Protein 6KZ9 (pdb70)

InterPro domains:
  IPR000008 C2 domain [PF00168] (45-127)
  IPR000008 C2 domain [PS50004] (1-126)
  IPR000008 C2 domain [SM00239] (9-125)
  IPR001736 Phospholipase D/Transphosphatidylase [PF00614] (328-366)
  IPR001736 Phospholipase D/Transphosphatidylase [PF00614] (658-683)
  IPR001736 Phospholipase D/Transphosphatidylase [PS50035] (327-366)
  IPR001736 Phospholipase D/Transphosphatidylase [PS50035] (656-683)
  IPR001736 Phospholipase D/Transphosphatidylase [SM00155] (327-366)
  IPR001736 Phospholipase D/Transphosphatidylase [SM00155] (656-683)
  IPR011402 Phospholipase D, plant [PIRSF036470] (2-810)
  IPR015679 Phospholipase D family [PTHR18896] (5-800)
  IPR024632 Phospholipase D, C-terminal [PF12357] (728-800)
  IPR035892 C2 domain superfamily [G3DSA:2.60.40.150] (7-161)
  IPR035892 C2 domain superfamily [SSF49562] (6-151)

Organism: Arabidopsis thaliana (NCBI:txid3702)

Structure (mmCIF, N/CA/C/O backbone):
data_6KZ9
#
_entry.id   6KZ9
#
_cell.length_a   118.885
_cell.length_b   127.444
_cell.length_c   55.363
_cell.angle_alpha   90.000
_cell.angle_beta   95.470
_cell.angle_gamma   90.000
#
_symmetry.space_group_name_H-M   'C 1 2 1'
#
loop_
_entity.id
_entity.type
_entity.pdbx_description
1 polymer 'Phospholipase D alpha 1'
2 non-polymer 'CALCIUM ION'
3 water water
#
loop_
_atom_site.group_PDB
_atom_site.id
_atom_site.type_symbol
_atom_site.label_atom_id
_atom_site.label_alt_id
_atom_site.label_comp_id
_atom_site.label_asym_id
_atom_site.label_entity_id
_atom_site.label_seq_id
_atom_site.pdbx_PDB_ins_code
_atom_site.Cartn_x
_atom_site.Cartn_y
_atom_site.Cartn_z
_atom_site.occupancy
_atom_site.B_iso_or_equiv
_atom_site.auth_seq_id
_atom_site.auth_comp_id
_atom_site.auth_asym_id
_atom_site.auth_atom_id
_atom_site.pdbx_PDB_model_num
ATOM 1 N N . ALA A 1 2 ? 115.462 22.655 108.978 1.00 20.11 2 ALA A N 1
ATOM 2 C CA . ALA A 1 2 ? 115.889 21.825 107.849 1.00 23.45 2 ALA A CA 1
ATOM 3 C C . ALA A 1 2 ? 115.621 22.498 106.506 1.00 23.08 2 ALA A C 1
ATOM 4 O O . ALA A 1 2 ? 114.473 22.619 106.089 1.00 37.64 2 ALA A O 1
ATOM 6 N N . GLN A 1 3 ? 116.678 22.918 105.817 1.00 21.70 3 GLN A N 1
ATOM 7 C CA . GLN A 1 3 ? 116.510 23.572 104.522 1.00 24.00 3 GLN A CA 1
ATOM 8 C C . GLN A 1 3 ? 117.689 22.959 103.780 1.00 26.66 3 GLN A C 1
ATOM 9 O O . GLN A 1 3 ? 117.528 21.945 103.095 1.00 32.10 3 GLN A O 1
ATOM 15 N N . HIS A 1 4 ? 118.899 23.096 104.251 1.00 29.21 4 HIS A N 1
ATOM 16 C CA . HIS A 1 4 ? 120.263 23.466 103.905 1.00 16.43 4 HIS A CA 1
ATOM 17 C C . HIS A 1 4 ? 121.002 22.333 104.589 1.00 14.09 4 HIS A C 1
ATOM 18 O O . HIS A 1 4 ? 120.954 22.215 105.816 1.00 12.84 4 HIS A O 1
ATOM 25 N N . LEU A 1 5 ? 121.706 21.527 103.798 1.00 12.19 5 LEU A N 1
ATOM 26 C CA . LEU A 1 5 ? 122.614 20.519 104.347 1.00 11.30 5 LEU A CA 1
ATOM 27 C C . LEU A 1 5 ? 123.966 21.164 104.621 1.00 10.13 5 LEU A C 1
ATOM 28 O O . LEU A 1 5 ? 124.658 21.598 103.693 1.00 11.57 5 LEU A O 1
ATOM 33 N N . LEU A 1 6 ? 124.333 21.267 105.895 1.00 9.14 6 LEU A N 1
ATOM 34 C CA . LEU A 1 6 ? 125.683 21.671 106.268 1.00 7.11 6 LEU A CA 1
ATOM 35 C C . LEU A 1 6 ? 126.490 20.392 106.428 1.00 10.97 6 LEU A C 1
ATOM 36 O O . LEU A 1 6 ? 126.377 19.702 107.442 1.00 10.63 6 LEU A O 1
ATOM 41 N N . HIS A 1 7 ? 127.272 20.047 105.405 1.00 9.65 7 HIS A N 1
ATOM 42 C CA . HIS A 1 7 ? 128.182 18.909 105.462 1.00 8.27 7 HIS A CA 1
ATOM 43 C C . HIS A 1 7 ? 129.592 19.445 105.263 1.00 7.53 7 HIS A C 1
ATOM 44 O O . HIS A 1 7 ? 129.966 19.815 104.146 1.00 10.09 7 HIS A O 1
ATOM 51 N N . GLY A 1 8 ? 130.369 19.503 106.341 1.00 9.26 8 GLY A N 1
ATOM 52 C CA . GLY A 1 8 ? 131.667 20.140 106.276 1.00 6.82 8 GLY A CA 1
ATOM 53 C C . GLY A 1 8 ? 132.146 20.519 107.659 1.00 8.71 8 GLY A C 1
ATOM 54 O O . GLY A 1 8 ? 131.944 19.773 108.620 1.00 8.49 8 GLY A O 1
ATOM 55 N N . THR A 1 9 ? 132.766 21.688 107.781 1.00 7.81 9 THR A N 1
ATOM 56 C CA . THR A 1 9 ? 133.303 22.133 109.053 1.00 7.32 9 THR A CA 1
ATOM 57 C C . THR A 1 9 ? 132.845 23.564 109.279 1.00 8.89 9 THR A C 1
ATOM 58 O O . THR A 1 9 ? 132.905 24.382 108.362 1.00 10.11 9 THR A O 1
ATOM 62 N N . LEU A 1 10 ? 132.357 23.848 110.480 1.00 8.60 10 LEU A N 1
ATOM 63 C CA . LEU A 1 10 ? 131.893 25.177 110.851 1.00 8.02 10 LEU A CA 1
ATOM 64 C C . LEU A 1 10 ? 132.848 25.730 111.899 1.00 9.18 10 LEU A C 1
ATOM 65 O O . LEU A 1 10 ? 132.830 25.286 113.055 1.00 12.14 10 LEU A O 1
ATOM 70 N N . HIS A 1 11 ? 133.687 26.678 111.494 1.00 7.90 11 HIS A N 1
ATOM 71 C CA . HIS A 1 11 ? 134.530 27.397 112.438 1.00 9.98 11 HIS A CA 1
ATOM 72 C C . HIS A 1 11 ? 133.706 28.461 113.140 1.00 9.37 11 HIS A C 1
ATOM 73 O O . HIS A 1 11 ? 133.065 29.284 112.485 1.00 11.23 11 HIS A O 1
ATOM 80 N N . ALA A 1 12 ? 133.746 28.466 114.468 1.00 9.57 12 ALA A N 1
ATOM 81 C CA . ALA A 1 12 ? 132.943 29.402 115.236 1.00 10.26 12 ALA A CA 1
ATOM 82 C C . ALA A 1 12 ? 133.777 29.977 116.367 1.00 12.07 12 ALA A C 1
ATOM 83 O O . ALA A 1 12 ? 134.632 29.297 116.939 1.00 15.45 12 ALA A O 1
ATOM 85 N N . THR A 1 13 ? 133.504 31.232 116.696 1.00 10.74 13 THR A N 1
ATOM 86 C CA . THR A 1 13 ? 134.004 31.841 117.913 1.00 9.99 13 THR A CA 1
ATOM 87 C C . THR A 1 13 ? 132.818 32.483 118.612 1.00 10.91 13 THR A C 1
ATOM 88 O O . THR A 1 13 ? 132.052 33.220 117.986 1.00 11.96 13 THR A O 1
ATOM 92 N N . ILE A 1 14 ? 132.641 32.174 119.888 1.00 10.93 14 ILE A N 1
ATOM 93 C CA . ILE A 1 14 ? 131.658 32.858 120.707 1.00 8.19 14 ILE A CA 1
ATOM 94 C C . ILE A 1 14 ? 132.438 33.775 121.631 1.00 12.11 14 ILE A C 1
ATOM 95 O O . ILE A 1 14 ? 133.179 33.306 122.508 1.00 13.04 14 ILE A O 1
ATOM 100 N N . TYR A 1 15 ? 132.306 35.083 121.398 1.00 10.74 15 TYR A N 1
ATOM 101 C CA . TYR A 1 15 ? 133.125 36.061 122.103 1.00 10.80 15 TYR A CA 1
ATOM 102 C C . TYR A 1 15 ? 132.541 36.392 123.468 1.00 11.53 15 TYR A C 1
ATOM 103 O O . TYR A 1 15 ? 133.165 36.133 124.503 1.00 13.47 15 TYR A O 1
ATOM 112 N N . GLU A 1 16 ? 131.348 36.966 123.488 1.00 11.46 16 GLU A N 1
ATOM 113 C CA . GLU A 1 16 ? 130.809 37.497 124.730 1.00 12.06 16 GLU A CA 1
ATOM 114 C C . GLU A 1 16 ? 129.353 37.876 124.514 1.00 12.02 16 GLU A C 1
ATOM 115 O O . GLU A 1 16 ? 128.873 37.964 123.383 1.00 12.75 16 GLU A O 1
ATOM 121 N N . VAL A 1 17 ? 128.663 38.107 125.628 1.00 12.79 17 VAL A N 1
ATOM 122 C CA . VAL A 1 17 ? 127.424 38.873 125.662 1.00 14.31 17 VAL A CA 1
ATOM 123 C C . VAL A 1 17 ? 127.774 40.260 126.174 1.00 16.28 17 VAL A C 1
ATOM 124 O O . VAL A 1 17 ? 128.450 40.388 127.202 1.00 16.05 17 VAL A O 1
ATOM 128 N N . ASP A 1 18 ? 127.329 41.299 125.466 1.00 14.36 18 ASP A N 1
ATOM 129 C CA . ASP A 1 18 ? 127.809 42.637 125.802 1.00 17.58 18 ASP A CA 1
ATOM 130 C C . ASP A 1 18 ? 127.348 43.065 127.194 1.00 16.41 18 ASP A C 1
ATOM 131 O O . ASP A 1 18 ? 128.151 43.557 127.995 1.00 19.27 18 ASP A O 1
ATOM 136 N N . ALA A 1 19 ? 126.077 42.856 127.521 1.00 15.45 19 ALA A N 1
ATOM 137 C CA . ALA A 1 19 ? 125.586 43.254 128.838 1.00 22.46 19 ALA A CA 1
ATOM 138 C C . ALA A 1 19 ? 124.287 42.525 129.118 1.00 20.50 19 ALA A C 1
ATOM 139 O O . ALA A 1 19 ? 123.343 42.626 128.331 1.00 24.05 19 ALA A O 1
ATOM 141 N N . LEU A 1 20 ? 124.239 41.798 130.230 1.00 18.26 20 LEU A N 1
ATOM 142 C CA . LEU A 1 20 ? 123.010 41.190 130.716 1.00 22.37 20 LEU A CA 1
ATOM 143 C C . LEU A 1 20 ? 122.400 42.124 131.749 1.00 30.29 20 LEU A C 1
ATOM 144 O O . LEU A 1 20 ? 123.035 42.432 132.763 1.00 29.39 20 LEU A O 1
ATOM 149 N N . HIS A 1 21 ? 121.188 42.591 131.477 1.00 26.38 21 HIS A N 1
ATOM 150 C CA . HIS A 1 21 ? 120.515 43.530 132.361 1.00 31.57 21 HIS A CA 1
ATOM 151 C C . HIS A 1 21 ? 119.446 42.823 133.177 1.00 32.82 21 HIS A C 1
ATOM 152 O O . HIS A 1 21 ? 118.683 42.020 132.643 1.00 34.91 21 HIS A O 1
ATOM 159 N N . GLU A 1 47 ? 125.403 31.223 142.851 1.00 37.76 47 GLU A N 1
ATOM 160 C CA . GLU A 1 47 ? 126.607 31.423 142.027 1.00 35.89 47 GLU A CA 1
ATOM 161 C C . GLU A 1 47 ? 126.354 31.352 140.522 1.00 31.58 47 GLU A C 1
ATOM 162 O O . GLU A 1 47 ? 126.175 30.265 139.965 1.00 30.58 47 GLU A O 1
ATOM 168 N N . THR A 1 48 ? 126.426 32.501 139.855 1.00 31.22 48 THR A N 1
ATOM 169 C CA . THR A 1 48 ? 126.151 32.529 138.426 1.00 32.07 48 THR A CA 1
ATOM 170 C C . THR A 1 48 ? 127.282 31.874 137.644 1.00 29.22 48 THR A C 1
ATOM 171 O O . THR A 1 48 ? 128.464 32.136 137.889 1.00 23.86 48 THR A O 1
ATOM 175 N N . GLN A 1 49 ? 126.905 31.022 136.690 1.00 24.83 49 GLN A N 1
ATOM 176 C CA . GLN A 1 49 ? 127.829 30.249 135.870 1.00 23.69 49 GLN A CA 1
ATOM 177 C C . GLN A 1 49 ? 127.322 30.344 134.435 1.00 19.13 49 GLN A C 1
ATOM 178 O O . GLN A 1 49 ? 126.542 29.497 134.000 1.00 19.43 49 GLN A O 1
ATOM 184 N N . LEU A 1 50 ? 127.768 31.357 133.706 1.00 17.69 50 LEU A N 1
ATOM 185 C CA . LEU A 1 50 ? 127.205 31.654 132.397 1.00 17.63 50 LEU A CA 1
ATOM 186 C C . LEU A 1 50 ? 127.927 30.882 131.297 1.00 15.05 50 LEU A C 1
ATOM 187 O O . LEU A 1 50 ? 129.162 30.819 131.275 1.00 16.05 50 LEU A O 1
ATOM 192 N N . TYR A 1 51 ? 127.153 30.280 130.399 1.00 14.98 51 TYR A N 1
ATOM 193 C CA . TYR A 1 51 ? 127.719 29.613 129.237 1.00 12.75 51 TYR A CA 1
ATOM 194 C C . TYR A 1 51 ? 126.741 29.751 128.079 1.00 11.84 51 TYR A C 1
ATOM 195 O O . TYR A 1 51 ? 125.596 30.178 128.248 1.00 14.72 51 TYR A O 1
ATOM 204 N N . ALA A 1 52 ? 127.214 29.393 126.894 1.00 11.70 52 ALA A N 1
ATOM 205 C CA . ALA A 1 52 ? 126.419 29.450 125.678 1.00 9.75 52 ALA A CA 1
ATOM 206 C C . ALA A 1 52 ? 126.543 28.126 124.943 1.00 14.75 52 ALA A C 1
ATOM 207 O O . ALA A 1 52 ? 127.623 27.531 124.912 1.00 15.06 52 ALA A O 1
ATOM 209 N N . THR A 1 53 ? 125.440 27.671 124.358 1.00 12.24 53 THR A N 1
ATOM 210 C CA . THR A 1 53 ? 125.430 26.467 123.539 1.00 12.22 53 THR A CA 1
ATOM 211 C C . THR A 1 53 ? 125.207 26.839 122.081 1.00 10.85 53 THR A C 1
ATOM 212 O O . THR A 1 53 ? 124.628 27.883 121.774 1.00 12.17 53 THR A O 1
ATOM 216 N N . ILE A 1 54 ? 125.678 25.967 121.188 1.00 9.85 54 ILE A N 1
ATOM 217 C CA . ILE A 1 54 ? 125.473 26.101 119.749 1.00 10.57 54 ILE A CA 1
ATOM 218 C C . ILE A 1 54 ? 124.665 24.905 119.284 1.00 9.93 54 ILE A C 1
ATOM 219 O O . ILE A 1 54 ? 125.068 23.760 119.524 1.00 11.13 54 ILE A O 1
ATOM 224 N N . ASP A 1 55 ? 123.554 25.166 118.597 1.00 9.06 55 ASP A N 1
ATOM 225 C CA . ASP A 1 55 ? 122.747 24.129 117.965 1.00 8.35 55 ASP A CA 1
ATOM 226 C C . ASP A 1 55 ? 122.663 24.393 116.470 1.00 9.46 55 ASP A C 1
ATOM 227 O O . ASP A 1 55 ? 122.604 25.547 116.037 1.00 9.45 55 ASP A O 1
ATOM 232 N N . LEU A 1 56 ? 122.630 23.324 115.686 1.00 9.36 56 LEU A N 1
ATOM 233 C CA . LEU A 1 56 ? 122.241 23.408 114.280 1.00 8.40 56 LEU A CA 1
ATOM 234 C C . LEU A 1 56 ? 120.799 22.927 114.234 1.00 8.76 56 LEU A C 1
ATOM 235 O O . LEU A 1 56 ? 120.540 21.729 114.328 1.00 9.51 56 LEU A O 1
ATOM 240 N N . GLN A 1 57 ? 119.860 23.871 114.119 1.00 10.25 57 GLN A N 1
ATOM 241 C CA . GLN A 1 57 ? 118.431 23.605 114.309 1.00 10.16 57 GLN A CA 1
ATOM 242 C C . GLN A 1 57 ? 118.272 23.009 115.702 1.00 9.19 57 GLN A C 1
ATOM 243 O O . GLN A 1 57 ? 118.631 23.685 116.680 1.00 11.96 57 GLN A O 1
ATOM 249 N N . LYS A 1 58 ? 117.808 21.787 115.820 1.00 10.55 58 LYS A N 1
ATOM 250 C CA . LYS A 1 58 ? 117.580 21.191 117.129 1.00 10.88 58 LYS A CA 1
ATOM 251 C C . LYS A 1 58 ? 118.754 20.369 117.651 1.00 13.36 58 LYS A C 1
ATOM 252 O O . LYS A 1 58 ? 118.721 19.863 118.744 1.00 14.70 58 LYS A O 1
ATOM 258 N N . ALA A 1 59 ? 119.802 20.287 116.861 1.00 10.50 59 ALA A N 1
ATOM 259 C CA . ALA A 1 59 ? 120.909 19.377 117.133 1.00 8.14 59 ALA A CA 1
ATOM 260 C C . ALA A 1 59 ? 122.045 20.117 117.833 1.00 11.64 59 ALA A C 1
ATOM 261 O O . ALA A 1 59 ? 122.642 21.024 117.253 1.00 10.85 59 ALA A O 1
ATOM 263 N N . ARG A 1 60 ? 122.357 19.722 119.068 1.00 9.44 60 ARG A N 1
ATOM 264 C CA . ARG A 1 60 ? 123.442 20.363 119.806 1.00 9.76 60 ARG A CA 1
ATOM 265 C C . ARG A 1 60 ? 124.798 20.043 119.174 1.00 10.47 60 ARG A C 1
ATOM 266 O O . ARG A 1 60 ? 125.084 18.880 118.866 1.00 9.92 60 ARG A O 1
ATOM 274 N N . VAL A 1 61 ? 125.646 21.063 118.988 1.00 9.79 61 VAL A N 1
ATOM 275 C CA . VAL A 1 61 ? 126.972 20.813 118.417 1.00 9.32 61 VAL A CA 1
ATOM 276 C C . VAL A 1 61 ? 128.123 21.409 119.215 1.00 12.30 61 VAL A C 1
ATOM 277 O O . VAL A 1 61 ? 129.287 21.143 118.899 1.00 13.65 61 VAL A O 1
ATOM 281 N N . GLY A 1 62 ? 127.844 22.204 120.241 1.00 10.51 62 GLY A N 1
ATOM 282 C CA . GLY A 1 62 ? 128.939 22.687 121.068 1.00 11.60 62 GLY A CA 1
ATOM 283 C C . GLY A 1 62 ? 128.421 23.519 122.219 1.00 11.46 62 GLY A C 1
ATOM 284 O O . GLY A 1 62 ? 127.256 23.922 122.251 1.00 13.75 62 GLY A O 1
ATOM 285 N N . ARG A 1 63 ? 129.314 23.775 123.172 1.00 10.45 63 ARG A N 1
ATOM 286 C CA . ARG A 1 63 ? 128.988 24.682 124.266 1.00 13.72 63 ARG A CA 1
ATOM 287 C C . ARG A 1 63 ? 130.272 25.327 124.760 1.00 11.96 63 ARG A C 1
ATOM 288 O O . ARG A 1 63 ? 131.363 24.792 124.556 1.00 12.47 63 ARG A O 1
ATOM 296 N N . THR A 1 64 ? 130.140 26.504 125.371 1.00 12.46 64 THR A N 1
ATOM 297 C CA . THR A 1 64 ? 131.305 27.132 125.974 1.00 10.96 64 THR A CA 1
ATOM 298 C C . THR A 1 64 ? 131.494 26.602 127.388 1.00 12.04 64 THR A C 1
ATOM 299 O O . THR A 1 64 ? 130.625 25.945 127.958 1.00 13.13 64 THR A O 1
ATOM 303 N N . ARG A 1 65 ? 132.639 26.927 127.966 1.00 12.06 65 ARG A N 1
ATOM 304 C CA . ARG A 1 65 ? 132.802 26.696 129.387 1.00 13.33 65 ARG A CA 1
ATOM 305 C C . ARG A 1 65 ? 131.925 27.673 130.173 1.00 15.86 65 ARG A C 1
ATOM 306 O O . ARG A 1 65 ? 131.376 28.637 129.629 1.00 13.02 65 ARG A O 1
ATOM 314 N N . LYS A 1 66 ? 131.790 27.414 131.471 1.00 16.75 66 LYS A N 1
ATOM 315 C CA . LYS A 1 66 ? 131.044 28.295 132.364 1.00 17.17 66 LYS A CA 1
ATOM 316 C C . LYS A 1 66 ? 131.951 29.407 132.876 1.00 16.77 66 LYS A C 1
ATOM 317 O O . LYS A 1 66 ? 133.090 29.145 133.273 1.00 19.85 66 LYS A O 1
ATOM 323 N N . ILE A 1 67 ? 131.452 30.643 132.867 1.00 17.99 67 ILE A N 1
ATOM 324 C CA . ILE A 1 67 ? 132.189 31.797 133.374 1.00 18.51 67 ILE A CA 1
ATOM 325 C C . ILE A 1 67 ? 131.567 32.241 134.689 1.00 20.21 67 ILE A C 1
ATOM 326 O O . ILE A 1 67 ? 130.352 32.464 134.769 1.00 16.40 67 ILE A O 1
ATOM 331 N N . LYS A 1 68 ? 132.404 32.398 135.708 1.00 22.67 68 LYS A N 1
ATOM 332 C CA . LYS A 1 68 ? 131.994 32.940 136.991 1.00 23.14 68 LYS A CA 1
ATOM 333 C C . LYS A 1 68 ? 132.577 34.339 137.167 1.00 22.66 68 LYS A C 1
ATOM 334 O O . LYS A 1 68 ? 133.487 34.754 136.444 1.00 22.59 68 LYS A O 1
ATOM 340 N N . ASN A 1 69 ? 132.023 35.076 138.124 1.00 21.98 69 ASN A N 1
ATOM 341 C CA . ASN A 1 69 ? 132.506 36.409 138.480 1.00 23.52 69 ASN A CA 1
ATOM 342 C C . ASN A 1 69 ? 132.400 37.399 137.329 1.00 23.74 69 ASN A C 1
ATOM 343 O O . ASN A 1 69 ? 133.083 38.423 137.331 1.00 25.16 69 ASN A O 1
ATOM 348 N N . GLU A 1 70 ? 131.579 37.106 136.324 1.00 20.39 70 GLU A N 1
ATOM 349 C CA . GLU A 1 70 ? 131.261 38.066 135.264 1.00 24.99 70 GLU A CA 1
ATOM 350 C C . GLU A 1 70 ? 129.765 37.998 134.971 1.00 20.16 70 GLU A C 1
ATOM 351 O O . GLU A 1 70 ? 129.344 37.597 133.884 1.00 25.75 70 GLU A O 1
ATOM 357 N N . PRO A 1 71 ? 128.927 38.383 135.934 1.00 21.18 71 PRO A N 1
ATOM 358 C CA . PRO A 1 71 ? 127.476 38.214 135.742 1.00 25.61 71 PRO A CA 1
ATOM 359 C C . PRO A 1 71 ? 126.878 39.107 134.664 1.00 22.97 71 PRO A C 1
ATOM 360 O O . PRO A 1 71 ? 125.835 38.751 134.099 1.00 24.92 71 PRO A O 1
ATOM 364 N N . LYS A 1 72 ? 127.483 40.253 134.359 1.00 20.37 72 LYS A N 1
ATOM 365 C CA . LYS A 1 72 ? 126.883 41.173 133.400 1.00 22.10 72 LYS A CA 1
ATOM 366 C C . LYS A 1 72 ? 127.487 41.074 132.004 1.00 20.03 72 LYS A C 1
ATOM 367 O O . LYS A 1 72 ? 126.762 41.234 131.016 1.00 21.59 72 LYS A O 1
ATOM 373 N N . ASN A 1 73 ? 128.778 40.779 131.891 1.00 19.77 73 ASN A N 1
ATOM 374 C CA . ASN A 1 73 ? 129.481 40.767 130.610 1.00 19.89 73 ASN A CA 1
ATOM 375 C C . ASN A 1 73 ? 130.352 39.518 130.530 1.00 19.13 73 ASN A C 1
ATOM 376 O O . ASN A 1 73 ? 131.585 39.594 130.599 1.00 19.19 73 ASN A O 1
ATOM 381 N N . PRO A 1 74 ? 129.733 38.340 130.386 1.00 18.01 74 PRO A N 1
ATOM 382 C CA . PRO A 1 74 ? 130.519 37.105 130.267 1.00 19.74 74 PRO A CA 1
ATOM 383 C C . PRO A 1 74 ? 131.308 37.100 128.968 1.00 14.95 74 PRO A C 1
ATOM 384 O O . PRO A 1 74 ? 130.769 37.388 127.897 1.00 17.45 74 PRO A O 1
ATOM 388 N N . LYS A 1 75 ? 132.591 36.780 129.075 1.00 14.86 75 LYS A N 1
ATOM 389 C CA . LYS A 1 75 ? 133.503 36.767 127.938 1.00 15.52 75 LYS A CA 1
ATOM 390 C C . LYS A 1 75 ? 134.120 35.379 127.865 1.00 18.46 75 LYS A C 1
ATOM 391 O O . LYS A 1 75 ? 134.897 34.987 128.743 1.00 22.18 75 LYS A O 1
ATOM 397 N N . TRP A 1 76 ? 133.746 34.622 126.845 1.00 14.98 76 TRP A N 1
ATOM 398 C CA . TRP A 1 76 ? 134.299 33.289 126.672 1.00 15.49 76 TRP A CA 1
ATOM 399 C C . TRP A 1 76 ? 135.498 33.285 125.735 1.00 18.18 76 TRP A C 1
ATOM 400 O O . TRP A 1 76 ? 136.464 32.558 125.981 1.00 18.03 76 TRP A O 1
ATOM 411 N N . TYR A 1 77 ? 135.451 34.089 124.672 1.00 14.37 77 TYR A N 1
ATOM 412 C CA . TYR A 1 77 ? 136.476 34.101 123.621 1.00 12.24 77 TYR A CA 1
ATOM 413 C C . TYR A 1 77 ? 136.887 32.689 123.231 1.00 12.81 77 TYR A C 1
ATOM 414 O O . TYR A 1 77 ? 138.070 32.354 123.136 1.00 14.32 77 TYR A O 1
ATOM 423 N N . GLU A 1 78 ? 135.885 31.850 122.992 1.00 10.98 78 GLU A N 1
ATOM 424 C CA . GLU A 1 78 ? 136.076 30.427 1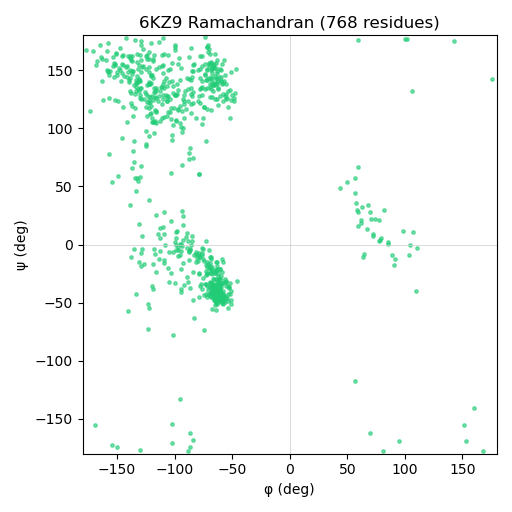22.796 1.00 14.32 78 GLU A CA 1
ATOM 425 C C . GLU A 1 78 ? 135.834 30.045 121.342 1.00 11.37 78 GLU A C 1
ATOM 426 O O . GLU A 1 78 ? 134.842 30.457 120.738 1.00 11.35 78 GLU A O 1
ATOM 432 N N . SER A 1 79 ? 136.721 29.236 120.786 1.00 11.13 79 SER A N 1
ATOM 433 C CA . SER A 1 79 ? 136.611 28.871 119.382 1.00 15.09 79 SER A CA 1
ATOM 434 C C . SER A 1 79 ? 136.309 27.392 119.215 1.00 15.72 79 SER A C 1
ATOM 435 O O . SER A 1 79 ? 136.660 26.560 120.055 1.00 13.55 79 SER A O 1
ATOM 438 N N . PHE A 1 80 ? 135.657 27.075 118.096 1.00 10.58 80 PHE A N 1
ATOM 439 C CA . PHE A 1 80 ? 135.185 25.738 117.791 1.00 11.61 80 PHE A CA 1
ATOM 440 C C . PHE A 1 80 ? 135.509 25.414 116.345 1.00 12.00 80 PHE A C 1
ATOM 441 O O . PHE A 1 80 ? 135.529 26.300 115.493 1.00 12.14 80 PHE A O 1
ATOM 449 N N . HIS A 1 81 ? 135.736 24.133 116.076 1.00 10.90 81 HIS A N 1
ATOM 450 C CA . HIS A 1 81 ? 135.805 23.604 114.713 1.00 9.08 81 HIS A CA 1
ATOM 451 C C . HIS A 1 81 ? 134.780 22.484 114.661 1.00 9.66 81 HIS A C 1
ATOM 452 O O . HIS A 1 81 ? 135.088 21.317 114.920 1.00 13.93 81 HIS A O 1
ATOM 459 N N . ILE A 1 82 ? 133.548 22.849 114.364 1.00 9.21 82 ILE A N 1
ATOM 460 C CA . ILE A 1 82 ? 132.420 21.943 114.493 1.00 8.25 82 ILE A CA 1
ATOM 461 C C . ILE A 1 82 ? 132.292 21.127 113.220 1.00 8.28 82 ILE A C 1
ATOM 462 O O . ILE A 1 82 ? 132.242 21.686 112.119 1.00 11.21 82 ILE A O 1
ATOM 467 N N . TYR A 1 83 ? 132.205 19.810 113.371 1.00 6.93 83 TYR A N 1
ATOM 468 C CA . TYR A 1 83 ? 131.967 18.939 112.232 1.00 7.02 83 TYR A CA 1
ATOM 469 C C . TYR A 1 83 ? 130.467 18.866 111.960 1.00 7.87 83 TYR A C 1
ATOM 470 O O . TYR A 1 83 ? 129.677 18.517 112.845 1.00 11.18 83 TYR A O 1
ATOM 479 N N . CYS A 1 84 ? 130.074 19.254 110.744 1.00 5.48 84 CYS A N 1
ATOM 480 C CA . CYS A 1 84 ? 128.685 19.382 110.343 1.00 7.21 84 CYS A CA 1
ATOM 481 C C . CYS A 1 84 ? 128.295 18.254 109.407 1.00 7.97 84 CYS A C 1
ATOM 482 O O . CYS A 1 84 ? 129.036 17.930 108.472 1.00 6.43 84 CYS A O 1
ATOM 485 N N . ALA A 1 85 ? 127.118 17.694 109.647 1.00 7.57 85 ALA A N 1
ATOM 486 C CA . ALA A 1 85 ? 126.486 16.772 108.712 1.00 6.26 85 ALA A CA 1
ATOM 487 C C . ALA A 1 85 ? 124.979 16.826 108.947 1.00 8.36 85 ALA A C 1
ATOM 488 O O . ALA A 1 85 ? 124.316 15.800 109.117 1.00 10.07 85 ALA A O 1
ATOM 490 N N . HIS A 1 86 ? 124.419 18.045 108.898 1.00 8.88 86 HIS A N 1
ATOM 491 C CA . HIS A 1 86 ? 123.140 18.385 109.508 1.00 8.70 86 HIS A CA 1
ATOM 492 C C . HIS A 1 86 ? 122.249 19.151 108.545 1.00 7.93 86 HIS A C 1
ATOM 493 O O . HIS A 1 86 ? 122.713 20.076 107.876 1.00 11.85 86 HIS A O 1
ATOM 500 N N . LEU A 1 87 ? 120.956 18.835 108.547 1.00 11.11 87 LEU A N 1
ATOM 501 C CA . LEU A 1 87 ? 119.965 19.714 107.929 1.00 11.19 87 LEU A CA 1
ATOM 502 C C . LEU A 1 87 ? 119.570 20.805 108.921 1.00 11.07 87 LEU A C 1
ATOM 503 O O . LEU A 1 87 ? 119.271 20.522 110.087 1.00 14.41 87 LEU A O 1
ATOM 508 N N . ALA A 1 88 ? 119.587 22.058 108.472 1.00 15.07 88 ALA A N 1
ATOM 509 C CA . ALA A 1 88 ? 119.306 23.144 109.396 1.00 13.85 88 ALA A CA 1
ATOM 510 C C . ALA A 1 88 ? 118.843 24.372 108.634 1.00 13.38 88 ALA A C 1
ATOM 511 O O . ALA A 1 88 ? 119.269 24.623 107.506 1.00 15.04 88 ALA A O 1
ATOM 513 N N . SER A 1 89 ? 117.973 25.136 109.281 1.00 12.86 89 SER A N 1
ATOM 514 C CA . SER A 1 89 ? 117.591 26.459 108.809 1.00 15.85 89 SER A CA 1
ATOM 515 C C . SER A 1 89 ? 118.226 27.573 109.624 1.00 12.64 89 SER A C 1
ATOM 516 O O . SER A 1 89 ? 118.520 28.637 109.076 1.00 12.58 89 SER A O 1
ATOM 519 N N . ASP A 1 90 ? 118.440 27.343 110.917 1.00 10.69 90 ASP A N 1
ATOM 520 C CA . ASP A 1 90 ? 119.000 28.330 111.824 1.00 9.79 90 ASP A CA 1
ATOM 521 C C . ASP A 1 90 ? 120.139 27.720 112.626 1.00 12.29 90 ASP A C 1
ATOM 522 O O . ASP A 1 90 ? 120.072 26.559 113.038 1.00 13.19 90 ASP A O 1
ATOM 527 N N . ILE A 1 91 ? 121.186 28.512 112.833 1.00 11.91 91 ILE A N 1
ATOM 528 C CA . ILE A 1 91 ? 122.198 28.228 113.838 1.00 9.27 91 ILE A CA 1
ATOM 529 C C . ILE A 1 91 ? 121.766 28.968 115.098 1.00 11.99 91 ILE A C 1
ATOM 530 O O . ILE A 1 91 ? 121.509 30.175 115.058 1.00 11.46 91 ILE A O 1
ATOM 535 N N . ILE A 1 92 ? 121.638 28.247 116.208 1.00 9.00 92 ILE A N 1
ATOM 536 C CA . ILE A 1 92 ? 120.986 28.786 117.394 1.00 8.62 92 ILE A CA 1
ATOM 537 C C . ILE A 1 92 ? 121.974 28.804 118.548 1.00 10.28 92 ILE A C 1
ATOM 538 O O . ILE A 1 92 ? 122.532 27.760 118.912 1.00 11.43 92 ILE A O 1
ATOM 543 N N . PHE A 1 93 ? 122.162 29.982 119.135 1.00 9.45 93 PHE A N 1
ATOM 544 C CA . PHE A 1 93 ? 123.009 30.185 120.302 1.00 9.15 93 PHE A CA 1
ATOM 545 C C . PHE A 1 93 ? 122.111 30.417 121.506 1.00 13.46 93 PHE A C 1
ATOM 546 O O . PHE A 1 93 ? 121.292 31.341 121.498 1.00 15.53 93 PHE A O 1
ATOM 554 N N . THR A 1 94 ? 122.271 29.597 122.539 1.00 12.82 94 THR A N 1
ATOM 555 C CA . THR A 1 94 ? 121.464 29.704 123.744 1.00 11.29 94 THR A CA 1
ATOM 556 C C . THR A 1 94 ? 122.374 30.068 124.903 1.00 14.35 94 THR A C 1
ATOM 557 O O . THR A 1 94 ? 123.360 29.370 125.163 1.00 14.74 94 THR A O 1
ATOM 561 N N . VAL A 1 95 ? 122.036 31.143 125.598 1.00 13.16 95 VAL A N 1
ATOM 562 C CA . VAL A 1 95 ? 122.780 31.590 126.766 1.00 13.60 95 VAL A CA 1
ATOM 563 C C . VAL A 1 95 ? 122.061 31.077 128.000 1.00 14.61 95 VAL A C 1
ATOM 564 O O . VAL A 1 95 ? 120.842 31.235 128.127 1.00 17.20 95 VAL A O 1
ATOM 568 N N . LYS A 1 96 ? 122.808 30.439 128.892 1.00 12.25 96 LYS A N 1
ATOM 569 C CA . LYS A 1 96 ? 122.213 29.805 130.056 1.00 19.23 96 LYS A CA 1
ATOM 570 C C . LYS A 1 96 ? 123.080 30.085 131.275 1.00 18.42 96 LYS A C 1
ATOM 571 O O . LYS A 1 96 ? 124.260 30.418 131.161 1.00 16.04 96 LYS A O 1
ATOM 577 N N . ASP A 1 97 ? 122.466 29.968 132.449 1.00 19.10 97 ASP A N 1
ATOM 578 C CA . ASP A 1 97 ? 123.153 30.112 133.726 1.00 23.79 97 ASP A CA 1
ATOM 579 C C . ASP A 1 97 ? 122.972 28.798 134.468 1.00 25.90 97 ASP A C 1
ATOM 580 O O . ASP A 1 97 ? 121.839 28.378 134.719 1.00 26.68 97 ASP A O 1
ATOM 585 N N . ASP A 1 98 ? 124.082 28.130 134.780 1.00 23.15 98 ASP A N 1
ATOM 586 C CA . ASP A 1 98 ? 124.036 26.821 135.419 1.00 29.45 98 ASP A CA 1
ATOM 587 C C . ASP A 1 98 ? 124.113 26.906 136.940 1.00 30.57 98 ASP A C 1
ATOM 588 O O . ASP A 1 98 ? 124.611 25.972 137.584 1.00 33.79 98 ASP A O 1
ATOM 593 N N . ASN A 1 99 ? 123.639 28.003 137.516 1.00 28.88 99 ASN A N 1
ATOM 594 C CA . ASN A 1 99 ? 123.678 28.259 138.948 1.00 34.60 99 ASN A CA 1
ATOM 595 C C . ASN A 1 99 ? 123.159 27.050 139.726 1.00 35.81 99 ASN A C 1
ATOM 596 O O . ASN A 1 99 ? 122.026 26.607 139.483 1.00 35.14 99 ASN A O 1
ATOM 601 N N . PRO A 1 100 ? 123.947 26.487 140.648 1.00 36.98 100 PRO A N 1
ATOM 602 C CA . PRO A 1 100 ? 123.464 25.317 141.407 1.00 37.76 100 PRO A CA 1
ATOM 603 C C . PRO A 1 100 ? 122.181 25.575 142.182 1.00 36.66 100 PRO A C 1
ATOM 604 O O . PRO A 1 100 ? 121.374 24.647 142.332 1.00 40.84 100 PRO A O 1
ATOM 608 N N . ILE A 1 101 ? 121.968 26.800 142.683 1.00 37.12 101 ILE A N 1
ATOM 609 C CA . ILE A 1 101 ? 120.733 27.120 143.402 1.00 39.27 101 ILE A CA 1
ATOM 610 C C . ILE A 1 101 ? 119.548 27.114 142.443 1.00 39.82 101 ILE A C 1
ATOM 611 O O . ILE A 1 101 ? 118.398 26.945 142.861 1.00 39.37 101 ILE A O 1
ATOM 616 N N . GLY A 1 102 ? 119.810 27.257 141.148 1.00 38.29 102 GLY A N 1
ATOM 617 C CA . GLY A 1 102 ? 118.758 27.153 140.157 1.00 36.37 102 GLY A CA 1
ATOM 618 C C . GLY A 1 102 ? 119.452 27.481 138.852 1.00 35.28 102 GLY A C 1
ATOM 619 O O . GLY A 1 102 ? 120.330 28.349 138.812 1.00 38.40 102 GLY A O 1
ATOM 620 N N . ALA A 1 103 ? 119.068 26.792 137.781 1.00 35.42 103 ALA A N 1
ATOM 621 C CA . ALA A 1 103 ? 119.658 27.035 136.476 1.00 30.94 103 ALA A CA 1
ATOM 622 C C . ALA A 1 103 ? 118.565 27.859 135.798 1.00 33.29 103 ALA A C 1
ATOM 623 O O . ALA A 1 103 ? 117.388 27.801 136.162 1.00 34.69 103 ALA A O 1
ATOM 625 N N . THR A 1 104 ? 118.968 28.639 134.796 1.00 31.42 104 THR A N 1
ATOM 626 C CA . THR A 1 104 ? 118.011 29.459 134.073 1.00 27.62 104 THR A CA 1
ATOM 627 C C . THR A 1 104 ? 118.434 29.612 132.619 1.00 27.70 104 THR A C 1
ATOM 628 O O . THR A 1 104 ? 119.619 29.550 132.282 1.00 22.96 104 THR A O 1
ATOM 632 N N . LEU A 1 105 ? 117.438 29.798 131.763 1.00 26.14 105 LEU A N 1
ATOM 633 C CA . LEU A 1 105 ? 117.644 30.127 130.361 1.00 23.72 105 LEU A CA 1
ATOM 634 C C . LEU A 1 105 ? 117.643 31.643 130.219 1.00 21.68 105 LEU A C 1
ATOM 635 O O . LEU A 1 105 ? 116.690 32.308 130.641 1.00 25.79 105 LEU A O 1
ATOM 640 N N . ILE A 1 106 ? 118.719 32.197 129.660 1.00 18.52 106 ILE A N 1
ATOM 641 C CA . ILE A 1 106 ? 118.777 33.643 129.463 1.00 18.86 106 ILE A CA 1
ATOM 642 C C . ILE A 1 106 ? 118.075 34.039 128.169 1.00 18.77 106 ILE A C 1
ATOM 643 O O . ILE A 1 106 ? 117.263 34.970 128.150 1.00 19.44 106 ILE A O 1
ATOM 648 N N . GLY A 1 107 ? 118.371 33.348 127.078 1.00 17.80 107 GLY A N 1
ATOM 649 C CA . GLY A 1 107 ? 117.720 33.629 125.816 1.00 15.48 107 GLY A CA 1
ATOM 650 C C . GLY A 1 107 ? 118.434 32.931 124.679 1.00 15.72 107 GLY A C 1
ATOM 651 O O . GLY A 1 107 ? 119.404 32.197 124.877 1.00 16.54 107 GLY A O 1
ATOM 652 N N . ARG A 1 108 ? 117.927 33.171 123.475 1.00 13.91 108 ARG A N 1
ATOM 653 C CA . ARG A 1 108 ? 118.441 32.519 122.282 1.00 12.40 108 ARG A CA 1
ATOM 654 C C . ARG A 1 108 ? 118.703 33.548 121.194 1.00 12.61 108 ARG A C 1
ATOM 655 O O . ARG A 1 108 ? 117.936 34.496 121.028 1.00 13.77 108 ARG A O 1
ATOM 663 N N . ALA A 1 109 ? 119.777 33.341 120.444 1.00 11.97 109 ALA A N 1
ATOM 664 C CA . ALA A 1 109 ? 120.125 34.189 119.315 1.00 11.91 109 ALA A CA 1
ATOM 665 C C . ALA A 1 109 ? 120.210 33.329 118.066 1.00 12.49 109 ALA A C 1
ATOM 666 O O . ALA A 1 109 ? 120.725 32.210 118.116 1.00 13.97 109 ALA A O 1
ATOM 668 N N . TYR A 1 110 ? 119.717 33.853 116.948 1.00 9.86 110 TYR A N 1
ATOM 669 C CA . TYR A 1 110 ? 119.537 33.069 115.733 1.00 13.58 110 TYR A CA 1
ATOM 670 C C . TYR A 1 110 ? 120.325 33.661 114.578 1.00 14.89 110 TYR A C 1
ATOM 671 O O . TYR A 1 110 ? 120.149 34.837 114.248 1.00 14.38 110 TYR A O 1
ATOM 680 N N . ILE A 1 111 ? 121.139 32.837 113.931 1.00 12.47 111 ILE A N 1
ATOM 681 C CA . ILE A 1 111 ? 121.774 33.191 112.670 1.00 11.18 111 ILE A CA 1
ATOM 682 C C . ILE A 1 111 ? 121.252 32.240 111.598 1.00 12.18 111 ILE A C 1
ATOM 683 O O . ILE A 1 111 ? 121.510 31.036 111.667 1.00 13.35 111 ILE A O 1
ATOM 688 N N . PRO A 1 112 ? 120.515 32.719 110.595 1.00 12.39 112 PRO A N 1
ATOM 689 C CA . PRO A 1 112 ? 120.040 31.813 109.544 1.00 11.99 112 PRO A CA 1
ATOM 690 C C . PRO A 1 112 ? 121.206 31.173 108.801 1.00 12.41 112 PRO A C 1
ATOM 691 O O . PRO A 1 112 ? 122.248 31.793 108.581 1.00 10.22 112 PRO A O 1
ATOM 695 N N . VAL A 1 113 ? 121.017 29.909 108.418 1.00 12.82 113 VAL A N 1
ATOM 696 C CA . VAL A 1 113 ? 122.055 29.194 107.688 1.00 11.87 113 VAL A CA 1
ATOM 697 C C . VAL A 1 113 ? 122.356 29.886 106.366 1.00 12.95 113 VAL A C 1
ATOM 698 O O . VAL A 1 113 ? 123.495 29.839 105.882 1.00 13.13 113 VAL A O 1
ATOM 702 N N . ASP A 1 114 ? 121.354 30.556 105.775 1.00 13.17 114 ASP A N 1
ATOM 703 C CA . ASP A 1 114 ? 121.564 31.404 104.600 1.00 15.52 114 ASP A CA 1
ATOM 704 C C . ASP A 1 114 ? 122.772 32.320 104.750 1.00 13.86 114 ASP A C 1
ATOM 705 O O . ASP A 1 114 ? 123.422 32.666 103.756 1.00 12.65 114 ASP A O 1
ATOM 710 N N . GLN A 1 115 ? 123.067 32.744 105.977 1.00 13.04 115 GLN A N 1
ATOM 711 C CA . GLN A 1 115 ? 124.155 33.681 106.209 1.00 13.13 115 GLN A CA 1
ATOM 712 C C . GLN A 1 115 ? 125.531 33.054 106.018 1.00 12.40 115 GLN A C 1
ATOM 713 O O . GLN A 1 115 ? 126.482 33.780 105.710 1.00 15.02 115 GLN A O 1
ATOM 719 N N . VAL A 1 116 ? 125.662 31.735 106.180 1.00 11.15 116 VAL A N 1
ATOM 720 C CA . VAL A 1 116 ? 126.963 31.073 106.129 1.00 12.79 116 VAL A CA 1
ATOM 721 C C . VAL A 1 116 ? 127.115 30.137 104.942 1.00 15.73 116 VAL A C 1
ATOM 722 O O . VAL A 1 116 ? 128.247 29.703 104.658 1.00 13.25 116 VAL A O 1
ATOM 726 N N . ILE A 1 117 ? 126.025 29.810 104.241 1.00 12.22 117 ILE A N 1
ATOM 727 C CA . ILE A 1 117 ? 126.048 28.678 103.319 1.00 13.81 117 ILE A CA 1
ATOM 728 C C . ILE A 1 117 ? 127.028 28.905 102.169 1.00 17.23 117 ILE A C 1
ATOM 729 O O . ILE A 1 117 ? 127.617 27.946 101.655 1.00 19.13 117 ILE A O 1
ATOM 734 N N . ASN A 1 118 ? 127.245 30.162 101.772 1.00 13.73 118 ASN A N 1
ATOM 735 C CA . ASN A 1 118 ? 128.151 30.524 100.685 1.00 18.60 118 ASN A CA 1
ATOM 736 C C . ASN A 1 118 ? 129.616 30.453 101.081 1.00 18.71 118 ASN A C 1
ATOM 737 O O . ASN A 1 118 ? 130.482 30.691 100.236 1.00 18.01 118 ASN A O 1
ATOM 742 N N . GLY A 1 119 ? 129.919 30.148 102.341 1.00 19.16 119 GLY A N 1
ATOM 743 C CA . GLY A 1 119 ? 131.288 30.007 102.779 1.00 16.35 119 GLY A CA 1
ATOM 744 C C . GLY A 1 119 ? 131.987 31.289 103.183 1.00 15.98 119 GLY A C 1
ATOM 745 O O . GLY A 1 119 ? 133.168 31.242 103.539 1.00 19.17 119 GLY A O 1
ATOM 746 N N . GLU A 1 120 ? 131.308 32.427 103.155 1.00 15.22 120 GLU A N 1
ATOM 747 C CA . GLU A 1 120 ? 131.970 33.656 103.559 1.00 20.62 120 GLU A CA 1
ATOM 748 C C . GLU A 1 120 ? 131.903 33.832 105.076 1.00 16.28 120 GLU A C 1
ATOM 749 O O . GLU A 1 120 ? 130.977 33.361 105.745 1.00 12.91 120 GLU A O 1
ATOM 755 N N . GLU A 1 121 ? 132.931 34.479 105.617 1.00 13.12 121 GLU A N 1
ATOM 756 C CA . GLU A 1 121 ? 133.002 34.716 107.052 1.00 13.75 121 GLU A CA 1
ATOM 757 C C . GLU A 1 121 ? 131.843 35.600 107.499 1.00 14.16 121 GLU A C 1
ATOM 758 O O . GLU A 1 121 ? 131.482 36.573 106.829 1.00 14.53 121 GLU A O 1
ATOM 764 N N . VAL A 1 122 ? 131.258 35.248 108.636 1.00 11.09 122 VAL A N 1
ATOM 765 C CA . VAL A 1 122 ? 130.188 36.006 109.274 1.00 11.52 122 VAL A CA 1
ATOM 766 C C . VAL A 1 122 ? 130.697 36.462 110.637 1.00 11.13 122 VAL A C 1
ATOM 767 O O . VAL A 1 122 ? 131.262 35.660 111.388 1.00 11.14 122 VAL A O 1
ATOM 771 N N . ASP A 1 123 ? 130.523 37.743 110.951 1.00 8.55 123 ASP A N 1
ATOM 772 C CA . ASP A 1 123 ? 130.971 38.262 112.245 1.00 10.21 123 ASP A CA 1
ATOM 773 C C . ASP A 1 123 ? 129.915 39.258 112.702 1.00 11.14 123 ASP A C 1
ATOM 774 O O . ASP A 1 123 ? 129.841 40.365 112.168 1.00 10.45 123 ASP A O 1
ATOM 779 N N . GLN A 1 124 ? 129.105 38.865 113.682 1.00 10.85 124 GLN A N 1
ATOM 780 C CA . GLN A 1 124 ? 127.872 39.585 113.960 1.00 8.35 124 GLN A CA 1
ATOM 781 C C . GLN A 1 124 ? 127.641 39.741 115.454 1.00 11.92 124 GLN A C 1
ATOM 782 O O . GLN A 1 124 ? 128.054 38.905 116.263 1.00 10.80 124 GLN A O 1
ATOM 788 N N . TRP A 1 125 ? 126.970 40.833 115.791 1.00 8.02 125 TRP A N 1
ATOM 789 C CA . TRP A 1 125 ? 126.359 41.042 117.090 1.00 11.90 125 TRP A CA 1
ATOM 790 C C . TRP A 1 125 ? 124.864 40.832 116.906 1.00 10.73 125 TRP A C 1
ATOM 791 O O . TRP A 1 125 ? 124.219 41.591 116.176 1.00 11.93 125 TRP A O 1
ATOM 802 N N . VAL A 1 126 ? 124.316 39.792 117.534 1.00 10.47 126 VAL A N 1
ATOM 803 C CA . VAL A 1 126 ? 122.939 39.403 117.264 1.00 12.67 126 VAL A CA 1
ATOM 804 C C . VAL A 1 126 ? 122.123 39.462 118.547 1.00 11.52 126 VAL A C 1
ATOM 805 O O . VAL A 1 126 ? 122.623 39.203 119.646 1.00 12.10 126 VAL A O 1
ATOM 809 N N . GLU A 1 127 ? 120.853 39.831 118.394 1.00 13.29 127 GLU A N 1
ATOM 810 C CA . GLU A 1 127 ? 119.968 40.007 119.535 1.00 14.12 127 GLU A CA 1
ATOM 811 C C . GLU A 1 127 ? 119.681 38.675 120.205 1.00 10.73 127 GLU A C 1
ATOM 812 O O . GLU A 1 127 ? 119.443 37.669 119.538 1.00 15.52 127 GLU A O 1
ATOM 818 N N . ILE A 1 128 ? 119.674 38.689 121.529 1.00 13.60 128 ILE A N 1
ATOM 819 C CA . ILE A 1 128 ? 119.225 37.555 122.323 1.00 12.52 128 ILE A CA 1
ATOM 820 C C . ILE A 1 128 ? 117.734 37.725 122.598 1.00 16.19 128 ILE A C 1
ATOM 821 O O . ILE A 1 128 ? 117.282 38.810 122.991 1.00 17.26 128 ILE A O 1
ATOM 826 N N . LEU A 1 129 ? 116.967 36.659 122.379 1.00 16.41 129 LEU A N 1
ATOM 827 C CA . LEU A 1 129 ? 115.512 36.717 122.342 1.00 18.15 129 LEU A CA 1
ATOM 828 C C . LEU A 1 129 ? 114.908 35.776 123.376 1.00 21.96 129 LEU A C 1
ATOM 829 O O . LEU A 1 129 ? 115.504 34.758 123.736 1.00 17.40 129 LEU A O 1
ATOM 834 N N . ASP A 1 130 ? 113.702 36.107 123.837 1.00 20.87 130 ASP A N 1
ATOM 835 C CA . ASP A 1 130 ? 112.992 35.246 124.772 1.00 22.09 130 ASP A CA 1
ATOM 836 C C . ASP A 1 130 ? 112.187 34.202 123.993 1.00 23.58 130 ASP A C 1
ATOM 837 O O . ASP A 1 130 ? 112.252 34.131 122.765 1.00 23.65 130 ASP A O 1
ATOM 842 N N . ASN A 1 131 ? 111.382 33.401 124.701 1.00 24.61 131 ASN A N 1
ATOM 843 C CA . ASN A 1 131 ? 110.676 32.295 124.054 1.00 29.67 131 ASN A CA 1
ATOM 844 C C . ASN A 1 131 ? 109.705 32.776 122.983 1.00 28.22 131 ASN A C 1
ATOM 845 O O . ASN A 1 131 ? 109.384 32.023 122.057 1.00 31.67 131 ASN A O 1
ATOM 850 N N . ASP A 1 132 ? 109.231 34.014 123.082 1.00 26.08 132 ASP A N 1
ATOM 851 C CA . ASP A 1 132 ? 108.377 34.605 122.061 1.00 28.81 132 ASP A CA 1
ATOM 852 C C . ASP A 1 132 ? 109.165 35.394 121.024 1.00 28.42 132 ASP A C 1
ATOM 853 O O . ASP A 1 132 ? 108.578 36.199 120.292 1.00 30.12 132 ASP A O 1
ATOM 858 N N . ARG A 1 133 ? 110.479 35.181 120.952 1.00 27.45 133 ARG A N 1
ATOM 859 C CA . ARG A 1 133 ? 111.345 35.814 119.957 1.00 24.02 133 ARG A CA 1
ATOM 860 C C . ARG A 1 133 ? 111.294 37.334 120.028 1.00 22.72 133 ARG A C 1
ATOM 861 O O . ARG A 1 133 ? 111.469 38.021 119.022 1.00 23.87 133 ARG A O 1
ATOM 869 N N . ASN A 1 134 ? 111.053 37.871 121.208 1.00 22.65 134 ASN A N 1
ATOM 870 C CA . ASN A 1 134 ? 111.229 39.286 121.446 1.00 27.42 134 ASN A CA 1
ATOM 871 C C . ASN A 1 134 ? 112.511 39.516 122.240 1.00 23.15 134 ASN A C 1
ATOM 872 O O . ASN A 1 134 ? 112.924 38.647 123.011 1.00 20.95 134 ASN A O 1
ATOM 877 N N . PRO A 1 135 ? 113.159 40.666 122.080 1.00 23.67 135 PRO A N 1
ATOM 878 C CA . PRO A 1 135 ? 114.415 40.911 122.801 1.00 22.66 135 PRO A CA 1
ATOM 879 C C . PRO A 1 135 ? 114.256 40.748 124.306 1.00 24.93 135 PRO A C 1
ATOM 880 O O . PRO A 1 135 ? 113.268 41.188 124.899 1.00 26.32 135 PRO A O 1
ATOM 884 N N . ILE A 1 136 ? 115.249 40.109 124.930 1.00 21.31 136 ILE A N 1
ATOM 885 C CA . ILE A 1 136 ? 115.247 40.001 126.386 1.00 23.98 136 ILE A CA 1
ATOM 886 C C . ILE A 1 136 ? 115.501 41.374 127.007 1.00 24.01 136 ILE A C 1
ATOM 887 O O . ILE A 1 136 ? 115.952 42.319 126.348 1.00 25.58 136 ILE A O 1
ATOM 892 N N . GLN A 1 137 ? 115.203 41.475 128.303 1.00 23.34 137 GLN A N 1
ATOM 893 C CA . GLN A 1 137 ? 115.294 42.735 129.031 1.00 28.27 137 GLN A CA 1
ATOM 894 C C . GLN A 1 137 ? 116.644 43.403 128.817 1.00 24.05 137 GLN A C 1
ATOM 895 O O . GLN A 1 137 ? 117.690 42.797 129.055 1.00 25.62 137 GLN A O 1
ATOM 901 N N . GLY A 1 138 ? 116.615 44.652 128.358 1.00 23.36 138 GLY A N 1
ATOM 902 C CA . GLY A 1 138 ? 117.820 45.428 128.172 1.00 23.45 138 GLY A CA 1
ATOM 903 C C . GLY A 1 138 ? 118.449 45.347 126.796 1.00 25.44 138 GLY A C 1
ATOM 904 O O . GLY A 1 138 ? 119.349 46.145 126.498 1.00 28.06 138 GLY A O 1
ATOM 905 N N . GLY A 1 139 ? 118.029 44.406 125.956 1.00 22.80 139 GLY A N 1
ATOM 906 C CA . GLY A 1 139 ? 118.511 44.352 124.588 1.00 20.96 139 GLY A CA 1
ATOM 907 C C . GLY A 1 139 ? 119.854 43.685 124.383 1.00 21.01 139 GLY A C 1
ATOM 908 O O . GLY A 1 139 ? 120.566 44.029 123.433 1.00 18.40 139 GLY A O 1
ATOM 909 N N . SER A 1 140 ? 120.210 42.720 125.231 1.00 18.57 140 SER A N 1
ATOM 910 C CA . SER A 1 140 ? 121.523 42.092 125.176 1.00 18.45 140 SER A CA 1
ATOM 911 C C . SER A 1 140 ? 121.790 41.495 123.798 1.00 13.89 140 SER A C 1
ATOM 912 O O . SER A 1 140 ? 120.888 40.991 123.126 1.00 15.50 140 SER A O 1
ATOM 915 N N . LYS A 1 141 ? 123.054 41.546 123.386 1.00 13.34 141 LYS A N 1
ATOM 916 C CA . LYS A 1 141 ? 123.501 40.939 122.142 1.00 14.06 141 LYS A CA 1
ATOM 917 C C . LYS A 1 141 ? 124.715 40.062 122.402 1.00 10.61 141 LYS A C 1
ATOM 918 O O . LYS A 1 141 ? 125.530 40.350 123.282 1.00 14.22 141 LYS A O 1
ATOM 924 N N . ILE A 1 142 ? 124.833 39.002 121.609 1.00 12.09 142 ILE A N 1
ATOM 925 C CA . ILE A 1 142 ? 125.964 38.085 121.670 1.00 9.87 142 ILE A CA 1
ATOM 926 C C . ILE A 1 142 ? 126.804 38.284 120.414 1.00 9.52 142 ILE A C 1
ATOM 927 O O . ILE A 1 142 ? 126.270 38.534 119.327 1.00 13.47 142 ILE A O 1
ATOM 932 N N . HIS A 1 143 ? 128.118 38.230 120.574 1.00 11.51 143 HIS A N 1
ATOM 933 C CA . HIS A 1 143 ? 129.053 38.437 119.472 1.00 9.15 143 HIS A CA 1
ATOM 934 C C . HIS A 1 143 ? 129.589 37.084 119.041 1.00 10.24 143 HIS A C 1
ATOM 935 O O . HIS A 1 143 ? 130.241 36.394 119.829 1.00 10.75 143 HIS A O 1
ATOM 942 N N . VAL A 1 144 ? 129.319 36.703 117.796 1.00 9.63 144 VAL A N 1
ATOM 943 C CA . VAL A 1 144 ? 129.777 35.418 117.293 1.00 8.56 144 VAL A CA 1
ATOM 944 C C . VAL A 1 144 ? 130.446 35.620 115.940 1.00 11.79 144 VAL A C 1
ATOM 945 O O . VAL A 1 144 ? 130.119 36.547 115.192 1.00 11.82 144 VAL A O 1
ATOM 949 N N . LYS A 1 145 ? 131.393 34.745 115.638 1.00 9.13 145 LYS A N 1
ATOM 950 C CA . LYS A 1 145 ? 131.994 34.657 114.315 1.00 9.75 145 LYS A CA 1
ATOM 951 C C . LYS A 1 145 ? 131.799 33.243 113.783 1.00 11.28 145 LYS A C 1
ATOM 952 O O . LYS A 1 145 ? 131.947 32.269 114.527 1.00 12.63 145 LYS A O 1
ATOM 958 N N . LEU A 1 146 ? 131.464 33.129 112.499 1.00 9.34 146 LEU A N 1
ATOM 959 C CA . LEU A 1 146 ? 131.161 31.838 111.896 1.00 10.63 146 LEU A CA 1
ATOM 960 C C . LEU A 1 146 ? 131.731 31.792 110.490 1.00 11.26 146 LEU A C 1
ATOM 961 O O . LEU A 1 146 ? 131.702 32.797 109.776 1.00 11.48 146 LEU A O 1
ATOM 966 N N . GLN A 1 147 ? 132.215 30.621 110.089 1.00 10.19 147 GLN A N 1
ATOM 967 C CA . GLN A 1 147 ? 132.603 30.398 108.702 1.00 10.54 147 GLN A CA 1
ATOM 968 C C . GLN A 1 147 ? 132.436 28.922 108.392 1.00 9.41 147 GLN A C 1
ATOM 969 O O . GLN A 1 147 ? 133.005 28.073 109.085 1.00 10.91 147 GLN A O 1
ATOM 975 N N . TYR A 1 148 ? 131.649 28.636 107.361 1.00 9.26 148 TYR A N 1
ATOM 976 C CA . TYR A 1 148 ? 131.312 27.282 106.952 1.00 9.05 148 TYR A CA 1
ATOM 977 C C . TYR A 1 148 ? 132.198 26.862 105.791 1.00 10.46 148 TYR A C 1
ATOM 978 O O . TYR A 1 148 ? 132.332 27.601 104.809 1.00 12.89 148 TYR A O 1
ATOM 987 N N . PHE A 1 149 ? 132.821 25.692 105.926 1.00 7.59 149 PHE A N 1
ATOM 988 C CA . PHE A 1 149 ? 133.630 25.077 104.882 1.00 9.04 149 PHE A CA 1
ATOM 989 C C . PHE A 1 149 ? 132.982 23.756 104.469 1.00 9.83 149 PHE A C 1
ATOM 990 O O . PHE A 1 149 ? 133.064 22.769 105.206 1.00 10.29 149 PHE A O 1
ATOM 998 N N . HIS A 1 150 ? 132.358 23.735 103.290 1.00 9.35 150 HIS A N 1
ATOM 999 C CA . HIS A 1 150 ? 131.790 22.505 102.752 1.00 10.74 150 HIS A CA 1
ATOM 1000 C C . HIS A 1 150 ? 132.876 21.450 102.567 1.00 10.34 150 HIS A C 1
ATOM 1001 O O . HIS A 1 150 ? 134.041 21.778 102.354 1.00 9.99 150 HIS A O 1
ATOM 1008 N N . VAL A 1 151 ? 132.490 20.176 102.695 1.00 11.07 151 VAL A N 1
ATOM 1009 C CA . VAL A 1 151 ? 133.490 19.110 102.667 1.00 10.45 151 VAL A CA 1
ATOM 1010 C C . VAL A 1 151 ? 134.416 19.148 101.462 1.00 13.64 151 VAL A C 1
ATOM 1011 O O . VAL A 1 151 ? 135.551 18.859 101.581 1.00 12.60 151 VAL A O 1
ATOM 1015 N N . GLU A 1 152 ? 133.888 19.522 100.300 1.00 11.85 152 GLU A N 1
ATOM 1016 C CA . GLU A 1 152 ? 134.730 19.617 99.086 1.00 13.63 152 GLU A CA 1
ATOM 1017 C C . GLU A 1 152 ? 135.786 20.746 99.055 1.00 15.74 152 GLU A C 1
ATOM 1018 O O . GLU A 1 152 ? 136.645 20.713 98.251 1.00 15.67 152 GLU A O 1
ATOM 1024 N N . GLU A 1 153 ? 135.716 21.695 99.979 1.00 13.68 153 GLU A N 1
ATOM 1025 C CA . GLU A 1 153 ? 136.756 22.675 100.225 1.00 16.87 153 GLU A CA 1
ATOM 1026 C C . GLU A 1 153 ? 138.068 22.056 100.807 1.00 16.80 153 GLU A C 1
ATOM 1027 O O . GLU A 1 153 ? 139.112 22.584 100.630 1.00 15.75 153 GLU A O 1
ATOM 1033 N N . ASP A 1 154 ? 137.990 20.888 101.431 1.00 15.62 154 ASP A N 1
ATOM 1034 C CA . ASP A 1 154 ? 139.165 20.214 101.959 1.00 14.82 154 ASP A CA 1
ATOM 1035 C C . ASP A 1 154 ? 139.975 19.567 100.867 1.00 14.57 154 ASP A C 1
ATOM 1036 O O . ASP A 1 154 ? 139.469 18.863 100.063 1.00 11.67 154 ASP A O 1
ATOM 1041 N N . ARG A 1 155 ? 141.280 19.722 100.911 1.00 11.78 155 ARG A N 1
ATOM 1042 C CA . ARG A 1 155 ? 142.117 19.243 99.843 1.00 15.59 155 ARG A CA 1
ATOM 1043 C C . ARG A 1 155 ? 142.253 17.722 99.748 1.00 16.30 155 ARG A C 1
ATOM 1044 O O . ARG A 1 155 ? 142.700 17.211 98.743 1.00 17.96 155 ARG A O 1
ATOM 1052 N N . ASN A 1 156 ? 141.897 17.005 100.800 1.00 13.23 156 ASN A N 1
ATOM 1053 C CA . ASN A 1 156 ? 141.850 15.565 100.758 1.00 13.85 156 ASN A CA 1
ATOM 1054 C C . ASN A 1 156 ? 140.454 14.939 100.497 1.00 10.25 156 ASN A C 1
ATOM 1055 O O . ASN A 1 156 ? 140.358 13.763 100.407 1.00 9.57 156 ASN A O 1
ATOM 1060 N N . TRP A 1 157 ? 139.424 15.774 100.382 1.00 9.30 157 TRP A N 1
ATOM 1061 C CA . TRP A 1 157 ? 138.066 15.279 100.122 1.00 8.50 157 TRP A CA 1
ATOM 1062 C C . TRP A 1 157 ? 138.049 14.386 98.887 1.00 10.59 157 TRP A C 1
ATOM 1063 O O . TRP A 1 157 ? 138.388 14.814 97.827 1.00 10.40 157 TRP A O 1
ATOM 1074 N N . ASN A 1 158 ? 137.685 13.139 99.066 1.00 8.58 158 ASN A N 1
ATOM 1075 C CA . ASN A 1 158 ? 137.607 12.214 97.940 1.00 8.49 158 ASN A CA 1
ATOM 1076 C C . ASN A 1 158 ? 138.955 12.064 97.235 1.00 10.25 158 ASN A C 1
ATOM 1077 O O . ASN A 1 158 ? 139.008 11.798 96.031 1.00 14.97 158 ASN A O 1
ATOM 1082 N N . MET A 1 159 ? 140.055 12.247 97.965 1.00 10.36 159 MET A N 1
ATOM 1083 C CA . MET A 1 159 ? 141.387 12.131 97.374 1.00 11.60 159 MET A CA 1
ATOM 1084 C C . MET A 1 159 ? 142.295 11.187 98.146 1.00 10.36 159 MET A C 1
ATOM 1085 O O . MET A 1 159 ? 143.420 10.939 97.697 1.00 10.90 159 MET A O 1
ATOM 1090 N N . GLY A 1 160 ? 141.842 10.654 99.270 1.00 9.74 160 GLY A N 1
ATOM 1091 C CA . GLY A 1 160 ? 142.681 9.838 100.114 1.00 9.25 160 GLY A CA 1
ATOM 1092 C C . GLY A 1 160 ? 143.767 10.659 100.797 1.00 8.18 160 GLY A C 1
ATOM 1093 O O . GLY A 1 160 ? 143.693 11.887 100.909 1.00 9.68 160 GLY A O 1
ATOM 1094 N N . ILE A 1 161 ? 144.786 9.937 101.280 1.00 7.13 161 ILE A N 1
ATOM 1095 C CA . ILE A 1 161 ? 145.929 10.586 101.919 1.00 9.15 161 ILE A CA 1
ATOM 1096 C C . ILE A 1 161 ? 146.692 11.422 100.901 1.00 10.71 161 ILE A C 1
ATOM 1097 O O . ILE A 1 161 ? 147.202 12.505 101.216 1.00 12.75 161 ILE A O 1
ATOM 1102 N N . LYS A 1 162 ? 146.798 10.911 99.678 1.00 8.77 162 LYS A N 1
ATOM 1103 C CA . LYS A 1 162 ? 147.205 11.639 98.474 1.00 15.21 162 LYS A CA 1
ATOM 1104 C C . LYS A 1 162 ? 148.600 12.235 98.332 1.00 21.23 162 LYS A C 1
ATOM 1105 O O . LYS A 1 162 ? 148.944 12.732 97.252 1.00 31.93 162 LYS A O 1
ATOM 1111 N N . SER A 1 163 ? 149.414 12.226 99.386 1.00 14.25 163 SER A N 1
ATOM 1112 C CA . SER A 1 163 ? 150.853 12.388 99.234 1.00 18.76 163 SER A CA 1
ATOM 1113 C C . SER A 1 163 ? 151.569 12.065 100.536 1.00 15.16 163 SER A C 1
ATOM 1114 O O . SER A 1 163 ? 151.006 12.176 101.627 1.00 11.17 163 SER A O 1
ATOM 1117 N N . ALA A 1 164 ? 152.830 11.671 100.393 1.00 13.44 164 ALA A N 1
ATOM 1118 C CA . ALA A 1 164 ? 153.700 11.407 101.527 1.00 16.00 164 ALA A CA 1
ATOM 1119 C C . ALA A 1 164 ? 153.871 12.615 102.435 1.00 14.10 164 ALA A C 1
ATOM 1120 O O . ALA A 1 164 ? 154.391 12.459 103.540 1.00 18.07 164 ALA A O 1
ATOM 1122 N N . LYS A 1 165 ? 153.450 13.807 102.013 1.00 13.30 165 LYS A N 1
ATOM 1123 C CA . LYS A 1 165 ? 153.574 14.997 102.845 1.00 14.17 165 LYS A CA 1
ATOM 1124 C C . LYS A 1 165 ? 152.282 15.343 103.578 1.00 11.45 165 LYS A C 1
ATOM 1125 O O . LYS A 1 165 ? 152.172 16.436 104.141 1.00 12.95 165 LYS A O 1
ATOM 1131 N N . PHE A 1 166 ? 151.300 14.451 103.559 1.00 10.59 166 PHE A N 1
ATOM 1132 C CA . PHE A 1 166 ? 150.073 14.661 104.310 1.00 8.72 166 PHE A CA 1
ATOM 1133 C C . PHE A 1 166 ? 150.397 15.042 105.756 1.00 9.30 166 PHE A C 1
ATOM 1134 O O . PHE A 1 166 ? 151.193 14.352 106.403 1.00 10.86 166 PHE A O 1
ATOM 1142 N N . PRO A 1 167 ? 149.834 16.129 106.285 1.00 8.92 167 PRO A N 1
ATOM 1143 C CA . PRO A 1 167 ? 150.281 16.651 107.585 1.00 12.29 167 PRO A CA 1
ATOM 1144 C C . PRO A 1 167 ? 149.614 16.043 108.809 1.00 8.36 167 PRO A C 1
ATOM 1145 O O . PRO A 1 167 ? 149.990 16.409 109.934 1.00 12.99 167 PRO A O 1
ATOM 1149 N N . GLY A 1 168 ? 148.641 15.165 108.638 1.00 10.61 168 GLY A N 1
ATOM 1150 C CA . GLY A 1 168 ? 147.912 14.622 109.767 1.00 7.92 168 GLY A CA 1
ATOM 1151 C C . GLY A 1 168 ? 146.555 15.276 109.937 1.00 9.86 168 GLY A C 1
ATOM 1152 O O . GLY A 1 168 ? 146.170 16.204 109.222 1.00 11.27 168 GLY A O 1
ATOM 1153 N N . VAL A 1 169 ? 145.821 14.763 110.911 1.00 8.81 169 VAL A N 1
ATOM 1154 C CA . VAL A 1 169 ? 144.493 15.289 111.233 1.00 6.03 169 VAL A CA 1
ATOM 1155 C C . VAL A 1 169 ? 144.661 16.600 111.997 1.00 8.26 169 VAL A C 1
ATOM 1156 O O . VAL A 1 169 ? 145.382 16.625 112.998 1.00 8.85 169 VAL A O 1
ATOM 1160 N N . PRO A 1 170 ? 144.004 17.677 111.586 1.00 9.46 170 PRO A N 1
ATOM 1161 C CA . PRO A 1 170 ? 144.192 18.961 112.263 1.00 7.69 170 PRO A CA 1
ATOM 1162 C C . PRO A 1 170 ? 143.426 19.033 113.576 1.00 7.59 170 PRO A C 1
ATOM 1163 O O . PRO A 1 170 ? 142.490 18.275 113.826 1.00 10.92 170 PRO A O 1
ATOM 1167 N N . TYR A 1 171 ? 143.835 19.994 114.414 1.00 8.94 171 TYR A N 1
ATOM 1168 C CA . TYR A 1 171 ? 143.136 20.305 115.666 1.00 10.11 171 TYR A CA 1
ATOM 1169 C C . TYR A 1 171 ? 143.037 19.071 116.565 1.00 7.38 171 TYR A C 1
ATOM 1170 O O . TYR A 1 171 ? 141.950 18.633 116.952 1.00 7.19 171 TYR A O 1
ATOM 1179 N N . THR A 1 172 ? 144.194 18.506 116.878 1.00 6.16 172 THR A N 1
ATOM 1180 C CA . THR A 1 172 ? 144.256 17.402 117.821 1.00 6.43 172 THR A CA 1
ATOM 1181 C C . THR A 1 172 ? 145.368 17.666 118.822 1.00 7.61 172 THR A C 1
ATOM 1182 O O . THR A 1 172 ? 146.310 18.412 118.555 1.00 8.26 172 THR A O 1
ATOM 1186 N N . PHE A 1 173 ? 145.255 17.026 119.979 1.00 5.48 173 PHE A N 1
ATOM 1187 C CA . PHE A 1 173 ? 146.248 17.236 121.019 1.00 8.81 173 PHE A CA 1
ATOM 1188 C C . PHE A 1 173 ? 147.597 16.649 120.627 1.00 8.96 173 PHE A C 1
ATOM 1189 O O . PHE A 1 173 ? 148.639 17.265 120.877 1.00 9.75 173 PHE A O 1
ATOM 1197 N N . PHE A 1 174 ? 147.597 15.462 120.029 1.00 7.74 174 PHE A N 1
ATOM 1198 C CA . PHE A 1 174 ? 148.813 14.815 119.547 1.00 5.47 174 PHE A CA 1
ATOM 1199 C C . PHE A 1 174 ? 148.956 15.030 118.047 1.00 6.22 174 PHE A C 1
ATOM 1200 O O . PHE A 1 174 ? 148.027 14.743 117.288 1.00 7.30 174 PHE A O 1
ATOM 1208 N N . SER A 1 175 ? 150.127 15.499 117.628 1.00 7.48 175 SER A N 1
ATOM 1209 C CA . SER A 1 175 ? 150.435 15.683 116.217 1.00 8.91 175 SER A CA 1
ATOM 1210 C C . SER A 1 175 ? 150.900 14.379 115.583 1.00 4.56 175 SER A C 1
ATOM 1211 O O . SER A 1 175 ? 151.420 13.483 116.246 1.00 5.00 175 SER A O 1
ATOM 1214 N N . GLN A 1 176 ? 150.719 14.294 114.268 1.00 6.37 176 GLN A N 1
ATOM 1215 C CA . GLN A 1 176 ? 151.209 13.148 113.516 1.00 4.51 176 GLN A CA 1
ATOM 1216 C C . GLN A 1 176 ? 152.717 12.994 113.671 1.00 4.95 176 GLN A C 1
ATOM 1217 O O . GLN A 1 176 ? 153.464 13.975 113.621 1.00 6.82 176 GLN A O 1
ATOM 1223 N N . ARG A 1 177 ? 153.171 11.749 113.842 1.00 3.98 177 ARG A N 1
ATOM 1224 C CA . ARG A 1 177 ? 154.589 11.432 113.986 1.00 5.96 177 ARG A CA 1
ATOM 1225 C C . ARG A 1 177 ? 155.122 10.755 112.733 1.00 5.96 177 ARG A C 1
ATOM 1226 O O . ARG A 1 177 ? 154.428 9.944 112.120 1.00 7.43 177 ARG A O 1
ATOM 1234 N N . GLN A 1 178 ? 156.363 11.068 112.370 1.00 6.15 178 GLN A N 1
ATOM 1235 C CA . GLN A 1 178 ? 157.055 10.402 111.275 1.00 7.18 178 GLN A CA 1
ATOM 1236 C C . GLN A 1 178 ? 158.013 9.344 111.817 1.00 7.04 178 GLN A C 1
ATOM 1237 O O . GLN A 1 178 ? 158.329 9.313 113.002 1.00 7.60 178 GLN A O 1
ATOM 1243 N N . GLY A 1 179 ? 158.511 8.496 110.918 1.00 8.35 179 GLY A N 1
ATOM 1244 C CA . GLY A 1 179 ? 159.554 7.565 111.308 1.00 6.29 179 GLY A CA 1
ATOM 1245 C C . GLY A 1 179 ? 159.097 6.463 112.236 1.00 5.57 179 GLY A C 1
ATOM 1246 O O . GLY A 1 179 ? 159.905 5.941 113.014 1.00 8.77 179 GLY A O 1
ATOM 1247 N N . CYS A 1 180 ? 157.829 6.082 112.161 1.00 4.28 180 CYS A N 1
ATOM 1248 C CA . CYS A 1 180 ? 157.235 5.098 113.052 1.00 5.91 180 CYS A CA 1
ATOM 1249 C C . CYS A 1 180 ? 157.166 3.724 112.395 1.00 7.27 180 CYS A C 1
ATOM 1250 O O . CYS A 1 180 ? 157.406 3.554 111.199 1.00 5.15 180 CYS A O 1
ATOM 1253 N N . LYS A 1 181 ? 156.799 2.736 113.210 1.00 7.57 181 LYS A N 1
ATOM 1254 C CA . LYS A 1 181 ? 156.499 1.398 112.725 1.00 6.36 181 LYS A CA 1
ATOM 1255 C C . LYS A 1 181 ? 155.282 0.889 113.481 1.00 6.03 181 LYS A C 1
ATOM 1256 O O . LYS A 1 181 ? 155.216 1.014 114.704 1.00 5.22 181 LYS A O 1
ATOM 1262 N N . VAL A 1 182 ? 154.315 0.346 112.748 1.00 5.18 182 VAL A N 1
ATOM 1263 C CA . VAL A 1 182 ? 153.134 -0.263 113.338 1.00 5.22 182 VAL A CA 1
ATOM 1264 C C . VAL A 1 182 ? 153.133 -1.738 112.986 1.00 6.59 182 VAL A C 1
ATOM 1265 O O . VAL A 1 182 ? 153.343 -2.095 111.818 1.00 6.35 182 VAL A O 1
ATOM 1269 N N . SER A 1 183 ? 152.892 -2.588 113.982 1.00 4.03 183 SER A N 1
ATOM 1270 C CA . SER A 1 183 ? 152.599 -4.002 113.766 1.00 3.46 183 SER A CA 1
ATOM 1271 C C . SER A 1 183 ? 151.112 -4.219 113.996 1.00 5.91 183 SER A C 1
ATOM 1272 O O . SER A 1 183 ? 150.572 -3.818 115.033 1.00 4.22 183 SER A O 1
ATOM 1275 N N . LEU A 1 184 ? 150.448 -4.829 113.050 1.00 3.46 184 LEU A N 1
ATOM 1276 C CA . LEU A 1 184 ? 149.036 -5.006 113.068 1.00 2.94 184 LEU A CA 1
ATOM 1277 C C . LEU A 1 184 ? 148.681 -6.408 113.532 1.00 4.30 184 LEU A C 1
ATOM 1278 O O . LEU A 1 184 ? 149.171 -7.344 113.007 1.00 5.84 184 LEU A O 1
ATOM 1283 N N . TYR A 1 185 ? 147.811 -6.527 114.512 1.00 3.36 185 TYR A N 1
ATOM 1284 C CA . TYR A 1 185 ? 147.515 -7.800 115.072 1.00 2.50 185 TYR A CA 1
ATOM 1285 C C . TYR A 1 185 ? 146.079 -8.266 114.838 1.00 3.87 185 TYR A C 1
ATOM 1286 O O . TYR A 1 185 ? 145.182 -7.644 115.256 1.00 3.31 185 TYR A O 1
ATOM 1295 N N . GLN A 1 186 ? 145.974 -9.420 114.234 1.00 4.25 186 GLN A N 1
ATOM 1296 C CA . GLN A 1 186 ? 144.753 -10.075 113.930 1.00 2.98 186 GLN A CA 1
ATOM 1297 C C . GLN A 1 186 ? 144.554 -11.201 114.938 1.00 4.91 186 GLN A C 1
ATOM 1298 O O . GLN A 1 186 ? 145.317 -12.132 114.942 1.00 4.11 186 GLN A O 1
ATOM 1304 N N . ASP A 1 187 ? 143.594 -11.012 115.865 1.00 2.01 187 ASP A N 1
ATOM 1305 C CA . ASP A 1 187 ? 143.434 -11.777 117.080 1.00 5.16 187 ASP A CA 1
ATOM 1306 C C . ASP A 1 187 ? 144.625 -11.772 118.081 1.00 3.70 187 ASP A C 1
ATOM 1307 O O . ASP A 1 187 ? 145.635 -11.201 117.869 1.00 3.22 187 ASP A O 1
ATOM 1312 N N . ALA A 1 188 ? 144.414 -12.423 119.226 1.00 3.05 188 ALA A N 1
ATOM 1313 C CA . ALA A 1 188 ? 145.485 -12.521 120.193 1.00 3.83 188 ALA A CA 1
ATOM 1314 C C . ALA A 1 188 ? 146.674 -13.386 119.683 1.00 5.17 188 ALA A C 1
ATOM 1315 O O . ALA A 1 188 ? 147.779 -13.161 120.051 1.00 4.49 188 ALA A O 1
ATOM 1317 N N . HIS A 1 189 ? 146.379 -14.361 118.837 1.00 4.96 189 HIS A N 1
ATOM 1318 C CA . HIS A 1 189 ? 147.346 -15.340 118.386 1.00 4.76 189 HIS A CA 1
ATOM 1319 C C . HIS A 1 189 ? 146.977 -15.815 116.962 1.00 5.83 189 HIS A C 1
ATOM 1320 O O . HIS A 1 189 ? 145.847 -15.836 116.595 1.00 7.35 189 HIS A O 1
ATOM 1327 N N . ILE A 1 190 ? 147.990 -16.157 116.188 1.00 7.57 190 ILE A N 1
ATOM 1328 C CA . ILE A 1 190 ? 147.807 -16.788 114.908 1.00 5.76 190 ILE A CA 1
ATOM 1329 C C . ILE A 1 190 ? 148.710 -18.026 114.803 1.00 6.85 190 ILE A C 1
ATOM 1330 O O . ILE A 1 190 ? 149.850 -17.947 115.079 1.00 8.75 190 ILE A O 1
ATOM 1335 N N . PRO A 1 191 ? 148.172 -19.149 114.382 1.00 7.56 191 PRO A N 1
ATOM 1336 C CA . PRO A 1 191 ? 148.991 -20.356 114.280 1.00 8.90 191 PRO A CA 1
ATOM 1337 C C . PRO A 1 191 ? 149.994 -20.316 113.136 1.00 9.26 191 PRO A C 1
ATOM 1338 O O . PRO A 1 191 ? 149.954 -19.485 112.309 1.00 8.86 191 PRO A O 1
ATOM 1342 N N . ASP A 1 192 ? 150.893 -21.280 113.111 1.00 8.03 192 ASP A N 1
ATOM 1343 C CA . ASP A 1 192 ? 151.906 -21.344 112.076 1.00 10.54 192 ASP A CA 1
ATOM 1344 C C . ASP A 1 192 ? 151.285 -21.412 110.678 1.00 10.08 192 ASP A C 1
ATOM 1345 O O . ASP A 1 192 ? 150.348 -22.091 110.497 1.00 10.71 192 ASP A O 1
ATOM 1350 N N . ASN A 1 193 ? 151.846 -20.692 109.717 1.00 7.37 193 ASN A N 1
ATOM 1351 C CA . ASN A 1 193 ? 151.541 -20.836 108.298 1.00 10.08 193 ASN A CA 1
ATOM 1352 C C . ASN A 1 193 ? 150.071 -20.646 107.958 1.00 11.98 193 ASN A C 1
ATOM 1353 O O . ASN A 1 193 ? 149.545 -21.296 107.095 1.00 11.84 193 ASN A O 1
ATOM 1358 N N . PHE A 1 194 ? 149.424 -19.736 108.655 1.00 9.58 194 PHE A N 1
ATOM 1359 C CA . PHE A 1 194 ? 148.011 -19.528 108.517 1.00 9.34 194 PHE A CA 1
ATOM 1360 C C . PHE A 1 194 ? 147.690 -18.844 107.202 1.00 10.33 194 PHE A C 1
ATOM 1361 O O . PHE A 1 194 ? 146.791 -19.224 106.549 1.00 10.67 194 PHE A O 1
ATOM 1369 N N . VAL A 1 195 ? 148.484 -17.854 106.845 1.00 9.11 195 VAL A N 1
ATOM 1370 C CA . VAL A 1 195 ? 148.076 -16.913 105.809 1.00 11.10 195 VAL A CA 1
ATOM 1371 C C . VAL A 1 195 ? 148.459 -17.400 104.415 1.00 11.39 195 VAL A C 1
ATOM 1372 O O . VAL A 1 195 ? 149.518 -18.033 104.226 1.00 11.09 195 VAL A O 1
ATOM 1376 N N . PRO A 1 196 ? 147.617 -17.168 103.410 1.00 11.67 196 PRO A N 1
ATOM 1377 C CA . PRO A 1 196 ? 148.038 -17.413 102.032 1.00 12.74 196 PRO A CA 1
ATOM 1378 C C . PRO A 1 196 ? 149.052 -16.361 101.611 1.00 8.18 196 PRO A C 1
ATOM 1379 O O . PRO A 1 196 ? 149.320 -15.390 102.320 1.00 9.51 196 PRO A O 1
ATOM 1383 N N . ARG A 1 197 ? 149.625 -16.587 100.440 1.00 9.36 197 ARG A N 1
ATOM 1384 C CA . ARG A 1 197 ? 150.556 -15.643 99.842 1.00 9.37 197 ARG A CA 1
ATOM 1385 C C . ARG A 1 197 ? 149.802 -14.383 99.427 1.00 10.63 197 ARG A C 1
ATOM 1386 O O . ARG A 1 197 ? 148.921 -14.432 98.560 1.00 12.06 197 ARG A O 1
ATOM 1394 N N . ILE A 1 198 ? 150.138 -13.263 100.059 1.00 9.75 198 ILE A N 1
ATOM 1395 C CA . ILE A 1 198 ? 149.552 -11.961 99.767 1.00 7.86 198 ILE A CA 1
ATOM 1396 C C . ILE A 1 198 ? 150.712 -11.051 99.388 1.00 10.35 198 ILE A C 1
ATOM 1397 O O . ILE A 1 198 ? 151.355 -10.479 100.279 1.00 10.85 198 ILE A O 1
ATOM 1402 N N . PRO A 1 199 ? 151.036 -10.917 98.106 1.00 11.36 199 PRO A N 1
ATOM 1403 C CA . PRO A 1 199 ? 152.245 -10.180 97.723 1.00 9.96 199 PRO A CA 1
ATOM 1404 C C . PRO A 1 199 ? 152.076 -8.684 97.915 1.00 7.41 199 PRO A C 1
ATOM 1405 O O . PRO A 1 199 ? 151.016 -8.112 97.645 1.00 8.64 199 PRO A O 1
ATOM 1409 N N . LEU A 1 200 ? 153.149 -8.052 98.366 1.00 10.09 200 LEU A N 1
ATOM 1410 C CA . LEU A 1 200 ? 153.142 -6.646 98.725 1.00 10.88 200 LEU A CA 1
ATOM 1411 C C . LEU A 1 200 ? 154.117 -5.881 97.839 1.00 12.68 200 LEU A C 1
ATOM 1412 O O . LEU A 1 200 ? 155.039 -6.454 97.264 1.00 13.81 200 LEU A O 1
ATOM 1417 N N . ALA A 1 201 ? 153.906 -4.564 97.765 1.00 10.23 201 ALA A N 1
ATOM 1418 C CA . ALA A 1 201 ? 154.687 -3.704 96.883 1.00 13.44 201 ALA A CA 1
ATOM 1419 C C . ALA A 1 201 ? 156.197 -3.858 97.040 1.00 21.06 201 ALA A C 1
ATOM 1420 O O . ALA A 1 201 ? 156.935 -3.712 96.061 1.00 23.88 201 ALA A O 1
ATOM 1422 N N . GLY A 1 202 ? 156.690 -4.136 98.242 1.00 16.65 202 GLY A N 1
ATOM 1423 C CA . GLY A 1 202 ? 158.148 -4.199 98.347 1.00 22.98 202 GLY A CA 1
ATOM 1424 C C . GLY A 1 202 ? 158.776 -5.460 97.787 1.00 16.71 202 GLY A C 1
ATOM 1425 O O . GLY A 1 202 ? 160.008 -5.543 97.729 1.00 21.23 202 GLY A O 1
ATOM 1426 N N . GLY A 1 203 ? 157.975 -6.443 97.392 1.00 18.43 203 GLY A N 1
ATOM 1427 C CA . GLY A 1 203 ? 158.506 -7.683 96.860 1.00 19.97 203 GLY A CA 1
ATOM 1428 C C . GLY A 1 203 ? 158.455 -8.876 97.794 1.00 14.52 203 GLY A C 1
ATOM 1429 O O . GLY A 1 203 ? 158.873 -9.965 97.390 1.00 18.54 203 GLY A O 1
ATOM 1430 N N . LYS A 1 204 ? 157.953 -8.727 99.015 1.00 14.48 204 LYS A N 1
ATOM 1431 C CA . LYS A 1 204 ? 157.734 -9.882 99.868 1.00 12.64 204 LYS A CA 1
ATOM 1432 C C . LYS A 1 204 ? 156.236 -10.072 100.111 1.00 11.58 204 LYS A C 1
ATOM 1433 O O . LYS A 1 204 ? 155.390 -9.272 99.695 1.00 11.97 204 LYS A O 1
ATOM 1439 N N . ASN A 1 205 ? 155.921 -11.171 100.779 1.00 11.55 205 ASN A N 1
ATOM 1440 C CA . ASN A 1 205 ? 154.551 -11.502 101.115 1.00 9.49 205 ASN A CA 1
ATOM 1441 C C . ASN A 1 205 ? 154.214 -11.000 102.506 1.00 9.45 205 ASN A C 1
ATOM 1442 O O . ASN A 1 205 ? 155.083 -10.877 103.375 1.00 12.64 205 ASN A O 1
ATOM 1447 N N . TYR A 1 206 ? 152.937 -10.710 102.710 1.00 8.42 206 TYR A N 1
ATOM 1448 C CA . TYR A 1 206 ? 152.493 -10.268 104.022 1.00 8.39 206 TYR A CA 1
ATOM 1449 C C . TYR A 1 206 ? 152.745 -11.360 105.051 1.00 8.72 206 TYR A C 1
ATOM 1450 O O . TYR A 1 206 ? 152.427 -12.528 104.827 1.00 10.61 206 TYR A O 1
ATOM 1459 N N . GLU A 1 207 ? 153.305 -10.972 106.195 1.00 9.21 207 GLU A N 1
ATOM 1460 C CA . GLU A 1 207 ? 153.609 -11.910 107.278 1.00 10.32 207 GLU A CA 1
ATOM 1461 C C . GLU A 1 207 ? 152.884 -11.501 108.555 1.00 8.91 207 GLU A C 1
ATOM 1462 O O . GLU A 1 207 ? 153.210 -10.456 109.140 1.00 10.62 207 GLU A O 1
ATOM 1468 N N . PRO A 1 208 ? 151.913 -12.284 109.021 1.00 9.97 208 PRO A N 1
ATOM 1469 C CA . PRO A 1 208 ? 151.173 -11.912 110.231 1.00 7.51 208 PRO A CA 1
ATOM 1470 C C . PRO A 1 208 ? 152.052 -11.935 111.469 1.00 9.03 208 PRO A C 1
ATOM 1471 O O . PRO A 1 208 ? 152.858 -12.848 111.664 1.00 7.64 208 PRO A O 1
ATOM 1475 N N . GLN A 1 209 ? 151.890 -10.919 112.307 1.00 6.47 209 GLN A N 1
ATOM 1476 C CA . GLN A 1 209 ? 152.537 -10.869 113.615 1.00 6.01 209 GLN A CA 1
ATOM 1477 C C . GLN A 1 209 ? 151.577 -11.369 114.691 1.00 4.93 209 GLN A C 1
ATOM 1478 O O . GLN A 1 209 ? 150.363 -11.400 114.498 1.00 5.77 209 GLN A O 1
ATOM 1484 N N . ARG A 1 210 ? 152.136 -11.755 115.845 1.00 4.60 210 ARG A N 1
ATOM 1485 C CA . ARG A 1 210 ? 151.363 -12.429 116.890 1.00 2.99 210 ARG A CA 1
ATOM 1486 C C . ARG A 1 210 ? 151.323 -11.575 118.154 1.00 4.52 210 ARG A C 1
ATOM 1487 O O . ARG A 1 210 ? 152.350 -11.378 118.811 1.00 6.38 210 ARG A O 1
ATOM 1495 N N . CYS A 1 211 ? 150.120 -11.131 118.519 1.00 3.51 211 CYS A N 1
ATOM 1496 C CA . CYS A 1 211 ? 149.957 -10.078 119.515 1.00 3.04 211 CYS A CA 1
ATOM 1497 C C . CYS A 1 211 ? 150.462 -10.503 120.889 1.00 3.90 211 CYS A C 1
ATOM 1498 O O . CYS A 1 211 ? 151.292 -9.820 121.501 1.00 4.70 211 CYS A O 1
ATOM 1501 N N . TRP A 1 212 ? 149.936 -11.600 121.422 1.00 3.89 212 TRP A N 1
ATOM 1502 C CA . TRP A 1 212 ? 150.283 -11.889 122.810 1.00 5.10 212 TRP A CA 1
ATOM 1503 C C . TRP A 1 212 ? 151.675 -12.507 122.937 1.00 5.37 212 TRP A C 1
ATOM 1504 O O . TRP A 1 212 ? 152.307 -12.359 123.984 1.00 5.62 212 TRP A O 1
ATOM 1515 N N . GLU A 1 213 ? 152.200 -13.153 121.895 1.00 5.27 213 GLU A N 1
ATOM 1516 C CA . GLU A 1 213 ? 153.629 -13.468 121.913 1.00 8.34 213 GLU A CA 1
ATOM 1517 C C . GLU A 1 213 ? 154.452 -12.188 122.038 1.00 6.15 213 GLU A C 1
ATOM 1518 O O . GLU A 1 213 ? 155.387 -12.109 122.846 1.00 5.24 213 GLU A O 1
ATOM 1524 N N . ASP A 1 214 ? 154.098 -11.168 121.248 1.00 4.67 214 ASP A N 1
ATOM 1525 C CA . ASP A 1 214 ? 154.848 -9.915 121.260 1.00 5.96 214 ASP A CA 1
ATOM 1526 C C . ASP A 1 214 ? 154.695 -9.181 122.585 1.00 4.32 214 ASP A C 1
ATOM 1527 O O . ASP A 1 214 ? 155.661 -8.602 123.095 1.00 6.35 214 ASP A O 1
ATOM 1532 N N . ILE A 1 215 ? 153.488 -9.173 123.155 1.00 4.82 215 ILE A N 1
ATOM 1533 C CA . ILE A 1 215 ? 153.317 -8.510 124.447 1.00 7.23 215 ILE A CA 1
ATOM 1534 C C . ILE A 1 215 ? 154.074 -9.260 125.538 1.00 5.53 215 ILE A C 1
ATOM 1535 O O . ILE A 1 215 ? 154.707 -8.645 126.405 1.00 5.48 215 ILE A O 1
ATOM 1540 N N . PHE A 1 216 ? 154.006 -10.594 125.528 1.00 5.97 216 PHE A N 1
ATOM 1541 C CA . PHE A 1 216 ? 154.796 -11.386 126.471 1.00 6.16 216 PHE A CA 1
ATOM 1542 C C . PHE A 1 216 ? 156.272 -11.015 126.392 1.00 7.40 216 PHE A C 1
ATOM 1543 O O . PHE A 1 216 ? 156.936 -10.788 127.418 1.00 7.63 216 PHE A O 1
ATOM 1551 N N . ASP A 1 217 ? 156.807 -10.962 125.173 1.00 5.23 217 ASP A N 1
ATOM 1552 C CA . ASP A 1 217 ? 158.210 -10.591 125.007 1.00 7.96 217 ASP A CA 1
ATOM 1553 C C . ASP A 1 217 ? 158.472 -9.185 125.531 1.00 6.75 217 ASP A C 1
ATOM 1554 O O . ASP A 1 217 ? 159.455 -8.959 126.251 1.00 7.65 217 ASP A O 1
ATOM 1559 N N . ALA A 1 218 ? 157.588 -8.237 125.200 1.00 5.50 218 ALA A N 1
ATOM 1560 C CA . ALA A 1 218 ? 157.752 -6.854 125.649 1.00 5.74 218 ALA A CA 1
ATOM 1561 C C . ALA A 1 218 ? 157.787 -6.763 127.168 1.00 6.85 218 ALA A C 1
ATOM 1562 O O . ALA A 1 218 ? 158.663 -6.107 127.741 1.00 8.53 218 ALA A O 1
ATOM 1564 N N . ILE A 1 219 ? 156.809 -7.374 127.837 1.00 5.89 219 ILE A N 1
ATOM 1565 C CA . ILE A 1 219 ? 156.766 -7.308 129.296 1.00 7.30 219 ILE A CA 1
ATOM 1566 C C . ILE A 1 219 ? 157.969 -8.030 129.901 1.00 8.01 219 ILE A C 1
ATOM 1567 O O . ILE A 1 219 ? 158.634 -7.505 130.807 1.00 8.37 219 ILE A O 1
ATOM 1572 N N . SER A 1 220 ? 158.295 -9.219 129.379 1.00 6.90 220 SER A N 1
ATOM 1573 C CA . SER A 1 220 ? 159.386 -10.018 129.949 1.00 8.36 220 SER A CA 1
ATOM 1574 C C . SER A 1 220 ? 160.733 -9.312 129.844 1.00 7.26 220 SER A C 1
ATOM 1575 O O . SER A 1 220 ? 161.604 -9.506 130.700 1.00 8.45 220 SER A O 1
ATOM 1578 N N . ASN A 1 221 ? 160.935 -8.520 128.794 1.00 7.54 221 ASN A N 1
ATOM 1579 C CA . ASN A 1 221 ? 162.240 -7.944 128.507 1.00 7.00 221 ASN A CA 1
ATOM 1580 C C . ASN A 1 221 ? 162.384 -6.500 128.962 1.00 5.55 221 ASN A C 1
ATOM 1581 O O . ASN A 1 221 ? 163.446 -5.906 128.755 1.00 6.51 221 ASN A O 1
ATOM 1586 N N . ALA A 1 222 ? 161.368 -5.921 129.593 1.00 5.81 222 ALA A N 1
ATOM 1587 C CA . ALA A 1 222 ? 161.496 -4.544 130.043 1.00 5.46 222 ALA A CA 1
ATOM 1588 C C . ALA A 1 222 ? 162.513 -4.445 131.175 1.00 7.08 222 ALA A C 1
ATOM 1589 O O . ALA A 1 222 ? 162.622 -5.341 132.013 1.00 8.64 222 ALA A O 1
ATOM 1591 N N . LYS A 1 223 ? 163.261 -3.344 131.201 1.00 5.54 223 LYS A N 1
ATOM 1592 C CA . LYS A 1 223 ? 164.235 -3.135 132.265 1.00 7.47 223 LYS A CA 1
ATOM 1593 C C . LYS A 1 223 ? 163.947 -1.927 133.133 1.00 9.12 223 LYS A C 1
ATOM 1594 O O . LYS A 1 223 ? 164.607 -1.767 134.166 1.00 9.80 223 LYS A O 1
ATOM 1600 N N . HIS A 1 224 ? 162.979 -1.092 132.768 1.00 8.53 224 HIS A N 1
ATOM 1601 C CA . HIS A 1 224 ? 162.743 0.144 133.512 1.00 7.30 224 HIS A CA 1
ATOM 1602 C C . HIS A 1 224 ? 161.282 0.399 133.836 1.00 7.09 224 HIS A C 1
ATOM 1603 O O . HIS A 1 224 ? 160.980 0.825 134.953 1.00 5.30 224 HIS A O 1
ATOM 1610 N N . LEU A 1 225 ? 160.367 0.170 132.891 1.00 6.98 225 LEU A N 1
ATOM 1611 C CA . LEU A 1 225 ? 158.972 0.478 133.153 1.00 5.36 225 LEU A CA 1
ATOM 1612 C C . LEU A 1 225 ? 158.065 -0.466 132.378 1.00 7.18 225 LEU A C 1
ATOM 1613 O O . LEU A 1 225 ? 158.398 -0.897 131.271 1.00 3.84 225 LEU A O 1
ATOM 1618 N N . ILE A 1 226 ? 156.929 -0.786 132.998 1.00 4.07 226 ILE A N 1
ATOM 1619 C CA . ILE A 1 226 ? 155.806 -1.467 132.370 1.00 5.14 226 ILE A CA 1
ATOM 1620 C C . ILE A 1 226 ? 154.571 -0.715 132.849 1.00 5.18 226 ILE A C 1
ATOM 1621 O O . ILE A 1 226 ? 154.243 -0.762 134.039 1.00 5.03 226 ILE A O 1
ATOM 1626 N N . TYR A 1 227 ? 153.913 0.010 131.943 1.00 4.73 227 TYR A N 1
ATOM 1627 C CA . TYR A 1 227 ? 152.683 0.742 132.237 1.00 4.07 227 TYR A CA 1
ATOM 1628 C C . TYR A 1 227 ? 151.524 0.062 131.519 1.00 6.10 227 TYR A C 1
ATOM 1629 O O . TYR A 1 227 ? 151.594 -0.148 130.309 1.00 5.04 227 TYR A O 1
ATOM 1638 N N . ILE A 1 228 ? 150.449 -0.246 132.247 1.00 5.09 228 ILE A N 1
ATOM 1639 C CA . ILE A 1 228 ? 149.303 -0.946 131.676 1.00 3.66 228 ILE A CA 1
ATOM 1640 C C . ILE A 1 228 ? 148.017 -0.243 132.096 1.00 5.71 228 ILE A C 1
ATOM 1641 O O . ILE A 1 228 ? 147.861 0.128 133.264 1.00 5.74 228 ILE A O 1
ATOM 1646 N N . THR A 1 229 ? 147.098 -0.045 131.145 1.00 4.01 229 THR A N 1
ATOM 1647 C CA . THR A 1 229 ? 145.724 0.310 131.482 1.00 4.55 229 THR A CA 1
ATOM 1648 C C . THR A 1 229 ? 144.792 -0.734 130.887 1.00 6.40 229 THR A C 1
ATOM 1649 O O . THR A 1 229 ? 145.071 -1.324 129.841 1.00 4.56 229 THR A O 1
ATOM 1653 N N . GLY A 1 230 ? 143.676 -0.974 131.555 1.00 6.71 230 GLY A N 1
ATOM 1654 C CA . GLY A 1 230 ? 142.729 -1.920 131.005 1.00 6.85 230 GLY A CA 1
ATOM 1655 C C . GLY A 1 230 ? 141.345 -1.652 131.532 1.00 6.13 230 GLY A C 1
ATOM 1656 O O . GLY A 1 230 ? 141.172 -1.168 132.652 1.00 7.84 230 GLY A O 1
ATOM 1657 N N . TRP A 1 231 ? 140.356 -1.960 130.699 1.00 7.08 231 TRP A N 1
ATOM 1658 C CA . TRP A 1 231 ? 138.979 -2.021 131.162 1.00 8.23 231 TRP A CA 1
ATOM 1659 C C . TRP A 1 231 ? 138.803 -3.188 132.119 1.00 9.31 231 TRP A C 1
ATOM 1660 O O . TRP A 1 231 ? 138.045 -3.106 133.092 1.00 7.89 231 TRP A O 1
ATOM 1671 N N . SER A 1 232 ? 139.504 -4.288 131.849 1.00 8.70 232 SER A N 1
ATOM 1672 C CA . SER A 1 232 ? 139.567 -5.428 132.751 1.00 10.57 232 SER A CA 1
ATOM 1673 C C . SER A 1 232 ? 140.947 -6.049 132.608 1.00 9.96 232 SER A C 1
ATOM 1674 O O . SER A 1 232 ? 141.498 -6.103 131.507 1.00 12.98 232 SER A O 1
ATOM 1677 N N . VAL A 1 233 ? 141.506 -6.478 133.728 1.00 10.81 233 VAL A N 1
ATOM 1678 C CA . VAL A 1 233 ? 142.726 -7.269 133.755 1.00 9.13 233 VAL A CA 1
ATOM 1679 C C . VAL A 1 233 ? 142.444 -8.478 134.630 1.00 14.24 233 VAL A C 1
ATOM 1680 O O . VAL A 1 233 ? 141.828 -8.347 135.693 1.00 17.59 233 VAL A O 1
ATOM 1684 N N . TYR A 1 234 ? 142.857 -9.658 134.170 1.00 13.83 234 TYR A N 1
ATOM 1685 C CA . TYR A 1 234 ? 142.707 -10.895 134.926 1.00 10.47 234 TYR A CA 1
ATOM 1686 C C . TYR A 1 234 ? 144.104 -11.469 135.128 1.00 12.07 234 TYR A C 1
ATOM 1687 O O . TYR A 1 234 ? 144.761 -11.864 134.160 1.00 12.77 234 TYR A O 1
ATOM 1696 N N . ALA A 1 235 ? 144.553 -11.495 136.384 1.00 13.61 235 ALA A N 1
ATOM 1697 C CA . ALA A 1 235 ? 145.926 -11.872 136.703 1.00 11.29 235 ALA A CA 1
ATOM 1698 C C . ALA A 1 235 ? 146.255 -13.315 136.356 1.00 10.73 235 ALA A C 1
ATOM 1699 O O . ALA A 1 235 ? 147.436 -13.656 136.232 1.00 12.27 235 ALA A O 1
ATOM 1701 N N . GLU A 1 236 ? 145.255 -14.180 136.243 1.00 10.51 236 GLU A N 1
ATOM 1702 C CA . GLU A 1 236 ? 145.505 -15.609 136.146 1.00 13.03 236 GLU A CA 1
ATOM 1703 C C . GLU A 1 236 ? 145.616 -16.123 134.717 1.00 11.33 236 GLU A C 1
ATOM 1704 O O . GLU A 1 236 ? 145.744 -17.337 134.538 1.00 16.74 236 GLU A O 1
ATOM 1710 N N . ILE A 1 237 ? 145.557 -15.261 133.691 1.00 11.24 237 ILE A N 1
ATOM 1711 C CA . ILE A 1 237 ? 145.687 -15.761 132.327 1.00 10.41 237 ILE A CA 1
ATOM 1712 C C . ILE A 1 237 ? 147.161 -15.893 131.982 1.00 8.33 237 ILE A C 1
ATOM 1713 O O . ILE A 1 237 ? 148.006 -15.135 132.466 1.00 8.89 237 ILE A O 1
ATOM 1718 N N . ALA A 1 238 ? 147.458 -16.865 131.130 1.00 9.60 238 ALA A N 1
ATOM 1719 C CA . ALA A 1 238 ? 148.744 -16.976 130.453 1.00 10.25 238 ALA A CA 1
ATOM 1720 C C . ALA A 1 238 ? 148.647 -16.340 129.072 1.00 8.17 238 ALA A C 1
ATOM 1721 O O . ALA A 1 238 ? 147.634 -16.484 128.380 1.00 8.81 238 ALA A O 1
ATOM 1723 N N . LEU A 1 239 ? 149.712 -15.654 128.659 1.00 7.50 239 LEU A N 1
ATOM 1724 C CA . LEU A 1 239 ? 149.730 -15.007 127.353 1.00 9.21 239 LEU A CA 1
ATOM 1725 C C . LEU A 1 239 ? 150.119 -15.944 126.223 1.00 8.35 239 LEU A C 1
ATOM 1726 O O . LEU A 1 239 ? 149.783 -15.666 125.064 1.00 10.77 239 LEU A O 1
ATOM 1731 N N . VAL A 1 240 ? 150.837 -17.021 126.522 1.00 9.42 240 VAL A N 1
ATOM 1732 C CA . VAL A 1 240 ? 151.353 -17.933 125.508 1.00 7.59 240 VAL A CA 1
ATOM 1733 C C . VAL A 1 240 ? 150.851 -19.334 125.824 1.00 9.75 240 VAL A C 1
ATOM 1734 O O . VAL A 1 240 ? 151.106 -19.848 126.919 1.00 10.31 240 VAL A O 1
ATOM 1738 N N . ARG A 1 241 ? 150.146 -19.953 124.862 1.00 8.26 241 ARG A N 1
ATOM 1739 C CA . ARG A 1 241 ? 149.445 -21.220 125.088 1.00 9.73 241 ARG A CA 1
ATOM 1740 C C . ARG A 1 241 ? 149.569 -22.224 123.953 1.00 10.73 241 ARG A C 1
ATOM 1741 O O . ARG A 1 241 ? 149.125 -23.366 124.121 1.00 12.49 241 ARG A O 1
ATOM 1749 N N . ASP A 1 242 ? 150.089 -21.830 122.797 1.00 12.70 242 ASP A N 1
ATOM 1750 C CA . ASP A 1 242 ? 150.190 -22.701 121.627 1.00 15.12 242 ASP A CA 1
ATOM 1751 C C . ASP A 1 242 ? 151.338 -23.679 121.846 1.00 14.11 242 ASP A C 1
ATOM 1752 O O . ASP A 1 242 ? 152.507 -23.284 121.820 1.00 12.96 242 ASP A O 1
ATOM 1757 N N . SER A 1 243 ? 151.015 -24.962 122.079 1.00 15.71 243 SER A N 1
ATOM 1758 C CA . SER A 1 243 ? 152.060 -25.950 122.338 1.00 20.14 243 SER A CA 1
ATOM 1759 C C . SER A 1 243 ? 152.988 -26.136 121.144 1.00 17.75 243 SER A C 1
ATOM 1760 O O . SER A 1 243 ? 154.125 -26.591 121.315 1.00 17.61 243 SER A O 1
ATOM 1763 N N . ARG A 1 244 ? 152.536 -25.789 119.942 1.00 17.22 244 ARG A N 1
ATOM 1764 C CA . ARG A 1 244 ? 153.395 -25.865 118.770 1.00 14.37 244 ARG A CA 1
ATOM 1765 C C . ARG A 1 244 ? 154.336 -24.676 118.652 1.00 15.71 244 ARG A C 1
ATOM 1766 O O . ARG A 1 244 ? 155.267 -24.720 117.841 1.00 14.44 244 ARG A O 1
ATOM 1774 N N . ARG A 1 245 ? 154.128 -23.626 119.448 1.00 17.25 245 ARG A N 1
ATOM 1775 C CA . ARG A 1 245 ? 154.977 -22.435 119.432 1.00 12.89 245 ARG A CA 1
ATOM 1776 C C . ARG A 1 245 ? 155.338 -22.049 120.859 1.00 15.47 245 ARG A C 1
ATOM 1777 O O . ARG A 1 245 ? 155.050 -20.934 121.304 1.00 14.19 245 ARG A O 1
ATOM 1785 N N . PRO A 1 246 ? 155.954 -22.952 121.616 1.00 16.90 246 PRO A N 1
ATOM 1786 C CA . PRO A 1 246 ? 156.225 -22.642 123.021 1.00 15.89 246 PRO A CA 1
ATOM 1787 C C . PRO A 1 246 ? 157.253 -21.532 123.122 1.00 16.76 246 PRO A C 1
ATOM 1788 O O . PRO A 1 246 ? 158.097 -21.351 122.244 1.00 18.06 246 PRO A O 1
ATOM 1792 N N . LYS A 1 247 ? 157.163 -20.769 124.202 1.00 15.85 247 LYS A N 1
ATOM 1793 C CA . LYS A 1 247 ? 158.178 -19.776 124.477 1.00 14.97 247 LYS A CA 1
ATOM 1794 C C . LYS A 1 247 ? 158.629 -19.962 125.916 1.00 15.45 247 LYS A C 1
ATOM 1795 O O . LYS A 1 247 ? 157.805 -20.267 126.785 1.00 18.26 247 LYS A O 1
ATOM 1801 N N . PRO A 1 248 ? 159.922 -19.826 126.192 1.00 18.27 248 PRO A N 1
ATOM 1802 C CA . PRO A 1 248 ? 160.412 -20.086 127.552 1.00 19.28 248 PRO A CA 1
ATOM 1803 C C . PRO A 1 248 ? 159.747 -19.152 128.552 1.00 16.62 248 PRO A C 1
ATOM 1804 O O . PRO A 1 248 ? 159.724 -17.930 128.375 1.00 17.17 248 PRO A O 1
ATOM 1808 N N . GLY A 1 249 ? 159.191 -19.747 129.601 1.00 17.25 249 GLY A N 1
ATOM 1809 C CA . GLY A 1 249 ? 158.429 -19.016 130.591 1.00 19.92 249 GLY A CA 1
ATOM 1810 C C . GLY A 1 249 ? 157.071 -18.544 130.131 1.00 17.96 249 GLY A C 1
ATOM 1811 O O . GLY A 1 249 ? 156.410 -17.811 130.869 1.00 15.96 249 GLY A O 1
ATOM 1812 N N . GLY A 1 250 ? 156.621 -18.956 128.942 1.00 14.61 250 GLY A N 1
ATOM 1813 C CA . GLY A 1 250 ? 155.384 -18.433 128.388 1.00 18.61 250 GLY A CA 1
ATOM 1814 C C . GLY A 1 250 ? 154.135 -18.869 129.123 1.00 14.90 250 GLY A C 1
ATOM 1815 O O . GLY A 1 250 ? 153.083 -18.241 128.968 1.00 17.02 250 GLY A O 1
ATOM 1816 N N . ASP A 1 251 ? 154.227 -19.927 129.914 1.00 12.89 251 ASP A N 1
ATOM 1817 C CA . ASP A 1 251 ? 153.096 -20.449 130.670 1.00 16.72 251 ASP A CA 1
ATOM 1818 C C . ASP A 1 251 ? 152.865 -19.719 131.989 1.00 15.62 251 ASP A C 1
ATOM 1819 O O . ASP A 1 251 ? 151.858 -19.989 132.656 1.00 16.88 251 ASP A O 1
ATOM 1824 N N . VAL A 1 252 ? 153.784 -18.839 132.399 1.00 14.11 252 VAL A N 1
ATOM 1825 C CA . VAL A 1 252 ? 153.581 -18.044 133.605 1.00 12.72 252 VAL A CA 1
ATOM 1826 C C . VAL A 1 252 ? 152.362 -17.146 133.412 1.00 11.91 252 VAL A C 1
ATOM 1827 O O . VAL A 1 252 ? 152.104 -16.649 132.310 1.00 14.31 252 VAL A O 1
ATOM 1831 N N . THR A 1 253 ? 151.577 -16.970 134.475 1.00 10.99 253 THR A N 1
ATOM 1832 C CA . THR A 1 253 ? 150.438 -16.071 134.376 1.00 9.77 253 THR A CA 1
ATOM 1833 C C . THR A 1 253 ? 150.923 -14.636 134.272 1.00 9.44 253 THR A C 1
ATOM 1834 O O . THR A 1 253 ? 152.014 -14.295 134.737 1.00 9.70 253 THR A O 1
ATOM 1838 N N . ILE A 1 254 ? 150.089 -13.781 133.675 1.00 9.68 254 ILE A N 1
ATOM 1839 C CA . ILE A 1 254 ? 150.470 -12.376 133.573 1.00 8.48 254 ILE A CA 1
ATOM 1840 C C . ILE A 1 254 ? 150.685 -11.781 134.964 1.00 7.89 254 ILE A C 1
ATOM 1841 O O . ILE A 1 254 ? 151.579 -10.952 135.159 1.00 7.54 254 ILE A O 1
ATOM 1846 N N . GLY A 1 255 ? 149.913 -12.228 135.957 1.00 9.48 255 GLY A N 1
ATOM 1847 C CA . GLY A 1 255 ? 150.096 -11.722 137.308 1.00 8.55 255 GLY A CA 1
ATOM 1848 C C . GLY A 1 255 ? 151.443 -12.100 137.895 1.00 9.25 255 GLY A C 1
ATOM 1849 O O . GLY A 1 255 ? 152.128 -11.270 138.498 1.00 9.57 255 GLY A O 1
ATOM 1850 N N . GLU A 1 256 ? 151.838 -13.366 137.746 1.00 8.20 256 GLU A N 1
ATOM 1851 C CA . GLU A 1 256 ? 153.130 -13.759 138.291 1.00 8.62 256 GLU A CA 1
ATOM 1852 C C . GLU A 1 256 ? 154.266 -13.096 137.526 1.00 8.47 256 GLU A C 1
ATOM 1853 O O . GLU A 1 256 ? 155.285 -12.733 138.121 1.00 8.45 256 GLU A O 1
ATOM 1859 N N . LEU A 1 257 ? 154.082 -12.883 136.227 1.00 7.55 257 LEU A N 1
ATOM 1860 C CA . LEU A 1 257 ? 155.104 -12.211 135.435 1.00 7.51 257 LEU A CA 1
ATOM 1861 C C . LEU A 1 257 ? 155.297 -10.774 135.907 1.00 6.47 257 LEU A C 1
ATOM 1862 O O . LEU A 1 257 ? 156.425 -10.338 136.159 1.00 7.91 257 LEU A O 1
ATOM 1867 N N . LEU A 1 258 ? 154.194 -10.033 136.063 1.00 7.61 258 LEU A N 1
ATOM 1868 C CA . LEU A 1 258 ? 154.295 -8.650 136.518 1.00 7.29 258 LEU A CA 1
ATOM 1869 C C . LEU A 1 258 ? 154.873 -8.563 137.930 1.00 7.51 258 LEU A C 1
ATOM 1870 O O . LEU A 1 258 ? 155.687 -7.682 138.216 1.00 8.03 258 LEU A O 1
ATOM 1875 N N . LYS A 1 259 ? 154.457 -9.453 138.835 1.00 7.04 259 LYS A N 1
ATOM 1876 C CA . LYS A 1 259 ? 155.034 -9.420 140.177 1.00 7.92 259 LYS A CA 1
ATOM 1877 C C . LYS A 1 259 ? 156.530 -9.713 140.148 1.00 6.82 259 LYS A C 1
ATOM 1878 O O . LYS A 1 259 ? 157.306 -9.088 140.880 1.00 7.42 259 LYS A O 1
ATOM 1884 N N . LYS A 1 260 ? 156.958 -10.643 139.294 1.00 6.47 260 LYS A N 1
ATOM 1885 C CA . LYS A 1 260 ? 158.382 -10.938 139.191 1.00 6.58 260 LYS A CA 1
ATOM 1886 C C . LYS A 1 260 ? 159.153 -9.720 138.691 1.00 8.04 260 LYS A C 1
ATOM 1887 O O . LYS A 1 260 ? 160.178 -9.342 139.265 1.00 7.67 260 LYS A O 1
ATOM 1893 N N . LYS A 1 261 ? 158.675 -9.100 137.605 1.00 7.34 261 LYS A N 1
ATOM 1894 C CA . LYS A 1 261 ? 159.374 -7.938 137.063 1.00 7.07 261 LYS A CA 1
ATOM 1895 C C . LYS A 1 261 ? 159.450 -6.814 138.088 1.00 5.54 261 LYS A C 1
ATOM 1896 O O . LYS A 1 261 ? 160.499 -6.181 138.253 1.00 7.51 261 LYS A O 1
ATOM 1902 N N . ALA A 1 262 ? 158.350 -6.553 138.793 1.00 6.56 262 ALA A N 1
ATOM 1903 C CA . ALA A 1 262 ? 158.373 -5.490 139.791 1.00 7.92 262 ALA A CA 1
ATOM 1904 C C . ALA A 1 262 ? 159.302 -5.835 140.949 1.00 6.62 262 ALA A C 1
ATOM 1905 O O . ALA A 1 262 ? 159.983 -4.953 141.486 1.00 9.24 262 ALA A O 1
ATOM 1907 N N . SER A 1 263 ? 159.348 -7.108 141.346 1.00 6.71 263 SER A N 1
ATOM 1908 C CA . SER A 1 263 ? 160.250 -7.498 142.429 1.00 8.31 263 SER A CA 1
ATOM 1909 C C . SER A 1 263 ? 161.712 -7.314 142.046 1.00 8.09 263 SER A C 1
ATOM 1910 O O . SER A 1 263 ? 162.570 -7.168 142.928 1.00 11.16 263 SER A O 1
ATOM 1913 N N . GLU A 1 264 ? 162.008 -7.307 140.754 1.00 9.16 264 GLU A N 1
ATOM 1914 C CA . GLU A 1 264 ? 163.361 -7.099 140.265 1.00 8.72 264 GLU A CA 1
ATOM 1915 C C . GLU A 1 264 ? 163.703 -5.627 140.100 1.00 4.53 264 GLU A C 1
ATOM 1916 O O . GLU A 1 264 ? 164.856 -5.305 139.792 1.00 9.74 2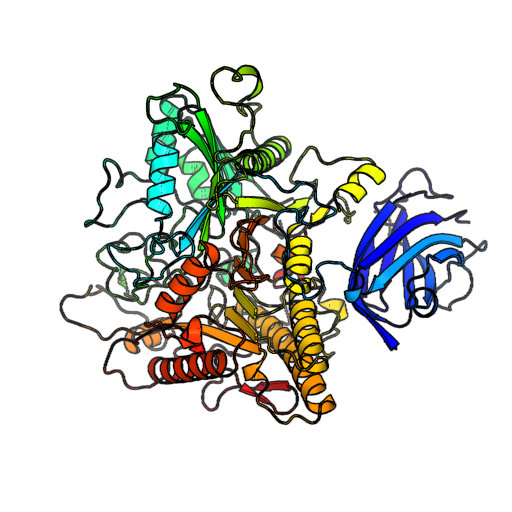64 GLU A O 1
ATOM 1922 N N . GLY A 1 265 ? 162.737 -4.733 140.313 1.00 6.94 265 GLY A N 1
ATOM 1923 C CA . GLY A 1 265 ? 162.973 -3.303 140.273 1.00 7.92 265 GLY A CA 1
ATOM 1924 C C . GLY A 1 265 ? 162.341 -2.569 139.107 1.00 6.46 265 GLY A C 1
ATOM 1925 O O . GLY A 1 265 ? 162.460 -1.344 139.038 1.00 8.21 265 GLY A O 1
ATOM 1926 N N . VAL A 1 266 ? 161.685 -3.264 138.184 1.00 6.59 266 VAL A N 1
ATOM 1927 C CA . VAL A 1 266 ? 161.006 -2.569 137.097 1.00 4.65 266 VAL A CA 1
ATOM 1928 C C . VAL A 1 266 ? 159.809 -1.814 137.657 1.00 7.36 266 VAL A C 1
ATOM 1929 O O . VAL A 1 266 ? 159.093 -2.312 138.532 1.00 8.55 266 VAL A O 1
ATOM 1933 N N . ARG A 1 267 ? 159.605 -0.586 137.179 1.00 6.19 267 ARG A N 1
ATOM 1934 C CA . ARG A 1 267 ? 158.481 0.234 137.627 1.00 5.66 267 ARG A CA 1
ATOM 1935 C C . ARG A 1 267 ? 157.232 -0.297 136.935 1.00 6.83 267 ARG A C 1
ATOM 1936 O O . ARG A 1 267 ? 157.019 -0.048 135.744 1.00 7.99 267 ARG A O 1
ATOM 1944 N N . VAL A 1 268 ? 156.403 -1.038 137.669 1.00 6.17 268 VAL A N 1
ATOM 1945 C CA . VAL A 1 268 ? 155.207 -1.659 137.102 1.00 6.79 268 VAL A CA 1
ATOM 1946 C C . VAL A 1 268 ? 153.994 -0.929 137.656 1.00 6.38 268 VAL A C 1
ATOM 1947 O O . VAL A 1 268 ? 153.659 -1.064 138.839 1.00 8.66 268 VAL A O 1
ATOM 1951 N N . LEU A 1 269 ? 153.324 -0.171 136.795 1.00 5.71 269 LEU A N 1
ATOM 1952 C CA . LEU A 1 269 ? 152.203 0.667 137.186 1.00 6.28 269 LEU A CA 1
ATOM 1953 C C . LEU A 1 269 ? 150.988 0.283 136.360 1.00 7.46 269 LEU A C 1
ATOM 1954 O O . LEU A 1 269 ? 151.061 0.264 135.134 1.00 5.66 269 LEU A O 1
ATOM 1959 N N . LEU A 1 270 ? 149.872 0.018 137.030 1.00 5.42 270 LEU A N 1
ATOM 1960 C CA . LEU A 1 270 ? 148.629 -0.327 136.356 1.00 6.27 270 LEU A CA 1
ATOM 1961 C C . LEU A 1 270 ? 147.541 0.658 136.751 1.00 6.73 270 LEU A C 1
ATOM 1962 O O . LEU A 1 270 ? 147.414 1.009 137.929 1.00 8.35 270 LEU A O 1
ATOM 1967 N N . LEU A 1 271 ? 146.747 1.076 135.771 1.00 4.80 271 LEU A N 1
ATOM 1968 C CA . LEU A 1 271 ? 145.497 1.795 136.000 1.00 7.37 271 LEU A CA 1
ATOM 1969 C C . LEU A 1 271 ? 144.386 0.930 135.433 1.00 9.24 271 LEU A C 1
ATOM 1970 O O . LEU A 1 271 ? 144.246 0.828 134.213 1.00 9.63 271 LEU A O 1
ATOM 1975 N N . VAL A 1 272 ? 143.620 0.274 136.302 1.00 8.64 272 VAL A N 1
ATOM 1976 C CA . VAL A 1 272 ? 142.552 -0.617 135.865 1.00 7.10 272 VAL A CA 1
ATOM 1977 C C . VAL A 1 272 ? 141.228 0.037 136.237 1.00 10.02 272 VAL A C 1
ATOM 1978 O O . VAL A 1 272 ? 141.106 0.603 137.324 1.00 11.67 272 VAL A O 1
ATOM 1982 N N . TRP A 1 273 ? 140.263 0.024 135.315 1.00 7.65 273 TRP A N 1
ATOM 1983 C CA . TRP A 1 273 ? 138.978 0.651 135.605 1.00 9.55 273 TRP A CA 1
ATOM 1984 C C . TRP A 1 273 ? 138.410 0.096 136.901 1.00 12.83 273 TRP A C 1
ATOM 1985 O O . TRP A 1 273 ? 138.392 -1.116 137.113 1.00 14.07 273 TRP A O 1
ATOM 1996 N N . ASP A 1 274 ? 137.958 0.991 137.773 1.00 12.03 274 ASP A N 1
ATOM 1997 C CA . ASP A 1 274 ? 137.405 0.565 139.050 1.00 12.13 274 ASP A CA 1
ATOM 1998 C C . ASP A 1 274 ? 136.044 -0.057 138.800 1.00 14.61 274 ASP A C 1
ATOM 1999 O O . ASP A 1 274 ? 135.020 0.634 138.826 1.00 15.53 274 ASP A O 1
ATOM 2004 N N . ASP A 1 275 ? 136.023 -1.337 138.550 1.00 13.36 275 ASP A N 1
ATOM 2005 C CA . ASP A 1 275 ? 134.778 -2.009 138.271 1.00 16.96 275 ASP A CA 1
ATOM 2006 C C . ASP A 1 275 ? 133.869 -2.213 139.443 1.00 22.62 275 ASP A C 1
ATOM 2007 O O . ASP A 1 275 ? 132.808 -2.710 139.300 1.00 19.96 275 ASP A O 1
ATOM 2012 N N . ARG A 1 276 ? 134.296 -1.688 140.587 1.00 18.10 276 ARG A N 1
ATOM 2013 C CA . ARG A 1 276 ? 133.405 -1.524 141.719 1.00 23.43 276 ARG A CA 1
ATOM 2014 C C . ARG A 1 276 ? 132.311 -0.462 141.472 1.00 22.53 276 ARG A C 1
ATOM 2015 O O . ARG A 1 276 ? 131.284 -0.519 142.059 1.00 20.75 276 ARG A O 1
ATOM 2023 N N . THR A 1 277 ? 132.549 0.471 140.571 1.00 18.92 277 THR A N 1
ATOM 2024 C CA . THR A 1 277 ? 131.616 1.521 140.263 1.00 24.50 277 THR A CA 1
ATOM 2025 C C . THR A 1 277 ? 130.640 1.161 139.168 1.00 26.69 277 THR A C 1
ATOM 2026 O O . THR A 1 277 ? 129.909 2.007 138.729 1.00 30.61 277 THR A O 1
ATOM 2030 N N . SER A 1 278 ? 130.602 -0.093 138.757 1.00 20.89 278 SER A N 1
ATOM 2031 C CA . SER A 1 278 ? 129.755 -0.479 137.607 1.00 24.57 278 SER A CA 1
ATOM 2032 C C . SER A 1 278 ? 128.302 -0.126 137.825 1.00 32.82 278 SER A C 1
ATOM 2033 O O . SER A 1 278 ? 127.859 0.009 138.947 1.00 32.60 278 SER A O 1
ATOM 2036 N N . VAL A 1 279 ? 127.554 -0.012 136.733 1.00 29.86 279 VAL A N 1
ATOM 2037 C CA . VAL A 1 279 ? 126.132 0.238 136.801 1.00 27.50 279 VAL A CA 1
ATOM 2038 C C . VAL A 1 279 ? 125.447 -1.072 136.891 1.00 32.16 279 VAL A C 1
ATOM 2039 O O . VAL A 1 279 ? 125.659 -1.929 136.064 1.00 31.92 279 VAL A O 1
ATOM 2043 N N . ASP A 1 280 ? 124.655 -1.247 137.930 1.00 31.22 280 ASP A N 1
ATOM 2044 C CA . ASP A 1 280 ? 124.150 -2.567 138.297 1.00 31.30 280 ASP A CA 1
ATOM 2045 C C . ASP A 1 280 ? 123.377 -3.173 137.182 1.00 28.91 280 ASP A C 1
ATOM 2046 O O . ASP A 1 280 ? 123.578 -4.301 136.837 1.00 29.33 280 ASP A O 1
ATOM 2051 N N . VAL A 1 281 ? 122.502 -2.398 136.599 1.00 28.44 281 VAL A N 1
ATOM 2052 C CA . VAL A 1 281 ? 121.653 -2.908 135.554 1.00 30.54 281 VAL A CA 1
ATOM 2053 C C . VAL A 1 281 ? 122.445 -3.395 134.336 1.00 28.44 281 VAL A C 1
ATOM 2054 O O . VAL A 1 281 ? 122.069 -4.355 133.722 1.00 30.09 281 VAL A O 1
ATOM 2058 N N . LEU A 1 282 ? 123.532 -2.725 133.977 1.00 28.35 282 LEU A N 1
ATOM 2059 C CA . LEU A 1 282 ? 124.327 -3.172 132.848 1.00 29.66 282 LEU A CA 1
ATOM 2060 C C . LEU A 1 282 ? 125.083 -4.446 133.226 1.00 30.24 282 LEU A C 1
ATOM 2061 O O . LEU A 1 282 ? 125.118 -5.398 132.495 1.00 26.63 282 LEU A O 1
ATOM 2066 N N . LYS A 1 283 ? 125.680 -4.445 134.396 1.00 28.83 283 LYS A N 1
ATOM 2067 C CA . LYS A 1 283 ? 126.286 -5.668 134.945 1.00 28.69 283 LYS A CA 1
ATOM 2068 C C . LYS A 1 283 ? 125.374 -6.887 134.959 1.00 28.91 283 LYS A C 1
ATOM 2069 O O . LYS A 1 283 ? 125.721 -7.942 134.493 1.00 27.06 283 LYS A O 1
ATOM 2075 N N . LYS A 1 284 ? 124.184 -6.713 135.506 1.00 26.62 284 LYS A N 1
ATOM 2076 C CA . LYS A 1 284 ? 123.192 -7.787 135.509 1.00 28.45 284 LYS A CA 1
ATOM 2077 C C . LYS A 1 284 ? 122.746 -8.327 134.136 1.00 30.97 284 LYS A C 1
ATOM 2078 O O . LYS A 1 284 ? 122.397 -9.487 133.989 1.00 22.76 284 LYS A O 1
ATOM 2084 N N . ASP A 1 285 ? 122.772 -7.457 133.151 1.00 25.75 285 ASP A N 1
ATOM 2085 C CA . ASP A 1 285 ? 122.437 -7.824 131.805 1.00 24.98 285 ASP A CA 1
ATOM 2086 C C . ASP A 1 285 ? 123.597 -8.489 131.069 1.00 24.31 285 ASP A C 1
ATOM 2087 O O . ASP A 1 285 ? 123.411 -9.121 130.059 1.00 21.04 285 ASP A O 1
ATOM 2092 N N . GLY A 1 286 ? 124.795 -8.354 131.617 1.00 25.99 286 GLY A N 1
ATOM 2093 C CA . GLY A 1 286 ? 125.934 -9.071 131.102 1.00 24.10 286 GLY A CA 1
ATOM 2094 C C . GLY A 1 286 ? 126.937 -8.232 130.340 1.00 24.90 286 GLY A C 1
ATOM 2095 O O . GLY A 1 286 ? 127.863 -8.797 129.745 1.00 21.38 286 GLY A O 1
ATOM 2096 N N . LEU A 1 287 ? 126.777 -6.905 130.411 1.00 22.05 287 LEU A N 1
ATOM 2097 C CA . LEU A 1 287 ? 127.585 -5.971 129.647 1.00 25.33 287 LEU A CA 1
ATOM 2098 C C . LEU A 1 287 ? 128.889 -5.486 130.291 1.00 29.71 287 LEU A C 1
ATOM 2099 O O . LEU A 1 287 ? 129.629 -4.715 129.690 1.00 28.38 287 LEU A O 1
ATOM 2104 N N . MET A 1 288 ? 129.148 -5.906 131.510 1.00 24.88 288 MET A N 1
ATOM 2105 C CA . MET A 1 288 ? 130.314 -5.439 132.241 1.00 24.24 288 MET A CA 1
ATOM 2106 C C . MET A 1 288 ? 131.055 -6.615 132.914 1.00 24.45 288 MET A C 1
ATOM 2107 O O . MET A 1 288 ? 131.220 -6.625 134.107 1.00 21.50 288 MET A O 1
ATOM 2112 N N . ALA A 1 289 ? 131.469 -7.612 132.133 1.00 22.94 289 ALA A N 1
ATOM 2113 C CA . ALA A 1 289 ? 132.095 -8.789 132.718 1.00 21.26 289 ALA A CA 1
ATOM 2114 C C . ALA A 1 289 ? 133.600 -8.617 132.917 1.00 23.41 289 ALA A C 1
ATOM 2115 O O . ALA A 1 289 ? 134.378 -9.010 132.064 1.00 23.47 289 ALA A O 1
ATOM 2117 N N . THR A 1 290 ? 133.965 -7.989 134.016 1.00 17.21 290 THR A N 1
ATOM 2118 C CA . THR A 1 290 ? 135.307 -7.492 134.277 1.00 24.34 290 THR A CA 1
ATOM 2119 C C . THR A 1 290 ? 135.894 -8.106 135.564 1.00 23.16 290 THR A C 1
ATOM 2120 O O . THR A 1 290 ? 135.183 -8.707 136.312 1.00 25.14 290 THR A O 1
ATOM 2124 N N . HIS A 1 291 ? 137.197 -7.988 135.775 1.00 18.61 291 HIS A N 1
ATOM 2125 C CA . HIS A 1 291 ? 137.845 -8.549 136.951 1.00 21.11 291 HIS A CA 1
ATOM 2126 C C . HIS A 1 291 ? 138.882 -7.582 137.521 1.00 20.67 291 HIS A C 1
ATOM 2127 O O . HIS A 1 291 ? 139.915 -8.009 138.011 1.00 19.63 291 HIS A O 1
ATOM 2134 N N . ASP A 1 292 ? 138.627 -6.290 137.427 1.00 20.36 292 ASP A N 1
ATOM 2135 C CA . ASP A 1 292 ? 139.584 -5.305 137.925 1.00 17.00 292 ASP A CA 1
ATOM 2136 C C . ASP A 1 292 ? 139.816 -5.344 139.440 1.00 20.99 292 ASP A C 1
ATOM 2137 O O . ASP A 1 292 ? 140.933 -5.339 139.905 1.00 17.12 292 ASP A O 1
ATOM 2142 N N . GLU A 1 293 ? 138.744 -5.399 140.214 1.00 20.74 293 GLU A N 1
ATOM 2143 C CA . GLU A 1 293 ? 138.900 -5.441 141.666 1.00 16.48 293 GLU A CA 1
ATOM 2144 C C . GLU A 1 293 ? 139.704 -6.633 142.106 1.00 20.08 293 GLU A C 1
ATOM 2145 O O . GLU A 1 293 ? 140.521 -6.539 142.983 1.00 21.85 293 GLU A O 1
ATOM 2151 N N . GLU A 1 294 ? 139.445 -7.788 141.499 1.00 18.60 294 GLU A N 1
ATOM 2152 C CA . GLU A 1 294 ? 140.122 -9.015 141.861 1.00 24.23 294 GLU A CA 1
ATOM 2153 C C . GLU A 1 294 ? 141.636 -8.863 141.613 1.00 18.78 294 GLU A C 1
ATOM 2154 O O . GLU A 1 294 ? 142.448 -9.296 142.400 1.00 16.59 294 GLU A O 1
ATOM 2160 N N . THR A 1 295 ? 141.971 -8.267 140.489 1.00 16.82 295 THR A N 1
ATOM 2161 C CA . THR A 1 295 ? 143.327 -7.950 140.143 1.00 19.75 295 THR A CA 1
ATOM 2162 C C . THR A 1 295 ? 144.007 -7.034 141.193 1.00 18.70 295 THR A C 1
ATOM 2163 O O . THR A 1 295 ? 145.114 -7.228 141.565 1.00 15.83 295 THR A O 1
ATOM 2167 N N . GLU A 1 296 ? 143.321 -6.029 141.662 1.00 17.64 296 GLU A N 1
ATOM 2168 C CA . GLU A 1 296 ? 143.955 -5.151 142.647 1.00 19.15 296 GLU A CA 1
ATOM 2169 C C . GLU A 1 296 ? 144.321 -5.915 143.909 1.00 16.84 296 GLU A C 1
ATOM 2170 O O . GLU A 1 296 ? 145.381 -5.678 144.505 1.00 13.36 296 GLU A O 1
ATOM 2176 N N . ASN A 1 297 ? 143.449 -6.829 144.344 1.00 16.62 297 ASN A N 1
ATOM 2177 C CA . ASN A 1 297 ? 143.750 -7.659 145.498 1.00 19.96 297 ASN A CA 1
ATOM 2178 C C . ASN A 1 297 ? 144.922 -8.591 145.214 1.00 16.10 297 ASN A C 1
ATOM 2179 O O . ASN A 1 297 ? 145.715 -8.898 146.106 1.00 14.83 297 ASN A O 1
ATOM 2184 N N . PHE A 1 298 ? 145.021 -9.072 143.983 1.00 16.52 298 PHE A N 1
ATOM 2185 C CA . PHE A 1 298 ? 146.119 -9.954 143.624 1.00 16.23 298 PHE A CA 1
ATOM 2186 C C . PHE A 1 298 ? 147.464 -9.250 143.777 1.00 12.17 298 PHE A C 1
ATOM 2187 O O . PHE A 1 298 ? 148.451 -9.865 144.195 1.00 15.34 298 PHE A O 1
ATOM 2195 N N . PHE A 1 299 ? 147.524 -7.961 143.446 1.00 12.01 299 PHE A N 1
ATOM 2196 C CA . PHE A 1 299 ? 148.799 -7.256 143.416 1.00 12.69 299 PHE A CA 1
ATOM 2197 C C . PHE A 1 299 ? 149.145 -6.504 144.695 1.00 16.28 299 PHE A C 1
ATOM 2198 O O . PHE A 1 299 ? 150.319 -6.188 144.891 1.00 15.81 299 PHE A O 1
ATOM 2206 N N . ARG A 1 300 ? 148.174 -6.176 145.550 1.00 14.60 300 ARG A N 1
ATOM 2207 C CA . ARG A 1 300 ? 148.491 -5.384 146.732 1.00 19.09 300 ARG A CA 1
ATOM 2208 C C . ARG A 1 300 ? 149.411 -6.180 147.653 1.00 14.95 300 ARG A C 1
ATOM 2209 O O . ARG A 1 300 ? 149.244 -7.386 147.842 1.00 21.56 300 ARG A O 1
ATOM 2217 N N . GLY A 1 301 ? 150.413 -5.512 148.196 1.00 18.98 301 GLY A N 1
ATOM 2218 C CA . GLY A 1 301 ? 151.472 -6.199 148.902 1.00 18.37 301 GLY A CA 1
ATOM 2219 C C . GLY A 1 301 ? 152.646 -6.601 148.029 1.00 17.18 301 GLY A C 1
ATOM 2220 O O . GLY A 1 301 ? 153.731 -6.865 148.556 1.00 18.80 301 GLY A O 1
ATOM 2221 N N . SER A 1 302 ? 152.469 -6.639 146.713 1.00 14.64 302 SER A N 1
ATOM 2222 C CA . SER A 1 302 ? 153.588 -6.872 145.811 1.00 12.80 302 SER A CA 1
ATOM 2223 C C . SER A 1 302 ? 154.238 -5.540 145.466 1.00 15.89 302 SER A C 1
ATOM 2224 O O . SER A 1 302 ? 153.829 -4.478 145.939 1.00 13.86 302 SER A O 1
ATOM 2227 N N . ASP A 1 303 ? 155.251 -5.582 144.607 1.00 10.55 303 ASP A N 1
ATOM 2228 C CA . ASP A 1 303 ? 155.847 -4.346 144.124 1.00 12.03 303 ASP A CA 1
ATOM 2229 C C . ASP A 1 303 ? 155.111 -3.774 142.918 1.00 10.68 303 ASP A C 1
ATOM 2230 O O . ASP A 1 303 ? 155.505 -2.718 142.411 1.00 11.48 303 ASP A O 1
ATOM 2235 N N . VAL A 1 304 ? 154.057 -4.435 142.453 1.00 12.59 304 VAL A N 1
ATOM 2236 C CA . VAL A 1 304 ? 153.220 -3.883 141.393 1.00 8.48 304 VAL A CA 1
ATOM 2237 C C . VAL A 1 304 ? 152.304 -2.829 141.994 1.00 12.17 304 VAL A C 1
ATOM 2238 O O . VAL A 1 304 ? 151.680 -3.056 143.034 1.00 12.90 304 VAL A O 1
ATOM 2242 N N . HIS A 1 305 ? 152.209 -1.678 141.334 1.00 8.55 305 HIS A N 1
ATOM 2243 C CA . HIS A 1 305 ? 151.348 -0.588 141.791 1.00 8.96 305 HIS A CA 1
ATOM 2244 C C . HIS A 1 305 ? 150.094 -0.581 140.933 1.00 9.15 305 HIS A C 1
ATOM 2245 O O . HIS A 1 305 ? 150.059 0.018 139.862 1.00 10.87 305 HIS A O 1
ATOM 2252 N N . CYS A 1 306 ? 149.052 -1.249 141.413 1.00 9.07 306 CYS A N 1
ATOM 2253 C CA . CYS A 1 306 ? 147.808 -1.400 140.667 1.00 8.32 306 CYS A CA 1
ATOM 2254 C C . CYS A 1 306 ? 146.763 -0.482 141.287 1.00 9.84 306 CYS A C 1
ATOM 2255 O O . CYS A 1 306 ? 146.371 -0.684 142.437 1.00 10.41 306 CYS A O 1
ATOM 2258 N N . ILE A 1 307 ? 146.323 0.526 140.538 1.00 7.80 307 ILE A N 1
ATOM 2259 C CA . ILE A 1 307 ? 145.359 1.512 141.020 1.00 10.58 307 ILE A CA 1
ATOM 2260 C C . ILE A 1 307 ? 144.016 1.247 140.357 1.00 10.84 307 ILE A C 1
ATOM 2261 O O . ILE A 1 307 ? 143.931 1.155 139.122 1.00 10.72 307 ILE A O 1
ATOM 2266 N N . LEU A 1 308 ? 142.975 1.122 141.162 1.00 10.06 308 LEU A N 1
ATOM 2267 C CA . LEU A 1 308 ? 141.616 1.105 140.658 1.00 11.13 308 LEU A CA 1
ATOM 2268 C C . LEU A 1 308 ? 141.128 2.495 140.323 1.00 14.09 308 LEU A C 1
ATOM 2269 O O . LEU A 1 308 ? 141.083 3.342 141.169 1.00 13.45 308 LEU A O 1
ATOM 2274 N N . CYS A 1 309 ? 140.740 2.704 139.091 1.00 10.15 309 CYS A N 1
ATOM 2275 C CA . CYS A 1 309 ? 140.541 4.020 138.579 1.00 12.14 309 CYS A CA 1
ATOM 2276 C C . CYS A 1 309 ? 139.058 4.222 138.205 1.00 12.60 309 CYS A C 1
ATOM 2277 O O . CYS A 1 309 ? 138.625 3.768 137.208 1.00 11.53 309 CYS A O 1
ATOM 2280 N N . PRO A 1 310 ? 138.305 4.959 139.011 1.00 15.06 310 PRO A N 1
ATOM 2281 C CA . PRO A 1 310 ? 136.970 5.365 138.608 1.00 14.98 310 PRO A CA 1
ATOM 2282 C C . PRO A 1 310 ? 137.005 6.371 137.448 1.00 13.68 310 PRO A C 1
ATOM 2283 O O . PRO A 1 310 ? 137.941 7.069 137.249 1.00 14.64 310 PRO A O 1
ATOM 2287 N N . ARG A 1 311 ? 135.914 6.426 136.728 1.00 10.88 311 ARG A N 1
ATOM 2288 C CA . ARG A 1 311 ? 135.862 7.251 135.563 1.00 15.23 311 ARG A CA 1
ATOM 2289 C C . ARG A 1 311 ? 136.039 8.715 135.937 1.00 23.27 311 ARG A C 1
ATOM 2290 O O . ARG A 1 311 ? 136.929 9.401 135.398 1.00 24.95 311 ARG A O 1
ATOM 2298 N N . ASN A 1 312 ? 135.229 9.129 136.904 1.00 20.09 312 ASN A N 1
ATOM 2299 C CA . ASN A 1 312 ? 134.916 10.520 137.257 1.00 25.64 312 ASN A CA 1
ATOM 2300 C C . ASN A 1 312 ? 134.290 11.371 136.142 1.00 29.71 312 ASN A C 1
ATOM 2301 O O . ASN A 1 312 ? 134.880 12.342 135.705 1.00 31.80 312 ASN A O 1
ATOM 2306 N N . THR A 1 327 ? 131.368 7.088 138.241 1.00 27.75 327 THR A N 1
ATOM 2307 C CA . THR A 1 327 ? 130.719 6.376 137.164 1.00 21.19 327 THR A CA 1
ATOM 2308 C C . THR A 1 327 ? 129.350 6.788 136.993 1.00 25.20 327 THR A C 1
ATOM 2309 O O . THR A 1 327 ? 128.586 6.847 137.923 1.00 32.94 327 THR A O 1
ATOM 2313 N N . MET A 1 328 ? 129.011 7.025 135.750 1.00 28.11 328 MET A N 1
ATOM 2314 C CA . MET A 1 328 ? 128.212 6.159 134.956 1.00 20.36 328 MET A CA 1
ATOM 2315 C C . MET A 1 328 ? 129.070 5.422 133.913 1.00 19.85 328 MET A C 1
ATOM 2316 O O . MET A 1 328 ? 128.659 4.471 133.353 1.00 21.96 328 MET A O 1
ATOM 2321 N N . PHE A 1 329 ? 130.233 5.952 133.626 1.00 20.23 329 PHE A N 1
ATOM 2322 C CA . PHE A 1 329 ? 131.034 5.496 132.517 1.00 17.71 329 PHE A CA 1
ATOM 2323 C C . PHE A 1 329 ? 132.288 4.776 132.972 1.00 13.75 329 PHE A C 1
ATOM 2324 O O . PHE A 1 329 ? 132.513 4.643 134.116 1.00 11.18 329 PHE A O 1
ATOM 2332 N N . THR A 1 330 ? 133.058 4.282 132.007 1.00 10.28 330 THR A N 1
ATOM 2333 C CA . THR A 1 330 ? 134.208 3.458 132.287 1.00 10.99 330 THR A CA 1
ATOM 2334 C C . THR A 1 330 ? 135.487 4.010 131.667 1.00 9.54 330 THR A C 1
ATOM 2335 O O . THR A 1 330 ? 135.452 4.780 130.799 1.00 7.10 330 THR A O 1
ATOM 2339 N N . HIS A 1 331 ? 136.595 3.533 132.182 1.00 8.09 331 HIS A N 1
ATOM 2340 C CA . HIS A 1 331 ? 137.887 3.699 131.563 1.00 8.03 331 HIS A CA 1
ATOM 2341 C C . HIS A 1 331 ? 138.125 2.493 130.659 1.00 7.88 331 HIS A C 1
ATOM 2342 O O . HIS A 1 331 ? 138.341 1.423 131.119 1.00 9.10 331 HIS A O 1
ATOM 2349 N N . HIS A 1 332 ? 138.073 2.747 129.361 1.00 4.87 332 HIS A N 1
ATOM 2350 C CA . HIS A 1 332 ? 138.042 1.676 128.371 1.00 4.30 332 HIS A CA 1
ATOM 2351 C C . HIS A 1 332 ? 139.347 1.534 127.588 1.00 5.21 332 HIS A C 1
ATOM 2352 O O . HIS A 1 332 ? 139.449 0.634 126.741 1.00 5.98 332 HIS A O 1
ATOM 2359 N N . GLN A 1 333 ? 140.351 2.374 127.854 1.00 4.17 333 GLN A N 1
ATOM 2360 C CA . GLN A 1 333 ? 141.628 2.277 127.150 1.00 4.37 333 GLN A CA 1
ATOM 2361 C C . GLN A 1 333 ? 142.350 0.977 127.485 1.00 5.31 333 GLN A C 1
ATOM 2362 O O . GLN A 1 333 ? 142.430 0.577 128.647 1.00 4.71 333 GLN A O 1
ATOM 2368 N N . LYS A 1 334 ? 142.948 0.355 126.467 1.00 5.19 334 LYS A N 1
ATOM 2369 C CA . LYS A 1 334 ? 143.710 -0.885 126.631 1.00 3.68 334 LYS A CA 1
ATOM 2370 C C . LYS A 1 334 ? 145.137 -0.606 126.181 1.00 4.99 334 LYS A C 1
ATOM 2371 O O . LYS A 1 334 ? 145.398 -0.504 124.981 1.00 4.86 334 LYS A O 1
ATOM 2377 N N . ILE A 1 335 ? 146.060 -0.486 127.130 1.00 4.55 335 ILE A N 1
ATOM 2378 C CA . ILE A 1 335 ? 147.384 0.058 126.851 1.00 2.28 335 ILE A CA 1
ATOM 2379 C C . ILE A 1 335 ? 148.448 -0.804 127.514 1.00 4.52 335 ILE A C 1
ATOM 2380 O O . ILE A 1 335 ? 148.300 -1.192 128.674 1.00 3.77 335 ILE A O 1
ATOM 2385 N N . VAL A 1 336 ? 149.537 -1.074 126.785 1.00 3.30 336 VAL A N 1
ATOM 2386 C CA . VAL A 1 336 ? 150.776 -1.595 127.356 1.00 3.42 336 VAL A CA 1
ATOM 2387 C C . VAL A 1 336 ? 151.923 -0.728 126.853 1.00 3.97 336 VAL A C 1
ATOM 2388 O O . VAL A 1 336 ? 152.063 -0.531 125.641 1.00 5.42 336 VAL A O 1
ATOM 2392 N N . VAL A 1 337 ? 152.727 -0.196 127.774 1.00 3.95 337 VAL A N 1
ATOM 2393 C CA . VAL A 1 337 ? 153.901 0.610 127.446 1.00 4.55 337 VAL A CA 1
ATOM 2394 C C . VAL A 1 337 ? 155.104 -0.005 128.142 1.00 4.52 337 VAL A C 1
ATOM 2395 O O . VAL A 1 337 ? 155.048 -0.263 129.348 1.00 3.59 337 VAL A O 1
ATOM 2399 N N . VAL A 1 338 ? 156.193 -0.212 127.396 1.00 4.87 338 VAL A N 1
ATOM 2400 C CA . VAL A 1 338 ? 157.427 -0.746 127.959 1.00 4.37 338 VAL A CA 1
ATOM 2401 C C . VAL A 1 338 ? 158.629 -0.003 127.378 1.00 5.92 338 VAL A C 1
ATOM 2402 O O . VAL A 1 338 ? 158.553 0.632 126.324 1.00 5.87 338 VAL A O 1
ATOM 2406 N N . ASP A 1 339 ? 159.750 -0.107 128.084 1.00 4.54 339 ASP A N 1
ATOM 2407 C CA . ASP A 1 339 ? 161.029 0.155 127.456 1.00 5.28 339 ASP A CA 1
ATOM 2408 C C . ASP A 1 339 ? 161.493 -1.118 126.774 1.00 5.61 339 ASP A C 1
ATOM 2409 O O . ASP A 1 339 ? 161.256 -2.226 127.259 1.00 7.23 339 ASP A O 1
ATOM 2414 N N . SER A 1 340 ? 162.150 -0.954 125.629 1.00 6.80 340 SER A N 1
ATOM 2415 C CA . SER A 1 340 ? 162.574 -2.087 124.830 1.00 6.32 340 SER A CA 1
ATOM 2416 C C . SER A 1 340 ? 163.946 -1.772 124.248 1.00 8.66 340 SER A C 1
ATOM 2417 O O . SER A 1 340 ? 164.313 -0.604 124.092 1.00 12.11 340 SER A O 1
ATOM 2420 N N . GLU A 1 341 ? 164.709 -2.814 123.959 1.00 7.15 341 GLU A N 1
ATOM 2421 C CA . GLU A 1 341 ? 166.046 -2.591 123.423 1.00 13.11 341 GLU A CA 1
ATOM 2422 C C . GLU A 1 341 ? 165.954 -1.808 122.115 1.00 16.34 341 GLU A C 1
ATOM 2423 O O . GLU A 1 341 ? 165.025 -1.990 121.323 1.00 12.79 341 GLU A O 1
ATOM 2429 N N . MET A 1 342 ? 166.888 -0.889 121.925 1.00 15.06 342 MET A N 1
ATOM 2430 C CA . MET A 1 342 ? 166.899 -0.098 120.708 1.00 16.93 342 MET A CA 1
ATOM 2431 C C . MET A 1 342 ? 167.378 -0.967 119.546 1.00 22.06 342 MET A C 1
ATOM 2432 O O . MET A 1 342 ? 168.371 -1.690 119.687 1.00 22.34 342 MET A O 1
ATOM 2437 N N . PRO A 1 343 ? 166.696 -0.927 118.399 1.00 19.29 343 PRO A N 1
ATOM 2438 C CA . PRO A 1 343 ? 167.146 -1.705 117.238 1.00 24.68 343 PRO A CA 1
ATOM 2439 C C . PRO A 1 343 ? 168.582 -1.350 116.892 1.00 23.87 343 PRO A C 1
ATOM 2440 O O . PRO A 1 343 ? 168.932 -0.184 116.692 1.00 22.73 343 PRO A O 1
ATOM 2444 N N . SER A 1 344 ? 169.413 -2.374 116.837 1.00 20.94 344 SER A N 1
ATOM 2445 C CA . SER A 1 344 ? 170.839 -2.202 116.639 1.00 23.78 344 SER A CA 1
ATOM 2446 C C . SER A 1 344 ? 171.430 -3.585 116.468 1.00 24.48 344 SER A C 1
ATOM 2447 O O . SER A 1 344 ? 171.379 -4.406 117.393 1.00 26.13 344 SER A O 1
ATOM 2450 N N . ARG A 1 345 ? 171.965 -3.864 115.281 1.00 22.87 345 ARG A N 1
ATOM 2451 C CA . ARG A 1 345 ? 172.442 -5.214 115.014 1.00 22.90 345 ARG A CA 1
ATOM 2452 C C . ARG A 1 345 ? 173.567 -5.592 115.962 1.00 24.22 345 ARG A C 1
ATOM 2453 O O . ARG A 1 345 ? 173.563 -6.691 116.529 1.00 24.15 345 ARG A O 1
ATOM 2461 N N . GLY A 1 346 ? 174.531 -4.690 116.163 1.00 22.94 346 GLY A N 1
ATOM 2462 C CA . GLY A 1 346 ? 175.598 -4.942 117.115 1.00 23.99 346 GLY A CA 1
ATOM 2463 C C . GLY A 1 346 ? 175.227 -4.713 118.566 1.00 26.88 346 GLY A C 1
ATOM 2464 O O . GLY A 1 346 ? 175.842 -5.314 119.453 1.00 23.35 346 GLY A O 1
ATOM 2465 N N . GLY A 1 347 ? 174.238 -3.865 118.832 1.00 24.94 347 GLY A N 1
ATOM 2466 C CA . GLY A 1 347 ? 173.884 -3.561 120.203 1.00 22.31 347 GLY A CA 1
ATOM 2467 C C . GLY A 1 347 ? 174.326 -2.176 120.627 1.00 25.57 347 GLY A C 1
ATOM 2468 O O . GLY A 1 347 ? 175.475 -1.774 120.397 1.00 20.01 347 GLY A O 1
ATOM 2469 N N . SER A 1 348 ? 173.411 -1.434 121.252 1.00 21.94 348 SER A N 1
ATOM 2470 C CA . SER A 1 348 ? 173.671 -0.068 121.684 1.00 21.48 348 SER A CA 1
ATOM 2471 C C . SER A 1 348 ? 173.572 0.134 123.193 1.00 24.08 348 SER A C 1
ATOM 2472 O O . SER A 1 348 ? 173.821 1.254 123.658 1.00 25.28 348 SER A O 1
ATOM 2475 N N . GLU A 1 349 ? 173.184 -0.892 123.965 1.00 21.82 349 GLU A N 1
ATOM 2476 C CA . GLU A 1 349 ? 172.920 -0.774 125.404 1.00 24.73 349 GLU A CA 1
ATOM 2477 C C . GLU A 1 349 ? 171.742 0.155 125.698 1.00 24.62 349 GLU A C 1
ATOM 2478 O O . GLU A 1 349 ? 171.242 0.196 126.827 1.00 26.70 349 GLU A O 1
ATOM 2484 N N . MET A 1 350 ? 171.274 0.878 124.689 1.00 18.69 350 MET A N 1
ATOM 2485 C CA . MET A 1 350 ? 170.248 1.893 124.858 1.00 23.70 350 MET A CA 1
ATOM 2486 C C . MET A 1 350 ? 168.859 1.281 124.749 1.00 15.83 350 MET A C 1
ATOM 2487 O O . MET A 1 350 ? 168.677 0.184 124.219 1.00 15.90 350 MET A O 1
ATOM 2492 N N . ARG A 1 351 ? 167.876 2.019 125.258 1.00 13.33 351 ARG A N 1
ATOM 2493 C CA . ARG A 1 351 ? 166.486 1.600 125.236 1.00 11.48 351 ARG A CA 1
ATOM 2494 C C . ARG A 1 351 ? 165.631 2.655 124.545 1.00 10.77 351 ARG A C 1
ATOM 2495 O O . ARG A 1 351 ? 166.005 3.826 124.443 1.00 12.05 351 ARG A O 1
ATOM 2503 N N . ARG A 1 352 ? 164.459 2.222 124.094 1.00 8.74 352 ARG A N 1
ATOM 2504 C CA . ARG A 1 352 ? 163.438 3.070 123.497 1.00 6.91 352 ARG A CA 1
ATOM 2505 C C . ARG A 1 352 ? 162.111 2.674 124.130 1.00 5.98 352 ARG A C 1
ATOM 2506 O O . ARG A 1 352 ? 162.055 1.732 124.918 1.00 9.50 352 ARG A O 1
ATOM 2514 N N . ILE A 1 353 ? 161.042 3.386 123.784 1.00 6.16 353 ILE A N 1
ATOM 2515 C CA . ILE A 1 353 ? 159.701 3.077 124.279 1.00 4.53 353 ILE A CA 1
ATOM 2516 C C . ILE A 1 353 ? 158.925 2.362 123.181 1.00 5.82 353 ILE A C 1
ATOM 2517 O O . ILE A 1 353 ? 159.032 2.713 121.994 1.00 6.00 353 ILE A O 1
ATOM 2522 N N . VAL A 1 354 ? 158.134 1.364 123.577 1.00 3.48 354 VAL A N 1
ATOM 2523 C CA . VAL A 1 354 ? 157.246 0.624 122.679 1.00 4.81 354 VAL A CA 1
ATOM 2524 C C . VAL A 1 354 ? 155.875 0.532 123.344 1.00 5.90 354 VAL A C 1
ATOM 2525 O O . VAL A 1 354 ? 155.786 0.311 124.557 1.00 4.75 354 VAL A O 1
ATOM 2529 N N . SER A 1 355 ? 154.809 0.706 122.562 1.00 2.99 355 SER A N 1
ATOM 2530 C CA . SER A 1 355 ? 153.471 0.789 123.142 1.00 3.23 355 SER A CA 1
ATOM 2531 C C . SER A 1 355 ? 152.483 -0.022 122.320 1.00 4.47 355 SER A C 1
ATOM 2532 O O . SER A 1 355 ? 152.630 -0.155 121.105 1.00 6.77 355 SER A O 1
ATOM 2535 N N . PHE A 1 356 ? 151.468 -0.549 122.992 1.00 3.41 356 PHE A N 1
ATOM 2536 C CA . PHE A 1 356 ? 150.415 -1.319 122.352 1.00 3.43 356 PHE A CA 1
ATOM 2537 C C . PHE A 1 356 ? 149.077 -0.639 122.611 1.00 5.70 356 PHE A C 1
ATOM 2538 O O . PHE A 1 356 ? 148.815 -0.184 123.726 1.00 3.79 356 PHE A O 1
ATOM 2546 N N . VAL A 1 357 ? 148.227 -0.593 121.576 1.00 3.07 357 VAL A N 1
ATOM 2547 C CA . VAL A 1 357 ? 146.887 -0.020 121.661 1.00 4.78 357 VAL A CA 1
ATOM 2548 C C . VAL A 1 357 ? 145.968 -0.893 120.815 1.00 4.36 357 VAL A C 1
ATOM 2549 O O . VAL A 1 357 ? 146.415 -1.530 119.862 1.00 3.51 357 VAL A O 1
ATOM 2553 N N . GLY A 1 358 ? 144.685 -0.931 121.158 1.00 5.14 358 GLY A N 1
ATOM 2554 C CA . GLY A 1 358 ? 143.751 -1.713 120.373 1.00 3.33 358 GLY A CA 1
ATOM 2555 C C . GLY A 1 358 ? 142.602 -2.198 121.232 1.00 5.08 358 GLY A C 1
ATOM 2556 O O . GLY A 1 358 ? 142.262 -1.585 122.234 1.00 2.78 358 GLY A O 1
ATOM 2557 N N . GLY A 1 359 ? 141.994 -3.298 120.798 1.00 2.92 359 GLY A N 1
ATOM 2558 C CA . GLY A 1 359 ? 140.795 -3.757 121.464 1.00 4.38 359 GLY A CA 1
ATOM 2559 C C . GLY A 1 359 ? 140.986 -4.810 122.529 1.00 5.19 359 GLY A C 1
ATOM 2560 O O . GLY A 1 359 ? 140.032 -5.108 123.250 1.00 3.27 359 GLY A O 1
ATOM 2561 N N . ILE A 1 360 ? 142.182 -5.378 122.657 1.00 3.96 360 ILE A N 1
ATOM 2562 C CA . ILE A 1 360 ? 142.366 -6.618 123.402 1.00 4.03 360 ILE A CA 1
ATOM 2563 C C . ILE A 1 360 ? 142.864 -6.288 124.806 1.00 3.88 360 ILE A C 1
ATOM 2564 O O . ILE A 1 360 ? 144.016 -5.897 124.987 1.00 4.67 360 ILE A O 1
ATOM 2569 N N . ASP A 1 361 ? 141.995 -6.445 125.797 1.00 4.36 361 ASP A N 1
ATOM 2570 C CA . ASP A 1 361 ? 142.405 -6.378 127.197 1.00 5.28 361 ASP A CA 1
ATOM 2571 C C . ASP A 1 361 ? 143.172 -7.638 127.594 1.00 5.77 361 ASP A C 1
ATOM 2572 O O . ASP A 1 361 ? 142.969 -8.719 127.035 1.00 4.32 361 ASP A O 1
ATOM 2577 N N . LEU A 1 362 ? 144.014 -7.510 128.618 1.00 4.90 362 LEU A N 1
ATOM 2578 C CA . LEU A 1 362 ? 144.740 -8.658 129.148 1.00 4.94 362 LEU A CA 1
ATOM 2579 C C . LEU A 1 362 ? 143.874 -9.344 130.203 1.00 7.19 362 LEU A C 1
ATOM 2580 O O . LEU A 1 362 ? 144.113 -9.242 131.404 1.00 9.64 362 LEU A O 1
ATOM 2585 N N . CYS A 1 363 ? 142.840 -10.042 129.741 1.00 6.75 363 CYS A N 1
ATOM 2586 C CA . CYS A 1 363 ? 141.930 -10.662 130.693 1.00 6.38 363 CYS A CA 1
ATOM 2587 C C . CYS A 1 363 ? 141.318 -11.929 130.097 1.00 7.64 363 CYS A C 1
ATOM 2588 O O . CYS A 1 363 ? 141.694 -12.389 129.012 1.00 7.57 363 CYS A O 1
ATOM 2591 N N . ASP A 1 364 ? 140.387 -12.507 130.849 1.00 7.24 364 ASP A N 1
ATOM 2592 C CA . ASP A 1 364 ? 139.757 -13.753 130.452 1.00 8.78 364 ASP A CA 1
ATOM 2593 C C . ASP A 1 364 ? 138.939 -13.575 129.183 1.00 7.64 364 ASP A C 1
ATOM 2594 O O . ASP A 1 364 ? 138.306 -12.539 128.972 1.00 7.23 364 ASP A O 1
ATOM 2599 N N . GLY A 1 365 ? 138.933 -14.618 128.350 1.00 7.29 365 GLY A N 1
ATOM 2600 C CA . GLY A 1 365 ? 138.099 -14.658 127.171 1.00 7.21 365 GLY A CA 1
ATOM 2601 C C . GLY A 1 365 ? 138.715 -14.069 125.926 1.00 5.91 365 GLY A C 1
ATOM 2602 O O . GLY A 1 365 ? 138.139 -14.220 124.847 1.00 9.32 365 GLY A O 1
ATOM 2603 N N . ARG A 1 366 ? 139.866 -13.410 126.038 1.00 6.06 366 ARG A N 1
ATOM 2604 C CA . ARG A 1 366 ? 140.439 -12.697 124.903 1.00 5.93 366 ARG A CA 1
ATOM 2605 C C . ARG A 1 366 ? 141.366 -13.562 124.059 1.00 5.83 366 ARG A C 1
ATOM 2606 O O . ARG A 1 366 ? 141.501 -13.319 122.855 1.00 6.12 366 ARG A O 1
ATOM 2614 N N . TYR A 1 367 ? 142.011 -14.566 124.645 1.00 5.69 367 TYR A N 1
ATOM 2615 C CA . TYR A 1 367 ? 142.912 -15.402 123.858 1.00 5.13 367 TYR A CA 1
ATOM 2616 C C . TYR A 1 367 ? 142.122 -16.173 122.811 1.00 4.88 367 TYR A C 1
ATOM 2617 O O . TYR A 1 367 ? 141.175 -16.877 123.147 1.00 6.97 367 TYR A O 1
ATOM 2626 N N . ASP A 1 368 ? 142.519 -16.047 121.549 1.00 4.76 368 ASP A N 1
ATOM 2627 C CA . ASP A 1 368 ? 141.898 -16.815 120.474 1.00 5.60 368 ASP A CA 1
ATOM 2628 C C . ASP A 1 368 ? 142.795 -16.737 119.253 1.00 4.26 368 ASP A C 1
ATOM 2629 O O . ASP A 1 368 ? 143.766 -15.979 119.226 1.00 4.85 368 ASP A O 1
ATOM 2634 N N . THR A 1 369 ? 142.445 -17.526 118.242 1.00 4.44 369 THR A N 1
ATOM 2635 C CA . THR A 1 369 ? 143.091 -17.534 116.938 1.00 4.69 369 THR A CA 1
ATOM 2636 C C . THR A 1 369 ? 142.006 -17.376 115.886 1.00 6.05 369 THR A C 1
ATOM 2637 O O . THR A 1 369 ? 140.813 -17.489 116.189 1.00 4.89 369 THR A O 1
ATOM 2641 N N . PRO A 1 370 ? 142.382 -17.125 114.630 1.00 5.55 370 PRO A N 1
ATOM 2642 C CA . PRO A 1 370 ? 141.367 -17.051 113.567 1.00 6.03 370 PRO A CA 1
ATOM 2643 C C . PRO A 1 370 ? 140.525 -18.300 113.416 1.00 5.90 370 PRO A C 1
ATOM 2644 O O . PRO A 1 370 ? 139.504 -18.232 112.724 1.00 7.00 370 PRO A O 1
ATOM 2648 N N . PHE A 1 371 ? 140.925 -19.436 114.000 1.00 5.02 371 PHE A N 1
ATOM 2649 C CA . PHE A 1 371 ? 140.076 -20.624 113.953 1.00 6.85 371 PHE A CA 1
ATOM 2650 C C . PHE A 1 371 ? 138.816 -20.448 114.795 1.00 6.73 371 PHE A C 1
ATOM 2651 O O . PHE A 1 371 ? 137.778 -21.033 114.473 1.00 7.41 371 PHE A O 1
ATOM 2659 N N . HIS A 1 372 ? 138.900 -19.706 115.899 1.00 7.32 372 HIS A N 1
ATOM 2660 C CA . HIS A 1 372 ? 137.718 -19.323 116.681 1.00 5.53 372 HIS A CA 1
ATOM 2661 C C . HIS A 1 372 ? 136.819 -20.517 117.004 1.00 7.06 372 HIS A C 1
ATOM 2662 O O . HIS A 1 372 ? 135.616 -20.511 116.736 1.00 5.52 372 HIS A O 1
ATOM 2669 N N . SER A 1 373 ? 137.407 -21.554 117.592 1.00 7.23 373 SER A N 1
ATOM 2670 C CA . SER A 1 373 ? 136.663 -22.789 117.797 1.00 10.13 373 SER A CA 1
ATOM 2671 C C . SER A 1 373 ? 135.585 -22.650 118.875 1.00 8.52 373 SER A C 1
ATOM 2672 O O . SER A 1 373 ? 135.778 -21.983 119.897 1.00 7.55 373 SER A O 1
ATOM 2675 N N . LEU A 1 374 ? 134.447 -23.321 118.655 1.00 9.13 374 LEU A N 1
ATOM 2676 C CA . LEU A 1 374 ? 133.355 -23.339 119.628 1.00 7.69 374 LEU A CA 1
ATOM 2677 C C . LEU A 1 374 ? 133.520 -24.432 120.677 1.00 9.10 374 LEU A C 1
ATOM 2678 O O . LEU A 1 374 ? 133.126 -24.250 121.832 1.00 9.79 374 LEU A O 1
ATOM 2683 N N . PHE A 1 375 ? 134.026 -25.590 120.268 1.00 9.82 375 PHE A N 1
ATOM 2684 C CA . PHE A 1 375 ? 134.077 -26.765 121.129 1.00 11.22 375 PHE A CA 1
ATOM 2685 C C . PHE A 1 375 ? 135.441 -27.427 121.212 1.00 11.75 375 PHE A C 1
ATOM 2686 O O . PHE A 1 375 ? 135.666 -28.208 122.148 1.00 15.20 375 PHE A O 1
ATOM 2694 N N . ARG A 1 376 ? 136.344 -27.171 120.279 1.00 11.26 376 ARG A N 1
ATOM 2695 C CA . ARG A 1 376 ? 137.517 -28.020 120.119 1.00 11.81 376 ARG A CA 1
ATOM 2696 C C . ARG A 1 376 ? 138.742 -27.519 120.863 1.00 13.50 376 ARG A C 1
ATOM 2697 O O . ARG A 1 376 ? 139.798 -28.157 120.799 1.00 14.73 376 ARG A O 1
ATOM 2705 N N . THR A 1 377 ? 138.632 -26.405 121.568 1.00 12.45 377 THR A N 1
ATOM 2706 C CA . THR A 1 377 ? 139.697 -25.939 122.429 1.00 11.83 377 THR A CA 1
ATOM 2707 C C . THR A 1 377 ? 139.307 -26.013 123.891 1.00 12.02 377 THR A C 1
ATOM 2708 O O . THR A 1 377 ? 140.078 -25.567 124.743 1.00 13.85 377 THR A O 1
ATOM 2712 N N . LEU A 1 378 ? 138.138 -26.577 124.200 1.00 11.56 378 LEU A N 1
ATOM 2713 C CA . LEU A 1 378 ? 137.675 -26.613 125.577 1.00 14.80 378 LEU A CA 1
ATOM 2714 C C . LEU A 1 378 ? 138.531 -27.516 126.449 1.00 16.15 378 LEU A C 1
ATOM 2715 O O . LEU A 1 378 ? 138.493 -27.383 127.673 1.00 16.34 378 LEU A O 1
ATOM 2720 N N . ASP A 1 379 ? 139.290 -28.437 125.864 1.00 11.68 379 ASP A N 1
ATOM 2721 C CA . ASP A 1 379 ? 140.249 -29.200 126.651 1.00 18.92 379 ASP A CA 1
ATOM 2722 C C . ASP A 1 379 ? 141.693 -28.828 126.323 1.00 19.42 379 ASP A C 1
ATOM 2723 O O . ASP A 1 379 ? 142.615 -29.570 126.670 1.00 18.95 379 ASP A O 1
ATOM 2728 N N . THR A 1 380 ? 141.906 -27.698 125.649 1.00 16.50 380 THR A N 1
ATOM 2729 C CA . THR A 1 380 ? 143.257 -27.176 125.477 1.00 15.02 380 THR A CA 1
ATOM 2730 C C . THR A 1 380 ? 143.661 -25.777 125.936 1.00 19.18 380 THR A C 1
ATOM 2731 O O . THR A 1 380 ? 144.369 -25.633 126.939 1.00 28.20 380 THR A O 1
ATOM 2735 N N . VAL A 1 381 ? 143.211 -24.741 125.228 1.00 16.57 381 VAL A N 1
ATOM 2736 C CA . VAL A 1 381 ? 143.781 -23.414 125.441 1.00 11.96 381 VAL A CA 1
ATOM 2737 C C . VAL A 1 381 ? 142.640 -22.680 126.125 1.00 10.54 381 VAL A C 1
ATOM 2738 O O . VAL A 1 381 ? 142.864 -21.602 126.693 1.00 13.15 381 VAL A O 1
ATOM 2742 N N . HIS A 1 382 ? 141.428 -23.224 126.110 1.00 10.24 382 HIS A N 1
ATOM 2743 C CA . HIS A 1 382 ? 140.324 -22.584 126.808 1.00 9.55 382 HIS A CA 1
ATOM 2744 C C . HIS A 1 382 ? 139.810 -23.412 127.977 1.00 12.88 382 HIS A C 1
ATOM 2745 O O . HIS A 1 382 ? 138.792 -23.055 128.572 1.00 12.84 382 HIS A O 1
ATOM 2752 N N . HIS A 1 383 ? 140.511 -24.484 128.339 1.00 12.06 383 HIS A N 1
ATOM 2753 C CA . HIS A 1 383 ? 140.067 -25.302 129.463 1.00 15.94 383 HIS A CA 1
ATOM 2754 C C . HIS A 1 383 ? 139.958 -24.473 130.733 1.00 17.75 383 HIS A C 1
ATOM 2755 O O . HIS A 1 383 ? 138.972 -24.579 131.470 1.00 19.56 383 HIS A O 1
ATOM 2762 N N . ASP A 1 384 ? 140.955 -23.630 130.993 1.00 14.27 384 ASP A N 1
ATOM 2763 C CA . ASP A 1 384 ? 140.946 -22.725 132.136 1.00 15.96 384 ASP A CA 1
ATOM 2764 C C . ASP A 1 384 ? 140.622 -21.288 131.742 1.00 15.27 384 ASP A C 1
ATOM 2765 O O . ASP A 1 384 ? 140.933 -20.362 132.495 1.00 16.15 384 ASP A O 1
ATOM 2770 N N . ASP A 1 385 ? 140.012 -21.081 130.585 1.00 14.63 385 ASP A N 1
ATOM 2771 C CA . ASP A 1 385 ? 139.708 -19.750 130.098 1.00 9.46 385 ASP A CA 1
ATOM 2772 C C . ASP A 1 385 ? 138.440 -19.847 129.253 1.00 10.84 385 ASP A C 1
ATOM 2773 O O . ASP A 1 385 ? 138.419 -19.553 128.061 1.00 10.62 385 ASP A O 1
ATOM 2778 N N . PHE A 1 386 ? 137.364 -20.311 129.892 1.00 11.90 386 PHE A N 1
ATOM 2779 C CA . PHE A 1 386 ? 136.083 -20.510 129.237 1.00 11.06 386 PHE A CA 1
ATOM 2780 C C . PHE A 1 386 ? 135.229 -19.266 129.437 1.00 12.08 386 PHE A C 1
ATOM 2781 O O . PHE A 1 386 ? 134.857 -18.944 130.569 1.00 11.39 386 PHE A O 1
ATOM 2789 N N . HIS A 1 387 ? 134.917 -18.572 128.347 1.00 8.50 387 HIS A N 1
ATOM 2790 C CA . HIS A 1 387 ? 134.213 -17.292 128.400 1.00 8.46 387 HIS A CA 1
ATOM 2791 C C . HIS A 1 387 ? 132.936 -17.402 127.579 1.00 8.89 387 HIS A C 1
ATOM 2792 O O . HIS A 1 387 ? 132.991 -17.630 126.367 1.00 8.97 387 HIS A O 1
ATOM 2799 N N . GLN A 1 388 ? 131.781 -17.239 128.245 1.00 9.79 388 GLN A N 1
ATOM 2800 C CA . GLN A 1 388 ? 130.490 -17.354 127.584 1.00 9.12 388 GLN A CA 1
ATOM 2801 C C . GLN A 1 388 ? 129.440 -16.592 128.387 1.00 10.50 388 GLN A C 1
ATOM 2802 O O . GLN A 1 388 ? 128.656 -17.192 129.131 1.00 10.51 388 GLN A O 1
ATOM 2808 N N . PRO A 1 389 ? 129.404 -15.267 128.272 1.00 9.18 389 PRO A N 1
ATOM 2809 C CA . PRO A 1 389 ? 128.480 -14.462 129.084 1.00 12.29 389 PRO A CA 1
ATOM 2810 C C . PRO A 1 389 ? 127.078 -14.330 128.509 1.00 10.81 389 PRO A C 1
ATOM 2811 O O . PRO A 1 389 ? 126.272 -13.593 129.083 1.00 13.93 389 PRO A O 1
ATOM 2815 N N . ASN A 1 390 ? 126.761 -15.054 127.432 1.00 10.61 390 ASN A N 1
ATOM 2816 C CA . ASN A 1 390 ? 125.478 -14.930 126.757 1.00 9.21 390 ASN A CA 1
ATOM 2817 C C . ASN A 1 390 ? 124.438 -15.945 127.208 1.00 12.35 390 ASN A C 1
ATOM 2818 O O . ASN A 1 390 ? 123.291 -15.871 126.748 1.00 14.96 390 ASN A O 1
ATOM 2823 N N . PHE A 1 391 ? 124.803 -16.896 128.068 1.00 11.93 391 PHE A N 1
ATOM 2824 C CA . PHE A 1 391 ? 123.884 -17.860 128.651 1.00 14.91 391 PHE A CA 1
ATOM 2825 C C . PHE A 1 391 ? 123.940 -17.733 130.165 1.00 15.49 391 PHE A C 1
ATOM 2826 O O . PHE A 1 391 ? 125.026 -17.608 130.738 1.00 18.02 391 PHE A O 1
ATOM 2834 N N . THR A 1 392 ? 122.782 -17.787 130.812 1.00 17.73 392 THR A N 1
ATOM 2835 C CA . THR A 1 392 ? 122.771 -17.862 132.268 1.00 18.39 392 THR A CA 1
ATOM 2836 C C . THR A 1 392 ? 123.440 -19.155 132.712 1.00 13.83 392 THR A C 1
ATOM 2837 O O . THR A 1 392 ? 123.062 -20.242 132.271 1.00 16.70 392 THR A O 1
ATOM 2841 N N . GLY A 1 393 ? 124.444 -19.041 133.571 1.00 15.77 393 GLY A N 1
ATOM 2842 C CA . GLY A 1 393 ? 125.025 -20.232 134.158 1.00 20.39 393 GLY A CA 1
ATOM 2843 C C . GLY A 1 393 ? 125.959 -21.009 133.261 1.00 19.64 393 GLY A C 1
ATOM 2844 O O . GLY A 1 393 ? 126.187 -22.197 133.506 1.00 18.20 393 GLY A O 1
ATOM 2845 N N . ALA A 1 394 ? 126.518 -20.379 132.233 1.00 17.17 394 ALA A N 1
ATOM 2846 C CA . ALA A 1 394 ? 127.475 -21.076 131.383 1.00 14.65 394 ALA A CA 1
ATOM 2847 C C . ALA A 1 394 ? 128.710 -21.453 132.186 1.00 15.59 394 ALA A C 1
ATOM 2848 O O . ALA A 1 394 ? 129.203 -20.668 133.000 1.00 16.97 394 ALA A O 1
ATOM 2850 N N . ALA A 1 395 ? 129.215 -22.661 131.946 1.00 15.73 395 ALA A N 1
ATOM 2851 C CA . ALA A 1 395 ? 130.389 -23.152 132.649 1.00 19.47 395 ALA A CA 1
ATOM 2852 C C . ALA A 1 395 ? 131.041 -24.248 131.820 1.00 12.54 395 ALA A C 1
ATOM 2853 O O . ALA A 1 395 ? 130.361 -24.988 131.106 1.00 15.40 395 ALA A O 1
ATOM 2855 N N . ILE A 1 396 ? 132.364 -24.352 131.948 1.00 14.46 396 ILE A N 1
ATOM 2856 C CA . ILE A 1 396 ? 133.104 -25.386 131.231 1.00 14.95 396 ILE A CA 1
ATOM 2857 C C . ILE A 1 396 ? 132.500 -26.760 131.492 1.00 15.74 396 ILE A C 1
ATOM 2858 O O . ILE A 1 396 ? 132.399 -27.589 130.584 1.00 15.79 396 ILE A O 1
ATOM 2863 N N . THR A 1 397 ? 132.039 -27.002 132.722 1.00 19.63 397 THR A N 1
ATOM 2864 C CA . THR A 1 397 ? 131.524 -28.316 133.089 1.00 17.79 397 THR A CA 1
ATOM 2865 C C . THR A 1 397 ? 130.181 -28.629 132.448 1.00 17.10 397 THR A C 1
ATOM 2866 O O . THR A 1 397 ? 129.765 -29.788 132.466 1.00 16.17 397 THR A O 1
ATOM 2870 N N . LYS A 1 398 ? 129.484 -27.628 131.909 1.00 15.18 398 LYS A N 1
ATOM 2871 C CA . LYS A 1 398 ? 128.238 -27.859 131.197 1.00 15.93 398 LYS A CA 1
ATOM 2872 C C . LYS A 1 398 ? 128.414 -27.820 129.691 1.00 14.29 398 LYS A C 1
ATOM 2873 O O . LYS A 1 398 ? 127.465 -28.126 128.968 1.00 17.89 398 LYS A O 1
ATOM 2879 N N . GLY A 1 399 ? 129.603 -27.465 129.213 1.00 15.66 399 GLY A N 1
ATOM 2880 C CA . GLY A 1 399 ? 129.946 -27.595 127.813 1.00 13.14 399 GLY A CA 1
ATOM 2881 C C . GLY A 1 399 ? 129.821 -26.284 127.071 1.00 15.27 399 GLY A C 1
ATOM 2882 O O . GLY A 1 399 ? 129.419 -25.249 127.612 1.00 15.47 399 GLY A O 1
ATOM 2883 N N . GLY A 1 400 ? 130.193 -26.345 125.799 1.00 13.69 400 GLY A N 1
ATOM 2884 C CA . GLY A 1 400 ? 130.157 -25.170 124.955 1.00 13.79 400 GLY A CA 1
ATOM 2885 C C . GLY A 1 400 ? 128.795 -24.908 124.348 1.00 10.01 400 GLY A C 1
ATOM 2886 O O . GLY A 1 400 ? 127.792 -25.515 124.757 1.00 12.75 400 GLY A O 1
ATOM 2887 N N . PRO A 1 401 ? 128.738 -24.000 123.367 1.00 10.76 401 PRO A N 1
ATOM 2888 C CA . PRO A 1 401 ? 129.874 -23.280 122.785 1.00 8.35 401 PRO A CA 1
ATOM 2889 C C . PRO A 1 401 ? 130.467 -22.226 123.716 1.00 8.66 401 PRO A C 1
ATOM 2890 O O . PRO A 1 401 ? 129.725 -21.554 124.436 1.00 11.08 401 PRO A O 1
ATOM 2894 N N . ARG A 1 402 ? 131.784 -22.085 123.718 1.00 7.98 402 ARG A N 1
ATOM 2895 C CA . ARG A 1 402 ? 132.337 -20.848 124.247 1.00 8.48 402 ARG A CA 1
ATOM 2896 C C . ARG A 1 402 ? 132.057 -19.718 123.256 1.00 6.12 402 ARG A C 1
ATOM 2897 O O . ARG A 1 402 ? 131.597 -19.944 122.130 1.00 7.63 402 ARG A O 1
ATOM 2905 N N . GLU A 1 403 ? 132.315 -18.484 123.692 1.00 7.56 403 GLU A N 1
ATOM 2906 C CA . GLU A 1 403 ? 132.175 -17.327 122.818 1.00 7.16 403 GLU A CA 1
ATOM 2907 C C . GLU A 1 403 ? 133.531 -16.998 122.207 1.00 4.71 403 GLU A C 1
ATOM 2908 O O . GLU A 1 403 ? 134.386 -16.435 122.904 1.00 8.34 403 GLU A O 1
ATOM 2914 N N . PRO A 1 404 ? 133.775 -17.313 120.935 1.00 5.78 404 PRO A N 1
ATOM 2915 C CA . PRO A 1 404 ? 135.064 -16.956 120.332 1.00 4.87 404 PRO A CA 1
ATOM 2916 C C . PRO A 1 404 ? 135.232 -15.439 120.284 1.00 6.23 404 PRO A C 1
ATOM 2917 O O . PRO A 1 404 ? 134.260 -14.681 120.277 1.00 6.00 404 PRO A O 1
ATOM 2921 N N . TRP A 1 405 ? 136.490 -15.000 120.238 1.00 5.70 405 TRP A N 1
ATOM 2922 C CA . TRP A 1 405 ? 136.848 -13.596 120.446 1.00 3.94 405 TRP A CA 1
ATOM 2923 C C . TRP A 1 405 ? 137.650 -13.088 119.250 1.00 5.06 405 TRP A C 1
ATOM 2924 O O . TRP A 1 405 ? 138.861 -13.306 119.187 1.00 3.07 405 TRP A O 1
ATOM 2935 N N . HIS A 1 406 ? 136.983 -12.409 118.308 1.00 4.02 406 HIS A N 1
ATOM 2936 C CA . HIS A 1 406 ? 137.685 -11.776 117.198 1.00 3.96 406 HIS A CA 1
ATOM 2937 C C . HIS A 1 406 ? 138.012 -10.335 117.573 1.00 3.63 406 HIS A C 1
ATOM 2938 O O . HIS A 1 406 ? 137.135 -9.584 118.008 1.00 4.63 406 HIS A O 1
ATOM 2945 N N . ASP A 1 407 ? 139.266 -9.948 117.410 1.00 2.94 407 ASP A N 1
ATOM 2946 C CA . ASP A 1 407 ? 139.648 -8.620 117.871 1.00 4.15 407 ASP A CA 1
ATOM 2947 C C . ASP A 1 407 ? 140.906 -8.215 117.121 1.00 2.76 407 ASP A C 1
ATOM 2948 O O . ASP A 1 407 ? 141.554 -9.042 116.474 1.00 2.94 407 ASP A O 1
ATOM 2953 N N . ILE A 1 408 ? 141.240 -6.927 117.210 1.00 2.55 408 ILE A N 1
ATOM 2954 C CA . ILE A 1 408 ? 142.381 -6.352 116.503 1.00 3.57 408 ILE A CA 1
ATOM 2955 C C . ILE A 1 408 ? 143.179 -5.486 117.466 1.00 3.31 408 ILE A C 1
ATOM 2956 O O . ILE A 1 408 ? 142.606 -4.757 118.276 1.00 3.40 408 ILE A O 1
ATOM 2961 N N . HIS A 1 409 ? 144.498 -5.530 117.342 1.00 2.44 409 HIS A N 1
ATOM 2962 C CA . HIS A 1 409 ? 145.376 -4.787 118.228 1.00 2.95 409 HIS A CA 1
ATOM 2963 C C . HIS A 1 409 ? 146.548 -4.265 117.405 1.00 3.32 409 HIS A C 1
ATOM 2964 O O . HIS A 1 409 ? 146.648 -4.528 116.206 1.00 2.64 409 HIS A O 1
ATOM 2971 N N . SER A 1 410 ? 147.434 -3.509 118.055 1.00 2.79 410 SER A N 1
ATOM 2972 C CA . SER A 1 410 ? 148.586 -2.960 117.350 1.00 2.13 410 SER A CA 1
ATOM 2973 C C . SER A 1 410 ? 149.746 -2.740 118.313 1.00 5.52 410 SER A C 1
ATOM 2974 O O . SER A 1 410 ? 149.560 -2.548 119.519 1.00 4.52 410 SER A O 1
ATOM 2977 N N . ARG A 1 411 ? 150.953 -2.731 117.742 1.00 3.62 411 ARG A N 1
ATOM 2978 C CA . ARG A 1 411 ? 152.168 -2.328 118.426 1.00 5.67 411 ARG A CA 1
ATOM 2979 C C . ARG A 1 411 ? 152.747 -1.116 117.715 1.00 4.97 411 ARG A C 1
ATOM 2980 O O . ARG A 1 411 ? 152.853 -1.116 116.481 1.00 5.77 411 ARG A O 1
ATOM 2988 N N . LEU A 1 412 ? 153.154 -0.116 118.491 1.00 2.70 412 LEU A N 1
ATOM 2989 C CA . LEU A 1 412 ? 153.567 1.185 117.985 1.00 3.97 412 LEU A CA 1
ATOM 2990 C C . LEU A 1 412 ? 155.012 1.453 118.379 1.00 6.72 412 LEU A C 1
ATOM 2991 O O . LEU A 1 412 ? 155.380 1.331 119.557 1.00 5.98 412 LEU A O 1
ATOM 2996 N N . GLU A 1 413 ? 155.823 1.800 117.391 1.00 5.69 413 GLU A N 1
ATOM 2997 C CA . GLU A 1 413 ? 157.238 2.071 117.576 1.00 6.24 413 GLU A CA 1
ATOM 2998 C C . GLU A 1 413 ? 157.567 3.420 116.949 1.00 6.12 413 GLU A C 1
ATOM 2999 O O . GLU A 1 413 ? 156.910 3.847 116.000 1.00 4.37 413 GLU A O 1
ATOM 3005 N N . GLY A 1 414 ? 158.606 4.075 117.476 1.00 6.33 414 GLY A N 1
ATOM 3006 C CA . GLY A 1 414 ? 158.947 5.413 117.043 1.00 5.84 414 GLY A CA 1
ATOM 3007 C C . GLY A 1 414 ? 158.307 6.438 117.962 1.00 6.97 414 GLY A C 1
ATOM 3008 O O . GLY A 1 414 ? 157.797 6.090 119.029 1.00 5.84 414 GLY A O 1
ATOM 3009 N N . PRO A 1 415 ? 158.324 7.719 117.582 1.00 6.48 415 PRO A N 1
ATOM 3010 C CA . PRO A 1 415 ? 157.863 8.758 118.519 1.00 5.76 415 PRO A CA 1
ATOM 3011 C C . PRO A 1 415 ? 156.446 8.543 119.035 1.00 5.36 415 PRO A C 1
ATOM 3012 O O . PRO A 1 415 ? 156.156 8.904 120.179 1.00 4.47 415 PRO A O 1
ATOM 3016 N N . ILE A 1 416 ? 155.578 7.912 118.239 1.00 5.34 416 ILE A N 1
ATOM 3017 C CA . ILE A 1 416 ? 154.196 7.650 118.641 1.00 4.53 416 ILE A CA 1
ATOM 3018 C C . ILE A 1 416 ? 154.131 6.866 119.952 1.00 4.97 416 ILE A C 1
ATOM 3019 O O . ILE A 1 416 ? 153.186 7.031 120.741 1.00 4.40 416 ILE A O 1
ATOM 3024 N N . ALA A 1 417 ? 155.112 5.995 120.202 1.00 4.82 417 ALA A N 1
ATOM 3025 C CA . ALA A 1 417 ? 155.073 5.178 121.412 1.00 5.21 417 ALA A CA 1
ATOM 3026 C C . ALA A 1 417 ? 155.131 6.055 122.653 1.00 4.55 417 ALA A C 1
ATOM 3027 O O . ALA A 1 417 ? 154.523 5.732 123.680 1.00 4.11 417 ALA A O 1
ATOM 3029 N N . TRP A 1 418 ? 155.847 7.179 122.565 1.00 3.94 418 TRP A N 1
ATOM 3030 C CA . TRP A 1 418 ? 155.926 8.101 123.690 1.00 5.15 418 TRP A CA 1
ATOM 3031 C C . TRP A 1 418 ? 154.614 8.859 123.889 1.00 5.23 418 TRP A C 1
ATOM 3032 O O . TRP A 1 418 ? 154.315 9.310 125.005 1.00 5.04 418 TRP A O 1
ATOM 3043 N N . ASP A 1 419 ? 153.825 9.027 122.827 1.00 3.30 419 ASP A N 1
ATOM 3044 C CA . ASP A 1 419 ? 152.530 9.675 122.985 1.00 5.34 419 ASP A CA 1
ATOM 3045 C C . ASP A 1 419 ? 151.590 8.813 123.812 1.00 4.92 419 ASP A C 1
ATOM 3046 O O . ASP A 1 419 ? 150.838 9.330 124.649 1.00 4.03 419 ASP A O 1
ATOM 3051 N N . VAL A 1 420 ? 151.606 7.500 123.574 1.00 3.42 420 VAL A N 1
ATOM 3052 C CA . VAL A 1 420 ? 150.818 6.592 124.408 1.00 3.87 420 VAL A CA 1
ATOM 3053 C C . VAL A 1 420 ? 151.293 6.671 125.850 1.00 5.12 420 VAL A C 1
ATOM 3054 O O . VAL A 1 420 ? 150.485 6.720 126.785 1.00 5.36 420 VAL A O 1
ATOM 3058 N N . MET A 1 421 ? 152.611 6.692 126.050 1.00 2.99 421 MET A N 1
ATOM 3059 C CA . MET A 1 421 ? 153.149 6.840 127.396 1.00 5.39 421 MET A CA 1
ATOM 3060 C C . MET A 1 421 ? 152.712 8.154 128.021 1.00 4.80 421 MET A C 1
ATOM 3061 O O . MET A 1 421 ? 152.380 8.204 129.214 1.00 5.44 421 MET A O 1
ATOM 3066 N N . TYR A 1 422 ? 152.685 9.230 127.230 1.00 5.31 422 TYR A N 1
ATOM 3067 C CA . TYR A 1 422 ? 152.242 10.506 127.779 1.00 5.99 422 TYR A CA 1
ATOM 3068 C C . TYR A 1 422 ? 150.788 10.435 128.241 1.00 5.87 422 TYR A C 1
ATOM 3069 O O . TYR A 1 422 ? 150.434 10.988 129.288 1.00 5.07 422 TYR A O 1
ATOM 3078 N N . ASN A 1 423 ? 149.933 9.737 127.490 1.00 4.84 423 ASN A N 1
ATOM 3079 C CA . ASN A 1 423 ? 148.571 9.510 127.968 1.00 4.45 423 ASN A CA 1
ATOM 3080 C C . ASN A 1 423 ? 148.572 8.838 129.337 1.00 4.52 423 ASN A C 1
ATOM 3081 O O . ASN A 1 423 ? 147.838 9.247 130.246 1.00 5.67 423 ASN A O 1
ATOM 3086 N N . PHE A 1 424 ? 149.380 7.793 129.500 1.00 4.69 424 PHE A N 1
ATOM 3087 C CA . PHE A 1 424 ? 149.455 7.149 130.813 1.00 4.71 424 PHE A CA 1
ATOM 3088 C C . PHE A 1 424 ? 149.911 8.133 131.884 1.00 5.72 424 PHE A C 1
ATOM 3089 O O . PHE A 1 424 ? 149.347 8.171 132.991 1.00 5.96 424 PHE A O 1
ATOM 3097 N N . GLU A 1 425 ? 150.925 8.942 131.573 1.00 5.16 425 GLU A N 1
ATOM 3098 C CA . GLU A 1 425 ? 151.429 9.913 132.545 1.00 5.90 425 GLU A CA 1
ATOM 3099 C C . GLU A 1 425 ? 150.357 10.925 132.935 1.00 7.41 425 GLU A C 1
ATOM 3100 O O . GLU A 1 425 ? 150.231 11.286 134.114 1.00 7.00 425 GLU A O 1
ATOM 3106 N N . GLN A 1 426 ? 149.595 11.416 131.955 1.00 7.74 426 GLN A N 1
ATOM 3107 C CA . GLN A 1 426 ? 148.512 12.351 132.252 1.00 6.10 426 GLN A CA 1
ATOM 3108 C C . GLN A 1 426 ? 147.465 11.725 133.164 1.00 7.50 426 GLN A C 1
ATOM 3109 O O . GLN A 1 426 ? 146.915 12.394 134.046 1.00 8.73 426 GLN A O 1
ATOM 3115 N N . ARG A 1 427 ? 147.135 10.453 132.932 1.00 7.25 427 ARG A N 1
ATOM 3116 C CA . ARG A 1 427 ? 146.113 9.806 133.744 1.00 7.60 427 ARG A CA 1
ATOM 3117 C C . ARG A 1 427 ? 146.638 9.476 135.137 1.00 6.83 427 ARG A C 1
ATOM 3118 O O . ARG A 1 427 ? 145.947 9.706 136.135 1.00 8.86 427 ARG A O 1
ATOM 3126 N N . TRP A 1 428 ? 147.861 8.955 135.218 1.00 7.03 428 TRP A N 1
ATOM 3127 C CA . TRP A 1 428 ? 148.478 8.679 136.514 1.00 8.31 428 TRP A CA 1
ATOM 3128 C C . TRP A 1 428 ? 148.587 9.941 137.357 1.00 8.75 428 TRP A C 1
ATOM 3129 O O . TRP A 1 428 ? 148.336 9.921 138.569 1.00 10.28 428 TRP A O 1
ATOM 3140 N N . SER A 1 429 ? 148.985 11.046 136.735 1.00 7.69 429 SER A N 1
ATOM 3141 C CA . SER A 1 429 ? 149.096 12.299 137.475 1.00 10.48 429 SER A CA 1
ATOM 3142 C C . SER A 1 429 ? 147.754 12.731 138.051 1.00 12.71 429 SER A C 1
ATOM 3143 O O . SER A 1 429 ? 147.707 13.390 139.096 1.00 15.16 429 SER A O 1
ATOM 3146 N N . LYS A 1 430 ? 146.653 12.363 137.399 1.00 10.39 430 LYS A N 1
ATOM 3147 C CA . LYS A 1 430 ? 145.330 12.808 137.819 1.00 11.71 430 LYS A CA 1
ATOM 3148 C C . LYS A 1 430 ? 144.648 11.804 138.736 1.00 13.20 430 LYS A C 1
ATOM 3149 O O . LYS A 1 430 ? 144.001 12.193 139.719 1.00 13.91 430 LYS A O 1
ATOM 3155 N N . GLN A 1 431 ? 144.768 10.514 138.435 1.00 10.43 431 GLN A N 1
ATOM 3156 C CA . GLN A 1 431 ? 144.032 9.496 139.171 1.00 12.37 431 GLN A CA 1
ATOM 3157 C C . GLN A 1 431 ? 144.912 8.369 139.698 1.00 14.99 431 GLN A C 1
ATOM 3158 O O . GLN A 1 431 ? 144.382 7.385 140.224 1.00 13.19 431 GLN A O 1
ATOM 3164 N N . GLY A 1 432 ? 146.228 8.474 139.577 1.00 13.67 432 GLY A N 1
ATOM 3165 C CA . GLY A 1 432 ? 147.124 7.405 139.964 1.00 12.91 432 GLY A CA 1
ATOM 3166 C C . GLY A 1 432 ? 147.505 7.447 141.428 1.00 13.97 432 GLY A C 1
ATOM 3167 O O . GLY A 1 432 ? 146.847 8.078 142.260 1.00 16.95 432 GLY A O 1
ATOM 3168 N N . GLY A 1 433 ? 148.585 6.738 141.744 1.00 12.94 433 GLY A N 1
ATOM 3169 C CA . GLY A 1 433 ? 149.087 6.658 143.096 1.00 19.42 433 GLY A CA 1
ATOM 3170 C C . GLY A 1 433 ? 150.177 7.670 143.355 1.00 16.59 433 GLY A C 1
ATOM 3171 O O . GLY A 1 433 ? 150.043 8.841 142.988 1.00 17.20 433 GLY A O 1
ATOM 3172 N N . LYS A 1 434 ? 151.275 7.229 143.962 1.00 13.63 434 LYS A N 1
ATOM 3173 C CA . LYS A 1 434 ? 152.322 8.159 144.361 1.00 19.45 434 LYS A CA 1
ATOM 3174 C C . LYS A 1 434 ? 153.117 8.647 143.151 1.00 17.23 434 LYS A C 1
ATOM 3175 O O . LYS A 1 434 ? 152.876 8.257 142.002 1.00 15.33 434 LYS A O 1
ATOM 3181 N N . ASP A 1 435 ? 154.084 9.526 143.419 1.00 15.06 435 ASP A N 1
ATOM 3182 C CA . ASP A 1 435 ? 154.867 10.194 142.377 1.00 15.70 435 ASP A CA 1
ATOM 3183 C C . ASP A 1 435 ? 156.017 9.276 141.954 1.00 15.65 435 ASP A C 1
ATOM 3184 O O . ASP A 1 435 ? 157.185 9.467 142.306 1.00 16.72 435 ASP A O 1
ATOM 3189 N N . ILE A 1 436 ? 155.657 8.239 141.192 1.00 12.03 436 ILE A N 1
ATOM 3190 C CA . ILE A 1 436 ? 156.619 7.191 140.865 1.00 13.23 436 ILE A CA 1
ATOM 3191 C C . ILE A 1 436 ? 156.640 6.873 139.373 1.00 11.40 436 ILE A C 1
ATOM 3192 O O . ILE A 1 436 ? 157.146 5.826 138.966 1.00 11.02 436 ILE A O 1
ATOM 3197 N N . LEU A 1 437 ? 156.114 7.772 138.545 1.00 10.89 437 LEU A N 1
ATOM 3198 C CA . LEU A 1 437 ? 156.384 7.665 137.119 1.00 9.76 437 LEU A CA 1
ATOM 3199 C C . LEU A 1 437 ? 157.887 7.759 136.880 1.00 10.93 437 LEU A C 1
ATOM 3200 O O . LEU A 1 437 ? 158.588 8.534 137.535 1.00 12.43 437 LEU A O 1
ATOM 3205 N N . VAL A 1 438 ? 158.387 6.953 135.944 1.00 11.11 438 VAL A N 1
ATOM 3206 C CA . VAL A 1 438 ? 159.785 7.077 135.551 1.00 11.19 438 VAL A CA 1
ATOM 3207 C C . VAL A 1 438 ? 160.028 8.460 134.947 1.00 16.29 438 VAL A C 1
ATOM 3208 O O . VAL A 1 438 ? 159.251 8.944 134.110 1.00 14.73 438 VAL A O 1
ATOM 3212 N N . LYS A 1 439 ? 161.119 9.108 135.368 1.00 14.07 439 LYS A N 1
ATOM 3213 C CA . LYS A 1 439 ? 161.461 10.455 134.901 1.00 18.29 439 LYS A CA 1
ATOM 3214 C C . LYS A 1 439 ? 162.426 10.324 133.726 1.00 18.90 439 LYS A C 1
ATOM 3215 O O . LYS A 1 439 ? 163.619 10.096 133.914 1.00 20.97 439 LYS A O 1
ATOM 3221 N N . LEU A 1 440 ? 161.907 10.479 132.504 1.00 18.99 440 LEU A N 1
ATOM 3222 C CA . LEU A 1 440 ? 162.708 10.195 131.315 1.00 22.36 440 LEU A CA 1
ATOM 3223 C C . LEU A 1 440 ? 163.912 11.124 131.142 1.00 22.40 440 LEU A C 1
ATOM 3224 O O . LEU A 1 440 ? 164.888 10.723 130.501 1.00 23.24 440 LEU A O 1
ATOM 3229 N N . ARG A 1 441 ? 163.895 12.337 131.708 1.00 23.52 441 ARG A N 1
ATOM 3230 C CA . ARG A 1 441 ? 165.078 13.203 131.592 1.00 22.11 441 ARG A CA 1
ATOM 3231 C C . ARG A 1 441 ? 166.212 12.764 132.498 1.00 23.69 441 ARG A C 1
ATOM 3232 O O . ARG A 1 441 ? 167.381 12.995 132.169 1.00 28.45 441 ARG A O 1
ATOM 3240 N N . ASP A 1 442 ? 165.919 12.137 133.633 1.00 22.59 442 ASP A N 1
ATOM 3241 C CA . ASP A 1 442 ? 167.013 11.554 134.400 1.00 27.87 442 ASP A CA 1
ATOM 3242 C C . ASP A 1 442 ? 167.632 10.352 133.702 1.00 27.56 442 ASP A C 1
ATOM 3243 O O . ASP A 1 442 ? 168.702 9.888 134.124 1.00 26.51 442 ASP A O 1
ATOM 3247 N N . LEU A 1 443 ? 166.992 9.848 132.644 1.00 30.93 443 LEU A N 1
ATOM 3248 C CA . LEU A 1 443 ? 167.449 8.659 131.944 1.00 22.49 443 LEU A CA 1
ATOM 3249 C C . LEU A 1 443 ? 167.861 8.959 130.506 1.00 18.93 443 LEU A C 1
ATOM 3250 O O . LEU A 1 443 ? 167.816 8.074 129.661 1.00 14.10 443 LEU A O 1
ATOM 3255 N N . SER A 1 444 ? 168.264 10.199 130.218 1.00 18.49 444 SER A N 1
ATOM 3256 C CA . SER A 1 444 ? 168.652 10.569 128.861 1.00 18.53 444 SER A CA 1
ATOM 3257 C C . SER A 1 444 ? 169.750 9.671 128.300 1.00 18.48 444 SER A C 1
ATOM 3258 O O . SER A 1 444 ? 169.790 9.430 127.089 1.00 19.48 444 SER A O 1
ATOM 3261 N N . ASP A 1 445 ? 170.653 9.171 129.149 1.00 16.40 445 ASP A N 1
ATOM 3262 C CA . ASP A 1 445 ? 171.728 8.297 128.694 1.00 15.10 445 ASP A CA 1
ATOM 3263 C C . ASP A 1 445 ? 171.348 6.823 128.718 1.00 15.81 445 ASP A C 1
ATOM 3264 O O . ASP A 1 445 ? 172.206 5.971 128.460 1.00 17.94 445 ASP A O 1
ATOM 3269 N N . ILE A 1 446 ? 170.088 6.507 129.010 1.00 14.10 446 ILE A N 1
ATOM 3270 C CA . ILE A 1 446 ? 169.603 5.135 129.108 1.00 13.97 446 ILE A CA 1
ATOM 3271 C C . ILE A 1 446 ? 168.439 4.886 128.154 1.00 13.64 446 ILE A C 1
ATOM 3272 O O . ILE A 1 446 ? 168.438 3.910 127.398 1.00 17.07 446 ILE A O 1
ATOM 3277 N N . ILE A 1 447 ? 167.430 5.748 128.192 1.00 15.31 447 ILE A N 1
ATOM 3278 C CA . ILE A 1 447 ? 166.286 5.683 127.288 1.00 11.47 447 ILE A CA 1
ATOM 3279 C C . ILE A 1 447 ? 166.386 6.869 126.337 1.00 11.34 447 ILE A C 1
ATOM 3280 O O . ILE A 1 447 ? 166.465 8.020 126.777 1.00 14.57 447 ILE A O 1
ATOM 3285 N N . ILE A 1 448 ? 166.367 6.596 125.031 1.00 11.55 448 ILE A N 1
ATOM 3286 C CA . ILE A 1 448 ? 166.597 7.684 124.087 1.00 11.31 448 ILE A CA 1
ATOM 3287 C C . ILE A 1 448 ? 165.432 8.664 124.102 1.00 9.19 448 ILE A C 1
ATOM 3288 O O . ILE A 1 448 ? 164.302 8.343 124.476 1.00 12.61 448 ILE A O 1
ATOM 3293 N N . THR A 1 449 ? 165.730 9.893 123.686 1.00 9.53 449 THR A N 1
ATOM 3294 C CA . THR A 1 449 ? 164.692 10.858 123.390 1.00 10.97 449 THR A CA 1
ATOM 3295 C C . THR A 1 449 ? 163.799 10.283 122.285 1.00 8.11 449 THR A C 1
ATOM 3296 O O . THR A 1 449 ? 164.224 9.393 121.547 1.00 10.22 449 THR A O 1
ATOM 3300 N N . PRO A 1 450 ? 162.542 10.723 122.184 1.00 10.52 450 PRO A N 1
ATOM 3301 C CA . PRO A 1 450 ? 161.635 10.139 121.181 1.00 8.97 450 PRO A CA 1
ATOM 3302 C C . PRO A 1 450 ? 162.248 10.222 119.792 1.00 8.72 450 PRO A C 1
ATOM 3303 O O . PRO A 1 450 ? 162.681 11.286 119.351 1.00 10.13 450 PRO A O 1
ATOM 3307 N N . SER A 1 451 ? 162.317 9.077 119.120 1.00 8.92 451 SER A N 1
ATOM 3308 C CA . SER A 1 451 ? 163.187 8.927 117.962 1.00 7.91 451 SER A CA 1
ATOM 3309 C C . SER A 1 451 ? 162.547 7.998 116.947 1.00 6.80 451 SER A C 1
ATOM 3310 O O . SER A 1 451 ? 161.886 7.022 117.324 1.00 7.66 451 SER A O 1
ATOM 3313 N N . PRO A 1 452 ? 162.791 8.229 115.661 1.00 7.75 452 PRO A N 1
ATOM 3314 C CA . PRO A 1 452 ? 162.282 7.317 114.639 1.00 7.25 452 PRO A CA 1
ATOM 3315 C C . PRO A 1 452 ? 163.010 5.982 114.678 1.00 8.99 452 PRO A C 1
ATOM 3316 O O . PRO A 1 452 ? 164.156 5.882 115.131 1.00 8.75 452 PRO A O 1
ATOM 3320 N N . VAL A 1 453 ? 162.333 4.947 114.170 1.00 7.05 453 VAL A N 1
ATOM 3321 C CA . VAL A 1 453 ? 162.937 3.627 114.005 1.00 8.94 453 VAL A CA 1
ATOM 3322 C C . VAL A 1 453 ? 163.281 3.318 112.559 1.00 10.82 453 VAL A C 1
ATOM 3323 O O . VAL A 1 453 ? 163.903 2.275 112.291 1.00 9.48 453 VAL A O 1
ATOM 3327 N N . MET A 1 454 ? 162.898 4.178 111.625 1.00 9.63 454 MET A N 1
ATOM 3328 C CA . MET A 1 454 ? 163.243 4.042 110.222 1.00 9.64 454 MET A CA 1
ATOM 3329 C C . MET A 1 454 ? 163.466 5.421 109.628 1.00 7.64 454 MET A C 1
ATOM 3330 O O . MET A 1 454 ? 162.921 6.415 110.116 1.00 9.95 454 MET A O 1
ATOM 3335 N N . PHE A 1 455 ? 164.271 5.474 108.568 1.00 11.36 455 PHE A N 1
ATOM 3336 C CA . PHE A 1 455 ? 164.372 6.682 107.765 1.00 9.01 455 PHE A CA 1
ATOM 3337 C C . PHE A 1 455 ? 163.053 6.932 107.041 1.00 11.40 455 PHE A C 1
ATOM 3338 O O . PHE A 1 455 ? 162.315 6.002 106.727 1.00 10.97 455 PHE A O 1
ATOM 3346 N N . GLN A 1 456 ? 162.772 8.205 106.755 1.00 11.62 456 GLN A N 1
ATOM 3347 C CA . GLN A 1 456 ? 161.536 8.560 106.063 1.00 12.45 456 GLN A CA 1
ATOM 3348 C C . GLN A 1 456 ? 161.529 8.084 104.615 1.00 10.16 456 GLN A C 1
ATOM 3349 O O . GLN A 1 456 ? 160.452 7.938 104.031 1.00 9.86 456 GLN A O 1
ATOM 3355 N N . GLU A 1 457 ? 162.697 7.811 104.035 1.00 11.76 457 GLU A N 1
ATOM 3356 C CA . GLU A 1 457 ? 162.804 7.267 102.686 1.00 13.72 457 GLU A CA 1
ATOM 3357 C C . GLU A 1 457 ? 162.601 5.758 102.626 1.00 10.00 457 GLU A C 1
ATOM 3358 O O . GLU A 1 457 ? 162.554 5.196 101.526 1.00 13.38 457 GLU A O 1
ATOM 3364 N N . ASP A 1 458 ? 162.513 5.091 103.769 1.00 9.42 458 ASP A N 1
ATOM 3365 C CA . ASP A 1 458 ? 162.322 3.649 103.824 1.00 13.69 458 ASP A CA 1
ATOM 3366 C C . ASP A 1 458 ? 160.849 3.339 103.575 1.00 11.23 458 ASP A C 1
ATOM 3367 O O . ASP A 1 458 ? 159.973 3.819 104.307 1.00 9.18 458 ASP A O 1
ATOM 3372 N N . HIS A 1 459 ? 160.569 2.514 102.561 1.00 10.61 459 HIS A N 1
ATOM 3373 C CA . HIS A 1 459 ? 159.169 2.289 102.222 1.00 10.94 459 HIS A CA 1
ATOM 3374 C C . HIS A 1 459 ? 158.411 1.507 103.285 1.00 8.65 459 HIS A C 1
ATOM 3375 O O . HIS A 1 459 ? 157.185 1.437 103.212 1.00 10.32 459 HIS A O 1
ATOM 3382 N N . ASP A 1 460 ? 159.093 0.922 104.272 1.00 9.59 460 ASP A N 1
ATOM 3383 C CA . ASP A 1 460 ? 158.375 0.322 105.390 1.00 7.76 460 ASP A CA 1
ATOM 3384 C C . ASP A 1 460 ? 157.898 1.353 106.409 1.00 7.95 460 ASP A C 1
ATOM 3385 O O . ASP A 1 460 ? 157.141 0.992 107.322 1.00 7.65 460 ASP A O 1
ATOM 3390 N N . VAL A 1 461 ? 158.290 2.624 106.274 1.00 7.49 461 VAL A N 1
ATOM 3391 C CA . VAL A 1 461 ? 158.038 3.579 107.352 1.00 7.43 461 VAL A CA 1
ATOM 3392 C C . VAL A 1 461 ? 156.546 3.886 107.454 1.00 7.45 461 VAL A C 1
ATOM 3393 O O . VAL A 1 461 ? 155.793 3.792 106.472 1.00 7.12 461 VAL A O 1
ATOM 3397 N N . TRP A 1 462 ? 156.121 4.264 108.664 1.00 5.18 462 TRP A N 1
ATOM 3398 C CA . TRP A 1 462 ? 154.760 4.679 108.949 1.00 5.23 462 TRP A CA 1
ATOM 3399 C C . TRP A 1 462 ? 154.732 6.109 109.479 1.00 6.03 462 TRP A C 1
ATOM 3400 O O . TRP A 1 462 ? 155.634 6.526 110.213 1.00 6.08 462 TRP A O 1
ATOM 3411 N N . ASN A 1 463 ? 153.673 6.841 109.126 1.00 4.02 463 ASN A N 1
ATOM 3412 C CA . ASN A 1 463 ? 153.297 8.084 109.797 1.00 4.86 463 ASN A CA 1
ATOM 3413 C C . ASN A 1 463 ? 152.060 7.775 110.631 1.00 5.71 463 ASN A C 1
ATOM 3414 O O . ASN A 1 463 ? 151.057 7.287 110.099 1.00 6.07 463 ASN A O 1
ATOM 3419 N N . VAL A 1 464 ? 152.141 8.038 111.928 1.00 5.07 464 VAL A N 1
ATOM 3420 C CA . VAL A 1 464 ? 151.122 7.605 112.871 1.00 3.06 464 VAL A CA 1
ATOM 3421 C C . VAL A 1 464 ? 150.742 8.763 113.779 1.00 5.37 464 VAL A C 1
ATOM 3422 O O . VAL A 1 464 ? 151.589 9.576 114.159 1.00 5.38 464 VAL A O 1
ATOM 3426 N N . GLN A 1 465 ? 149.460 8.821 114.149 1.00 3.69 465 GLN A N 1
ATOM 3427 C CA . GLN A 1 465 ? 148.933 9.881 114.998 1.00 3.44 465 GLN A CA 1
ATOM 3428 C C . GLN A 1 465 ? 148.072 9.249 116.080 1.00 3.06 465 GLN A C 1
ATOM 3429 O O . GLN A 1 465 ? 147.328 8.310 115.801 1.00 4.09 465 GLN A O 1
ATOM 3435 N N . LEU A 1 466 ? 148.179 9.757 117.305 1.00 2.72 466 LEU A N 1
ATOM 3436 C CA . LEU A 1 466 ? 147.396 9.244 118.423 1.00 4.41 466 LEU A CA 1
ATOM 3437 C C . LEU A 1 466 ? 146.165 10.109 118.668 1.00 3.33 466 LEU A C 1
ATOM 3438 O O . LEU A 1 466 ? 146.241 11.339 118.622 1.00 4.38 466 LEU A O 1
ATOM 3443 N N . PHE A 1 467 ? 145.038 9.448 118.941 1.00 3.15 467 PHE A N 1
ATOM 3444 C CA . PHE A 1 467 ? 143.744 10.075 119.170 1.00 3.95 467 PHE A CA 1
ATOM 3445 C C . PHE A 1 467 ? 143.144 9.502 120.449 1.00 4.17 467 PHE A C 1
ATOM 3446 O O . PHE A 1 467 ? 143.463 8.381 120.845 1.00 4.05 467 PHE A O 1
ATOM 3454 N N . ARG A 1 468 ? 142.274 10.275 121.090 1.00 4.49 468 ARG A N 1
ATOM 3455 C CA . ARG A 1 468 ? 141.688 9.854 122.350 1.00 4.10 468 ARG A CA 1
ATOM 3456 C C . ARG A 1 468 ? 140.253 10.349 122.460 1.00 4.82 468 ARG A C 1
ATOM 3457 O O . ARG A 1 468 ? 139.817 11.248 121.733 1.00 4.43 468 ARG A O 1
ATOM 3465 N N . SER A 1 469 ? 139.518 9.721 123.376 1.00 4.21 469 SER A N 1
ATOM 3466 C CA . SER A 1 469 ? 138.315 10.289 123.974 1.00 4.39 469 SER A CA 1
ATOM 3467 C C . SER A 1 469 ? 138.626 10.350 125.460 1.00 5.48 469 SER A C 1
ATOM 3468 O O . SER A 1 469 ? 138.759 9.309 126.110 1.00 3.60 469 SER A O 1
ATOM 3471 N N . ILE A 1 470 ? 138.829 11.549 126.000 1.00 6.03 470 ILE A N 1
ATOM 3472 C CA . ILE A 1 470 ? 139.126 11.678 127.421 1.00 4.76 470 ILE A CA 1
ATOM 3473 C C . ILE A 1 470 ? 138.900 13.122 127.816 1.00 8.52 470 ILE A C 1
ATOM 3474 O O . ILE A 1 470 ? 138.896 14.015 126.964 1.00 8.63 470 ILE A O 1
ATOM 3479 N N . ASP A 1 471 ? 138.708 13.358 129.107 1.00 7.89 471 ASP A N 1
ATOM 3480 C CA . ASP A 1 471 ? 138.483 14.728 129.543 1.00 10.55 471 ASP A CA 1
ATOM 3481 C C . ASP A 1 471 ? 139.416 15.073 130.697 1.00 13.46 471 ASP A C 1
ATOM 3482 O O . ASP A 1 471 ? 140.120 14.217 131.247 1.00 11.09 471 ASP A O 1
ATOM 3487 N N . GLY A 1 472 ? 139.406 16.359 131.056 1.00 13.45 472 GLY A N 1
ATOM 3488 C CA . GLY A 1 472 ? 140.279 16.881 132.095 1.00 14.88 472 GLY A CA 1
ATOM 3489 C C . GLY A 1 472 ? 140.023 16.316 133.470 1.00 16.12 472 GLY A C 1
ATOM 3490 O O . GLY A 1 472 ? 140.871 16.482 134.352 1.00 21.74 472 GLY A O 1
ATOM 3491 N N . GLY A 1 473 ? 138.879 15.669 133.686 1.00 14.84 473 GLY A N 1
ATOM 3492 C CA . GLY A 1 473 ? 138.691 14.970 134.944 1.00 19.01 473 GLY A CA 1
ATOM 3493 C C . GLY A 1 473 ? 139.571 13.748 135.093 1.00 19.37 473 GLY A C 1
ATOM 3494 O O . GLY A 1 473 ? 139.868 13.347 136.223 1.00 21.88 473 GLY A O 1
ATOM 3495 N N . ALA A 1 474 ? 140.003 13.155 133.977 1.00 16.21 474 ALA A N 1
ATOM 3496 C CA . ALA A 1 474 ? 140.785 11.930 133.986 1.00 16.48 474 ALA A CA 1
ATOM 3497 C C . ALA A 1 474 ? 142.239 12.130 133.593 1.00 11.51 474 ALA A C 1
ATOM 3498 O O . ALA A 1 474 ? 143.052 11.245 133.847 1.00 11.90 474 ALA A O 1
ATOM 3500 N N . ALA A 1 475 ? 142.590 13.260 132.993 1.00 12.86 475 ALA A N 1
ATOM 3501 C CA . ALA A 1 475 ? 143.927 13.447 132.444 1.00 13.25 475 ALA A CA 1
ATOM 3502 C C . ALA A 1 475 ? 144.402 14.845 132.796 1.00 10.97 475 ALA A C 1
ATOM 3503 O O . ALA A 1 475 ? 143.739 15.825 132.446 1.00 15.14 475 ALA A O 1
ATOM 3505 N N . ALA A 1 476 ? 145.524 14.931 133.501 1.00 10.78 476 ALA A N 1
ATOM 3506 C CA . ALA A 1 476 ? 146.089 16.219 133.878 1.00 14.12 476 ALA A CA 1
ATOM 3507 C C . ALA A 1 476 ? 146.940 16.771 132.742 1.00 13.12 476 ALA A C 1
ATOM 3508 O O . ALA A 1 476 ? 147.445 16.023 131.908 1.00 12.08 476 ALA A O 1
ATOM 3510 N N . GLY A 1 477 ? 147.086 18.092 132.698 1.00 13.05 477 GLY A N 1
ATOM 3511 C CA . GLY A 1 477 ? 148.006 18.704 131.759 1.00 15.92 477 GLY A CA 1
ATOM 3512 C C . GLY A 1 477 ? 147.416 19.240 130.473 1.00 16.06 477 GLY A C 1
ATOM 3513 O O . GLY A 1 477 ? 148.180 19.569 129.554 1.00 18.17 477 GLY A O 1
ATOM 3514 N N . PHE A 1 478 ? 146.106 19.343 130.370 1.00 13.52 478 PHE A N 1
ATOM 3515 C CA . PHE A 1 478 ? 145.543 19.977 129.190 1.00 15.38 478 PHE A CA 1
ATOM 3516 C C . PHE A 1 478 ? 145.660 21.497 129.308 1.00 20.01 478 PHE A C 1
ATOM 3517 O O . PHE A 1 478 ? 145.650 22.040 130.414 1.00 20.71 478 PHE A O 1
ATOM 3525 N N . PRO A 1 479 ? 145.766 22.212 128.189 1.00 16.33 479 PRO A N 1
ATOM 3526 C CA . PRO A 1 479 ? 145.888 23.672 128.273 1.00 21.59 479 PRO A CA 1
ATOM 3527 C C . PRO A 1 479 ? 144.612 24.316 128.796 1.00 24.96 479 PRO A C 1
ATOM 3528 O O . PRO A 1 479 ? 143.502 23.887 128.473 1.00 23.21 479 PRO A O 1
ATOM 3532 N N . GLU A 1 480 ? 144.786 25.369 129.606 1.00 22.82 480 GLU A N 1
ATOM 3533 C CA . GLU A 1 480 ? 143.669 26.076 130.224 1.00 28.30 480 GLU A CA 1
ATOM 3534 C C . GLU A 1 480 ? 143.110 27.201 129.360 1.00 24.56 480 GLU A C 1
ATOM 3535 O O . GLU A 1 480 ? 141.903 27.461 129.407 1.00 27.01 480 GLU A O 1
ATOM 3541 N N . SER A 1 481 ? 143.941 27.863 128.573 1.00 23.87 481 SER A N 1
ATOM 3542 C CA . SER A 1 481 ? 143.448 29.021 127.840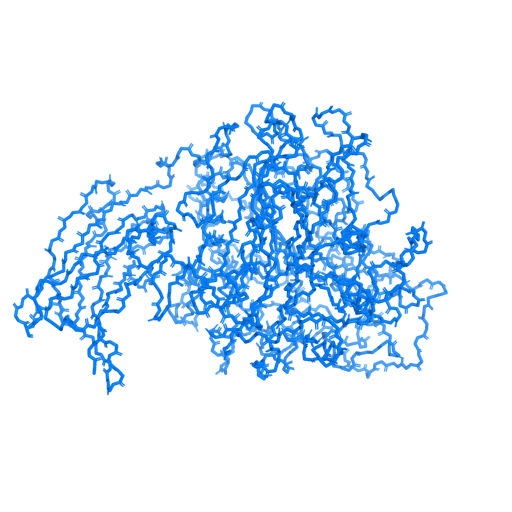 1.00 24.62 481 SER A CA 1
ATOM 3543 C C . SER A 1 481 ? 142.650 28.581 126.612 1.00 23.30 481 SER A C 1
ATOM 3544 O O . SER A 1 481 ? 143.001 27.590 125.962 1.00 21.45 481 SER A O 1
ATOM 3547 N N . PRO A 1 482 ? 141.573 29.295 126.275 1.00 22.90 482 PRO A N 1
ATOM 3548 C CA . PRO A 1 482 ? 140.757 28.871 125.124 1.00 20.29 482 PRO A CA 1
ATOM 3549 C C . PRO A 1 482 ? 141.516 28.853 123.808 1.00 20.78 482 PRO A C 1
ATOM 3550 O O . PRO A 1 482 ? 141.255 27.974 122.977 1.00 17.23 482 PRO A O 1
ATOM 3554 N N . GLU A 1 483 ? 142.472 29.762 123.602 1.00 21.73 483 GLU A N 1
ATOM 3555 C CA . GLU A 1 483 ? 143.216 29.761 122.345 1.00 25.06 483 GLU A CA 1
ATOM 3556 C C . GLU A 1 483 ? 144.032 28.484 122.189 1.00 20.02 483 GLU A C 1
ATOM 3557 O O . GLU A 1 483 ? 144.037 27.864 121.120 1.00 18.45 483 GLU A O 1
ATOM 3563 N N . ALA A 1 484 ? 144.755 28.094 123.240 1.00 19.42 484 ALA A N 1
ATOM 3564 C CA . ALA A 1 484 ? 145.532 26.860 123.185 1.00 24.68 484 ALA A CA 1
ATOM 3565 C C . ALA A 1 484 ? 144.625 25.639 123.074 1.00 17.29 484 ALA A C 1
ATOM 3566 O O . ALA A 1 484 ? 144.923 24.704 122.323 1.00 19.17 484 ALA A O 1
ATOM 3568 N N . ALA A 1 485 ? 143.513 25.625 123.811 1.00 16.31 485 ALA A N 1
ATOM 3569 C CA . ALA A 1 485 ? 142.586 24.501 123.707 1.00 15.63 485 ALA A CA 1
ATOM 3570 C C . ALA A 1 485 ? 142.084 24.334 122.276 1.00 16.87 485 ALA A C 1
ATOM 3571 O O . ALA A 1 485 ? 142.102 23.226 121.724 1.00 14.32 485 ALA A O 1
ATOM 3573 N N . ALA A 1 486 ? 141.641 25.430 121.652 1.00 14.47 486 ALA A N 1
ATOM 3574 C CA . ALA A 1 486 ? 141.086 25.329 120.306 1.00 15.97 486 ALA A CA 1
ATOM 3575 C C . ALA A 1 486 ? 142.126 24.852 119.308 1.00 14.92 486 ALA A C 1
ATOM 3576 O O . ALA A 1 486 ? 141.790 24.131 118.365 1.00 15.13 486 ALA A O 1
ATOM 3578 N N . GLU A 1 487 ? 143.386 25.250 119.485 1.00 12.91 487 GLU A N 1
ATOM 3579 C CA . GLU A 1 487 ? 144.420 24.801 118.560 1.00 16.28 487 GLU A CA 1
ATOM 3580 C C . GLU A 1 487 ? 144.567 23.288 118.597 1.00 12.38 487 GLU A C 1
ATOM 3581 O O . GLU A 1 487 ? 144.966 22.682 117.598 1.00 12.70 487 GLU A O 1
ATOM 3587 N N . ALA A 1 488 ? 144.235 22.668 119.733 1.00 12.11 488 ALA A N 1
ATOM 3588 C CA . ALA A 1 488 ? 144.272 21.222 119.907 1.00 12.09 488 ALA A CA 1
ATOM 3589 C C . ALA A 1 488 ? 142.906 20.567 119.726 1.00 10.19 488 ALA A C 1
ATOM 3590 O O . ALA A 1 488 ? 142.760 19.380 120.037 1.00 9.89 488 ALA A O 1
ATOM 3592 N N . GLY A 1 489 ? 141.911 21.300 119.217 1.00 11.04 489 GLY A N 1
ATOM 3593 C CA . GLY A 1 489 ? 140.585 20.727 119.011 1.00 9.51 489 GLY A CA 1
ATOM 3594 C C . GLY A 1 489 ? 139.852 20.368 120.286 1.00 11.48 489 GLY A C 1
ATOM 3595 O O . GLY A 1 489 ? 138.842 19.651 120.236 1.00 12.56 489 GLY A O 1
ATOM 3596 N N . LEU A 1 490 ? 140.334 20.838 121.432 1.00 11.96 490 LEU A N 1
ATOM 3597 C CA . LEU A 1 490 ? 139.682 20.547 122.697 1.00 10.43 490 LEU A CA 1
ATOM 3598 C C . LEU A 1 490 ? 138.431 21.407 122.839 1.00 12.55 490 LEU A C 1
ATOM 3599 O O . LEU A 1 490 ? 138.418 22.575 122.447 1.00 14.69 490 LEU A O 1
ATOM 3604 N N . VAL A 1 491 ? 137.372 20.813 123.378 1.00 9.79 491 VAL A N 1
ATOM 3605 C CA . VAL A 1 491 ? 136.073 21.465 123.475 1.00 11.28 491 VAL A CA 1
ATOM 3606 C C . VAL A 1 491 ? 135.618 21.447 124.928 1.00 13.39 491 VAL A C 1
ATOM 3607 O O . VAL A 1 491 ? 135.996 20.573 125.715 1.00 13.42 491 VAL A O 1
ATOM 3611 N N . SER A 1 492 ? 134.832 22.451 125.291 1.00 11.69 492 SER A N 1
ATOM 3612 C CA . SER A 1 492 ? 134.348 22.568 126.653 1.00 12.76 492 SER A CA 1
ATOM 3613 C C . SER A 1 492 ? 133.209 21.588 126.873 1.00 18.85 492 SER A C 1
ATOM 3614 O O . SER A 1 492 ? 132.314 21.462 126.030 1.00 20.55 492 SER A O 1
ATOM 3617 N N . GLY A 1 493 ? 133.258 20.879 127.998 1.00 15.93 493 GLY A N 1
ATOM 3618 C CA . GLY A 1 493 ? 132.131 20.118 128.480 1.00 17.96 493 GLY A CA 1
ATOM 3619 C C . GLY A 1 493 ? 131.435 20.846 129.611 1.00 23.95 493 GLY A C 1
ATOM 3620 O O . GLY A 1 493 ? 131.740 21.999 129.927 1.00 22.09 493 GLY A O 1
ATOM 3621 N N . LYS A 1 494 ? 130.494 20.141 130.245 1.00 20.15 494 LYS A N 1
ATOM 3622 C CA . LYS A 1 494 ? 129.763 20.742 131.353 1.00 26.64 494 LYS A CA 1
ATOM 3623 C C . LYS A 1 494 ? 130.712 21.206 132.447 1.00 29.36 494 LYS A C 1
ATOM 3624 O O . LYS A 1 494 ? 130.553 22.306 132.986 1.00 31.36 494 LYS A O 1
ATOM 3630 N N . ASP A 1 495 ? 131.716 20.396 132.787 1.00 24.29 495 ASP A N 1
ATOM 3631 C CA . ASP A 1 495 ? 132.650 20.850 133.809 1.00 26.50 495 ASP A CA 1
ATOM 3632 C C . ASP A 1 495 ? 134.116 20.607 133.500 1.00 24.52 495 ASP A C 1
ATOM 3633 O O . ASP A 1 495 ? 134.963 21.052 134.283 1.00 24.25 495 ASP A O 1
ATOM 3638 N N . ASN A 1 496 ? 134.457 19.942 132.402 1.00 21.46 496 ASN A N 1
ATOM 3639 C CA . ASN A 1 496 ? 135.847 19.664 132.091 1.00 19.29 496 ASN A CA 1
ATOM 3640 C C . ASN A 1 496 ? 136.096 19.909 130.616 1.00 14.34 496 ASN A C 1
ATOM 3641 O O . ASN A 1 496 ? 135.180 19.867 129.791 1.00 16.03 496 ASN A O 1
ATOM 3646 N N . ILE A 1 497 ? 137.368 20.133 130.302 1.00 11.21 497 ILE A N 1
ATOM 3647 C CA . ILE A 1 497 ? 137.808 20.200 128.918 1.00 10.92 497 ILE A CA 1
ATOM 3648 C C . ILE A 1 497 ? 137.812 18.791 128.330 1.00 11.41 497 ILE A C 1
ATOM 3649 O O . ILE A 1 497 ? 138.085 17.807 129.030 1.00 10.99 497 ILE A O 1
ATOM 3654 N N . ILE A 1 498 ? 137.491 18.679 127.039 1.00 8.93 498 ILE A N 1
ATOM 3655 C CA . ILE A 1 498 ? 137.243 17.385 126.404 1.00 9.48 498 ILE A CA 1
ATOM 3656 C C . ILE A 1 498 ? 138.140 17.204 125.184 1.00 9.06 498 ILE A C 1
ATOM 3657 O O . ILE A 1 498 ? 138.196 18.077 124.308 1.00 9.18 498 ILE A O 1
ATOM 3662 N N . ASP A 1 499 ? 138.817 16.056 125.125 1.00 4.94 499 ASP A N 1
ATOM 3663 C CA . ASP A 1 499 ? 139.541 15.573 123.950 1.00 5.43 499 ASP A CA 1
ATOM 3664 C C . ASP A 1 499 ? 138.612 14.602 123.221 1.00 5.63 499 ASP A C 1
ATOM 3665 O O . ASP A 1 499 ? 138.240 13.565 123.775 1.00 5.54 499 ASP A O 1
ATOM 3670 N N . ARG A 1 500 ? 138.212 14.953 122.002 1.00 5.24 500 ARG A N 1
ATOM 3671 C CA . ARG A 1 500 ? 137.381 14.102 121.156 1.00 4.19 500 ARG A CA 1
ATOM 3672 C C . ARG A 1 500 ? 138.078 13.829 119.836 1.00 4.87 500 ARG A C 1
ATOM 3673 O O . ARG A 1 500 ? 137.448 13.779 118.773 1.00 3.95 500 ARG A O 1
ATOM 3681 N N . SER A 1 501 ? 139.394 13.648 119.886 1.00 5.88 501 SER A N 1
ATOM 3682 C CA . SER A 1 501 ? 140.155 13.494 118.662 1.00 4.97 501 SER A CA 1
ATOM 3683 C C . SER A 1 501 ? 139.919 12.143 117.985 1.00 4.34 501 SER A C 1
ATOM 3684 O O . SER A 1 501 ? 140.187 12.022 116.788 1.00 1.91 501 SER A O 1
ATOM 3687 N N . ILE A 1 502 ? 139.416 11.123 118.700 1.00 3.49 502 ILE A N 1
ATOM 3688 C CA . ILE A 1 502 ? 139.063 9.877 118.012 1.00 4.13 502 ILE A CA 1
ATOM 3689 C C . ILE A 1 502 ? 137.926 10.121 117.028 1.00 3.76 502 ILE A C 1
ATOM 3690 O O . ILE A 1 502 ? 138.012 9.739 115.860 1.00 2.46 502 ILE A O 1
ATOM 3695 N N . GLN A 1 503 ? 136.845 10.770 117.483 1.00 2.84 503 GLN A N 1
ATOM 3696 C CA . GLN A 1 503 ? 135.736 11.028 116.563 1.00 3.18 503 GLN A CA 1
ATOM 3697 C C . GLN A 1 503 ? 136.204 11.883 115.394 1.00 3.50 503 GLN A C 1
ATOM 3698 O O . GLN A 1 503 ? 135.854 11.618 114.234 1.00 3.19 503 GLN A O 1
ATOM 3704 N N . ASP A 1 504 ? 137.033 12.889 115.680 1.00 4.41 504 ASP A N 1
ATOM 3705 C CA . ASP A 1 504 ? 137.573 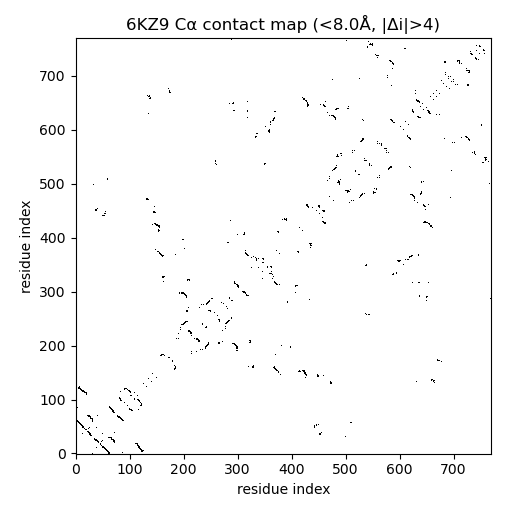13.734 114.619 1.00 3.40 504 ASP A CA 1
ATOM 3706 C C . ASP A 1 504 ? 138.382 12.917 113.609 1.00 3.24 504 ASP A C 1
ATOM 3707 O O . ASP A 1 504 ? 138.250 13.113 112.397 1.00 2.71 504 ASP A O 1
ATOM 3712 N N . ALA A 1 505 ? 139.233 12.002 114.093 1.00 3.36 505 ALA A N 1
ATOM 3713 C CA . ALA A 1 505 ? 140.022 11.173 113.182 1.00 2.98 505 ALA A CA 1
ATOM 3714 C C . ALA A 1 505 ? 139.134 10.292 112.301 1.00 3.91 505 ALA A C 1
ATOM 3715 O O . ALA A 1 505 ? 139.416 10.110 111.109 1.00 2.45 505 ALA A O 1
ATOM 3717 N N . TYR A 1 506 ? 138.062 9.728 112.874 1.00 2.79 506 TYR A N 1
ATOM 3718 C CA . TYR A 1 506 ? 137.122 8.945 112.073 1.00 3.42 506 TYR A CA 1
ATOM 3719 C C . TYR A 1 506 ? 136.466 9.805 111.001 1.00 3.14 506 TYR A C 1
ATOM 3720 O O . TYR A 1 506 ? 136.349 9.400 109.835 1.00 3.16 506 TYR A O 1
ATOM 3729 N N . ILE A 1 507 ? 135.981 10.982 111.398 1.00 3.29 507 ILE A N 1
ATOM 3730 C CA . ILE A 1 507 ? 135.336 11.886 110.451 1.00 4.03 507 ILE A CA 1
ATOM 3731 C C . ILE A 1 507 ? 136.277 12.190 109.299 1.00 4.87 507 ILE A C 1
ATOM 3732 O O . ILE A 1 507 ? 135.911 12.061 108.126 1.00 4.30 507 ILE A O 1
ATOM 3737 N N . HIS A 1 508 ? 137.518 12.563 109.615 1.00 3.31 508 HIS A N 1
ATOM 3738 C CA . HIS A 1 508 ? 138.477 12.883 108.559 1.00 3.53 508 HIS A CA 1
ATOM 3739 C C . HIS A 1 508 ? 138.782 11.672 107.689 1.00 4.72 508 HIS A C 1
ATOM 3740 O O . HIS A 1 508 ? 138.888 11.799 106.470 1.00 4.43 508 HIS A O 1
ATOM 3747 N N . ALA A 1 509 ? 138.941 10.492 108.299 1.00 3.30 509 ALA A N 1
ATOM 3748 C CA . ALA A 1 509 ? 139.255 9.294 107.519 1.00 4.26 509 ALA A CA 1
ATOM 3749 C C . ALA A 1 509 ? 138.130 8.951 106.556 1.00 4.65 509 ALA A C 1
ATOM 3750 O O . ALA A 1 509 ? 138.379 8.477 105.443 1.00 4.86 509 ALA A O 1
ATOM 3752 N N . ILE A 1 510 ? 136.884 9.162 106.973 1.00 3.30 510 ILE A N 1
ATOM 3753 C CA . ILE A 1 510 ? 135.765 8.879 106.083 1.00 4.89 510 ILE A CA 1
ATOM 3754 C C . ILE A 1 510 ? 135.719 9.893 104.946 1.00 5.01 510 ILE A C 1
ATOM 3755 O O . ILE A 1 510 ? 135.504 9.533 103.785 1.00 6.55 510 ILE A O 1
ATOM 3760 N N . ARG A 1 511 ? 135.927 11.175 105.259 1.00 4.94 511 ARG A N 1
ATOM 3761 C CA . ARG A 1 511 ? 135.762 12.215 104.248 1.00 5.55 511 ARG A CA 1
ATOM 3762 C C . ARG A 1 511 ? 136.808 12.116 103.142 1.00 7.26 511 ARG A C 1
ATOM 3763 O O . ARG A 1 511 ? 136.502 12.409 101.980 1.00 6.86 511 ARG A O 1
ATOM 3771 N N . ARG A 1 512 ? 138.032 11.706 103.463 1.00 5.84 512 ARG A N 1
ATOM 3772 C CA . ARG A 1 512 ? 139.019 11.599 102.390 1.00 4.84 512 ARG A CA 1
ATOM 3773 C C . ARG A 1 512 ? 138.859 10.325 101.560 1.00 6.28 512 ARG A C 1
ATOM 3774 O O . ARG A 1 512 ? 139.473 10.224 100.494 1.00 8.35 512 ARG A O 1
ATOM 3782 N N . ALA A 1 513 ? 138.026 9.383 102.005 1.00 5.96 513 ALA A N 1
ATOM 3783 C CA . ALA A 1 513 ? 137.878 8.096 101.337 1.00 5.68 513 ALA A CA 1
ATOM 3784 C C . ALA A 1 513 ? 137.461 8.268 99.883 1.00 8.19 513 ALA A C 1
ATOM 3785 O O . ALA A 1 513 ? 136.620 9.108 99.555 1.00 7.25 513 ALA A O 1
ATOM 3787 N N . LYS A 1 514 ? 138.028 7.443 99.012 1.00 6.01 514 LYS A N 1
ATOM 3788 C CA . LYS A 1 514 ? 137.679 7.513 97.599 1.00 6.14 514 LYS A CA 1
ATOM 3789 C C . LYS A 1 514 ? 137.345 6.167 96.965 1.00 8.56 514 LYS A C 1
ATOM 3790 O O . LYS A 1 514 ? 136.756 6.157 95.873 1.00 9.61 514 LYS A O 1
ATOM 3796 N N . ASP A 1 515 ? 137.675 5.041 97.605 1.00 5.90 515 ASP A N 1
ATOM 3797 C CA . ASP A 1 515 ? 137.444 3.723 97.015 1.00 5.84 515 ASP A CA 1
ATOM 3798 C C . ASP A 1 515 ? 136.563 2.840 97.889 1.00 5.34 515 ASP A C 1
ATOM 3799 O O . ASP A 1 515 ? 135.571 2.298 97.402 1.00 5.92 515 ASP A O 1
ATOM 3804 N N . PHE A 1 516 ? 136.913 2.638 99.155 1.00 3.54 516 PHE A N 1
ATOM 3805 C CA . PHE A 1 516 ? 136.087 1.783 99.993 1.00 4.84 516 PHE A CA 1
ATOM 3806 C C . PHE A 1 516 ? 136.440 2.015 101.450 1.00 4.21 516 PHE A C 1
ATOM 3807 O O . PHE A 1 516 ? 137.514 2.528 101.782 1.00 3.86 516 PHE A O 1
ATOM 3815 N N . ILE A 1 517 ? 135.521 1.597 102.312 1.00 2.53 517 ILE A N 1
ATOM 3816 C CA . ILE A 1 517 ? 135.721 1.612 103.751 1.00 3.60 517 ILE A CA 1
ATOM 3817 C C . ILE A 1 517 ? 135.346 0.231 104.269 1.00 4.31 517 ILE A C 1
ATOM 3818 O O . ILE A 1 517 ? 134.319 -0.324 103.865 1.00 4.66 517 ILE A O 1
ATOM 3823 N N . TYR A 1 518 ? 136.183 -0.318 105.147 1.00 2.59 518 TYR A N 1
ATOM 3824 C CA . TYR A 1 518 ? 135.950 -1.606 105.785 1.00 3.87 518 TYR A CA 1
ATOM 3825 C C . TYR A 1 518 ? 136.022 -1.383 107.289 1.00 3.25 518 TYR A C 1
ATOM 3826 O O . TYR A 1 518 ? 137.058 -0.948 107.795 1.00 3.62 518 TYR A O 1
ATOM 3835 N N . VAL A 1 519 ? 134.916 -1.643 107.983 1.00 3.53 519 VAL A N 1
ATOM 3836 C CA . VAL A 1 519 ? 134.782 -1.424 109.421 1.00 3.02 519 VAL A CA 1
ATOM 3837 C C . VAL A 1 519 ? 134.559 -2.767 110.104 1.00 2.55 519 VAL A C 1
ATOM 3838 O O . VAL A 1 519 ? 133.748 -3.567 109.641 1.00 4.33 519 VAL A O 1
ATOM 3842 N N . GLU A 1 520 ? 135.262 -3.009 111.205 1.00 3.01 520 GLU A N 1
ATOM 3843 C CA . GLU A 1 520 ? 134.862 -4.033 112.166 1.00 3.27 520 GLU A CA 1
ATOM 3844 C C . GLU A 1 520 ? 134.682 -3.328 113.499 1.00 3.69 520 GLU A C 1
ATOM 3845 O O . GLU A 1 520 ? 135.617 -2.677 113.972 1.00 2.13 520 GLU A O 1
ATOM 3851 N N . ASN A 1 521 ? 133.502 -3.459 114.115 1.00 3.91 521 ASN A N 1
ATOM 3852 C CA . ASN A 1 521 ? 133.309 -2.765 115.379 1.00 3.21 521 ASN A CA 1
ATOM 3853 C C . ASN A 1 521 ? 132.293 -3.482 116.257 1.00 2.58 521 ASN A C 1
ATOM 3854 O O . ASN A 1 521 ? 131.303 -4.021 115.766 1.00 4.29 521 ASN A O 1
ATOM 3859 N N . GLN A 1 522 ? 132.549 -3.457 117.566 1.00 3.75 522 GLN A N 1
ATOM 3860 C CA . GLN A 1 522 ? 131.628 -4.042 118.536 1.00 3.75 522 GLN A CA 1
ATOM 3861 C C . GLN A 1 522 ? 130.247 -3.396 118.482 1.00 6.02 522 GLN A C 1
ATOM 3862 O O . GLN A 1 522 ? 129.249 -4.074 118.733 1.00 2.66 522 GLN A O 1
ATOM 3868 N N . TYR A 1 523 ? 130.171 -2.085 118.198 1.00 4.09 523 TYR A N 1
ATOM 3869 C CA . TYR A 1 523 ? 128.895 -1.379 118.099 1.00 4.17 523 TYR A CA 1
ATOM 3870 C C . TYR A 1 523 ? 128.817 -0.628 116.782 1.00 6.10 523 TYR A C 1
ATOM 3871 O O . TYR A 1 523 ? 129.844 -0.232 116.216 1.00 4.63 523 TYR A O 1
ATOM 3880 N N . PHE A 1 524 ? 127.586 -0.402 116.312 1.00 3.29 524 PHE A N 1
ATOM 3881 C CA . PHE A 1 524 ? 127.385 0.497 115.171 1.00 5.97 524 PHE A CA 1
ATOM 3882 C C . PHE A 1 524 ? 126.047 1.224 115.365 1.00 4.46 524 PHE A C 1
ATOM 3883 O O . PHE A 1 524 ? 124.991 0.739 114.953 1.00 6.08 524 PHE A O 1
ATOM 3891 N N . LEU A 1 525 ? 126.108 2.395 115.996 1.00 5.96 525 LEU A N 1
ATOM 3892 C CA . LEU A 1 525 ? 124.906 3.183 116.232 1.00 3.62 525 LEU A CA 1
ATOM 3893 C C . LEU A 1 525 ? 125.322 4.632 116.431 1.00 4.42 525 LEU A C 1
ATOM 3894 O O . LEU A 1 525 ? 126.382 4.890 116.997 1.00 5.55 525 LEU A O 1
ATOM 3899 N N . GLY A 1 526 ? 124.498 5.566 115.978 1.00 4.95 526 GLY A N 1
ATOM 3900 C CA . GLY A 1 526 ? 124.772 6.969 116.232 1.00 6.80 526 GLY A CA 1
ATOM 3901 C C . GLY A 1 526 ? 124.171 7.865 115.167 1.00 5.62 526 GLY A C 1
ATOM 3902 O O . GLY A 1 526 ? 123.386 7.426 114.336 1.00 6.19 526 GLY A O 1
ATOM 3903 N N . SER A 1 527 ? 124.587 9.136 115.222 1.00 6.84 527 SER A N 1
ATOM 3904 C CA . SER A 1 527 ? 124.035 10.218 114.403 1.00 4.12 527 SER A CA 1
ATOM 3905 C C . SER A 1 527 ? 122.529 10.346 114.618 1.00 6.02 527 SER A C 1
ATOM 3906 O O . SER A 1 527 ? 121.755 10.532 113.677 1.00 8.18 527 SER A O 1
ATOM 3909 N N . SER A 1 528 ? 122.117 10.278 115.886 1.00 7.35 528 SER A N 1
ATOM 3910 C CA . SER A 1 528 ? 120.694 10.209 116.190 1.00 6.97 528 SER A CA 1
ATOM 3911 C C . SER A 1 528 ? 119.970 11.510 115.877 1.00 9.29 528 SER A C 1
ATOM 3912 O O . SER A 1 528 ? 118.741 11.514 115.812 1.00 11.10 528 SER A O 1
ATOM 3915 N N . PHE A 1 529 ? 120.695 12.613 115.686 1.00 7.86 529 PHE A N 1
ATOM 3916 C CA . PHE A 1 529 ? 120.028 13.832 115.229 1.00 8.50 529 PHE A CA 1
ATOM 3917 C C . PHE A 1 529 ? 119.353 13.641 113.879 1.00 10.63 529 PHE A C 1
ATOM 3918 O O . PHE A 1 529 ? 118.457 14.415 113.530 1.00 12.46 529 PHE A O 1
ATOM 3926 N N . ALA A 1 530 ? 119.769 12.647 113.101 1.00 9.40 530 ALA A N 1
ATOM 3927 C CA . ALA A 1 530 ? 119.209 12.417 111.777 1.00 10.12 530 ALA A CA 1
ATOM 3928 C C . ALA A 1 530 ? 118.335 11.169 111.708 1.00 9.92 530 ALA A C 1
ATOM 3929 O O . ALA A 1 530 ? 117.941 10.764 110.610 1.00 11.62 530 ALA A O 1
ATOM 3931 N N . TRP A 1 531 ? 118.026 10.550 112.847 1.00 9.26 531 TRP A N 1
ATOM 3932 C CA . TRP A 1 531 ? 117.093 9.431 112.874 1.00 8.31 531 TRP A CA 1
ATOM 3933 C C . TRP A 1 531 ? 115.666 9.904 112.631 1.00 13.36 531 TRP A C 1
ATOM 3934 O O . TRP A 1 531 ? 115.290 11.021 112.992 1.00 13.84 531 TRP A O 1
ATOM 3945 N N . ALA A 1 532 ? 114.862 9.024 112.044 1.00 14.80 532 ALA A N 1
ATOM 3946 C CA . ALA A 1 532 ? 113.433 9.283 111.918 1.00 18.83 532 ALA A CA 1
ATOM 3947 C C . ALA A 1 532 ? 112.782 9.358 113.294 1.00 19.46 532 ALA A C 1
ATOM 3948 O O . ALA A 1 532 ? 113.157 8.632 114.216 1.00 15.28 532 ALA A O 1
ATOM 3950 N N . ALA A 1 533 ? 111.801 10.255 113.430 1.00 18.54 533 ALA A N 1
ATOM 3951 C CA . ALA A 1 533 ? 111.010 10.372 114.654 1.00 18.16 533 ALA A CA 1
ATOM 3952 C C . ALA A 1 533 ? 109.946 9.274 114.686 1.00 26.78 533 ALA A C 1
ATOM 3953 O O . ALA A 1 533 ? 108.741 9.521 114.720 1.00 30.15 533 ALA A O 1
ATOM 3955 N N . ASP A 1 534 ? 110.426 8.037 114.669 1.00 22.09 534 ASP A N 1
ATOM 3956 C CA . ASP A 1 534 ? 109.585 6.852 114.532 1.00 26.06 534 ASP A CA 1
ATOM 3957 C C . ASP A 1 534 ? 109.431 6.234 115.916 1.00 24.20 534 ASP A C 1
ATOM 3958 O O . ASP A 1 534 ? 110.216 5.378 116.322 1.00 23.59 534 ASP A O 1
ATOM 3963 N N . GLY A 1 535 ? 108.398 6.667 116.640 1.00 29.17 535 GLY A N 1
ATOM 3964 C CA . GLY A 1 535 ? 108.1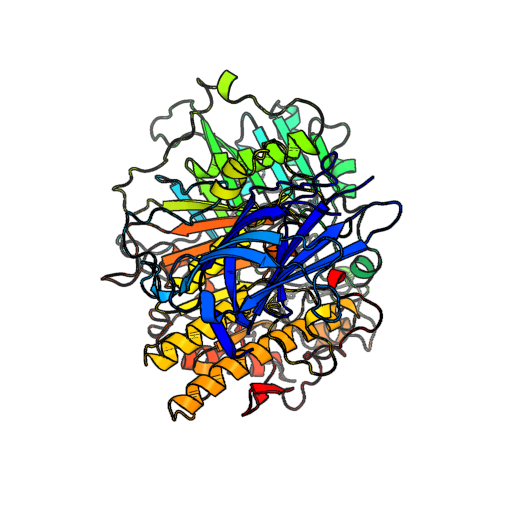87 6.234 118.002 1.00 23.47 535 GLY A CA 1
ATOM 3965 C C . GLY A 1 535 ? 109.154 6.800 119.018 1.00 23.84 535 GLY A C 1
ATOM 3966 O O . GLY A 1 535 ? 109.156 6.341 120.164 1.00 22.92 535 GLY A O 1
ATOM 3967 N N . ILE A 1 536 ? 109.989 7.768 118.632 1.00 21.53 536 ILE A N 1
ATOM 3968 C CA . ILE A 1 536 ? 110.943 8.424 119.518 1.00 22.28 536 ILE A CA 1
ATOM 3969 C C . ILE A 1 536 ? 110.941 9.911 119.199 1.00 19.98 536 ILE A C 1
ATOM 3970 O O . ILE A 1 536 ? 110.495 10.339 118.133 1.00 21.46 536 ILE A O 1
ATOM 3975 N N . THR A 1 537 ? 111.461 10.700 120.140 1.00 21.79 537 THR A N 1
ATOM 3976 C CA . THR A 1 537 ? 111.848 12.077 119.863 1.00 25.12 537 THR A CA 1
ATOM 3977 C C . THR A 1 537 ? 113.351 12.089 119.634 1.00 20.74 537 THR A C 1
ATOM 3978 O O . THR A 1 537 ? 114.110 11.942 120.604 1.00 20.46 537 THR A O 1
ATOM 3982 N N . PRO A 1 538 ? 113.836 12.244 118.397 1.00 23.23 538 PRO A N 1
ATOM 3983 C CA . PRO A 1 538 ? 115.277 12.029 118.164 1.00 19.92 538 PRO A CA 1
ATOM 3984 C C . PRO A 1 538 ? 116.178 12.870 119.053 1.00 21.01 538 PRO A C 1
ATOM 3985 O O . PRO A 1 538 ? 117.222 12.380 119.495 1.00 18.93 538 PRO A O 1
ATOM 3989 N N . GLU A 1 539 ? 115.787 14.109 119.365 1.00 18.22 539 GLU A N 1
ATOM 3990 C CA . GLU A 1 539 ? 116.638 14.975 120.176 1.00 17.56 539 GLU A CA 1
ATOM 3991 C C . GLU A 1 539 ? 116.859 14.426 121.582 1.00 19.47 539 GLU A C 1
ATOM 3992 O O . GLU A 1 539 ? 117.786 14.863 122.273 1.00 20.47 539 GLU A O 1
ATOM 3998 N N . ASP A 1 540 ? 116.010 13.501 122.032 1.00 19.07 540 ASP A N 1
ATOM 3999 C CA . ASP A 1 540 ? 116.173 12.921 123.352 1.00 16.39 540 ASP A CA 1
ATOM 4000 C C . ASP A 1 540 ? 117.238 11.841 123.392 1.00 16.10 540 ASP A C 1
ATOM 4001 O O . ASP A 1 540 ? 117.650 11.444 124.486 1.00 18.98 540 ASP A O 1
ATOM 4006 N N . ILE A 1 541 ? 117.687 11.349 122.237 1.00 16.00 541 ILE A N 1
ATOM 4007 C CA . ILE A 1 541 ? 118.588 10.201 122.234 1.00 14.69 541 ILE A CA 1
ATOM 4008 C C . ILE A 1 541 ? 120.012 10.626 122.567 1.00 11.63 541 ILE A C 1
ATOM 4009 O O . ILE A 1 541 ? 120.683 9.976 123.375 1.00 13.48 541 ILE A O 1
ATOM 4014 N N . ASN A 1 542 ? 120.496 11.708 121.954 1.00 11.78 542 ASN A N 1
ATOM 4015 C CA . ASN A 1 542 ? 121.786 12.319 122.282 1.00 10.50 542 ASN A CA 1
ATOM 4016 C C . ASN A 1 542 ? 122.985 11.473 121.849 1.00 10.33 542 ASN A C 1
ATOM 4017 O O . ASN A 1 542 ? 124.092 11.647 122.377 1.00 11.33 542 ASN A O 1
ATOM 4022 N N . ALA A 1 543 ? 122.803 10.574 120.887 1.00 9.64 543 ALA A N 1
ATOM 4023 C CA . ALA A 1 543 ? 123.929 9.863 120.280 1.00 8.06 543 ALA A CA 1
ATOM 4024 C C . ALA A 1 543 ? 124.368 10.634 119.033 1.00 5.74 543 ALA A C 1
ATOM 4025 O O . ALA A 1 543 ? 124.209 10.201 117.891 1.00 6.75 543 ALA A O 1
ATOM 4027 N N . LEU A 1 544 ? 124.922 11.816 119.293 1.00 5.17 544 LEU A N 1
ATOM 4028 C CA . LEU A 1 544 ? 125.122 12.842 118.279 1.00 7.47 544 LEU A CA 1
ATOM 4029 C C . LEU A 1 544 ? 126.361 12.643 117.415 1.00 6.04 544 LEU A C 1
ATOM 4030 O O . LEU A 1 544 ? 126.529 13.400 116.449 1.00 5.25 544 LEU A O 1
ATOM 4035 N N . HIS A 1 545 ? 127.232 11.666 117.705 1.00 5.93 545 HIS A N 1
ATOM 4036 C CA . HIS A 1 545 ? 128.462 11.566 116.916 1.00 4.04 545 HIS A CA 1
ATOM 4037 C C . HIS A 1 545 ? 128.140 11.271 115.453 1.00 4.08 545 HIS A C 1
ATOM 4038 O O . HIS A 1 545 ? 127.064 10.782 115.108 1.00 5.16 545 HIS A O 1
ATOM 4045 N N . LEU A 1 546 ? 129.093 11.589 114.578 1.00 2.72 546 LEU A N 1
ATOM 4046 C CA . LEU A 1 546 ? 128.793 11.735 113.158 1.00 4.07 546 LEU A CA 1
ATOM 4047 C C . LEU A 1 546 ? 129.094 10.509 112.301 1.00 5.74 546 LEU A C 1
ATOM 4048 O O . LEU A 1 546 ? 128.815 10.546 111.096 1.00 4.70 546 LEU A O 1
ATOM 4053 N N . ILE A 1 547 ? 129.676 9.443 112.853 1.00 3.80 547 ILE A N 1
ATOM 4054 C CA . ILE A 1 547 ? 130.270 8.421 111.992 1.00 4.00 547 ILE A CA 1
ATOM 4055 C C . ILE A 1 547 ? 129.239 7.799 111.035 1.00 4.70 547 ILE A C 1
ATOM 4056 O O . ILE A 1 547 ? 129.499 7.766 109.828 1.00 4.02 547 ILE A O 1
ATOM 4061 N N . PRO A 1 548 ? 128.054 7.363 111.495 1.00 3.84 548 PRO A N 1
ATOM 4062 C CA . PRO A 1 548 ? 127.103 6.773 110.527 1.00 4.93 548 PRO A CA 1
ATOM 4063 C C . PRO A 1 548 ? 126.633 7.744 109.451 1.00 4.91 548 PRO A C 1
ATOM 4064 O O . PRO A 1 548 ? 126.522 7.353 108.285 1.00 5.35 548 PRO A O 1
ATOM 4068 N N . LYS A 1 549 ? 126.354 9.003 109.802 1.00 5.67 549 LYS A N 1
ATOM 4069 C CA . LYS A 1 549 ? 125.900 9.953 108.786 1.00 5.15 549 LYS A CA 1
ATOM 4070 C C . LYS A 1 549 ? 127.028 10.323 107.824 1.00 5.09 549 LYS A C 1
ATOM 4071 O O . LYS A 1 549 ? 126.790 10.503 106.626 1.00 5.48 549 LYS A O 1
ATOM 4077 N N . GLU A 1 550 ? 128.261 10.441 108.323 1.00 3.13 550 GLU A N 1
ATOM 4078 C CA . GLU A 1 550 ? 129.380 10.695 107.411 1.00 4.53 550 GLU A CA 1
ATOM 4079 C C . GLU A 1 550 ? 129.539 9.556 106.413 1.00 5.18 550 GLU A C 1
ATOM 4080 O O . GLU A 1 550 ? 129.815 9.786 105.228 1.00 5.88 550 GLU A O 1
ATOM 4086 N N . LEU A 1 551 ? 129.387 8.316 106.883 1.00 4.34 551 LEU A N 1
ATOM 4087 C CA . LEU A 1 551 ? 129.433 7.179 105.979 1.00 3.84 551 LEU A CA 1
ATOM 4088 C C . LEU A 1 551 ? 128.337 7.272 104.927 1.00 4.69 551 LEU A C 1
ATOM 4089 O O . LEU A 1 551 ? 128.591 7.060 103.744 1.00 6.33 551 LEU A O 1
ATOM 4094 N N . SER A 1 552 ? 127.106 7.575 105.328 1.00 4.73 552 SER A N 1
ATOM 4095 C CA . SER A 1 552 ? 126.055 7.555 104.312 1.00 5.42 552 SER A CA 1
ATOM 4096 C C . SER A 1 552 ? 126.159 8.764 103.378 1.00 6.18 552 SER A C 1
ATOM 4097 O O . SER A 1 552 ? 125.880 8.650 102.184 1.00 4.82 552 SER A O 1
ATOM 4100 N N . LEU A 1 553 ? 126.594 9.920 103.880 1.00 5.10 553 LEU A N 1
ATOM 4101 C CA . LEU A 1 553 ? 126.776 11.059 102.974 1.00 6.38 553 LEU A CA 1
ATOM 4102 C C . LEU A 1 553 ? 127.946 10.838 102.022 1.00 6.65 553 LEU A C 1
ATOM 4103 O O . LEU A 1 553 ? 127.932 11.335 100.889 1.00 6.32 553 LEU A O 1
ATOM 4108 N N . LYS A 1 554 ? 128.980 10.132 102.471 1.00 6.73 554 LYS A N 1
ATOM 4109 C CA . LYS A 1 554 ? 130.052 9.769 101.555 1.00 5.46 554 LYS A CA 1
ATOM 4110 C C . LYS A 1 554 ? 129.522 8.858 100.456 1.00 6.57 554 LYS A C 1
ATOM 4111 O O . LYS A 1 554 ? 129.798 9.084 99.275 1.00 8.31 554 LYS A O 1
ATOM 4117 N N . ILE A 1 555 ? 128.722 7.848 100.818 1.00 5.96 555 ILE A N 1
ATOM 4118 C CA . ILE A 1 555 ? 128.131 6.973 99.799 1.00 5.83 555 ILE A CA 1
ATOM 4119 C C . ILE A 1 555 ? 127.281 7.781 98.830 1.00 7.15 555 ILE A C 1
ATOM 4120 O O . ILE A 1 555 ? 127.331 7.573 97.612 1.00 7.62 555 ILE A O 1
ATOM 4125 N N . VAL A 1 556 ? 126.471 8.701 99.359 1.00 6.18 556 VAL A N 1
ATOM 4126 C CA . VAL A 1 556 ? 125.606 9.516 98.509 1.00 8.03 556 VAL A CA 1
ATOM 4127 C C . VAL A 1 556 ? 126.435 10.361 97.551 1.00 10.31 556 VAL A C 1
ATOM 4128 O O . VAL A 1 556 ? 126.120 10.461 96.358 1.00 8.84 556 VAL A O 1
ATOM 4132 N N . SER A 1 557 ? 127.512 10.976 98.052 1.00 7.86 557 SER A N 1
ATOM 4133 C CA . SER A 1 557 ? 128.334 11.816 97.184 1.00 9.73 557 SER A CA 1
ATOM 4134 C C . SER A 1 557 ? 128.946 11.011 96.044 1.00 8.14 557 SER A C 1
ATOM 4135 O O . SER A 1 557 ? 129.075 11.510 94.923 1.00 11.60 557 SER A O 1
ATOM 4138 N N . LYS A 1 558 ? 129.345 9.772 96.308 1.00 10.05 558 LYS A N 1
ATOM 4139 C CA . LYS A 1 558 ? 129.941 8.978 95.238 1.00 8.40 558 LYS A CA 1
ATOM 4140 C C . LYS A 1 558 ? 128.890 8.572 94.209 1.00 10.02 558 LYS A C 1
ATOM 4141 O O . LYS A 1 558 ? 129.162 8.578 93.000 1.00 10.48 558 LYS A O 1
ATOM 4147 N N . ILE A 1 559 ? 127.687 8.218 94.671 1.00 9.17 559 ILE A N 1
ATOM 4148 C CA . ILE A 1 559 ? 126.594 7.892 93.752 1.00 10.17 559 ILE A CA 1
ATOM 4149 C C . ILE A 1 559 ? 126.302 9.081 92.851 1.00 12.23 559 ILE A C 1
ATOM 4150 O O . ILE A 1 559 ? 126.151 8.943 91.628 1.00 12.05 559 ILE A O 1
ATOM 4155 N N . GLU A 1 560 ? 126.232 10.275 93.450 1.00 9.57 560 GLU A N 1
ATOM 4156 C CA . GLU A 1 560 ? 125.976 11.494 92.692 1.00 13.09 560 GLU A CA 1
ATOM 4157 C C . GLU A 1 560 ? 127.039 11.737 91.626 1.00 14.39 560 GLU A C 1
ATOM 4158 O O . GLU A 1 560 ? 126.732 12.272 90.558 1.00 15.43 560 GLU A O 1
ATOM 4164 N N . LYS A 1 561 ? 128.282 11.354 91.893 1.00 11.96 561 LYS A N 1
ATOM 4165 C CA . LYS A 1 561 ? 129.377 11.500 90.939 1.00 12.99 561 LYS A CA 1
ATOM 4166 C C . LYS A 1 561 ? 129.503 10.314 89.996 1.00 11.23 561 LYS A C 1
ATOM 4167 O O . LYS A 1 561 ? 130.341 10.354 89.088 1.00 17.19 561 LYS A O 1
ATOM 4173 N N . GLY A 1 562 ? 128.717 9.265 90.197 1.00 10.82 562 GLY A N 1
ATOM 4174 C CA . GLY A 1 562 ? 128.870 8.049 89.420 1.00 12.34 562 GLY A CA 1
ATOM 4175 C C . GLY A 1 562 ? 130.209 7.374 89.605 1.00 18.42 562 GLY A C 1
ATOM 4176 O O . GLY A 1 562 ? 130.722 6.758 88.664 1.00 17.84 562 GLY A O 1
ATOM 4177 N N . GLU A 1 563 ? 130.791 7.475 90.796 1.00 11.59 563 GLU A N 1
ATOM 4178 C CA . GLU A 1 563 ? 132.078 6.870 91.119 1.00 9.97 563 GLU A CA 1
ATOM 4179 C C . GLU A 1 563 ? 131.860 5.632 91.980 1.00 11.90 563 GLU A C 1
ATOM 4180 O O . GLU A 1 563 ? 130.995 5.627 92.858 1.00 16.40 563 GLU A O 1
ATOM 4186 N N . LYS A 1 564 ? 132.633 4.580 91.712 1.00 8.61 564 LYS A N 1
ATOM 4187 C CA . LYS A 1 564 ? 132.502 3.343 92.476 1.00 11.34 564 LYS A CA 1
ATOM 4188 C C . LYS A 1 564 ? 132.994 3.531 93.908 1.00 8.15 564 LYS A C 1
ATOM 4189 O O . LYS A 1 564 ? 134.059 4.112 94.142 1.00 9.36 564 LYS A O 1
ATOM 4195 N N . PHE A 1 565 ? 132.220 3.015 94.865 1.00 9.70 565 PHE A N 1
ATOM 4196 C CA . PHE A 1 565 ? 132.557 3.115 96.284 1.00 5.19 565 PHE A CA 1
ATOM 4197 C C . PHE A 1 565 ? 131.728 2.088 97.052 1.00 7.00 565 PHE A C 1
ATOM 4198 O O . PHE A 1 565 ? 130.553 1.894 96.749 1.00 9.46 565 PHE A O 1
ATOM 4206 N N . ARG A 1 566 ? 132.331 1.442 98.052 1.00 6.94 566 ARG A N 1
ATOM 4207 C CA . ARG A 1 566 ? 131.613 0.434 98.822 1.00 5.90 566 ARG A CA 1
ATOM 4208 C C . ARG A 1 566 ? 131.958 0.603 100.290 1.00 6.44 566 ARG A C 1
ATOM 4209 O O . ARG A 1 566 ? 133.090 0.944 100.623 1.00 4.11 566 ARG A O 1
ATOM 4217 N N . VAL A 1 567 ? 130.975 0.375 101.159 1.00 5.37 567 VAL A N 1
ATOM 4218 C CA . VAL A 1 567 ? 131.179 0.403 102.601 1.00 4.10 567 VAL A CA 1
ATOM 4219 C C . VAL A 1 567 ? 130.760 -0.955 103.148 1.00 4.26 567 VAL A C 1
ATOM 4220 O O . VAL A 1 567 ? 129.609 -1.367 102.974 1.00 4.00 567 VAL A O 1
ATOM 4224 N N . TYR A 1 568 ? 131.696 -1.635 103.812 1.00 4.33 568 TYR A N 1
ATOM 4225 C CA . TYR A 1 568 ? 131.509 -2.947 104.415 1.00 3.61 568 TYR A CA 1
ATOM 4226 C C . TYR A 1 568 ? 131.611 -2.789 105.928 1.00 4.18 568 TYR A C 1
ATOM 4227 O O . TYR A 1 568 ? 132.588 -2.224 106.412 1.00 4.71 568 TYR A O 1
ATOM 4236 N N . VAL A 1 569 ? 130.622 -3.291 106.673 1.00 4.08 569 VAL A N 1
ATOM 4237 C CA . VAL A 1 569 ? 130.621 -3.154 108.128 1.00 3.26 569 VAL A CA 1
ATOM 4238 C C . VAL A 1 569 ? 130.380 -4.521 108.755 1.00 5.06 569 VAL A C 1
ATOM 4239 O O . VAL A 1 569 ? 129.388 -5.185 108.440 1.00 5.20 569 VAL A O 1
ATOM 4243 N N . VAL A 1 570 ? 131.282 -4.934 109.648 1.00 3.60 570 VAL A N 1
ATOM 4244 C CA . VAL A 1 570 ? 131.167 -6.183 110.394 1.00 4.10 570 VAL A CA 1
ATOM 4245 C C . VAL A 1 570 ? 130.916 -5.819 111.851 1.00 3.49 570 VAL A C 1
ATOM 4246 O O . VAL A 1 570 ? 131.725 -5.105 112.454 1.00 3.62 570 VAL A O 1
ATOM 4250 N N . VAL A 1 571 ? 129.797 -6.284 112.396 1.00 4.08 571 VAL A N 1
ATOM 4251 C CA . VAL A 1 571 ? 129.419 -6.059 113.791 1.00 3.71 571 VAL A CA 1
ATOM 4252 C C . VAL A 1 571 ? 129.195 -7.425 114.427 1.00 3.50 571 VAL A C 1
ATOM 4253 O O . VAL A 1 571 ? 129.020 -8.426 113.717 1.00 5.43 571 VAL A O 1
ATOM 4257 N N . PRO A 1 572 ? 129.173 -7.513 115.752 1.00 3.76 572 PRO A N 1
ATOM 4258 C CA . PRO A 1 572 ? 128.785 -8.786 116.374 1.00 4.02 572 PRO A CA 1
ATOM 4259 C C . PRO A 1 572 ? 127.321 -9.099 116.099 1.00 6.21 572 PRO A C 1
ATOM 4260 O O . PRO A 1 572 ? 126.501 -8.209 115.869 1.00 5.25 572 PRO A O 1
ATOM 4264 N N . MET A 1 573 ? 126.995 -10.393 116.103 1.00 5.98 573 MET A N 1
ATOM 4265 C CA . MET A 1 573 ? 125.601 -10.766 115.933 1.00 5.80 573 MET A CA 1
ATOM 4266 C C . MET A 1 573 ? 124.731 -10.039 116.952 1.00 5.69 573 MET A C 1
ATOM 4267 O O . MET A 1 573 ? 123.675 -9.496 116.608 1.00 6.83 573 MET A O 1
ATOM 4272 N N . TRP A 1 574 ? 125.190 -9.966 118.197 1.00 7.12 574 TRP A N 1
ATOM 4273 C CA . TRP A 1 574 ? 124.611 -9.072 119.188 1.00 6.59 574 TRP A CA 1
ATOM 4274 C C . TRP A 1 574 ? 125.705 -8.706 120.173 1.00 6.29 574 TRP A C 1
ATOM 4275 O O . TRP A 1 574 ? 126.675 -9.462 120.322 1.00 10.08 574 TRP A O 1
ATOM 4286 N N . PRO A 1 575 ? 125.601 -7.550 120.830 1.00 6.49 575 PRO A N 1
ATOM 4287 C CA . PRO A 1 575 ? 126.635 -7.163 121.792 1.00 8.45 575 PRO A CA 1
ATOM 4288 C C . PRO A 1 575 ? 126.591 -8.065 123.009 1.00 8.69 575 PRO A C 1
ATOM 4289 O O . PRO A 1 575 ? 125.523 -8.477 123.462 1.00 10.87 575 PRO A O 1
ATOM 4293 N N . GLU A 1 576 ? 127.780 -8.371 123.517 1.00 7.70 576 GLU A N 1
ATOM 4294 C CA . GLU A 1 576 ? 127.979 -9.369 124.559 1.00 9.52 576 GLU A CA 1
ATOM 4295 C C . GLU A 1 576 ? 127.020 -9.183 125.727 1.00 12.87 576 GLU A C 1
ATOM 4296 O O . GLU A 1 576 ? 126.925 -8.094 126.302 1.00 13.66 576 GLU A O 1
ATOM 4302 N N . GLY A 1 577 ? 126.305 -10.256 126.060 1.00 12.97 577 GLY A N 1
ATOM 4303 C CA . GLY A 1 577 ? 125.351 -10.274 127.156 1.00 15.58 577 GLY A CA 1
ATOM 4304 C C . GLY A 1 577 ? 124.135 -11.106 126.820 1.00 12.68 577 GLY A C 1
ATOM 4305 O O . GLY A 1 577 ? 124.018 -11.592 125.691 1.00 15.78 577 GLY A O 1
ATOM 4306 N N . LEU A 1 578 ? 123.223 -11.299 127.774 1.00 14.23 578 LEU A N 1
ATOM 4307 C CA . LEU A 1 578 ? 122.032 -12.072 127.480 1.00 12.95 578 LEU A CA 1
ATOM 4308 C C . LEU A 1 578 ? 121.254 -11.331 126.395 1.00 12.48 578 LEU A C 1
ATOM 4309 O O . LEU A 1 578 ? 120.877 -10.170 126.605 1.00 14.76 578 LEU A O 1
ATOM 4314 N N . PRO A 1 579 ? 121.019 -11.936 125.228 1.00 12.29 579 PRO A N 1
ATOM 4315 C CA . PRO A 1 579 ? 120.466 -11.159 124.106 1.00 12.22 579 PRO A CA 1
ATOM 4316 C C . PRO A 1 579 ? 119.024 -10.738 124.307 1.00 13.62 579 PRO A C 1
ATOM 4317 O O . PRO A 1 579 ? 118.576 -9.797 123.645 1.00 11.76 579 PRO A O 1
ATOM 4321 N N . GLU A 1 580 ? 118.287 -11.407 125.190 1.00 11.99 580 GLU A N 1
ATOM 4322 C CA . GLU A 1 580 ? 116.925 -11.019 125.532 1.00 12.84 580 GLU A CA 1
ATOM 4323 C C . GLU A 1 580 ? 116.879 -9.860 126.521 1.00 11.71 580 GLU A C 1
ATOM 4324 O O . GLU A 1 580 ? 115.789 -9.330 126.789 1.00 13.00 580 GLU A O 1
ATOM 4330 N N . SER A 1 581 ? 118.019 -9.478 127.089 1.00 12.81 581 SER A N 1
ATOM 4331 C CA . SER A 1 581 ? 118.053 -8.470 128.140 1.00 12.57 581 SER A CA 1
ATOM 4332 C C . SER A 1 581 ? 117.636 -7.097 127.608 1.00 13.14 581 SER A C 1
ATOM 4333 O O . SER A 1 581 ? 117.775 -6.789 126.422 1.00 10.74 581 SER A O 1
ATOM 4336 N N . GLY A 1 582 ? 117.116 -6.267 128.516 1.00 13.94 582 GLY A N 1
ATOM 4337 C CA . GLY A 1 582 ? 116.778 -4.901 128.142 1.00 11.70 582 GLY A CA 1
ATOM 4338 C C . GLY A 1 582 ? 117.935 -4.177 127.477 1.00 11.49 582 GLY A C 1
ATOM 4339 O O . GLY A 1 582 ? 117.754 -3.498 126.466 1.00 12.90 582 GLY A O 1
ATOM 4340 N N . SER A 1 583 ? 119.143 -4.340 128.021 1.00 12.43 583 SER A N 1
ATOM 4341 C CA . SER A 1 583 ? 120.300 -3.591 127.526 1.00 13.93 583 SER A CA 1
ATOM 4342 C C . SER A 1 583 ? 120.641 -3.981 126.097 1.00 10.24 583 SER A C 1
ATOM 4343 O O . SER A 1 583 ? 120.794 -3.114 125.226 1.00 10.77 583 SER A O 1
ATOM 4346 N N . VAL A 1 584 ? 120.797 -5.285 125.847 1.00 11.26 584 VAL A N 1
ATOM 4347 C CA . VAL A 1 584 ? 121.136 -5.752 124.507 1.00 11.80 584 VAL A CA 1
ATOM 4348 C C . VAL A 1 584 ? 120.021 -5.403 123.532 1.00 10.27 584 VAL A C 1
ATOM 4349 O O . VAL A 1 584 ? 120.274 -4.964 122.407 1.00 8.54 584 VAL A O 1
ATOM 4353 N N . GLN A 1 585 ? 118.768 -5.606 123.943 1.00 10.45 585 GLN A N 1
ATOM 4354 C CA . GLN A 1 585 ? 117.655 -5.268 123.060 1.00 11.44 585 GLN A CA 1
ATOM 4355 C C . GLN A 1 585 ? 117.639 -3.776 122.725 1.00 8.03 585 GLN A C 1
ATOM 4356 O O . GLN A 1 585 ? 117.338 -3.392 121.590 1.00 10.90 585 GLN A O 1
ATOM 4362 N N . ALA A 1 586 ? 117.944 -2.920 123.701 1.00 10.20 586 ALA A N 1
ATOM 4363 C CA . ALA A 1 586 ? 117.980 -1.485 123.434 1.00 8.35 586 ALA A CA 1
ATOM 4364 C C . ALA A 1 586 ? 119.067 -1.152 122.431 1.00 8.70 586 ALA A C 1
ATOM 4365 O O . ALA A 1 586 ? 118.876 -0.307 121.553 1.00 8.65 586 ALA A O 1
ATOM 4367 N N . ILE A 1 587 ? 120.219 -1.810 122.556 1.00 9.59 587 ILE A N 1
ATOM 4368 C CA . ILE A 1 587 ? 121.328 -1.529 121.651 1.00 8.13 587 ILE A CA 1
ATOM 4369 C C . ILE A 1 587 ? 120.988 -1.974 120.235 1.00 8.95 587 ILE A C 1
ATOM 4370 O O . ILE A 1 587 ? 121.271 -1.261 119.262 1.00 9.67 587 ILE A O 1
ATOM 4375 N N . LEU A 1 588 ? 120.388 -3.157 120.086 1.00 8.60 588 LEU A N 1
ATOM 4376 C CA . LEU A 1 588 ? 119.990 -3.606 118.755 1.00 7.35 588 LEU A CA 1
ATOM 4377 C C . LEU A 1 588 ? 118.971 -2.653 118.133 1.00 9.01 588 LEU A C 1
ATOM 4378 O O . LEU A 1 588 ? 118.945 -2.463 116.910 1.00 8.14 588 LEU A O 1
ATOM 4383 N N . ASP A 1 589 ? 118.116 -2.051 118.960 1.00 9.13 589 ASP A N 1
ATOM 4384 C CA . ASP A 1 589 ? 117.159 -1.081 118.435 1.00 9.30 589 ASP A CA 1
ATOM 4385 C C . ASP A 1 589 ? 117.866 0.175 117.941 1.00 7.07 589 ASP A C 1
ATOM 4386 O O . ASP A 1 589 ? 117.543 0.697 116.867 1.00 9.79 589 ASP A O 1
ATOM 4391 N N . TRP A 1 590 ? 118.817 0.694 118.721 1.00 8.43 590 TRP A N 1
ATOM 4392 C CA . TRP A 1 590 ? 119.595 1.837 118.249 1.00 8.09 590 TRP A CA 1
ATOM 4393 C C . TRP A 1 590 ? 120.331 1.494 116.957 1.00 8.56 590 TRP A C 1
ATOM 4394 O O . TRP A 1 590 ? 120.408 2.314 116.028 1.00 7.40 590 TRP A O 1
ATOM 4405 N N . GLN A 1 591 ? 120.907 0.291 116.901 1.00 7.95 591 GLN A N 1
ATOM 4406 C CA . GLN A 1 591 ? 121.591 -0.167 115.697 1.00 6.56 591 GLN A CA 1
ATOM 4407 C C . GLN A 1 591 ? 120.638 -0.180 114.511 1.00 7.40 591 GLN A C 1
ATOM 4408 O O . GLN A 1 591 ? 120.991 0.263 113.414 1.00 6.85 591 GLN A O 1
ATOM 4414 N N . ARG A 1 592 ? 119.417 -0.667 114.729 1.00 8.87 592 ARG A N 1
ATOM 4415 C CA . ARG A 1 592 ? 118.438 -0.746 113.653 1.00 7.36 592 ARG A CA 1
ATOM 4416 C C . ARG A 1 592 ? 118.091 0.643 113.132 1.00 6.45 592 ARG A C 1
ATOM 4417 O O . ARG A 1 592 ? 118.014 0.859 111.916 1.00 7.14 592 ARG A O 1
ATOM 4425 N N . ARG A 1 593 ? 117.883 1.598 114.045 1.00 8.94 593 ARG A N 1
ATOM 4426 C CA . ARG A 1 593 ? 117.544 2.957 113.633 1.00 7.63 593 ARG A CA 1
ATOM 4427 C C . ARG A 1 593 ? 118.673 3.578 112.838 1.00 9.93 593 ARG A C 1
ATOM 4428 O O . ARG A 1 593 ? 118.438 4.325 111.883 1.00 9.38 593 ARG A O 1
ATOM 4436 N N . THR A 1 594 ? 119.909 3.291 113.244 1.00 8.23 594 THR A N 1
ATOM 4437 C CA . THR A 1 594 ? 121.072 3.816 112.546 1.00 7.02 594 THR A CA 1
ATOM 4438 C C . THR A 1 594 ? 121.166 3.234 111.139 1.00 8.25 594 THR A C 1
ATOM 4439 O O . THR A 1 594 ? 121.363 3.968 110.164 1.00 6.19 594 THR A O 1
ATOM 4443 N N . MET A 1 595 ? 121.027 1.907 111.015 1.00 6.65 595 MET A N 1
ATOM 4444 C CA . MET A 1 595 ? 121.046 1.281 109.693 1.00 5.78 595 MET A CA 1
ATOM 4445 C C . MET A 1 595 ? 119.955 1.841 108.799 1.00 7.24 595 MET A C 1
ATOM 4446 O O . MET A 1 595 ? 120.164 2.046 107.597 1.00 6.78 595 MET A O 1
ATOM 4451 N N . GLU A 1 596 ? 118.770 2.065 109.368 1.00 7.78 596 GLU A N 1
ATOM 4452 C CA . GLU A 1 596 ? 117.644 2.554 108.587 1.00 8.84 596 GLU A CA 1
ATOM 4453 C C . GLU A 1 596 ? 117.915 3.956 108.055 1.00 6.89 596 GLU A C 1
ATOM 4454 O O . GLU A 1 596 ? 117.658 4.237 106.882 1.00 7.71 596 GLU A O 1
ATOM 4460 N N . MET A 1 597 ? 118.459 4.835 108.900 1.00 7.50 597 MET A N 1
ATOM 4461 C CA . MET A 1 597 ? 118.833 6.177 108.461 1.00 5.87 597 MET A CA 1
ATOM 4462 C C . MET A 1 597 ? 119.776 6.115 107.265 1.00 6.12 597 MET A C 1
ATOM 4463 O O . MET A 1 597 ? 119.603 6.843 106.284 1.00 6.99 597 MET A O 1
ATOM 4468 N N . MET A 1 598 ? 120.782 5.234 107.335 1.00 7.33 598 MET A N 1
ATOM 4469 C CA . MET A 1 598 ? 121.768 5.178 106.261 1.00 6.80 598 MET A CA 1
ATOM 4470 C 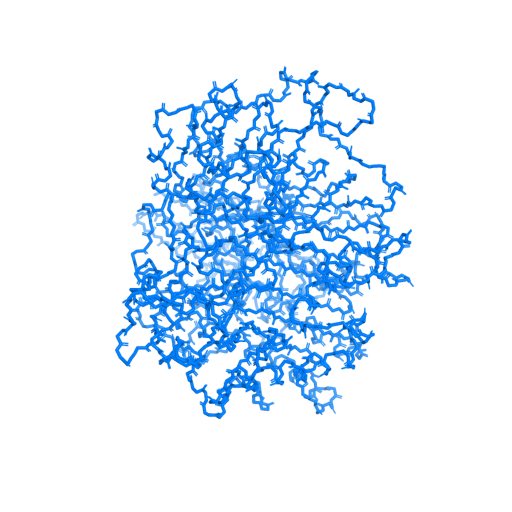C . MET A 1 598 ? 121.164 4.617 104.983 1.00 6.73 598 MET A C 1
ATOM 4471 O O . MET A 1 598 ? 121.417 5.143 103.895 1.00 8.60 598 MET A O 1
ATOM 4476 N N . TYR A 1 599 ? 120.376 3.545 105.077 1.00 8.86 599 TYR A N 1
ATOM 4477 C CA . TYR A 1 599 ? 119.833 2.973 103.850 1.00 6.66 599 TYR A CA 1
ATOM 4478 C C . TYR A 1 599 ? 118.837 3.919 103.183 1.00 7.75 599 TYR A C 1
ATOM 4479 O O . TYR A 1 599 ? 118.749 3.959 101.955 1.00 8.96 599 TYR A O 1
ATOM 4488 N N . LYS A 1 600 ? 118.095 4.694 103.968 1.00 7.83 600 LYS A N 1
ATOM 4489 C CA . LYS A 1 600 ? 117.204 5.683 103.367 1.00 8.83 600 LYS A CA 1
ATOM 4490 C C . LYS A 1 600 ? 117.993 6.747 102.611 1.00 8.48 600 LYS A C 1
ATOM 4491 O O . LYS A 1 600 ? 117.579 7.180 101.531 1.00 12.40 600 LYS A O 1
ATOM 4497 N N . ASP A 1 601 ? 119.135 7.169 103.160 1.00 8.51 601 ASP A N 1
ATOM 4498 C CA . ASP A 1 601 ? 120.039 8.061 102.434 1.00 7.46 601 ASP A CA 1
ATOM 4499 C C . ASP A 1 601 ? 120.487 7.437 101.116 1.00 9.80 601 ASP A C 1
ATOM 4500 O O . ASP A 1 601 ? 120.474 8.090 100.067 1.00 8.42 601 ASP A O 1
ATOM 4505 N N . VAL A 1 602 ? 120.909 6.171 101.159 1.00 8.96 602 VAL A N 1
ATOM 4506 C CA . VAL A 1 602 ? 121.455 5.523 99.969 1.00 8.88 602 VAL A CA 1
ATOM 4507 C C . VAL A 1 602 ? 120.372 5.359 98.904 1.00 10.17 602 VAL A C 1
ATOM 4508 O O . VAL A 1 602 ? 120.586 5.658 97.723 1.00 10.25 602 VAL A O 1
ATOM 4512 N N . ILE A 1 603 ? 119.197 4.870 99.310 1.00 10.95 603 ILE A N 1
ATOM 4513 C CA . ILE A 1 603 ? 118.133 4.602 98.352 1.00 12.18 603 ILE A CA 1
ATOM 4514 C C . ILE A 1 603 ? 117.656 5.897 97.715 1.00 10.88 603 ILE A C 1
ATOM 4515 O O . ILE A 1 603 ? 117.359 5.948 96.517 1.00 13.57 603 ILE A O 1
ATOM 4520 N N . GLN A 1 604 ? 117.596 6.952 98.487 1.00 11.14 604 GLN A N 1
ATOM 4521 C CA . GLN A 1 604 ? 117.167 8.228 97.955 1.00 12.98 604 GLN A CA 1
ATOM 4522 C C . GLN A 1 604 ? 118.148 8.713 96.887 1.00 15.70 604 GLN A C 1
ATOM 4523 O O . GLN A 1 604 ? 117.771 9.207 95.881 1.00 14.49 604 GLN A O 1
ATOM 4529 N N . ALA A 1 605 ? 119.436 8.520 97.126 1.00 13.53 605 ALA A N 1
ATOM 4530 C CA . ALA A 1 605 ? 120.453 8.913 96.156 1.00 13.36 605 ALA A CA 1
ATOM 4531 C C . ALA A 1 605 ? 120.382 8.061 94.895 1.00 14.34 605 ALA A C 1
ATOM 4532 O O . ALA A 1 605 ? 120.511 8.582 93.780 1.00 13.98 605 ALA A O 1
ATOM 4534 N N . LEU A 1 606 ? 120.194 6.747 95.051 1.00 13.55 606 LEU A N 1
ATOM 4535 C CA . LEU A 1 606 ? 120.057 5.877 93.886 1.00 14.24 606 LEU A CA 1
ATOM 4536 C C . LEU A 1 606 ? 118.857 6.277 93.043 1.00 16.20 606 LEU A C 1
ATOM 4537 O O . LEU A 1 606 ? 118.939 6.332 91.810 1.00 18.85 606 LEU A O 1
ATOM 4542 N N . ARG A 1 607 ? 117.735 6.573 93.692 1.00 15.49 607 ARG A N 1
ATOM 4543 C CA . ARG A 1 607 ? 116.527 6.922 92.951 1.00 16.89 607 ARG A CA 1
ATOM 4544 C C . ARG A 1 607 ? 116.677 8.260 92.236 1.00 19.07 607 ARG A C 1
ATOM 4545 O O . ARG A 1 607 ? 116.180 8.430 91.115 1.00 18.08 607 ARG A O 1
ATOM 4553 N N . ALA A 1 608 ? 117.367 9.220 92.864 1.00 16.25 608 ALA A N 1
ATOM 4554 C CA . ALA A 1 608 ? 117.613 10.503 92.221 1.00 20.02 608 ALA A CA 1
ATOM 4555 C C . ALA A 1 608 ? 118.504 10.376 90.990 1.00 21.21 608 ALA A C 1
ATOM 4556 O O . ALA A 1 608 ? 118.448 11.239 90.108 1.00 23.06 608 ALA A O 1
ATOM 4558 N N . GLN A 1 609 ? 119.332 9.338 90.913 1.00 16.32 609 GLN A N 1
ATOM 4559 C CA . GLN A 1 609 ? 120.112 9.054 89.716 1.00 20.12 609 GLN A CA 1
ATOM 4560 C C . GLN A 1 609 ? 119.362 8.180 88.726 1.00 20.17 609 GLN A C 1
ATOM 4561 O O . GLN A 1 609 ? 119.918 7.833 87.681 1.00 26.69 609 GLN A O 1
ATOM 4567 N N . GLY A 1 610 ? 118.112 7.836 89.019 1.00 20.64 610 GLY A N 1
ATOM 4568 C CA . GLY A 1 610 ? 117.368 6.960 88.147 1.00 22.07 610 GLY A CA 1
ATOM 4569 C C . GLY A 1 610 ? 117.802 5.520 88.216 1.00 24.88 610 GLY A C 1
ATOM 4570 O O . GLY A 1 610 ? 117.556 4.763 87.278 1.00 27.05 610 GLY A O 1
ATOM 4571 N N . LEU A 1 611 ? 118.445 5.116 89.307 1.00 20.51 611 LEU A N 1
ATOM 4572 C CA . LEU A 1 611 ? 118.972 3.768 89.448 1.00 22.03 611 LEU A CA 1
ATOM 4573 C C . LEU A 1 611 ? 118.034 2.938 90.314 1.00 25.45 611 LEU A C 1
ATOM 4574 O O . LEU A 1 611 ? 117.593 3.390 91.377 1.00 23.61 611 LEU A O 1
ATOM 4579 N N . GLU A 1 612 ? 117.780 1.716 89.899 1.00 24.00 612 GLU A N 1
ATOM 4580 C CA . GLU A 1 612 ? 117.038 0.770 90.682 1.00 24.57 612 GLU A CA 1
ATOM 4581 C C . GLU A 1 612 ? 117.985 -0.350 90.937 1.00 25.46 612 GLU A C 1
ATOM 4582 O O . GLU A 1 612 ? 118.186 -1.199 90.126 1.00 24.13 612 GLU A O 1
ATOM 4588 N N . GLU A 1 613 ? 118.602 -0.286 92.093 1.00 23.41 613 GLU A N 1
ATOM 4589 C CA . GLU A 1 613 ? 119.623 -1.252 92.453 1.00 19.54 613 GLU A CA 1
ATOM 4590 C C . GLU A 1 613 ? 119.499 -1.622 93.922 1.00 15.76 613 GLU A C 1
ATOM 4591 O O . GLU A 1 613 ? 118.865 -0.923 94.719 1.00 15.72 613 GLU A O 1
ATOM 4597 N N . ASP A 1 614 ? 120.116 -2.734 94.253 1.00 12.97 614 ASP A N 1
ATOM 4598 C CA . ASP A 1 614 ? 120.135 -3.218 95.621 1.00 14.28 614 ASP A CA 1
ATOM 4599 C C . ASP A 1 614 ? 121.049 -2.301 96.412 1.00 11.86 614 ASP A C 1
ATOM 4600 O O . ASP A 1 614 ? 122.238 -2.208 96.094 1.00 11.35 614 ASP A O 1
ATOM 4605 N N . PRO A 1 615 ? 120.548 -1.576 97.410 1.00 12.18 615 PRO A N 1
ATOM 4606 C CA . PRO A 1 615 ? 121.437 -0.683 98.164 1.00 9.48 615 PRO A CA 1
ATOM 4607 C C . PRO A 1 615 ? 122.521 -1.436 98.905 1.00 9.40 615 PRO A C 1
ATOM 4608 O O . PRO A 1 615 ? 123.495 -0.812 99.342 1.00 8.73 615 PRO A O 1
ATOM 4612 N N . ARG A 1 616 ? 122.383 -2.750 99.056 1.00 9.37 616 ARG A N 1
ATOM 4613 C CA . ARG A 1 616 ? 123.418 -3.533 99.709 1.00 9.12 616 ARG A CA 1
ATOM 4614 C C . ARG A 1 616 ? 124.626 -3.749 98.812 1.00 6.31 616 ARG A C 1
ATOM 4615 O O . ARG A 1 616 ? 125.608 -4.336 99.265 1.00 9.42 616 ARG A O 1
ATOM 4623 N N . ASN A 1 617 ? 124.580 -3.298 97.558 1.00 7.53 617 ASN A N 1
ATOM 4624 C CA . ASN A 1 617 ? 125.807 -3.214 96.775 1.00 7.33 617 ASN A CA 1
ATOM 4625 C C . ASN A 1 617 ? 126.563 -1.921 97.013 1.00 7.42 617 ASN A C 1
ATOM 4626 O O . ASN A 1 617 ? 127.595 -1.702 96.364 1.00 8.94 617 ASN A O 1
ATOM 4631 N N . TYR A 1 618 ? 126.075 -1.078 97.917 1.00 6.38 618 TYR A N 1
ATOM 4632 C CA . TYR A 1 618 ? 126.744 0.143 98.340 1.00 6.81 618 TYR A CA 1
ATOM 4633 C C . TYR A 1 618 ? 127.079 0.142 99.820 1.00 6.33 618 TYR A C 1
ATOM 4634 O O . TYR A 1 618 ? 128.148 0.608 100.199 1.00 7.11 618 TYR A O 1
ATOM 4643 N N . LEU A 1 619 ? 126.196 -0.401 100.657 1.00 6.55 619 LEU A N 1
ATOM 4644 C CA . LEU A 1 619 ? 126.398 -0.468 102.098 1.00 4.96 619 LEU A CA 1
ATOM 4645 C C . LEU A 1 619 ? 125.978 -1.852 102.560 1.00 5.58 619 LEU A C 1
ATOM 4646 O O . LEU A 1 619 ? 124.811 -2.221 102.404 1.00 7.46 619 LEU A O 1
ATOM 4651 N N . THR A 1 620 ? 126.902 -2.616 103.140 1.00 5.47 620 THR A N 1
ATOM 4652 C CA . THR A 1 620 ? 126.603 -4.004 103.464 1.00 4.32 620 THR A CA 1
ATOM 4653 C C . THR A 1 620 ? 127.065 -4.309 104.883 1.00 4.83 620 THR A C 1
ATOM 4654 O O . THR A 1 620 ? 128.179 -3.947 105.267 1.00 4.30 620 THR A O 1
ATOM 4658 N N . PHE A 1 621 ? 126.182 -4.933 105.666 1.00 4.31 621 PHE A N 1
ATOM 4659 C CA . PHE A 1 621 ? 126.447 -5.280 107.056 1.00 3.64 621 PHE A CA 1
ATOM 4660 C C . PHE A 1 621 ? 126.581 -6.792 107.207 1.00 6.22 621 PHE A C 1
ATOM 4661 O O . PHE A 1 621 ? 125.772 -7.559 106.664 1.00 5.19 621 PHE A O 1
ATOM 4669 N N . PHE A 1 622 ? 127.568 -7.207 107.998 1.00 4.72 622 PHE A N 1
ATOM 4670 C CA . PHE A 1 622 ? 127.832 -8.614 108.285 1.00 5.95 622 PHE A CA 1
ATOM 4671 C C . PHE A 1 622 ? 127.971 -8.817 109.782 1.00 4.93 622 PHE A C 1
ATOM 4672 O O . PHE A 1 622 ? 128.214 -7.873 110.534 1.00 5.83 622 PHE A O 1
ATOM 4680 N N . CYS A 1 623 ? 127.858 -10.073 110.205 1.00 5.43 623 CYS A N 1
ATOM 4681 C CA . CYS A 1 623 ? 128.395 -10.488 111.490 1.00 4.65 623 CYS A CA 1
ATOM 4682 C C . CYS A 1 623 ? 129.224 -11.745 111.264 1.00 5.14 623 CYS A C 1
ATOM 4683 O O . CYS A 1 623 ? 129.380 -12.208 110.130 1.00 4.75 623 CYS A O 1
ATOM 4686 N N . LEU A 1 624 ? 129.749 -12.306 112.355 1.00 5.69 624 LEU A N 1
ATOM 4687 C CA . LEU A 1 624 ? 130.587 -13.495 112.300 1.00 5.11 624 LEU A CA 1
ATOM 4688 C C . LEU A 1 624 ? 129.949 -14.634 113.076 1.00 3.68 624 LEU A C 1
ATOM 4689 O O . LEU A 1 624 ? 129.358 -14.420 114.136 1.00 6.03 624 LEU A O 1
ATOM 4694 N N . GLY A 1 625 ? 130.110 -15.844 112.560 1.00 6.51 625 GLY A N 1
ATOM 4695 C CA . GLY A 1 625 ? 129.648 -17.023 113.263 1.00 5.60 625 GLY A CA 1
ATOM 4696 C C . GLY A 1 625 ? 130.500 -18.232 112.924 1.00 5.22 625 GLY A C 1
ATOM 4697 O O . GLY A 1 625 ? 131.254 -18.245 111.949 1.00 5.76 625 GLY A O 1
ATOM 4698 N N . ASN A 1 626 ? 130.357 -19.261 113.748 1.00 6.01 626 ASN A N 1
ATOM 4699 C CA . ASN A 1 626 ? 131.014 -20.526 113.481 1.00 6.44 626 ASN A CA 1
ATOM 4700 C C . ASN A 1 626 ? 130.013 -21.632 113.764 1.00 5.44 626 ASN A C 1
ATOM 4701 O O . ASN A 1 626 ? 128.985 -21.422 114.410 1.00 7.71 626 ASN A O 1
ATOM 4706 N N . ARG A 1 627 ? 130.317 -22.805 113.224 1.00 8.74 627 ARG A N 1
ATOM 4707 C CA . ARG A 1 627 ? 129.491 -23.987 113.397 1.00 6.72 627 ARG A CA 1
ATOM 4708 C C . ARG A 1 627 ? 130.407 -25.170 113.159 1.00 7.55 627 ARG A C 1
ATOM 4709 O O . ARG A 1 627 ? 131.098 -25.210 112.138 1.00 9.84 627 ARG A O 1
ATOM 4717 N N . GLU A 1 628 ? 130.449 -26.097 114.120 1.00 8.79 628 GLU A N 1
ATOM 4718 C CA . GLU A 1 628 ? 131.397 -27.204 114.107 1.00 8.60 628 GLU A CA 1
ATOM 4719 C C . GLU A 1 628 ? 130.653 -28.521 114.258 1.00 8.30 628 GLU A C 1
ATOM 4720 O O . GLU A 1 628 ? 129.899 -28.706 115.222 1.00 10.45 628 GLU A O 1
ATOM 4726 N N . VAL A 1 629 ? 130.866 -29.437 113.312 1.00 12.39 629 VAL A N 1
ATOM 4727 C CA . VAL A 1 629 ? 130.377 -30.796 113.507 1.00 13.25 629 VAL A CA 1
ATOM 4728 C C . VAL A 1 629 ? 131.083 -31.408 114.716 1.00 11.18 629 VAL A C 1
ATOM 4729 O O . VAL A 1 629 ? 132.229 -31.073 115.031 1.00 15.22 629 VAL A O 1
ATOM 4733 N N . LYS A 1 630 ? 130.392 -32.307 115.410 1.00 13.25 630 LYS A N 1
ATOM 4734 C CA . LYS A 1 630 ? 131.000 -33.001 116.538 1.00 13.48 630 LYS A CA 1
ATOM 4735 C C . LYS A 1 630 ? 131.834 -34.156 116.002 1.00 15.96 630 LYS A C 1
ATOM 4736 O O . LYS A 1 630 ? 131.290 -35.149 115.511 1.00 17.15 630 LYS A O 1
ATOM 4742 N N . LYS A 1 631 ? 133.150 -34.029 116.093 1.00 13.54 631 LYS A N 1
ATOM 4743 C CA . LYS A 1 631 ? 134.065 -35.079 115.678 1.00 17.28 631 LYS A CA 1
ATOM 4744 C C . LYS A 1 631 ? 134.546 -35.865 116.892 1.00 18.15 631 LYS A C 1
ATOM 4745 O O . LYS A 1 631 ? 134.306 -35.496 118.042 1.00 14.35 631 LYS A O 1
ATOM 4751 N N . ASP A 1 632 ? 135.217 -36.977 116.622 1.00 16.63 632 ASP A N 1
ATOM 4752 C CA . ASP A 1 632 ? 135.658 -37.844 117.699 1.00 19.43 632 ASP A CA 1
ATOM 4753 C C . ASP A 1 632 ? 136.695 -37.144 118.568 1.00 19.19 632 ASP A C 1
ATOM 4754 O O . ASP A 1 632 ? 137.414 -36.243 118.121 1.00 17.68 632 ASP A O 1
ATOM 4759 N N . GLY A 1 633 ? 136.739 -37.542 119.840 1.00 21.88 633 GLY A N 1
ATOM 4760 C CA . GLY A 1 633 ? 137.762 -37.078 120.759 1.00 22.92 633 GLY A CA 1
ATOM 4761 C C . GLY A 1 633 ? 137.564 -35.702 121.353 1.00 20.76 633 GLY A C 1
ATOM 4762 O O . GLY A 1 633 ? 138.459 -35.211 122.045 1.00 21.76 633 GLY A O 1
ATOM 4763 N N . GLU A 1 634 ? 136.436 -35.054 121.106 1.00 15.94 634 GLU A N 1
ATOM 4764 C CA . GLU A 1 634 ? 136.220 -33.717 121.632 1.00 19.99 634 GLU A CA 1
ATOM 4765 C C . GLU A 1 634 ? 135.887 -33.778 123.122 1.00 17.82 634 GLU A C 1
ATOM 4766 O O . GLU A 1 634 ? 135.388 -34.786 123.620 1.00 17.58 634 GLU A O 1
ATOM 4772 N N . TYR A 1 635 ? 136.189 -32.688 123.828 1.00 16.61 635 TYR A N 1
ATOM 4773 C CA . TYR A 1 635 ? 135.857 -32.554 125.242 1.00 18.39 635 TYR A CA 1
ATOM 4774 C C . TYR A 1 635 ? 134.414 -32.960 125.516 1.00 19.14 635 TYR A C 1
ATOM 4775 O O . TYR A 1 635 ? 133.486 -32.503 124.842 1.00 17.30 635 TYR A O 1
ATOM 4784 N N . GLU A 1 636 ? 134.236 -33.811 126.521 1.00 16.98 636 GLU A N 1
ATOM 4785 C CA . GLU A 1 636 ? 132.918 -34.260 126.954 1.00 19.12 636 GLU A CA 1
ATOM 4786 C C . GLU A 1 636 ? 132.610 -33.677 128.325 1.00 20.26 636 GLU A C 1
ATOM 4787 O O . GLU A 1 636 ? 133.201 -34.114 129.326 1.00 19.63 636 GLU A O 1
ATOM 4793 N N . PRO A 1 637 ? 131.690 -32.722 128.427 1.00 20.09 637 PRO A N 1
ATOM 4794 C CA . PRO A 1 637 ? 131.373 -32.140 129.737 1.00 19.94 637 PRO A CA 1
ATOM 4795 C C . PRO A 1 637 ? 130.665 -33.131 130.653 1.00 17.91 637 PRO A C 1
ATOM 4796 O O . PRO A 1 637 ? 129.937 -34.021 130.211 1.00 21.17 637 PRO A O 1
ATOM 4800 N N . ALA A 1 638 ? 130.892 -32.957 131.954 1.00 18.74 638 ALA A N 1
ATOM 4801 C CA . ALA A 1 638 ? 130.255 -33.788 132.968 1.00 22.40 638 ALA A CA 1
ATOM 4802 C C . ALA A 1 638 ? 128.772 -33.488 133.142 1.00 24.22 638 ALA A C 1
ATOM 4803 O O . ALA A 1 638 ? 128.022 -34.360 133.601 1.00 19.17 638 ALA A O 1
ATOM 4805 N N . GLU A 1 639 ? 128.334 -32.278 132.797 1.00 18.96 639 GLU A N 1
ATOM 4806 C CA . GLU A 1 639 ? 126.967 -31.834 133.020 1.00 21.01 639 GLU A CA 1
ATOM 4807 C C . GLU A 1 639 ? 126.399 -31.263 131.724 1.00 24.10 639 GLU A C 1
ATOM 4808 O O . GLU A 1 639 ? 127.095 -31.150 130.712 1.00 18.79 639 GLU A O 1
ATOM 4814 N N . LYS A 1 640 ? 125.123 -30.905 131.757 1.00 22.32 640 LYS A N 1
ATOM 4815 C CA . LYS A 1 640 ? 124.409 -30.380 130.603 1.00 21.79 640 LYS A CA 1
ATOM 4816 C C . LYS A 1 640 ? 123.703 -29.088 130.982 1.00 21.87 640 LYS A C 1
ATOM 4817 O O . LYS A 1 640 ? 123.470 -28.823 132.167 1.00 19.05 640 LYS A O 1
ATOM 4823 N N . PRO A 1 641 ? 123.361 -28.250 130.002 1.00 21.70 641 PRO A N 1
ATOM 4824 C CA . PRO A 1 641 ? 122.483 -27.107 130.285 1.00 21.19 641 PRO A CA 1
ATOM 4825 C C . PRO A 1 641 ? 121.056 -27.567 130.551 1.00 23.46 641 PRO A C 1
ATOM 4826 O O . PRO A 1 641 ? 120.677 -28.700 130.255 1.00 28.50 641 PRO A O 1
ATOM 4830 N N . ASP A 1 642 ? 120.255 -26.655 131.107 1.00 23.48 642 ASP A N 1
ATOM 4831 C CA . ASP A 1 642 ? 118.848 -26.941 131.354 1.00 24.15 642 ASP A CA 1
ATOM 4832 C C . ASP A 1 642 ? 118.103 -27.125 130.029 1.00 24.83 642 ASP A C 1
ATOM 4833 O O . ASP A 1 642 ? 118.507 -26.575 129.004 1.00 24.56 642 ASP A O 1
ATOM 4838 N N . PRO A 1 643 ? 116.987 -27.867 130.033 1.00 23.81 643 PRO A N 1
ATOM 4839 C CA . PRO A 1 643 ? 116.529 -28.534 128.796 1.00 27.23 643 PRO A CA 1
ATOM 4840 C C . PRO A 1 643 ? 115.939 -27.638 127.716 1.00 29.17 643 PRO A C 1
ATOM 4841 O O . PRO A 1 643 ? 115.920 -28.067 126.554 1.00 33.62 643 PRO A O 1
ATOM 4845 N N . ASP A 1 644 ? 115.428 -26.446 128.030 1.00 24.69 644 ASP A N 1
ATOM 4846 C CA . ASP A 1 644 ? 114.804 -25.597 127.007 1.00 25.70 644 ASP A CA 1
ATOM 4847 C C . ASP A 1 644 ? 115.347 -24.173 127.117 1.00 25.46 644 ASP A C 1
ATOM 4848 O O . ASP A 1 644 ? 114.608 -23.195 127.229 1.00 26.66 644 ASP A O 1
ATOM 4853 N N . THR A 1 645 ? 116.670 -24.063 127.058 1.00 23.26 645 THR A N 1
ATOM 4854 C CA . THR A 1 645 ? 117.374 -22.804 127.216 1.00 21.29 645 THR A CA 1
ATOM 4855 C C . THR A 1 645 ? 118.146 -22.466 125.946 1.00 16.90 645 THR A C 1
ATOM 4856 O O . THR A 1 645 ? 118.381 -23.325 125.091 1.00 14.93 645 THR A O 1
ATOM 4860 N N . ASP A 1 646 ? 118.528 -21.192 125.838 1.00 15.61 646 ASP A N 1
ATOM 4861 C CA . ASP A 1 646 ? 119.452 -20.768 124.788 1.00 14.85 646 ASP A CA 1
ATOM 4862 C C . ASP A 1 646 ? 120.695 -21.645 124.775 1.00 13.06 646 ASP A C 1
ATOM 4863 O O . ASP A 1 646 ? 121.147 -22.096 123.716 1.00 13.59 646 ASP A O 1
ATOM 4868 N N . TYR A 1 647 ? 121.273 -21.860 125.959 1.00 15.78 647 TYR A N 1
ATOM 4869 C CA . TYR A 1 647 ? 122.468 -22.684 126.143 1.00 13.42 647 TYR A CA 1
ATOM 4870 C C . TYR A 1 647 ? 122.291 -24.074 125.536 1.00 13.36 647 TYR A C 1
ATOM 4871 O O . TYR A 1 647 ? 123.099 -24.523 124.719 1.00 12.86 647 TYR A O 1
ATOM 4880 N N . MET A 1 648 ? 121.234 -24.779 125.941 1.00 14.00 648 MET A N 1
ATOM 4881 C CA . MET A 1 648 ? 120.990 -26.111 125.400 1.00 15.18 648 MET A CA 1
ATOM 4882 C C . MET A 1 648 ? 120.807 -26.069 123.890 1.00 12.70 648 MET A C 1
ATOM 4883 O O . MET A 1 648 ? 121.360 -26.903 123.164 1.00 13.68 648 MET A O 1
ATOM 4888 N N . ARG A 1 649 ? 120.046 -25.092 123.394 1.00 13.75 649 ARG A N 1
ATOM 4889 C CA . ARG A 1 649 ? 119.802 -25.022 121.957 1.00 11.41 649 ARG A CA 1
ATOM 4890 C C . ARG A 1 649 ? 121.100 -24.785 121.194 1.00 9.67 649 ARG A C 1
ATOM 4891 O O . ARG A 1 649 ? 121.354 -25.428 120.171 1.00 12.83 649 ARG A O 1
ATOM 4899 N N . ALA A 1 650 ? 121.944 -23.879 121.689 1.00 11.94 650 ALA A N 1
ATOM 4900 C CA . ALA A 1 650 ? 123.201 -23.589 120.996 1.00 11.27 650 ALA A CA 1
ATOM 4901 C C . ALA A 1 650 ? 124.149 -24.775 121.072 1.00 10.22 650 ALA A C 1
ATOM 4902 O O . ALA A 1 650 ? 124.869 -25.065 120.109 1.00 11.68 650 ALA A O 1
ATOM 4904 N N . GLN A 1 651 ? 124.182 -25.452 122.219 1.00 10.54 651 GLN A N 1
ATOM 4905 C CA . GLN A 1 651 ? 125.044 -26.621 122.346 1.00 11.69 651 GLN A CA 1
ATOM 4906 C C . GLN A 1 651 ? 124.622 -27.708 121.378 1.00 11.00 651 GLN A C 1
ATOM 4907 O O . GLN A 1 651 ? 125.470 -28.359 120.758 1.00 11.58 651 GLN A O 1
ATOM 4913 N N . GLU A 1 652 ? 123.311 -27.912 121.224 1.00 12.38 652 GLU A N 1
ATOM 4914 C CA . GLU A 1 652 ? 122.828 -28.981 120.359 1.00 12.66 652 GLU A CA 1
ATOM 4915 C C . GLU A 1 652 ? 122.943 -28.612 118.885 1.00 10.37 652 GLU A C 1
ATOM 4916 O O . GLU A 1 652 ? 123.267 -29.468 118.055 1.00 12.36 652 GLU A O 1
ATOM 4922 N N . ALA A 1 653 ? 122.684 -27.349 118.539 1.00 12.55 653 ALA A N 1
ATOM 4923 C CA . ALA A 1 653 ? 122.826 -26.907 117.159 1.00 11.50 653 ALA A CA 1
ATOM 4924 C C . ALA A 1 653 ? 124.280 -26.727 116.744 1.00 8.73 653 ALA A C 1
ATOM 4925 O O . ALA A 1 653 ? 124.540 -26.563 115.551 1.00 11.64 653 ALA A O 1
ATOM 4927 N N . ARG A 1 654 ? 125.218 -26.731 117.694 1.00 10.30 654 ARG A N 1
ATOM 4928 C CA . ARG A 1 654 ? 126.655 -26.711 117.411 1.00 7.55 654 ARG A CA 1
ATOM 4929 C C . ARG A 1 654 ? 127.122 -25.387 116.801 1.00 9.06 654 ARG A C 1
ATOM 4930 O O . ARG A 1 654 ? 128.049 -25.371 115.992 1.00 9.78 654 ARG A O 1
ATOM 4938 N N . ARG A 1 655 ? 126.520 -24.268 117.184 1.00 9.90 655 ARG A N 1
ATOM 4939 C CA . ARG A 1 655 ? 126.814 -23.004 116.525 1.00 8.29 655 ARG A CA 1
ATOM 4940 C C . ARG A 1 655 ? 126.755 -21.859 117.523 1.00 9.03 655 ARG A C 1
ATOM 4941 O O . ARG A 1 655 ? 126.066 -21.932 118.545 1.00 9.26 655 ARG A O 1
ATOM 4949 N N . PHE A 1 656 ? 127.478 -20.792 117.201 1.00 9.13 656 PHE A N 1
ATOM 4950 C CA . PHE A 1 656 ? 127.420 -19.553 117.960 1.00 6.51 656 PHE A CA 1
ATOM 4951 C C . PHE A 1 656 ? 128.105 -18.468 117.143 1.00 6.85 656 PHE A C 1
ATOM 4952 O O . PHE A 1 656 ? 128.929 -18.750 116.272 1.00 7.43 656 PHE A O 1
ATOM 4960 N N . MET A 1 657 ? 127.760 -17.223 117.443 1.00 7.31 657 MET A N 1
ATOM 4961 C CA . MET A 1 657 ? 128.494 -16.114 116.860 1.00 5.05 657 MET A CA 1
ATOM 4962 C C . MET A 1 657 ? 129.967 -16.177 117.261 1.00 4.99 657 MET A C 1
ATOM 4963 O O . MET A 1 657 ? 130.337 -16.719 118.309 1.00 5.59 657 MET A O 1
ATOM 4968 N N . ILE A 1 658 ? 130.819 -15.653 116.396 1.00 3.92 658 ILE A N 1
ATOM 4969 C CA . ILE A 1 658 ? 132.160 -15.252 116.798 1.00 5.11 658 ILE A CA 1
ATOM 4970 C C . ILE A 1 658 ? 132.058 -13.789 117.199 1.00 4.97 658 ILE A C 1
ATOM 4971 O O . ILE A 1 658 ? 131.624 -12.954 116.400 1.00 5.81 658 ILE A O 1
ATOM 4976 N N . TYR A 1 659 ? 132.416 -13.475 118.440 1.00 4.20 659 TYR A N 1
ATOM 4977 C CA . TYR A 1 659 ? 132.211 -12.116 118.924 1.00 5.02 659 TYR A CA 1
ATOM 4978 C C . TYR A 1 659 ? 133.162 -11.147 118.224 1.00 5.26 659 TYR A C 1
ATOM 4979 O O . TYR A 1 659 ? 134.370 -11.386 118.151 1.00 3.55 659 TYR A O 1
ATOM 4988 N N . VAL A 1 660 ? 132.603 -10.082 117.657 1.00 2.65 660 VAL A N 1
ATOM 4989 C CA . VAL A 1 660 ? 133.384 -9.042 117.001 1.00 5.31 660 VAL A CA 1
ATOM 4990 C C . VAL A 1 660 ? 133.632 -7.965 118.051 1.00 4.25 660 VAL A C 1
ATOM 4991 O O . VAL A 1 660 ? 132.783 -7.108 118.284 1.00 5.66 660 VAL A O 1
ATOM 4995 N N . HIS A 1 661 ? 134.792 -8.009 118.698 1.00 4.25 661 HIS A N 1
ATOM 4996 C CA . HIS A 1 661 ? 135.144 -6.972 119.658 1.00 4.01 661 HIS A CA 1
ATOM 4997 C C . HIS A 1 661 ? 136.064 -5.913 119.054 1.00 4.76 661 HIS A C 1
ATOM 4998 O O . HIS A 1 661 ? 136.395 -4.934 119.726 1.00 4.60 661 HIS A O 1
ATOM 5005 N N . THR A 1 662 ? 136.488 -6.113 117.810 1.00 3.64 662 THR A N 1
ATOM 5006 C CA . THR A 1 662 ? 137.323 -5.167 117.075 1.00 3.09 662 THR A CA 1
ATOM 5007 C C . THR A 1 662 ? 136.802 -3.738 117.186 1.00 4.76 662 THR A C 1
ATOM 5008 O O . THR A 1 662 ? 135.600 -3.504 117.286 1.00 3.40 662 THR A O 1
ATOM 5012 N N . LYS A 1 663 ? 137.728 -2.767 117.100 1.00 3.30 663 LYS A N 1
ATOM 5013 C CA . LYS A 1 663 ? 137.384 -1.350 116.889 1.00 3.44 663 LYS A CA 1
ATOM 5014 C C . LYS A 1 663 ? 138.377 -0.829 115.837 1.00 3.06 663 LYS A C 1
ATOM 5015 O O . LYS A 1 663 ? 139.383 -0.208 116.172 1.00 3.02 663 LYS A O 1
ATOM 5021 N N . MET A 1 664 ? 138.100 -1.108 114.569 1.00 2.26 664 MET A N 1
ATOM 5022 C CA . MET A 1 664 ? 139.061 -0.819 113.512 1.00 2.17 664 MET A CA 1
ATOM 5023 C C . MET A 1 664 ? 138.370 -0.370 112.231 1.00 2.62 664 MET A C 1
ATOM 5024 O O . MET A 1 664 ? 137.292 -0.858 111.892 1.00 3.37 664 MET A O 1
ATOM 5029 N N . MET A 1 665 ? 139.003 0.544 111.526 1.00 1.33 665 MET A N 1
ATOM 5030 C CA . MET A 1 665 ? 138.525 0.956 110.219 1.00 2.58 665 MET A CA 1
ATOM 5031 C C . MET A 1 665 ? 139.674 1.105 109.242 1.00 4.12 665 MET A C 1
ATOM 5032 O O . MET A 1 665 ? 140.594 1.716 109.568 1.00 4.69 665 MET A O 1
ATOM 5037 N N . ILE A 1 666 ? 139.527 0.495 108.075 1.00 3.37 666 ILE A N 1
ATOM 5038 C CA . ILE A 1 666 ? 140.503 0.559 106.996 1.00 3.83 666 ILE A CA 1
ATOM 5039 C C . ILE A 1 666 ? 139.863 1.345 105.863 1.00 3.67 666 ILE A C 1
ATOM 5040 O O . ILE A 1 666 ? 138.713 1.083 105.499 1.00 2.92 666 ILE A O 1
ATOM 5045 N N . VAL A 1 667 ? 140.587 2.309 105.322 1.00 3.37 667 VAL A N 1
ATOM 5046 C CA . VAL A 1 667 ? 140.077 3.132 104.231 1.00 3.43 667 VAL A CA 1
ATOM 5047 C C . VAL A 1 667 ? 141.022 2.983 103.050 1.00 4.71 667 VAL A C 1
ATOM 5048 O O . VAL A 1 667 ? 142.217 3.259 103.170 1.00 3.51 667 VAL A O 1
ATOM 5052 N N . ASP A 1 668 ? 140.484 2.549 101.908 1.00 3.85 668 ASP A N 1
ATOM 5053 C CA . ASP A 1 668 ? 141.202 2.579 100.640 1.00 5.17 668 ASP A CA 1
ATOM 5054 C C . ASP A 1 668 ? 142.468 1.721 100.653 1.00 4.46 668 ASP A C 1
ATOM 5055 O O . ASP A 1 668 ? 143.359 1.930 99.830 1.00 5.99 668 ASP A O 1
ATOM 5060 N N . ASP A 1 669 ? 142.547 0.752 101.560 1.00 3.22 669 ASP A N 1
ATOM 5061 C CA . ASP A 1 669 ? 143.731 -0.082 101.754 1.00 3.55 669 ASP A CA 1
ATOM 5062 C C . ASP A 1 669 ? 144.974 0.735 102.118 1.00 4.99 669 ASP A C 1
ATOM 5063 O O . ASP A 1 669 ? 146.088 0.220 102.042 1.00 4.11 669 ASP A O 1
ATOM 5068 N N . GLU A 1 670 ? 144.818 1.996 102.530 1.00 4.91 670 GLU A N 1
ATOM 5069 C CA . GLU A 1 670 ? 145.962 2.880 102.749 1.00 4.54 670 GLU A CA 1
ATOM 5070 C C . GLU A 1 670 ? 146.015 3.541 104.123 1.00 2.68 670 GLU A C 1
ATOM 5071 O O . GLU A 1 670 ? 147.077 4.052 104.490 1.00 2.73 670 GLU A O 1
ATOM 5077 N N . TYR A 1 671 ? 144.918 3.570 104.878 1.00 3.50 671 TYR A N 1
ATOM 5078 C CA . TYR A 1 671 ? 144.867 4.257 106.166 1.00 3.55 671 TYR A CA 1
ATOM 5079 C C . TYR A 1 671 ? 144.078 3.373 107.110 1.00 2.03 671 TYR A C 1
ATOM 5080 O O . TYR A 1 671 ? 143.098 2.764 106.698 1.00 3.14 671 TYR A O 1
ATOM 5089 N N . ILE A 1 672 ? 144.513 3.280 108.359 1.00 2.61 672 ILE A N 1
ATOM 5090 C CA . ILE A 1 672 ? 143.870 2.384 109.308 1.00 4.84 672 ILE A CA 1
ATOM 5091 C C . ILE A 1 672 ? 143.777 3.085 110.655 1.00 3.66 672 ILE A C 1
ATOM 5092 O O . ILE A 1 672 ? 144.678 3.831 111.047 1.00 3.34 672 ILE A O 1
ATOM 5097 N N . ILE A 1 673 ? 142.659 2.878 111.334 1.00 2.52 673 ILE A N 1
ATOM 5098 C CA . ILE A 1 673 ? 142.487 3.271 112.726 1.00 2.52 673 ILE A CA 1
ATOM 5099 C C . ILE A 1 673 ? 142.273 1.997 113.514 1.00 2.26 673 ILE A C 1
ATOM 5100 O O . ILE A 1 673 ? 141.447 1.164 113.127 1.00 3.22 673 ILE A O 1
ATOM 5105 N N . ILE A 1 674 ? 143.008 1.851 114.614 1.00 3.44 674 ILE A N 1
ATOM 5106 C CA . ILE A 1 674 ? 142.863 0.730 115.527 1.00 1.85 674 ILE A CA 1
ATOM 5107 C C . ILE A 1 674 ? 142.858 1.319 116.930 1.00 2.84 674 ILE A C 1
ATOM 5108 O O . ILE A 1 674 ? 143.723 2.133 117.263 1.00 1.73 674 ILE A O 1
ATOM 5113 N N . GLY A 1 675 ? 141.871 0.946 117.732 1.00 1.60 675 GLY A N 1
ATOM 5114 C CA . GLY A 1 675 ? 141.895 1.416 119.100 1.00 4.40 675 GLY A CA 1
ATOM 5115 C C . GLY A 1 675 ? 140.880 0.715 119.963 1.00 5.40 675 GLY A C 1
ATOM 5116 O O . GLY A 1 675 ? 140.480 -0.417 119.671 1.00 2.92 675 GLY A O 1
ATOM 5117 N N . SER A 1 676 ? 140.475 1.396 121.030 1.00 2.93 676 SER A N 1
ATOM 5118 C CA . SER A 1 676 ? 139.474 0.896 121.959 1.00 4.32 676 SER A CA 1
ATOM 5119 C C . SER A 1 676 ? 138.074 1.422 121.678 1.00 4.10 676 SER A C 1
ATOM 5120 O O . SER A 1 676 ? 137.122 0.909 122.265 1.00 4.18 676 SER A O 1
ATOM 5123 N N . ALA A 1 677 ? 137.916 2.410 120.788 1.00 4.32 677 ALA A N 1
ATOM 5124 C CA . ALA A 1 677 ? 136.669 3.157 120.668 1.00 3.89 677 ALA A CA 1
ATOM 5125 C C . ALA A 1 677 ? 135.668 2.454 119.753 1.00 4.04 677 ALA A C 1
ATOM 5126 O O . ALA A 1 677 ? 135.939 2.238 118.568 1.00 3.22 677 ALA A O 1
ATOM 5128 N N . ASN A 1 678 ? 134.503 2.137 120.304 1.00 3.48 678 ASN A N 1
ATOM 5129 C CA . ASN A 1 678 ? 133.379 1.624 119.544 1.00 3.61 678 ASN A CA 1
ATOM 5130 C C . ASN A 1 678 ? 132.684 2.739 118.754 1.00 3.65 678 ASN A C 1
ATOM 5131 O O . ASN A 1 678 ? 132.861 3.930 119.025 1.00 2.77 678 ASN A O 1
ATOM 5136 N N . ILE A 1 679 ? 131.899 2.334 117.758 1.00 3.18 679 ILE A N 1
ATOM 5137 C CA . ILE A 1 679 ? 131.070 3.287 116.999 1.00 3.95 679 ILE A CA 1
ATOM 5138 C C . ILE A 1 679 ? 129.764 3.399 117.780 1.00 4.76 679 ILE A C 1
ATOM 5139 O O . ILE A 1 679 ? 128.756 2.762 117.487 1.00 3.30 679 ILE A O 1
ATOM 5144 N N . ASN A 1 680 ? 129.820 4.182 118.852 1.00 1.96 680 ASN A N 1
ATOM 5145 C CA . ASN A 1 680 ? 128.664 4.531 119.664 1.00 5.29 680 ASN A CA 1
ATOM 5146 C C . ASN A 1 680 ? 129.004 5.820 120.400 1.00 4.88 680 ASN A C 1
ATOM 5147 O O . ASN A 1 680 ? 130.129 6.311 120.330 1.00 3.74 680 ASN A O 1
ATOM 5152 N N . GLN A 1 681 ? 128.015 6.378 121.094 1.00 4.09 681 GLN A N 1
ATOM 5153 C CA . GLN A 1 681 ? 128.269 7.643 121.769 1.00 4.85 681 GLN A CA 1
ATOM 5154 C C . GLN A 1 681 ? 129.156 7.454 122.994 1.00 5.17 681 GLN A C 1
ATOM 5155 O O . GLN A 1 681 ? 129.957 8.335 123.323 1.00 5.09 681 GLN A O 1
ATOM 5161 N N . ARG A 1 682 ? 129.022 6.321 123.679 1.00 5.18 682 ARG A N 1
ATOM 5162 C CA . ARG A 1 682 ? 129.876 6.044 124.830 1.00 6.17 682 ARG A CA 1
ATOM 5163 C C . ARG A 1 682 ? 131.354 6.224 124.493 1.00 5.11 682 ARG A C 1
ATOM 5164 O O . ARG A 1 682 ? 132.120 6.760 125.298 1.00 4.48 682 ARG A O 1
ATOM 5172 N N . SER A 1 683 ? 131.770 5.793 123.303 1.00 4.20 683 SER A N 1
ATOM 5173 C CA . SER A 1 683 ? 133.176 5.898 122.911 1.00 4.19 683 SER A CA 1
ATOM 5174 C C . SER A 1 683 ? 133.512 7.186 122.168 1.00 3.97 683 SER A C 1
ATOM 5175 O O . SER A 1 683 ? 134.642 7.679 122.280 1.00 5.45 683 SER A O 1
ATOM 5178 N N . MET A 1 684 ? 132.602 7.700 121.349 1.00 3.19 684 MET A N 1
ATOM 5179 C CA . MET A 1 684 ? 132.961 8.807 120.476 1.00 3.34 684 MET A CA 1
ATOM 5180 C C . MET A 1 684 ? 132.783 10.159 121.139 1.00 4.51 684 MET A C 1
ATOM 5181 O O . MET A 1 684 ? 133.299 11.156 120.618 1.00 3.52 684 MET A O 1
ATOM 5186 N N . ASP A 1 685 ? 132.085 10.211 122.275 1.00 4.33 685 ASP A N 1
ATOM 5187 C CA . ASP A 1 685 ? 131.697 11.498 122.842 1.00 3.92 685 ASP A CA 1
ATOM 5188 C C . ASP A 1 685 ? 132.907 12.311 123.267 1.00 5.57 685 ASP A C 1
ATOM 5189 O O . ASP A 1 685 ? 132.992 13.513 122.985 1.00 8.05 685 ASP A O 1
ATOM 5194 N N . GLY A 1 686 ? 133.820 11.687 123.999 1.00 5.46 686 GLY A N 1
ATOM 5195 C CA . GLY A 1 686 ? 134.910 12.423 124.601 1.00 6.48 686 GLY A CA 1
ATOM 5196 C C . GLY A 1 686 ? 134.804 12.520 126.107 1.00 6.92 686 GLY A C 1
ATOM 5197 O O . GLY A 1 686 ? 135.819 12.442 126.810 1.00 11.05 686 GLY A O 1
ATOM 5198 N N . ALA A 1 687 ? 133.591 12.721 126.626 1.00 7.89 687 ALA A N 1
ATOM 5199 C CA . ALA A 1 687 ? 133.377 12.834 128.061 1.00 8.84 687 ALA A CA 1
ATOM 5200 C C . ALA A 1 687 ? 132.586 11.667 128.636 1.00 10.39 687 ALA A C 1
ATOM 5201 O O . ALA A 1 687 ? 132.072 11.776 129.752 1.00 13.00 687 ALA A O 1
ATOM 5203 N N . ARG A 1 688 ? 132.435 10.573 127.886 1.00 7.27 688 ARG A N 1
ATOM 5204 C CA . ARG A 1 688 ? 131.793 9.386 128.428 1.00 8.70 688 ARG A CA 1
ATOM 5205 C C . ARG A 1 688 ? 132.665 8.211 128.876 1.00 9.98 688 ARG A C 1
ATOM 5206 O O . ARG A 1 688 ? 132.873 8.052 130.082 1.00 25.15 688 ARG A O 1
ATOM 5214 N N . ASP A 1 689 ? 133.179 7.390 127.957 1.00 7.81 689 ASP A N 1
ATOM 5215 C CA . ASP A 1 689 ? 134.101 6.334 128.375 1.00 5.70 689 ASP A CA 1
ATOM 5216 C C . ASP A 1 689 ? 135.407 6.939 127.867 1.00 6.15 689 ASP A C 1
ATOM 5217 O O . ASP A 1 689 ? 135.418 7.699 126.896 1.00 6.85 689 ASP A O 1
ATOM 5222 N N . SER A 1 690 ? 136.513 6.623 128.540 1.00 4.41 690 SER A N 1
ATOM 5223 C CA . SER A 1 690 ? 137.820 7.047 128.046 1.00 4.09 690 SER A CA 1
ATOM 5224 C C . 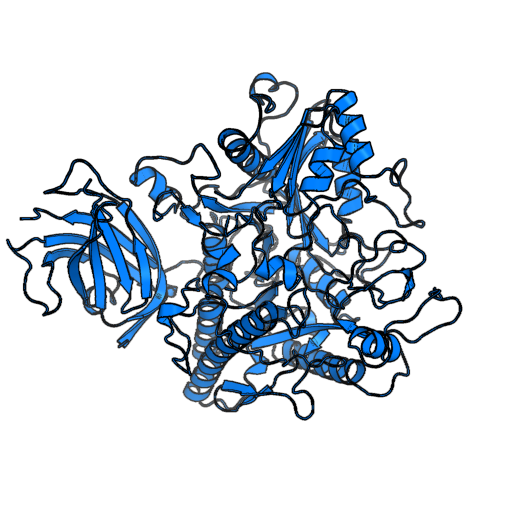SER A 1 690 ? 138.320 6.019 127.040 1.00 5.05 690 SER A C 1
ATOM 5225 O O . SER A 1 690 ? 138.102 4.818 127.202 1.00 4.54 690 SER A O 1
ATOM 5228 N N . GLU A 1 691 ? 138.960 6.503 125.974 1.00 4.49 691 GLU A N 1
ATOM 5229 C CA . GLU A 1 691 ? 139.305 5.661 124.835 1.00 2.49 691 GLU A CA 1
ATOM 5230 C C . GLU A 1 691 ? 140.640 6.123 124.279 1.00 4.49 691 GLU A C 1
ATOM 5231 O O . GLU A 1 691 ? 141.072 7.251 124.521 1.00 2.57 691 GLU A O 1
ATOM 5237 N N . ILE A 1 692 ? 141.257 5.260 123.472 1.00 3.12 692 ILE A N 1
ATOM 5238 C CA . ILE A 1 692 ? 142.475 5.625 122.764 1.00 3.08 692 ILE A CA 1
ATOM 5239 C C . ILE A 1 692 ? 142.486 4.879 121.436 1.00 2.97 692 ILE A C 1
ATOM 5240 O O . ILE A 1 692 ? 141.916 3.790 121.311 1.00 2.74 692 ILE A O 1
ATOM 5245 N N . ALA A 1 693 ? 143.121 5.483 120.436 1.00 3.04 693 ALA A N 1
ATOM 5246 C CA . ALA A 1 693 ? 143.201 4.864 119.123 1.00 3.16 693 ALA A CA 1
ATOM 5247 C C . ALA A 1 693 ? 144.367 5.481 118.373 1.00 2.98 693 ALA A C 1
ATOM 5248 O O . ALA A 1 693 ? 144.695 6.649 118.588 1.00 4.31 693 ALA A O 1
ATOM 5250 N N . MET A 1 694 ? 144.985 4.701 117.485 1.00 2.72 694 MET A N 1
ATOM 5251 C CA . MET A 1 694 ? 145.989 5.247 116.580 1.00 2.90 694 MET A CA 1
ATOM 5252 C C . MET A 1 694 ? 145.434 5.249 115.167 1.00 3.20 694 MET A C 1
ATOM 5253 O O . MET A 1 694 ? 144.613 4.408 114.810 1.00 3.40 694 MET A O 1
ATOM 5258 N N . GLY A 1 695 ? 145.847 6.230 114.386 1.00 3.65 695 GLY A N 1
ATOM 5259 C CA . GLY A 1 695 ? 145.545 6.203 112.967 1.00 3.67 695 GLY A CA 1
ATOM 5260 C C . GLY A 1 695 ? 146.849 6.310 112.215 1.00 5.18 695 GLY A C 1
ATOM 5261 O O . GLY A 1 695 ? 147.699 7.123 112.585 1.00 4.38 695 GLY A O 1
ATOM 5262 N N . GLY A 1 696 ? 147.028 5.522 111.158 1.00 5.49 696 GLY A N 1
ATOM 5263 C CA . GLY A 1 696 ? 148.328 5.484 110.520 1.00 7.50 696 GLY A CA 1
ATOM 5264 C C . GLY A 1 696 ? 148.233 5.098 109.061 1.00 5.48 696 GLY A C 1
ATOM 5265 O O . GLY A 1 696 ? 147.242 4.525 108.602 1.00 2.62 696 GLY A O 1
ATOM 5266 N N . TYR A 1 697 ? 149.308 5.416 108.344 1.00 5.25 697 TYR A N 1
ATOM 5267 C CA . TYR A 1 697 ? 149.483 5.001 106.963 1.00 4.97 697 TYR A CA 1
ATOM 5268 C C . TYR A 1 697 ? 150.979 4.879 106.730 1.00 6.27 697 TYR A C 1
ATOM 5269 O O . TYR A 1 697 ? 151.790 5.382 107.513 1.00 4.65 697 TYR A O 1
ATOM 5278 N N . GLN A 1 698 ? 151.341 4.196 105.651 1.00 4.43 698 GLN A N 1
ATOM 5279 C CA . GLN A 1 698 ? 152.725 4.182 105.207 1.00 6.21 698 GLN A CA 1
ATOM 5280 C C . GLN A 1 698 ? 152.843 5.158 104.057 1.00 5.52 698 GLN A C 1
ATOM 5281 O O . GLN A 1 698 ? 152.150 4.972 103.045 1.00 5.60 698 GLN A O 1
ATOM 5287 N N . PRO A 1 699 ? 153.639 6.224 104.185 1.00 5.43 699 PRO A N 1
ATOM 5288 C CA . PRO A 1 699 ? 153.650 7.266 103.145 1.00 7.50 699 PRO A CA 1
ATOM 5289 C C . PRO A 1 699 ? 154.063 6.770 101.771 1.00 7.88 699 PRO A C 1
ATOM 5290 O O . PRO A 1 699 ? 153.730 7.420 100.767 1.00 10.50 699 PRO A O 1
ATOM 5294 N N . HIS A 1 700 ? 154.753 5.640 101.679 1.00 8.08 700 HIS A N 1
ATOM 5295 C CA . HIS A 1 700 ? 155.181 5.104 100.392 1.00 6.20 700 HIS A CA 1
ATOM 5296 C C . HIS A 1 700 ? 154.216 4.071 99.830 1.00 8.42 700 HIS A C 1
ATOM 5297 O O . HIS A 1 700 ? 154.469 3.527 98.747 1.00 9.30 700 HIS A O 1
ATOM 5304 N N . HIS A 1 701 ? 153.128 3.784 100.534 1.00 5.65 701 HIS A N 1
ATOM 5305 C CA . HIS A 1 701 ? 152.138 2.794 100.116 1.00 6.11 701 HIS A CA 1
ATOM 5306 C C . HIS A 1 701 ? 150.762 3.457 100.189 1.00 7.87 701 HIS A C 1
ATOM 5307 O O . HIS A 1 701 ? 149.902 3.105 101.008 1.00 7.07 701 HIS A O 1
ATOM 5314 N N . LEU A 1 702 ? 150.561 4.427 99.303 1.00 7.54 702 LEU A N 1
ATOM 5315 C CA . LEU A 1 702 ? 149.298 5.136 99.186 1.00 8.33 702 LEU A CA 1
ATOM 5316 C C . LEU A 1 702 ? 148.569 4.674 97.932 1.00 9.61 702 LEU A C 1
ATOM 5317 O O . LEU A 1 702 ? 149.160 4.074 97.033 1.00 11.96 702 LEU A O 1
ATOM 5322 N N . SER A 1 703 ? 147.270 4.970 97.893 1.00 9.73 703 SER A N 1
ATOM 5323 C CA . SER A 1 703 ? 146.372 4.543 96.826 1.00 14.02 703 SER A CA 1
ATOM 5324 C C . SER A 1 703 ? 146.250 5.568 95.710 1.00 15.27 703 SER A C 1
ATOM 5325 O O . SER A 1 703 ? 145.256 5.571 94.976 1.00 27.16 703 SER A O 1
ATOM 5328 N N . HIS A 1 704 ? 147.245 6.424 95.542 1.00 16.32 704 HIS A N 1
ATOM 5329 C CA . HIS A 1 704 ? 147.143 7.525 94.598 1.00 18.73 704 HIS A CA 1
ATOM 5330 C C . HIS A 1 704 ? 147.251 7.134 93.128 1.00 24.32 704 HIS A C 1
ATOM 5331 O O . HIS A 1 704 ? 146.252 7.129 92.400 1.00 28.11 704 HIS A O 1
ATOM 5338 N N . ARG A 1 705 ? 148.455 6.795 92.682 1.00 20.33 705 ARG A N 1
ATOM 5339 C CA . ARG A 1 705 ? 148.697 6.525 91.272 1.00 20.77 705 ARG A CA 1
ATOM 5340 C C . ARG A 1 705 ? 148.800 5.020 91.043 1.00 19.98 705 ARG A C 1
ATOM 5341 O O . ARG A 1 705 ? 148.554 4.540 89.927 1.00 17.67 705 ARG A O 1
ATOM 5349 N N . GLN A 1 706 ? 149.161 4.271 92.071 1.00 17.33 706 GLN A N 1
ATOM 5350 C CA . GLN A 1 706 ? 149.161 2.821 92.079 1.00 14.52 706 GLN A CA 1
ATOM 5351 C C . GLN A 1 706 ? 148.257 2.344 93.214 1.00 16.12 706 GLN A C 1
ATOM 5352 O O . GLN A 1 706 ? 147.970 3.103 94.149 1.00 16.36 706 GLN A O 1
ATOM 5358 N N . PRO A 1 707 ? 147.776 1.103 93.161 1.00 15.49 707 PRO A N 1
ATOM 5359 C CA . PRO A 1 707 ? 147.014 0.565 94.295 1.00 12.93 707 PRO A CA 1
ATOM 5360 C C . PRO A 1 707 ? 147.884 0.489 95.541 1.00 11.60 707 PRO A C 1
ATOM 5361 O O . PRO A 1 707 ? 149.095 0.276 95.464 1.00 10.06 707 PRO A O 1
ATOM 5365 N N . ALA A 1 708 ? 147.258 0.672 96.700 1.00 11.18 708 ALA A N 1
ATOM 5366 C CA . ALA A 1 708 ? 147.982 0.536 97.964 1.00 8.75 708 ALA A CA 1
ATOM 5367 C C . ALA A 1 708 ? 148.223 -0.942 98.251 1.00 7.09 708 ALA A C 1
ATOM 5368 O O . ALA A 1 708 ? 147.272 -1.713 98.391 1.00 8.15 708 ALA A O 1
ATOM 5370 N N . ARG A 1 709 ? 149.490 -1.343 98.321 1.00 5.99 709 ARG A N 1
ATOM 5371 C CA . ARG A 1 709 ? 149.853 -2.738 98.524 1.00 5.98 709 ARG A CA 1
ATOM 5372 C C . ARG A 1 709 ? 150.918 -2.850 99.601 1.00 7.55 709 ARG A C 1
ATOM 5373 O O . ARG A 1 709 ? 151.912 -3.560 99.457 1.00 8.40 709 ARG A O 1
ATOM 5381 N N . GLY A 1 710 ? 150.713 -2.135 100.704 1.00 7.02 710 GLY A N 1
ATOM 5382 C CA . GLY A 1 710 ? 151.569 -2.228 101.867 1.00 7.96 710 GLY A CA 1
ATOM 5383 C C . GLY A 1 710 ? 150.947 -3.056 102.978 1.00 5.19 710 GLY A C 1
ATOM 5384 O O . GLY A 1 710 ? 150.097 -3.926 102.751 1.00 4.73 710 GLY A O 1
ATOM 5385 N N . GLN A 1 711 ? 151.372 -2.763 104.212 1.00 4.52 711 GLN A N 1
ATOM 5386 C CA . GLN A 1 711 ? 150.959 -3.575 105.350 1.00 5.37 711 GLN A CA 1
ATOM 5387 C C . GLN A 1 711 ? 149.449 -3.536 105.555 1.00 4.55 711 GLN A C 1
ATOM 5388 O O . GLN A 1 711 ? 148.844 -4.550 105.923 1.00 4.54 711 GLN A O 1
ATOM 5394 N N . ILE A 1 712 ? 148.827 -2.368 105.354 1.00 5.13 712 ILE A N 1
ATOM 5395 C CA . ILE A 1 712 ? 147.392 -2.266 105.597 1.00 4.47 712 ILE A CA 1
ATOM 5396 C C . ILE A 1 712 ? 146.640 -3.143 104.608 1.00 3.80 712 ILE A C 1
ATOM 5397 O O . ILE A 1 712 ? 145.689 -3.838 104.974 1.00 3.69 712 ILE A O 1
ATOM 5402 N N . HIS A 1 713 ? 147.066 -3.119 103.342 1.00 4.60 713 HIS A N 1
ATOM 5403 C CA . HIS A 1 713 ? 146.512 -4.023 102.338 1.00 6.45 713 HIS A CA 1
ATOM 5404 C C . HIS A 1 713 ? 146.693 -5.481 102.747 1.00 4.67 713 HIS A C 1
ATOM 5405 O O . HIS A 1 713 ? 145.734 -6.263 102.731 1.00 4.14 713 HIS A O 1
ATOM 5412 N N . GLY A 1 714 ? 147.925 -5.867 103.113 1.00 4.31 714 GLY A N 1
ATOM 5413 C CA . GLY A 1 714 ? 148.160 -7.239 103.552 1.00 5.60 714 GLY A CA 1
ATOM 5414 C C . GLY A 1 714 ? 147.247 -7.657 104.691 1.00 6.06 714 GLY A C 1
ATOM 5415 O O . GLY A 1 714 ? 146.652 -8.741 104.673 1.00 4.28 714 GLY A O 1
ATOM 5416 N N . PHE A 1 715 ? 147.115 -6.784 105.693 1.00 5.11 715 PHE A N 1
ATOM 5417 C CA . PHE A 1 715 ? 146.264 -7.043 106.853 1.00 4.07 715 PHE A CA 1
ATOM 5418 C C . PHE A 1 715 ? 144.803 -7.201 106.453 1.00 4.18 715 PHE A C 1
ATOM 5419 O O . PHE A 1 715 ? 144.125 -8.145 106.880 1.00 4.23 715 PHE A O 1
ATOM 5427 N N . ARG A 1 716 ? 144.296 -6.266 105.645 1.00 4.60 716 ARG A N 1
ATOM 5428 C CA . ARG A 1 716 ? 142.906 -6.336 105.202 1.00 4.75 716 ARG A CA 1
ATOM 5429 C C . ARG A 1 716 ? 142.652 -7.647 104.472 1.00 3.76 716 ARG A C 1
ATOM 5430 O O . ARG A 1 716 ? 141.661 -8.338 104.726 1.00 3.90 716 ARG A O 1
ATOM 5438 N N . MET A 1 717 ? 143.583 -8.041 103.607 1.00 4.42 717 MET A N 1
ATOM 5439 C CA . MET A 1 717 ? 143.416 -9.298 102.887 1.00 4.14 717 MET A CA 1
ATOM 5440 C C . MET A 1 717 ? 143.465 -10.479 103.843 1.00 4.87 717 MET A C 1
ATOM 5441 O O . MET A 1 717 ? 142.683 -11.422 103.706 1.00 4.79 717 MET A O 1
ATOM 5446 N N . SER A 1 718 ? 144.338 -10.416 104.858 1.00 5.17 718 SER A N 1
ATOM 5447 C CA . SER A 1 718 ? 144.425 -11.497 105.834 1.00 4.14 718 SER A CA 1
ATOM 5448 C C . SER A 1 718 ? 143.134 -11.617 106.640 1.00 4.31 718 SER A C 1
ATOM 5449 O O . SER A 1 718 ? 142.667 -12.726 106.925 1.00 3.58 718 SER A O 1
ATOM 5452 N N . LEU A 1 719 ? 142.541 -10.480 107.009 1.00 3.82 719 LEU A N 1
ATOM 5453 C CA . LEU A 1 719 ? 141.245 -10.486 107.682 1.00 2.99 719 LEU A CA 1
ATOM 5454 C C . LEU A 1 719 ? 140.173 -11.107 106.801 1.00 3.93 719 LEU A C 1
ATOM 5455 O O . LEU A 1 719 ? 139.373 -11.926 107.265 1.00 4.91 719 LEU A O 1
ATOM 5460 N N . TRP A 1 720 ? 140.115 -10.692 105.535 1.00 4.02 720 TRP A N 1
ATOM 5461 C CA . TRP A 1 720 ? 139.119 -11.241 104.623 1.00 5.65 720 TRP A CA 1
ATOM 5462 C C . TRP A 1 720 ? 139.312 -12.743 104.428 1.00 4.96 720 TRP A C 1
ATOM 5463 O O . TRP A 1 720 ? 138.336 -13.496 104.342 1.00 6.05 720 TRP A O 1
ATOM 5474 N N . TYR A 1 721 ? 140.562 -13.201 104.378 1.00 6.24 721 TYR A N 1
ATOM 5475 C CA . TYR A 1 721 ? 140.799 -14.642 104.287 1.00 5.92 721 TYR A CA 1
ATOM 5476 C C . TYR A 1 721 ? 140.269 -15.365 105.517 1.00 7.00 721 TYR A C 1
ATOM 5477 O O . TYR A 1 721 ? 139.647 -16.431 105.413 1.00 6.19 721 TYR A O 1
ATOM 5486 N N . GLU A 1 722 ? 140.506 -14.798 106.697 1.00 5.04 722 GLU A N 1
ATOM 5487 C CA . GLU A 1 722 ? 139.942 -15.378 107.909 1.00 3.89 722 GLU A CA 1
ATOM 5488 C C . GLU A 1 722 ? 138.419 -15.462 107.828 1.00 6.17 722 GLU A C 1
ATOM 5489 O O . GLU A 1 722 ? 137.832 -16.519 108.085 1.00 5.52 722 GLU A O 1
ATOM 5495 N N . HIS A 1 723 ? 137.755 -14.363 107.455 1.00 4.80 723 HIS A N 1
ATOM 5496 C CA . HIS A 1 723 ? 136.292 -14.368 107.532 1.00 6.09 723 HIS A CA 1
ATOM 5497 C C . HIS A 1 723 ? 135.639 -15.127 106.380 1.00 5.74 723 HIS A C 1
ATOM 5498 O O . HIS A 1 723 ? 134.578 -15.745 106.558 1.00 7.58 723 HIS A O 1
ATOM 5505 N N . LEU A 1 724 ? 136.215 -15.055 105.188 1.00 6.11 724 LEU A N 1
ATOM 5506 C CA . LEU A 1 724 ? 135.599 -15.684 104.025 1.00 7.40 724 LEU A CA 1
ATOM 5507 C C . LEU A 1 724 ? 136.099 -17.102 103.772 1.00 7.36 724 LEU A C 1
ATOM 5508 O O . LEU A 1 724 ? 135.444 -17.851 103.036 1.00 10.91 724 LEU A O 1
ATOM 5513 N N . GLY A 1 725 ? 137.217 -17.494 104.385 1.00 9.53 725 GLY A N 1
ATOM 5514 C CA . GLY A 1 725 ? 137.818 -18.798 104.194 1.00 10.31 725 GLY A CA 1
ATOM 5515 C C . GLY A 1 725 ? 138.602 -18.949 102.912 1.00 8.22 725 GLY A C 1
ATOM 5516 O O . GLY A 1 725 ? 139.114 -20.042 102.641 1.00 14.65 725 GLY A O 1
ATOM 5517 N N . MET A 1 726 ? 138.730 -17.884 102.132 1.00 9.41 726 MET A N 1
ATOM 5518 C CA . MET A 1 726 ? 139.348 -17.924 100.822 1.00 10.44 726 MET A CA 1
ATOM 5519 C C . MET A 1 726 ? 139.767 -16.511 100.466 1.00 9.33 726 MET A C 1
ATOM 5520 O O . MET A 1 726 ? 139.252 -15.538 101.020 1.00 11.94 726 MET A O 1
ATOM 5525 N N . LEU A 1 727 ? 140.715 -16.411 99.545 1.00 8.72 727 LEU A N 1
ATOM 5526 C CA . LEU A 1 727 ? 140.963 -15.166 98.841 1.00 12.02 727 LEU A CA 1
ATOM 5527 C C . LEU A 1 727 ? 140.667 -15.364 97.363 1.00 16.55 727 LEU A C 1
ATOM 5528 O O . LEU A 1 727 ? 140.802 -16.465 96.830 1.00 19.95 727 LEU A O 1
ATOM 5533 N N . ASP A 1 728 ? 140.271 -14.277 96.720 1.00 13.60 728 ASP A N 1
ATOM 5534 C CA . ASP A 1 728 ? 139.872 -14.250 95.326 1.00 18.41 728 ASP A CA 1
ATOM 5535 C C . ASP A 1 728 ? 140.408 -12.973 94.708 1.00 18.83 728 ASP A C 1
ATOM 5536 O O . ASP A 1 728 ? 140.519 -11.940 95.376 1.00 14.91 728 ASP A O 1
ATOM 5541 N N . GLU A 1 729 ? 140.728 -13.052 93.420 1.00 16.69 729 GLU A N 1
ATOM 5542 C CA . GLU A 1 729 ? 141.247 -11.891 92.710 1.00 20.97 729 GLU A CA 1
ATOM 5543 C C . GLU A 1 729 ? 140.324 -10.679 92.856 1.00 13.99 729 GLU A C 1
ATOM 5544 O O . GLU A 1 729 ? 140.798 -9.547 92.998 1.00 12.64 729 GLU A O 1
ATOM 5550 N N . THR A 1 730 ? 139.003 -10.893 92.884 1.00 12.26 730 THR A N 1
ATOM 5551 C CA . THR A 1 730 ? 138.111 -9.739 93.005 1.00 12.71 730 THR A CA 1
ATOM 5552 C C . THR A 1 730 ? 138.305 -8.989 94.320 1.00 10.47 730 THR A C 1
ATOM 5553 O O . THR A 1 730 ? 137.953 -7.810 94.402 1.00 12.41 730 THR A O 1
ATOM 5557 N N . PHE A 1 731 ? 138.866 -9.638 95.341 1.00 12.55 731 PHE A N 1
ATOM 5558 C CA . PHE A 1 731 ? 139.028 -9.008 96.648 1.00 10.79 731 PHE A CA 1
ATOM 5559 C C . PHE A 1 731 ? 140.156 -7.980 96.668 1.00 10.75 731 PHE A C 1
ATOM 5560 O O . PHE A 1 731 ? 140.239 -7.198 97.619 1.00 10.43 731 PHE A O 1
ATOM 5568 N N . LEU A 1 732 ? 141.027 -7.975 95.656 1.00 9.18 732 LEU A N 1
ATOM 5569 C CA . LEU A 1 732 ? 142.085 -6.975 95.574 1.00 9.42 732 LEU A CA 1
ATOM 5570 C C . LEU A 1 732 ? 141.529 -5.560 95.453 1.00 12.94 732 LEU A C 1
ATOM 5571 O O . LEU A 1 732 ? 142.152 -4.611 95.941 1.00 15.32 732 LEU A O 1
ATOM 5576 N N . ASP A 1 733 ? 140.363 -5.393 94.830 1.00 9.86 733 ASP A N 1
ATOM 5577 C CA . ASP A 1 733 ? 139.777 -4.072 94.596 1.00 10.95 733 ASP A CA 1
ATOM 5578 C C . ASP A 1 733 ? 138.374 -4.044 95.190 1.00 9.34 733 ASP A C 1
ATOM 5579 O O . ASP A 1 733 ? 137.379 -4.289 94.487 1.00 9.40 733 ASP A O 1
ATOM 5584 N N . PRO A 1 734 ? 138.250 -3.752 96.486 1.00 8.66 734 PRO A N 1
ATOM 5585 C CA . PRO A 1 734 ? 136.924 -3.793 97.123 1.00 8.35 734 PRO A CA 1
ATOM 5586 C C . PRO A 1 734 ? 135.991 -2.688 96.681 1.00 8.00 734 PRO A C 1
ATOM 5587 O O . PRO A 1 734 ? 134.823 -2.707 97.077 1.00 9.79 734 PRO A O 1
ATOM 5591 N N . SER A 1 735 ? 136.436 -1.736 95.866 1.00 8.07 735 SER A N 1
ATOM 5592 C CA . SER A 1 735 ? 135.464 -0.776 95.353 1.00 7.48 735 SER A CA 1
ATOM 5593 C C . SER A 1 735 ? 134.627 -1.339 94.206 1.00 8.77 735 SER A C 1
ATOM 5594 O O . SER A 1 735 ? 133.620 -0.726 93.833 1.00 11.54 735 SER A O 1
ATOM 5597 N N . SER A 1 736 ? 134.983 -2.498 93.663 1.00 9.58 736 SER A N 1
ATOM 5598 C CA . SER A 1 736 ? 134.335 -2.988 92.452 1.00 11.18 736 SER A CA 1
ATOM 5599 C C . SER A 1 736 ? 132.980 -3.617 92.760 1.00 11.22 736 SER A C 1
ATOM 5600 O O . SER A 1 736 ? 132.764 -4.187 93.829 1.00 8.49 736 SER A O 1
ATOM 5603 N N . LEU A 1 737 ? 132.068 -3.533 91.787 1.00 11.80 737 LEU A N 1
ATOM 5604 C CA . LEU A 1 737 ? 130.785 -4.210 91.936 1.00 14.89 737 LEU A CA 1
ATOM 5605 C C . LEU A 1 737 ? 130.975 -5.712 92.082 1.00 9.36 737 LEU A C 1
ATOM 5606 O O . LEU A 1 737 ? 130.271 -6.363 92.861 1.00 9.67 737 LEU A O 1
ATOM 5611 N N . GLU A 1 738 ? 131.936 -6.275 91.350 1.00 9.62 738 GLU A N 1
ATOM 5612 C CA . GLU A 1 738 ? 132.158 -7.715 91.398 1.00 8.66 738 GLU A CA 1
ATOM 5613 C C . GLU A 1 738 ? 132.605 -8.144 92.788 1.00 9.02 738 GLU A C 1
ATOM 5614 O O . GLU A 1 738 ? 132.262 -9.238 93.258 1.00 9.79 738 GLU A O 1
ATOM 5620 N N . CYS A 1 739 ? 133.375 -7.297 93.460 1.00 8.03 739 CYS A N 1
ATOM 5621 C CA . CYS A 1 739 ? 133.836 -7.653 94.790 1.00 6.35 739 CYS A CA 1
ATOM 5622 C C . CYS A 1 739 ? 132.671 -7.708 95.767 1.00 6.42 739 CYS A C 1
ATOM 5623 O O . CYS A 1 739 ? 132.449 -8.729 96.422 1.00 8.76 739 CYS A O 1
ATOM 5626 N N . ILE A 1 740 ? 131.904 -6.617 95.879 1.00 7.86 740 ILE A N 1
ATOM 5627 C CA . ILE A 1 740 ? 130.857 -6.613 96.898 1.00 7.10 740 ILE A CA 1
ATOM 5628 C C . ILE A 1 740 ? 129.804 -7.672 96.583 1.00 7.00 740 ILE A C 1
ATOM 5629 O O . ILE A 1 740 ? 129.273 -8.316 97.491 1.00 6.80 740 ILE A O 1
ATOM 5634 N N . GLU A 1 741 ? 129.510 -7.907 95.301 1.00 7.39 741 GLU A N 1
ATOM 5635 C CA . GLU A 1 741 ? 128.551 -8.956 94.977 1.00 8.07 741 GLU A CA 1
ATOM 5636 C C . GLU A 1 741 ? 129.053 -10.321 95.435 1.00 8.74 741 GLU A C 1
ATOM 5637 O O . GLU A 1 741 ? 128.288 -11.120 95.987 1.00 9.94 741 GLU A O 1
ATOM 5643 N N . LYS A 1 742 ? 130.343 -10.596 95.242 1.00 9.73 742 LYS A N 1
ATOM 5644 C CA . LYS A 1 742 ? 130.890 -11.887 95.644 1.00 8.12 742 LYS A CA 1
ATOM 5645 C C . LYS A 1 742 ? 130.918 -12.033 97.164 1.00 7.08 742 LYS A C 1
ATOM 5646 O O . LYS A 1 742 ? 130.522 -13.073 97.702 1.00 9.08 742 LYS A O 1
ATOM 5652 N N . VAL A 1 743 ? 131.371 -10.998 97.868 1.00 8.13 743 VAL A N 1
ATOM 5653 C CA . VAL A 1 743 ? 131.382 -11.038 99.327 1.00 8.04 743 VAL A CA 1
ATOM 5654 C C . VAL A 1 743 ? 129.969 -11.244 99.861 1.00 6.40 743 VAL A C 1
ATOM 5655 O O . VAL A 1 743 ? 129.737 -12.065 100.749 1.00 7.82 743 VAL A O 1
ATOM 5659 N N . ASN A 1 744 ? 129.006 -10.49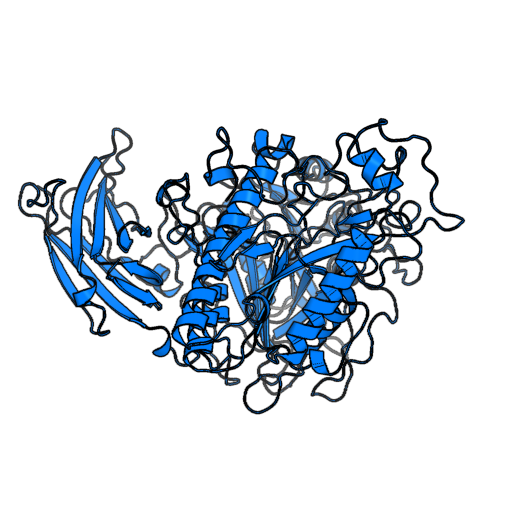7 99.326 1.00 7.13 744 ASN A N 1
ATOM 5660 C CA . ASN A 1 744 ? 127.623 -10.630 99.779 1.00 6.27 744 ASN A CA 1
ATOM 5661 C C . ASN A 1 744 ? 127.093 -12.038 99.543 1.00 8.20 744 ASN A C 1
ATOM 5662 O O . ASN A 1 744 ? 126.468 -12.638 100.428 1.00 9.46 744 ASN A O 1
ATOM 5667 N N . ARG A 1 745 ? 127.345 -12.577 98.349 1.00 7.74 745 ARG A N 1
ATOM 5668 C CA . ARG A 1 745 ? 126.873 -13.910 97.992 1.00 7.89 745 ARG A CA 1
ATOM 5669 C C . ARG A 1 745 ? 127.465 -14.973 98.912 1.00 9.21 745 ARG A C 1
ATOM 5670 O O . ARG A 1 745 ? 126.760 -15.879 99.374 1.00 8.20 745 ARG A O 1
ATOM 5678 N N . ILE A 1 746 ? 128.768 -14.885 99.172 1.00 10.28 746 ILE A N 1
ATOM 5679 C CA . ILE A 1 746 ? 129.411 -15.820 100.092 1.00 9.11 746 ILE A CA 1
ATOM 5680 C C . ILE A 1 746 ? 128.798 -15.703 101.481 1.00 8.78 746 ILE A C 1
ATOM 5681 O O . ILE A 1 746 ? 128.483 -16.715 102.120 1.00 8.64 746 ILE A O 1
ATOM 5686 N N . SER A 1 747 ? 128.582 -14.464 101.953 1.00 8.69 747 SER A N 1
ATOM 5687 C CA . SER A 1 747 ? 128.013 -14.251 103.284 1.00 6.37 747 SER A CA 1
ATOM 5688 C C . SER A 1 747 ? 126.570 -14.752 103.380 1.00 8.54 747 SER A C 1
ATOM 5689 O O . SER A 1 747 ? 126.131 -15.166 104.461 1.00 7.70 747 SER A O 1
ATOM 5692 N N . ASP A 1 748 ? 125.820 -14.728 102.272 1.00 8.07 748 ASP A N 1
ATOM 5693 C CA . ASP A 1 748 ? 124.494 -15.350 102.268 1.00 9.24 748 ASP A CA 1
ATOM 5694 C C . ASP A 1 748 ? 124.603 -16.861 102.371 1.00 8.16 748 ASP A C 1
ATOM 5695 O O . ASP A 1 748 ? 123.812 -17.504 103.072 1.00 12.19 748 ASP A O 1
ATOM 5700 N N . LYS A 1 749 ? 125.555 -17.449 101.644 1.00 9.22 749 LYS A N 1
ATOM 5701 C CA . LYS A 1 749 ? 125.769 -18.887 101.717 1.00 9.25 749 LYS A CA 1
ATOM 5702 C C . LYS A 1 749 ? 126.116 -19.312 103.137 1.00 11.78 749 LYS A C 1
ATOM 5703 O O . LYS A 1 749 ? 125.594 -20.319 103.638 1.00 11.23 749 LYS A O 1
ATOM 5709 N N . TYR A 1 750 ? 126.966 -18.537 103.816 1.00 10.61 750 TYR A N 1
ATOM 5710 C CA . TYR A 1 750 ? 127.385 -18.923 105.162 1.00 9.78 750 TYR A CA 1
ATOM 5711 C C . TYR A 1 750 ? 126.247 -18.748 106.165 1.00 8.92 750 TYR A C 1
ATOM 5712 O O . TYR A 1 750 ? 126.087 -19.569 107.077 1.00 9.84 750 TYR A O 1
ATOM 5721 N N . TRP A 1 751 ? 125.421 -17.708 105.995 1.00 8.92 751 TRP A N 1
ATOM 5722 C CA . TRP A 1 751 ? 124.235 -17.590 106.841 1.00 10.01 751 TRP A CA 1
ATOM 5723 C C . TRP A 1 751 ? 123.313 -18.789 106.653 1.00 9.47 751 TRP A C 1
ATOM 5724 O O . TRP A 1 751 ? 122.738 -19.293 107.623 1.00 10.20 751 TRP A O 1
ATOM 5735 N N . ASP A 1 752 ? 123.162 -19.262 105.411 1.00 9.97 752 ASP A N 1
ATOM 5736 C CA . ASP A 1 752 ? 122.334 -20.439 105.175 1.00 10.83 752 ASP A CA 1
ATOM 5737 C C . ASP A 1 752 ? 122.894 -21.651 105.910 1.00 12.52 752 ASP A C 1
ATOM 5738 O O . ASP A 1 752 ? 122.142 -22.418 106.519 1.00 12.35 752 ASP A O 1
ATOM 5743 N N . PHE A 1 753 ? 124.214 -21.845 105.854 1.00 12.29 753 PHE A N 1
ATOM 5744 C CA . PHE A 1 753 ? 124.836 -22.948 106.581 1.00 10.50 753 PHE A CA 1
ATOM 5745 C C . PHE A 1 753 ? 124.689 -22.765 108.084 1.00 11.52 753 PHE A C 1
ATOM 5746 O O . PHE A 1 753 ? 124.432 -23.731 108.816 1.00 11.09 753 PHE A O 1
ATOM 5754 N N . TYR A 1 754 ? 124.893 -21.536 108.562 1.00 11.05 754 TYR A N 1
ATOM 5755 C CA . TYR A 1 754 ? 124.823 -21.261 109.993 1.00 9.19 754 TYR A CA 1
ATOM 5756 C C . TYR A 1 754 ? 123.426 -21.539 110.542 1.00 9.93 754 TYR A C 1
ATOM 5757 O O . TYR A 1 754 ? 123.266 -22.211 111.570 1.00 9.99 754 TYR A O 1
ATOM 5766 N N . SER A 1 755 ? 122.403 -21.011 109.875 1.00 11.50 755 SER A N 1
ATOM 5767 C CA . SER A 1 755 ? 121.038 -21.004 110.386 1.00 11.82 755 SER A CA 1
ATOM 5768 C C . SER A 1 755 ? 120.245 -22.257 110.035 1.00 12.38 755 SER A C 1
ATOM 5769 O O . SER A 1 755 ? 119.121 -22.414 110.522 1.00 14.93 755 SER A O 1
ATOM 5772 N N . SER A 1 756 ? 120.786 -23.152 109.219 1.00 13.77 756 SER A N 1
ATOM 5773 C CA . SER A 1 756 ? 120.046 -24.349 108.835 1.00 17.48 756 SER A CA 1
ATOM 5774 C C . SER A 1 756 ? 119.761 -25.242 110.043 1.00 18.55 756 SER A C 1
ATOM 5775 O O . SER A 1 756 ? 120.502 -25.257 111.029 1.00 13.62 756 SER A O 1
ATOM 5778 N N . GLU A 1 757 ? 118.663 -25.995 109.960 1.00 20.11 757 GLU A N 1
ATOM 5779 C CA . GLU A 1 757 ? 118.425 -27.033 110.962 1.00 21.63 757 GLU A CA 1
ATOM 5780 C C . GLU A 1 757 ? 119.454 -28.153 110.866 1.00 16.89 757 GLU A C 1
ATOM 5781 O O . GLU A 1 757 ? 119.855 -28.715 111.892 1.00 25.03 757 GLU A O 1
ATOM 5787 N N . SER A 1 758 ? 119.915 -28.474 109.663 1.00 19.42 758 SER A N 1
ATOM 5788 C CA . SER A 1 758 ? 120.802 -29.607 109.440 1.00 21.09 758 SER A CA 1
ATOM 5789 C C . SER A 1 758 ? 122.262 -29.163 109.398 1.00 23.09 758 SER A C 1
ATOM 5790 O O . SER A 1 758 ? 122.580 -28.020 109.063 1.00 17.77 758 SER A O 1
ATOM 5793 N N . LEU A 1 759 ? 123.156 -30.100 109.717 1.00 18.78 759 LEU A N 1
ATOM 5794 C CA . LEU A 1 759 ? 124.586 -29.818 109.793 1.00 18.82 759 LEU A CA 1
ATOM 5795 C C . LEU A 1 759 ? 125.363 -31.033 109.315 1.00 20.32 759 LEU A C 1
ATOM 5796 O O . LEU A 1 759 ? 125.263 -32.108 109.913 1.00 18.94 759 LEU A O 1
ATOM 5801 N N . GLU A 1 760 ? 126.139 -30.854 108.242 1.00 17.40 760 GLU A N 1
ATOM 5802 C CA . GLU A 1 760 ? 126.970 -31.902 107.668 1.00 23.25 760 GLU A CA 1
ATOM 5803 C C . GLU A 1 760 ? 128.464 -31.625 107.732 1.00 25.62 760 GLU A C 1
ATOM 5804 O O . GLU A 1 760 ? 129.246 -32.573 107.679 1.00 23.56 760 GLU A O 1
ATOM 5810 N N . HIS A 1 761 ? 128.876 -30.364 107.822 1.00 21.33 761 HIS A N 1
ATOM 5811 C CA . HIS A 1 761 ? 130.276 -29.985 107.735 1.00 20.98 761 HIS A CA 1
ATOM 5812 C C . HIS A 1 761 ? 130.460 -28.686 108.499 1.00 16.48 761 HIS A C 1
ATOM 5813 O O . HIS A 1 761 ? 129.524 -27.894 108.640 1.00 12.71 761 HIS A O 1
ATOM 5820 N N . ASP A 1 762 ? 131.682 -28.483 108.992 1.00 13.92 762 ASP A N 1
ATOM 5821 C CA . ASP A 1 762 ? 132.035 -27.204 109.589 1.00 13.16 762 ASP A CA 1
ATOM 5822 C C . ASP A 1 762 ? 131.674 -26.076 108.632 1.00 11.21 762 ASP A C 1
ATOM 5823 O O . ASP A 1 762 ? 131.702 -26.241 107.412 1.00 12.03 762 ASP A O 1
ATOM 5828 N N . LEU A 1 763 ? 131.313 -24.930 109.191 1.00 12.82 763 LEU A N 1
ATOM 5829 C CA . LEU A 1 763 ? 131.152 -23.742 108.368 1.00 10.34 763 LEU A CA 1
ATOM 5830 C C . LEU A 1 763 ? 132.452 -23.492 107.605 1.00 9.72 763 LEU A C 1
ATOM 5831 O O . LEU A 1 763 ? 133.527 -23.514 108.215 1.00 10.02 763 LEU A O 1
ATOM 5836 N N . PRO A 1 764 ? 132.412 -23.298 106.279 1.00 9.25 764 PRO A N 1
ATOM 5837 C CA . PRO A 1 764 ? 133.675 -23.106 105.541 1.00 11.80 764 PRO A CA 1
ATOM 5838 C C . PRO A 1 764 ? 134.315 -21.757 105.782 1.00 10.88 764 PRO A C 1
ATOM 5839 O O . PRO A 1 764 ? 135.507 -21.590 105.491 1.00 11.09 764 PRO A O 1
ATOM 5843 N N . GLY A 1 765 ? 133.559 -20.786 106.292 1.00 11.01 765 GLY A N 1
ATOM 5844 C CA . GLY A 1 765 ? 134.087 -19.489 106.666 1.00 7.68 765 GLY A CA 1
ATOM 5845 C C . GLY A 1 765 ? 133.184 -18.903 107.729 1.00 7.15 765 GLY A C 1
ATOM 5846 O O . GLY A 1 765 ? 132.277 -19.583 108.210 1.00 9.52 765 GLY A O 1
ATOM 5847 N N . HIS A 1 766 ? 133.404 -17.649 108.107 1.00 5.68 766 HIS A N 1
ATOM 5848 C CA . HIS A 1 766 ? 132.708 -17.092 109.249 1.00 4.19 766 HIS A CA 1
ATOM 5849 C C . HIS A 1 766 ? 131.819 -15.899 108.928 1.00 5.36 766 HIS A C 1
ATOM 5850 O O . HIS A 1 766 ? 130.957 -15.566 109.752 1.00 7.23 766 HIS A O 1
ATOM 5857 N N . LEU A 1 767 ? 131.988 -15.261 107.774 1.00 5.13 767 LEU A N 1
ATOM 5858 C CA . LEU A 1 767 ? 131.256 -14.030 107.476 1.00 5.25 767 LEU A CA 1
ATOM 5859 C C . LEU A 1 767 ? 129.795 -14.340 107.144 1.00 5.48 767 LEU A C 1
ATOM 5860 O O . LEU A 1 767 ? 129.515 -15.043 106.168 1.00 7.80 767 LEU A O 1
ATOM 5865 N N . LEU A 1 768 ? 128.869 -13.811 107.946 1.00 5.38 768 LEU A N 1
ATOM 5866 C CA . LEU A 1 768 ? 127.436 -13.999 107.736 1.00 6.83 768 LEU A CA 1
ATOM 5867 C C . LEU A 1 768 ? 126.809 -12.677 107.335 1.00 6.05 768 LEU A C 1
ATOM 5868 O O . LEU A 1 768 ? 127.097 -11.643 107.948 1.00 7.71 768 LEU A O 1
ATOM 5873 N N . ARG A 1 769 ? 125.942 -12.709 106.330 1.00 5.92 769 ARG A N 1
ATOM 5874 C CA . ARG A 1 769 ? 125.116 -11.539 106.061 1.00 8.51 769 ARG A CA 1
ATOM 5875 C C . ARG A 1 769 ? 124.348 -11.184 107.330 1.00 5.70 769 ARG A C 1
ATOM 5876 O O . ARG A 1 769 ? 123.722 -12.055 107.932 1.00 9.21 769 ARG A O 1
ATOM 5884 N N . TYR A 1 770 ? 124.419 -9.926 107.773 1.00 7.08 770 TYR A N 1
ATOM 5885 C CA . TYR A 1 770 ? 123.711 -9.589 109.007 1.00 7.43 770 TYR A CA 1
ATOM 5886 C C . TYR A 1 770 ? 122.231 -9.913 108.807 1.00 8.10 770 TYR A C 1
ATOM 5887 O O . TYR A 1 770 ? 121.650 -9.519 107.787 1.00 10.14 770 TYR A O 1
ATOM 5896 N N . PRO A 1 771 ? 121.616 -10.640 109.707 1.00 8.57 771 PRO A N 1
ATOM 5897 C CA . PRO A 1 771 ? 120.329 -11.306 109.418 1.00 10.09 771 PRO A CA 1
ATOM 5898 C C . PRO A 1 771 ? 119.137 -10.359 109.495 1.00 10.22 771 PRO A C 1
ATOM 5899 O O . PRO A 1 771 ? 118.207 -10.535 110.301 1.00 12.60 771 PRO A O 1
ATOM 5903 N N . ILE A 1 772 ? 119.163 -9.336 108.635 1.00 13.73 772 ILE A N 1
ATOM 5904 C CA . ILE A 1 772 ? 118.047 -8.421 108.435 1.00 13.75 772 ILE A CA 1
ATOM 5905 C C . ILE A 1 772 ? 117.822 -8.275 106.936 1.00 11.45 772 ILE A C 1
ATOM 5906 O O . ILE A 1 772 ? 118.685 -8.603 106.118 1.00 14.02 772 ILE A O 1
ATOM 5911 N N . GLY A 1 773 ? 116.652 -7.752 106.582 1.00 15.60 773 GLY A N 1
ATOM 5912 C CA . GLY A 1 773 ? 116.413 -7.325 105.216 1.00 14.48 773 GLY A CA 1
ATOM 5913 C C . GLY A 1 773 ? 116.293 -5.817 105.121 1.00 12.30 773 GLY A C 1
ATOM 5914 O O . GLY A 1 773 ? 116.073 -5.150 106.132 1.00 15.63 773 GLY A O 1
ATOM 5915 N N . VAL A 1 774 ? 116.425 -5.267 103.916 1.00 13.87 774 VAL A N 1
ATOM 5916 C CA . VAL A 1 774 ? 116.251 -3.835 103.672 1.00 15.47 774 VAL A CA 1
ATOM 5917 C C . VAL A 1 774 ? 115.060 -3.678 102.740 1.00 14.51 774 VAL A C 1
ATOM 5918 O O . VAL A 1 774 ? 115.114 -4.112 101.583 1.00 17.97 774 VAL A O 1
ATOM 5922 N N . ALA A 1 775 ? 113.987 -3.070 103.239 1.00 14.39 775 ALA A N 1
ATOM 5923 C CA . ALA A 1 775 ? 112.794 -2.843 102.439 1.00 20.23 775 ALA A CA 1
ATOM 5924 C C . ALA A 1 775 ? 113.092 -1.881 101.288 1.00 21.97 775 ALA A C 1
ATOM 5925 O O . ALA A 1 775 ? 114.098 -1.168 101.283 1.00 15.93 775 ALA A O 1
ATOM 5927 N N . SER A 1 776 ? 112.190 -1.844 100.303 1.00 20.27 776 SER A N 1
ATOM 5928 C CA . SER A 1 776 ? 112.448 -0.982 99.153 1.00 22.63 776 SER A CA 1
ATOM 5929 C C . SER A 1 776 ? 112.598 0.490 99.541 1.00 20.55 776 SER A C 1
ATOM 5930 O O . SER A 1 776 ? 113.304 1.228 98.848 1.00 20.20 776 SER A O 1
ATOM 5933 N N . GLU A 1 777 ? 111.986 0.932 100.641 1.00 18.68 777 GLU A N 1
ATOM 5934 C CA . GLU A 1 777 ? 112.096 2.320 101.083 1.00 21.12 777 GLU A CA 1
ATOM 5935 C C . GLU A 1 777 ? 113.135 2.527 102.181 1.00 21.80 777 GLU A C 1
ATOM 5936 O O . GLU A 1 777 ? 113.261 3.645 102.695 1.00 21.65 777 GLU A O 1
ATOM 5942 N N . GLY A 1 778 ? 113.893 1.493 102.542 1.00 20.54 778 GLY A N 1
ATOM 5943 C CA . GLY A 1 778 ? 114.982 1.637 103.482 1.00 18.17 778 GLY A CA 1
ATOM 5944 C C . GLY A 1 778 ? 114.694 1.131 104.876 1.00 18.38 778 GLY A C 1
ATOM 5945 O O . GLY A 1 778 ? 115.613 1.069 105.692 1.00 15.30 778 GLY A O 1
ATOM 5946 N N . ASP A 1 779 ? 113.448 0.784 105.174 1.00 17.79 779 ASP A N 1
ATOM 5947 C CA . ASP A 1 779 ? 113.133 0.177 106.458 1.00 18.98 779 ASP A CA 1
ATOM 5948 C C . ASP A 1 779 ? 113.853 -1.149 106.623 1.00 14.84 779 ASP A C 1
ATOM 5949 O O . ASP A 1 779 ? 113.968 -1.935 105.682 1.00 13.87 779 ASP A O 1
ATOM 5954 N N . ILE A 1 780 ? 114.325 -1.393 107.830 1.00 13.82 780 ILE A N 1
ATOM 5955 C CA . ILE A 1 780 ? 114.975 -2.648 108.174 1.00 13.74 780 ILE A CA 1
ATOM 5956 C C . ILE A 1 780 ? 113.890 -3.647 108.553 1.00 15.31 780 ILE A C 1
ATOM 5957 O O . ILE A 1 780 ? 113.026 -3.350 109.384 1.00 15.73 780 ILE A O 1
ATOM 5962 N N . THR A 1 781 ? 113.912 -4.821 107.928 1.00 14.84 781 THR A N 1
ATOM 5963 C CA . THR A 1 781 ? 112.899 -5.837 108.154 1.00 14.65 781 THR A CA 1
ATOM 5964 C C . THR A 1 781 ? 113.538 -7.095 108.721 1.00 16.80 781 THR A C 1
ATOM 5965 O O . THR A 1 781 ? 114.734 -7.341 108.555 1.00 14.18 781 THR A O 1
ATOM 5969 N N . GLU A 1 782 ? 112.719 -7.903 109.389 1.00 17.09 782 GLU A N 1
ATOM 5970 C CA . GLU A 1 782 ? 113.180 -9.232 109.756 1.00 17.59 782 GLU A CA 1
ATOM 5971 C C . GLU A 1 782 ? 113.272 -10.113 108.519 1.00 17.77 782 GLU A C 1
ATOM 5972 O O . GLU A 1 782 ? 112.545 -9.932 107.538 1.00 19.08 782 GLU A O 1
ATOM 5978 N N . LEU A 1 783 ? 114.187 -11.069 108.572 1.00 15.22 783 LEU A N 1
ATOM 5979 C CA . LEU A 1 783 ? 114.181 -12.150 107.608 1.00 15.36 783 LEU A CA 1
ATOM 5980 C C . LEU A 1 783 ? 113.029 -13.106 107.912 1.00 18.42 783 LEU A C 1
ATOM 5981 O O . LEU A 1 783 ? 112.654 -13.283 109.075 1.00 18.27 783 LEU A O 1
ATOM 5986 N N . PRO A 1 784 ? 112.436 -13.710 106.880 1.00 17.98 784 PRO A N 1
ATOM 5987 C CA . PRO A 1 784 ? 111.376 -14.700 107.105 1.00 21.40 784 PRO A CA 1
ATOM 5988 C C . PRO A 1 784 ? 111.876 -15.837 107.977 1.00 16.07 784 PRO A C 1
ATOM 5989 O O . PRO A 1 784 ? 112.878 -16.484 107.668 1.00 18.87 784 PRO A O 1
ATOM 5993 N N . GLY A 1 785 ? 111.183 -16.063 109.086 1.00 16.65 785 GLY A N 1
ATOM 5994 C CA . GLY A 1 785 ? 111.545 -17.125 109.992 1.00 18.56 785 GLY A CA 1
ATOM 5995 C C . GLY A 1 785 ? 112.609 -16.775 111.007 1.00 18.61 785 GLY A C 1
ATOM 5996 O O . GLY A 1 785 ? 112.973 -17.636 111.817 1.00 17.36 785 GLY A O 1
ATOM 5997 N N . PHE A 1 786 ? 113.117 -15.544 111.008 1.00 16.31 786 PHE A N 1
ATOM 5998 C CA . PHE A 1 786 ? 114.159 -15.153 111.945 1.00 14.78 786 PHE A CA 1
ATOM 5999 C C . PHE A 1 786 ? 113.785 -13.845 112.638 1.00 16.53 786 PHE A C 1
ATOM 6000 O O . PHE A 1 786 ? 114.519 -12.860 112.597 1.00 16.37 786 PHE A O 1
ATOM 6008 N N . GLU A 1 787 ? 112.638 -13.845 113.315 1.00 13.28 787 GLU A N 1
ATOM 6009 C CA . GLU A 1 787 ? 112.388 -12.779 114.274 1.00 13.57 787 GLU A CA 1
ATOM 6010 C C . GLU A 1 787 ? 113.455 -12.785 115.352 1.00 13.14 787 GLU A C 1
ATOM 6011 O O . GLU A 1 787 ? 113.877 -11.727 115.819 1.00 13.92 787 GLU A O 1
ATOM 6017 N N . PHE A 1 788 ? 113.910 -13.976 115.751 1.00 13.07 788 PHE A N 1
ATOM 6018 C CA . PHE A 1 788 ? 114.904 -14.152 116.798 1.00 13.42 788 PHE A CA 1
ATOM 6019 C C . PHE A 1 788 ? 116.216 -14.658 116.218 1.00 8.51 788 PHE A C 1
ATOM 6020 O O . PHE A 1 788 ? 116.235 -15.336 115.187 1.00 13.04 788 PHE A O 1
ATOM 6028 N N . PHE A 1 789 ? 117.311 -14.348 116.903 1.00 9.86 789 PHE A N 1
ATOM 6029 C CA . PHE A 1 789 ? 118.579 -14.977 116.559 1.00 10.27 789 PHE A CA 1
ATOM 6030 C C . PHE A 1 789 ? 118.451 -16.491 116.712 1.00 9.93 789 PHE A C 1
ATOM 6031 O O . PHE A 1 789 ? 117.755 -16.960 117.621 1.00 10.89 789 PHE A O 1
ATOM 6039 N N . PRO A 1 790 ? 119.097 -17.276 115.848 1.00 9.78 790 PRO A N 1
ATOM 6040 C CA . PRO A 1 790 ? 119.051 -18.735 115.997 1.00 12.18 790 PRO A CA 1
ATOM 6041 C C . PRO A 1 790 ? 119.430 -19.153 117.408 1.00 11.53 790 PRO A C 1
ATOM 6042 O O . PRO A 1 790 ? 120.384 -18.635 117.993 1.00 12.29 790 PRO A O 1
ATOM 6046 N N . ASP A 1 791 ? 118.626 -20.044 117.976 1.00 10.86 791 ASP A N 1
ATOM 6047 C CA . ASP A 1 791 ? 118.774 -20.660 119.292 1.00 12.83 791 ASP A CA 1
ATOM 6048 C C . ASP A 1 791 ? 118.355 -19.749 120.446 1.00 16.48 791 ASP A C 1
ATOM 6049 O O . ASP A 1 791 ? 118.446 -20.177 121.613 1.00 15.96 791 ASP A O 1
ATOM 6054 N N . THR A 1 792 ? 117.849 -18.547 120.176 1.00 15.36 792 THR A N 1
ATOM 6055 C CA . THR A 1 792 ? 117.469 -17.597 121.211 1.00 14.51 792 THR A CA 1
ATOM 6056 C C . THR A 1 792 ? 115.992 -17.234 121.108 1.00 13.47 792 THR A C 1
ATOM 6057 O O . THR A 1 792 ? 115.283 -17.623 120.174 1.00 15.03 792 THR A O 1
ATOM 6061 N N . LYS A 1 793 ? 115.541 -16.481 122.108 1.00 11.59 793 LYS A N 1
ATOM 6062 C CA . LYS A 1 793 ? 114.255 -15.797 122.091 1.00 16.33 793 LYS A CA 1
ATOM 6063 C C . LYS A 1 793 ? 114.463 -14.292 121.968 1.00 18.44 793 LYS A C 1
ATOM 6064 O O . LYS A 1 793 ? 113.647 -13.502 122.449 1.00 16.73 793 LYS A O 1
ATOM 6070 N N . ALA A 1 794 ? 115.574 -13.887 121.350 1.00 14.99 794 ALA A N 1
ATOM 6071 C CA . ALA A 1 794 ? 115.988 -12.491 121.319 1.00 16.14 794 ALA A CA 1
ATOM 6072 C C . ALA A 1 794 ? 115.694 -11.901 119.949 1.00 11.91 794 ALA A C 1
ATOM 6073 O O . ALA A 1 794 ? 116.167 -12.426 118.937 1.00 13.40 794 ALA A O 1
ATOM 6075 N N . ARG A 1 795 ? 114.951 -10.790 119.923 1.00 12.10 795 ARG A N 1
ATOM 6076 C CA . ARG A 1 795 ? 114.622 -10.135 118.658 1.00 11.85 795 ARG A CA 1
ATOM 6077 C C . ARG A 1 795 ? 115.869 -9.544 117.998 1.00 9.67 795 ARG A C 1
ATOM 6078 O O . ARG A 1 795 ? 116.603 -8.774 118.621 1.00 10.93 795 ARG A O 1
ATOM 6086 N N . ILE A 1 796 ? 116.097 -9.899 116.728 1.00 9.81 796 ILE A N 1
ATOM 6087 C CA . ILE A 1 796 ? 117.222 -9.345 115.972 1.00 11.92 796 ILE A CA 1
ATOM 6088 C C . ILE A 1 796 ? 117.089 -7.834 115.827 1.00 14.19 796 ILE A C 1
ATOM 6089 O O . ILE A 1 796 ? 118.078 -7.094 115.906 1.00 11.59 796 ILE A O 1
ATOM 6094 N N . LEU A 1 797 ? 115.864 -7.349 115.620 1.00 12.12 797 LEU A N 1
ATOM 6095 C CA . LEU A 1 797 ? 115.648 -5.920 115.455 1.00 10.61 797 LEU A CA 1
ATOM 6096 C C . LEU A 1 797 ? 115.718 -5.152 116.770 1.00 13.73 797 LEU A C 1
ATOM 6097 O O . LEU A 1 797 ? 115.749 -3.917 116.745 1.00 13.59 797 LEU A O 1
ATOM 6102 N N . GLY A 1 798 ? 115.773 -5.842 117.906 1.00 10.72 798 GLY A N 1
ATOM 6103 C CA . GLY A 1 798 ? 115.850 -5.165 119.181 1.00 12.61 798 GLY A CA 1
ATOM 6104 C C . GLY A 1 798 ? 114.496 -4.677 119.676 1.00 13.44 798 GLY A C 1
ATOM 6105 O O . GLY A 1 798 ? 113.448 -4.885 119.065 1.00 14.66 798 GLY A O 1
ATOM 6106 N N . THR A 1 799 ? 114.550 -4.005 120.825 1.00 11.59 799 THR A N 1
ATOM 6107 C CA . THR A 1 799 ? 113.371 -3.519 121.533 1.00 13.78 799 THR A CA 1
ATOM 6108 C C . THR A 1 799 ? 113.778 -2.259 122.268 1.00 12.31 799 THR A C 1
ATOM 6109 O O . THR A 1 799 ? 114.726 -2.296 123.059 1.00 13.79 799 THR A O 1
ATOM 6113 N N . LYS A 1 800 ? 113.079 -1.158 122.011 1.00 13.30 800 LYS A N 1
ATOM 6114 C CA . LYS A 1 800 ? 113.321 0.055 122.771 1.00 13.84 800 LYS A CA 1
ATOM 6115 C C . LYS A 1 800 ? 112.903 -0.160 124.216 1.00 15.85 800 LYS A C 1
ATOM 6116 O O . LYS A 1 800 ? 111.841 -0.729 124.497 1.00 19.18 800 LYS A O 1
ATOM 6122 N N . SER A 1 801 ? 113.731 0.312 125.135 1.00 16.42 801 SER A N 1
ATOM 6123 C CA . SER A 1 801 ? 113.493 0.126 126.558 1.00 21.98 801 SER A CA 1
ATOM 6124 C C . SER A 1 801 ? 112.655 1.259 127.130 1.00 24.59 801 SER A C 1
ATOM 6125 O O . SER A 1 801 ? 112.805 2.421 126.752 1.00 26.57 801 SER A O 1
ATOM 6128 N N . ASP A 1 802 ? 111.780 0.911 128.071 1.00 23.66 802 ASP A N 1
ATOM 6129 C CA . ASP A 1 802 ? 110.999 1.904 128.789 1.00 24.86 802 ASP A CA 1
ATOM 6130 C C . ASP A 1 802 ? 111.592 2.241 130.148 1.00 28.29 802 ASP A C 1
ATOM 6131 O O . ASP A 1 802 ? 111.033 3.079 130.862 1.00 28.84 802 ASP A O 1
ATOM 6136 N N . TYR A 1 803 ? 112.706 1.615 130.512 1.00 24.26 803 TYR A N 1
ATOM 6137 C CA . TYR A 1 803 ? 113.361 1.781 131.804 1.00 24.12 803 TYR A CA 1
ATOM 6138 C C . TYR A 1 803 ? 114.778 2.313 131.688 1.00 20.84 803 TYR A C 1
ATOM 6139 O O . TYR A 1 803 ? 115.213 3.080 132.548 1.00 21.86 803 TYR A O 1
ATOM 6148 N N . LEU A 1 804 ? 115.517 1.911 130.656 1.00 21.84 804 LEU A N 1
ATOM 6149 C CA . LEU A 1 804 ? 116.921 2.276 130.525 1.00 16.89 804 LEU A CA 1
ATOM 6150 C C . LEU A 1 804 ? 117.042 3.581 129.755 1.00 17.10 804 LEU A C 1
ATOM 6151 O O . LEU A 1 804 ? 116.653 3.628 128.582 1.00 18.30 804 LEU A O 1
ATOM 6156 N N . PRO A 1 805 ? 117.563 4.648 130.361 1.00 17.70 805 PRO A N 1
ATOM 6157 C CA . PRO A 1 805 ? 117.720 5.900 129.623 1.00 15.52 805 PRO A CA 1
ATOM 6158 C C . PRO A 1 805 ? 118.774 5.740 128.536 1.00 15.59 805 PRO A C 1
ATOM 6159 O O . PRO A 1 805 ? 119.742 4.986 128.708 1.00 13.97 805 PRO A O 1
ATOM 6163 N N . PRO A 1 806 ? 118.625 6.441 127.411 1.00 14.70 806 PRO A N 1
ATOM 6164 C CA . PRO A 1 806 ? 119.599 6.263 126.320 1.00 12.38 806 PRO A CA 1
ATOM 6165 C C . PRO A 1 806 ? 121.031 6.585 126.712 1.00 12.54 806 PRO A C 1
ATOM 6166 O O . PRO A 1 806 ? 121.959 6.061 126.079 1.00 13.03 806 PRO A O 1
ATOM 6170 N N . ILE A 1 807 ? 121.248 7.413 127.741 1.00 13.89 807 ILE A N 1
ATOM 6171 C CA . ILE A 1 807 ? 122.612 7.693 128.187 1.00 11.44 807 ILE A CA 1
ATOM 6172 C C . ILE A 1 807 ? 123.347 6.400 128.525 1.00 12.89 807 ILE A C 1
ATOM 6173 O O . ILE A 1 807 ? 124.563 6.293 128.318 1.00 14.03 807 ILE A O 1
ATOM 6178 N N . LEU A 1 808 ? 122.624 5.386 129.001 1.00 11.77 808 LEU A N 1
ATOM 6179 C CA . LEU A 1 808 ? 123.257 4.135 129.401 1.00 13.68 808 LEU A CA 1
ATOM 6180 C C . LEU A 1 808 ? 123.631 3.263 128.215 1.00 13.72 808 LEU A C 1
ATOM 6181 O O . LEU A 1 808 ? 124.626 2.535 128.276 1.00 13.71 808 LEU A O 1
ATOM 6186 N N . THR A 1 809 ? 122.840 3.297 127.151 1.00 11.02 809 THR A N 1
ATOM 6187 C CA . THR A 1 809 ? 122.916 2.282 126.117 1.00 10.17 809 THR A CA 1
ATOM 6188 C C . THR A 1 809 ? 123.433 2.791 124.780 1.00 9.97 809 THR A C 1
ATOM 6189 O O . THR A 1 809 ? 123.616 1.975 123.877 1.00 12.72 809 THR A O 1
ATOM 6193 N N . THR A 1 810 ? 123.661 4.098 124.617 1.00 8.71 810 THR A N 1
ATOM 6194 C CA . THR A 1 810 ? 124.128 4.630 123.322 1.00 8.48 810 THR A CA 1
ATOM 6195 C C . THR A 1 810 ? 125.652 4.810 123.148 1.00 11.05 810 THR A C 1
ATOM 6196 O O . THR A 1 810 ? 126.401 4.806 124.119 1.00 13.50 810 THR A O 1
#

B-factor: mean 14.6, std 9.21, range [1.33, 54.87]

Secondary structure (DSSP, 8-state):
--EEEEEEEEEEEEEES------EEEEEEETTEEEEEPPPB-S-SSS-EEEEEEEEEEEEEESEEEEEEEE--TT--EEEEEEEEEGGGTTT---EEEEEE-B-TTSSBPTT--EEEEEEEEEEGGGSTTTTT-S-STT----SS-SSPPEEEEEEEEEESS---TT-S---B-TTSSB---B-HHHHHHHHHHH-SSEEEEEES---TT-BS---TTS--TTTTSBHHHHHHHHHHTT-EEEEEEE-GGG--HHHHHHTS----HHHHHHHHTTSS-EEEEE-----S-B---EEEEEEEPP-SS--S-EEEEEEEES--SSTT----TT--SSTTTTTTSTT----TTSTT--GGG------EE-EEEEEESHHHHHHHHHHHHHHHHH--SS-S--GGGGTTTBPSS--SS-TTSTT-EEEEEEEEEETTT-S----SHHHHHHTT-EE-SSSEEEEHHHHHHHHHHHH-SSEEEEEES-B---GGGS--SSS-GGGT----SHHHHHHHHHHHHHHHT---EEEEE--SS-SS-TTSHHHHHHHHHHHHHHHHHHHHHHHHHHHTT----GGGTEEEEEEEEE----TT----SS---TTSHHHHHHHHTEEEPEE--EEEEETTTEEEEES--BSHHHHSSSSSBEEEEEEE-TTS-SSSS---SHHHHHHHHHHHHHHSS--GGGG-TTSHHHHHHHHHHHHHHHHHHH-S---S--S--EEE-SEEE-TTS-EEEBTTBSB-TTSS-BTT----SSS-HHHH-

Radius of gyration: 25.92 Å; Cα contacts (8 Å, |Δi|>4): 1918; chains: 1; bounding box: 67×83×61 Å

Nearest PDB structures (foldseek):
  6kz9-assembly1_A  TM=1.001E+00  e=0.000E+00  Arabidopsis thaliana
  6kz8-assembly2_B  TM=9.885E-01  e=0.000E+00  Arabidopsis thaliana
  6ohm-assembly2_B  TM=6.986E-01  e=1.081E-33  Homo sapiens
  7v55-assembly1_A  TM=6.650E-01  e=5.055E-32  Pseudomonas aeruginosa PAO1
  7v53-assembly1_A  TM=6.331E-01  e=1.317E-28  Pseudomonas aeruginosa PAO1

Foldseek 3Di:
DAAFQAAKKKKWWFKKQFDVVWWKKKWKAQALHTFAIFGTDHPCVTIDTRRFIATTGGGDDHQWIKMWMKTPPVVDIGTQFIWIDTVVVARVFDKDWDWTAGAHPVRHGGPPGITITMIIGGDHLVNDPLFLFACPFLVRFQQFQAPWTWDWQKFKAKAWAQAADPPQFDFAAFPVGGGFDHDHHLVVVVVQLQAFDAEKEWEAQAAAQAAFSDFPPVDDDVVRRHGNNVSLLVNLVVPHAAEYEYAQCVPEDVQCVVQQNRPHCLVVSVVSCPVGSHFHFHFYQLPVFIAHWTKIKGWDFADDPVGDLATEMKMKFFQAHNHAQRHDYLVQAQFFCCVGNCVVRAAAFQFPPDDSQAGTRGAAATAMMMMMGALVRVVSVLQSVQQCVQGNDDPDDDDVVVCCVHYPDGGRNDDLPDLSIKTKIKAKQAWCNRGPDQDDRSVSSRSNSWGDDHHTIFGLRVLSNLLVNLRSFNFEKEWFFQAAFACLSQFDPPVHDSSQLPRNRCNLSSNLVSLLVCLVVVGFYAYEYEYALWHGGHQARQQRLQRLQRNQRSQLSSLLSQLVSCVVVVHDDDSCLHYFYKYWKKAADDDPPIDDRPHHDDDQTLRNQCVVRRMDTRHRHGGKMDGQLFKMKGHRAGNTCQRNVSSHHIIMIMMMGRSSQTCRPHRRRDNSLSVVQRVCCSALVDDDPLCSRCSDSVNSVVLQVSQCVLQCQRQDSDHDHIRSGIIHGNQWDADSSRRIHGDVPPCDDRSHPHGSSGDNDPPDRSSSRD

Solvent-accessible surface area: 28568 Å² total; per-residue (Å²): 80,108,56,75,0,9,0,22,0,55,4,18,0,43,29,0,60,18,28,100,117,47,22,5,14,0,1,0,20,1,53,147,11,98,32,16,32,0,77,40,18,96,140,56,82,116,40,0,69,0,110,10,39,7,41,11,15,0,2,8,106,0,30,33,0,23,0,9,0,56,13,42,25,108,156,39,78,65,66,46,2,67,1,49,0,56,0,85,84,0,57,98,16,116,97,10,75,54,108,16,87,0,16,58,112,117,140,83,76,23,139,54,36,1,76,0,26,0,69,0,51,6,60,68,7,111,126,73,133,12,23,25,78,1,0,41,39,35,174,13,101,7,7,57,72,16,51,11,66,26,73,77,1,0,84,5,7,6,0,1,1,1,6,1,13,68,146,28,27,40,202,3,95,16,68,71,74,109,56,4,106,8,71,38,0,1,13,24,1,12,50,15,0,32,95,0,130,48,0,0,0,3,4,2,25,0,2,63,4,93,7,20,2,14,46,10,102,184,64,104,49,130,40,1,113,58,31,1,0,83,14,0,58,121,20,6,76,103,58,12,84,0,0,0,1,0,1,8,14,144,38,19,28,100,55,3,96,144,23,16,24,17,36,19,48,0,80,96,2,31,117,52,1,193,81,39,83,7,78,11,46,26,0,40,7,110,69,64,27,2,3,14,1,3,2,5,0,0,1,27,71,46,76,50,253,82,55,45,167,44,8,25,0,6,0,0,0,0,0,4,2,8,0,22,1,3,4,4,21,4,123,0,9,0,6,80,28,3,73,93,30,2,85,140,12,42,14,11,27,2,12,116,52,28,35,35,58,56,1,2,0,3,0,0,2,0,0,0,3,0,47,0,11,1,22,0,0,21,9,0,2,90,0,0,32,6,1,8,78,108,24,25,38,169,118,40,24,12,87,31,155,105,35,75,131,68,4,26,99,71,23,85,38,34,165,60,134,53,104,80,0,3,0,0,7,0,0,0,0,0,7,14,12,0,2,29,57,21,40,171,57,33,132,37,7,10,118,15,11,6,42,13,12,143,114,60,41,15,2,50,5,0,5,5,0,2,0,30,0,0,21,8,0,42,38,4,0,6,1,0,0,18,20,2,0,0,0,0,32,36,10,58,78,81,68,24,74,13,71,101,8,71,0,38,3,6,1,0,21,1,0,0,18,1,1,23,17,9,11,109,91,70,73,104,3,10,0,1,0,0,0,3,0,5,6,14,0,52,0,71,14,38,0,0,12,2,10,2,7,7,14,36,18,0,2,18,12,0,2,70,23,0,13,126,7,3,110,85,83,69,68,163,75,56,16,62,24,29,0,0,7,2,0,0,0,8,6,6,25,136,111,154,78,30,40,129,25,91,87,120,7,91,112,124,48,20,7,38,63,2,28,134,19,18,24,6,0,0,0,0,7,0,2,0,1,0,1,4,6,3,5,0,1,0,1,0,1,5,0,4,9,26,0,0,38,0,37,15,4,0,1,0,1,0,2,0,2,5,7,64,20,22,14,92,207,138,86,2,52,5,42,6,1,0,0,0,8,0,0,8,58,10,1,2,38,73,46,29,138,39,0,71,75,3,11,15,66,103,0,0,62,50,3,8,138,12,0,53,105,10,15,90,99,5,19,39,179,83,55,153,143,42,13,80,3,18,7,0,26,3,0,11,13,30,29,86,94,0,55,11,57,61,46,125,80,49,69,74,2,15,22,8,120,1,80,2,24,5,66,76,25,125,201,22,60,36,62,13,7,1

GO terms:
  GO:0004630 D-type glycerophospholipase activity (F, EXP)
  GO:0031966 mitochondrial membrane (C, EXP)
  GO:0005737 cytoplasm (C, EXP)
  GO:0005773 vacuole (C, EXP)
  GO:0005886 plasma membrane (C, EXP)
  GO:0004620 glycerophospholipase activity (F, IDA)
  GO:0004630 D-type glycerophospholipase activity (F, IDA)
  GO:0005096 GTPase activator activity (F, IDA)
  GO:0005546 phosphatidylinositol-4,5-bisphosphate binding (F, IDA)
  GO:0005634 nucleus (C, IDA)
  GO:0005739 mitochondrion (C, IDA)
  GO:0005886 plasma membrane (C, IDA)
  GO:0016020 membrane (C, IDA)
  GO:0030136 clathrin-coated vesicle (C, IDA)
  GO:0006631 fatty acid metabolic process (P, TAS)
  GO:0004630 D-type glycerophospholipase activity (F, IMP)
  GO:0005829 cytosol (C, HDA)
  GO:0009506 plasmodesma (C, HDA)
  GO:0009507 chloroplast (C, HDA)
  GO:0009737 response to abscisic acid (P, IMP)

Sequence (770 aa):
AQHLLHGTLHATIYEVDALHETQLYATIDLQKARVGRTRKIKNEPKNPKWYESFHIYCAHLASDIIFTVKDDNPIGATLIGRAYIPVDQVINGEEVDQWVEILDNDRNPIQGGSKIHVKLQYFHVEEDRNWNMGIKSAKFPGVPYTFFSQRQGCKVSLYQDAHIPDNFVPRIPLAGGKNYEPQRCWEDIFDAISNAKHLIYITGWSVYAEIALVRDSRRPKPGGDVTIGELLKKKASEGVRVLLLVWDDRTSVDVLKKDGLMATHDEETENFFRGSDVHCILCPRNTMFTHHQKIVVVDSEMPSRGGSEMRRIVSFVGGIDLCDGRYDTPFHSLFRTLDTVHHDDFHQPNFTGAAITKGGPREPWHDIHSRLEGPIAWDVMYNFEQRWSKQGGKDILVKLRDLSDIIITPSPVMFQEDHDVWNVQLFRSIDGGAAAGFPESPEAAAEAGLVSGKDNIIDRSIQDAYIHAIRRAKDFIYVENQYFLGSSFAWAADGITPEDINALHLIPKELSLKIVSKIEKGEKFRVYVVVPMWPEGLPESGSVQAILDWQRRTMEMMYKDVIQALRAQGLEEDPRNYLTFFCLGNREVKKDGEYEPAEKPDPDTDYMRAQEARRFMIYVHTKMMIVDDEYIIIGSANINQRSMDGARDSEIAMGGYQPHHLSHRQPARGQIHGFRMSLWYEHLGMLDETFLDPSSLECIEKVNRISDKYWDFYSSESLEHDLPGHLLRYPIGVASEGDITELPGFEFFPDTKARILGTKSDYLPPILTT